Protein AF-A0A9P0AFM0-F1 (afdb_monomer_lite)

Structure (mmCIF, N/CA/C/O backbone):
data_AF-A0A9P0AFM0-F1
#
_entry.id   AF-A0A9P0AFM0-F1
#
loop_
_atom_site.group_PDB
_atom_site.id
_atom_site.type_symbol
_atom_site.label_atom_id
_atom_site.label_alt_id
_atom_site.label_comp_id
_atom_site.label_asym_id
_atom_site.label_entity_id
_atom_site.label_seq_id
_atom_site.pdbx_PDB_ins_code
_atom_site.Cartn_x
_atom_site.Cartn_y
_atom_site.Cartn_z
_atom_site.occupancy
_atom_site.B_iso_or_equiv
_atom_site.auth_seq_id
_atom_site.auth_comp_id
_atom_site.auth_asym_id
_atom_site.auth_atom_id
_atom_site.pdbx_PDB_model_num
ATOM 1 N N . MET A 1 1 ? -1.599 -34.939 26.546 1.00 32.00 1 MET A N 1
ATOM 2 C CA . MET A 1 1 ? -2.452 -34.461 25.438 1.00 32.00 1 MET A CA 1
ATOM 3 C C . MET A 1 1 ? -3.812 -34.096 26.009 1.00 32.00 1 MET A C 1
ATOM 5 O O . MET A 1 1 ? -4.619 -34.986 26.227 1.00 32.00 1 MET A O 1
ATOM 9 N N . HIS A 1 2 ? -4.048 -32.827 26.339 1.00 34.09 2 HIS A N 1
ATOM 10 C CA . HIS A 1 2 ? -5.410 -32.352 26.578 1.00 34.09 2 HIS A CA 1
ATOM 11 C C . HIS A 1 2 ? -5.941 -31.868 25.233 1.00 34.09 2 HIS A C 1
ATOM 13 O O . HIS A 1 2 ? -5.454 -30.866 24.720 1.00 34.09 2 HIS A O 1
ATOM 19 N N . GLU A 1 3 ? -6.888 -32.595 24.642 1.00 36.75 3 GLU A N 1
ATOM 20 C CA . GLU A 1 3 ? -7.729 -32.021 23.595 1.00 36.75 3 GLU A CA 1
ATOM 21 C C . GLU A 1 3 ? -8.417 -30.785 24.188 1.00 36.75 3 GLU A C 1
ATOM 23 O O . GLU A 1 3 ? -9.190 -30.889 25.146 1.00 36.75 3 GLU A O 1
ATOM 28 N N . GLU A 1 4 ? -8.100 -29.595 23.673 1.00 43.59 4 GLU A N 1
ATOM 29 C CA . GLU A 1 4 ? -8.866 -28.392 23.983 1.00 43.59 4 GLU A CA 1
ATOM 30 C C . GLU A 1 4 ? -10.305 -28.618 23.509 1.00 43.59 4 GLU A C 1
ATOM 32 O O . GLU A 1 4 ? -10.609 -28.569 22.317 1.00 43.59 4 GLU A O 1
ATOM 37 N N . LYS A 1 5 ? -11.210 -28.907 24.451 1.00 58.09 5 LYS A N 1
ATOM 38 C CA . LYS A 1 5 ? -12.637 -29.053 24.156 1.00 58.09 5 LYS A CA 1
ATOM 39 C C . LYS A 1 5 ? -13.146 -27.756 23.522 1.00 58.09 5 LYS A C 1
ATOM 41 O O . LYS A 1 5 ? -13.118 -26.700 24.157 1.00 58.09 5 LYS A O 1
ATOM 46 N N . LYS A 1 6 ? -13.626 -27.851 22.279 1.00 75.25 6 LYS A N 1
ATOM 47 C CA . LYS A 1 6 ? -14.195 -26.744 21.497 1.00 75.25 6 LYS A CA 1
ATOM 48 C C . LYS A 1 6 ? -15.271 -26.005 22.305 1.00 75.25 6 LYS A C 1
ATOM 50 O O . LYS A 1 6 ? -16.174 -26.636 22.858 1.00 75.25 6 LYS A O 1
ATOM 55 N N . ILE A 1 7 ? -15.178 -24.676 22.368 1.00 79.88 7 ILE A N 1
ATOM 56 C CA . ILE A 1 7 ? -16.241 -23.831 22.930 1.00 79.88 7 ILE A CA 1
ATOM 57 C C . ILE A 1 7 ? -17.401 -23.806 21.931 1.00 79.88 7 ILE A C 1
ATOM 59 O O . ILE A 1 7 ? -17.186 -23.565 20.743 1.00 79.88 7 ILE A O 1
ATOM 63 N N . ILE A 1 8 ? -18.610 -24.070 22.415 1.00 82.81 8 ILE A N 1
ATOM 64 C CA . ILE A 1 8 ? -19.849 -24.067 21.634 1.00 82.81 8 ILE A CA 1
ATOM 65 C C . ILE A 1 8 ? -20.714 -22.923 22.151 1.00 82.81 8 ILE A C 1
ATOM 67 O O . ILE A 1 8 ? -20.906 -22.812 23.361 1.00 82.81 8 ILE A O 1
ATOM 71 N N . LEU A 1 9 ? -21.199 -22.077 21.245 1.00 85.44 9 LEU A N 1
ATOM 72 C CA . LEU A 1 9 ? -22.225 -21.083 21.535 1.00 85.44 9 LEU A CA 1
ATOM 73 C C . LEU A 1 9 ? -23.597 -21.751 21.390 1.00 85.44 9 LEU A C 1
ATOM 75 O O . LEU A 1 9 ? -23.809 -22.531 20.465 1.00 85.44 9 LEU A O 1
ATOM 79 N N . HIS A 1 10 ? -24.504 -21.470 22.318 1.00 84.00 10 HIS A N 1
ATOM 80 C CA . HIS A 1 10 ? -25.881 -21.956 22.271 1.00 84.00 10 HIS A CA 1
ATOM 81 C C . HIS A 1 10 ? -26.832 -20.788 22.008 1.00 84.00 10 HIS A C 1
ATOM 83 O O . HIS A 1 10 ? -26.566 -19.675 22.478 1.00 84.00 10 HIS A O 1
ATOM 89 N N . PRO A 1 11 ? -27.957 -21.020 21.308 1.00 71.69 11 PRO A N 1
ATOM 90 C CA . PRO A 1 11 ? -29.038 -20.047 21.268 1.00 71.69 11 PRO A CA 1
ATOM 91 C C . PRO A 1 11 ? -29.494 -19.738 22.699 1.00 71.69 11 PRO A C 1
ATOM 93 O O . PRO A 1 11 ? -29.511 -20.617 23.564 1.00 71.69 11 PRO A O 1
ATOM 96 N N . ALA A 1 12 ? -29.823 -18.475 22.968 1.00 60.78 12 ALA A N 1
ATOM 97 C CA . ALA A 1 12 ? -30.303 -18.074 24.283 1.00 60.78 12 ALA A CA 1
ATOM 98 C C . ALA A 1 12 ? -31.610 -18.823 24.597 1.00 60.78 12 ALA A C 1
ATOM 100 O O . ALA A 1 12 ? -32.602 -18.671 23.890 1.00 60.78 12 ALA A O 1
ATOM 101 N N . ASN A 1 13 ? -31.599 -19.638 25.652 1.00 56.12 13 ASN A N 1
ATOM 102 C CA . ASN A 1 13 ? -32.762 -20.402 26.114 1.00 56.12 13 ASN A CA 1
ATOM 103 C C . ASN A 1 13 ? -33.793 -19.537 26.868 1.00 56.12 13 ASN A C 1
ATOM 105 O O . ASN A 1 13 ? -34.870 -20.022 27.207 1.00 56.12 13 ASN A O 1
ATOM 109 N N . THR A 1 14 ? -33.465 -18.280 27.177 1.00 58.56 14 THR A N 1
ATOM 110 C CA . THR A 1 14 ? -34.306 -17.366 27.956 1.00 58.56 14 THR A CA 1
ATOM 111 C C . THR A 1 14 ? -34.516 -16.059 27.201 1.00 58.56 14 THR A C 1
ATOM 113 O O . THR A 1 14 ? -33.578 -15.526 26.608 1.00 58.56 14 THR A O 1
ATOM 116 N N . GLU A 1 15 ? -35.735 -15.508 27.263 1.00 62.56 15 GLU A N 1
ATOM 117 C CA . GLU A 1 15 ? -36.064 -14.203 26.657 1.00 62.56 15 GLU A CA 1
ATOM 118 C C . GLU A 1 15 ? -35.168 -13.072 27.189 1.00 62.56 15 GLU A C 1
ATOM 120 O O . GLU A 1 15 ? -34.882 -12.122 26.469 1.00 62.56 15 GLU A O 1
ATOM 125 N N . ASN A 1 16 ? -34.668 -13.211 28.423 1.00 74.94 16 ASN A N 1
ATOM 126 C CA . ASN A 1 16 ? -33.759 -12.268 29.067 1.00 74.94 16 ASN A CA 1
ATOM 127 C C . ASN A 1 16 ? -32.564 -13.013 29.689 1.00 74.94 16 ASN A C 1
ATOM 129 O O . ASN A 1 16 ? -32.679 -13.534 30.806 1.00 74.94 16 ASN A O 1
ATOM 133 N N . PRO A 1 17 ? -31.418 -13.127 28.995 1.00 85.75 17 PRO A N 1
ATOM 134 C CA . PRO A 1 17 ? -30.207 -13.675 29.594 1.00 85.75 17 PRO A CA 1
ATOM 135 C C . PRO A 1 17 ? -29.660 -12.723 30.675 1.00 85.75 17 PRO A C 1
ATOM 137 O O . PRO A 1 17 ? -29.900 -11.514 30.623 1.00 85.75 17 PRO A O 1
ATOM 140 N N . PRO A 1 18 ? -28.886 -13.232 31.651 1.00 89.25 18 PRO A N 1
ATOM 141 C CA . PRO A 1 18 ? -28.214 -12.393 32.635 1.00 89.25 18 PRO A CA 1
ATOM 142 C C . PRO A 1 18 ? -27.350 -11.313 31.977 1.00 89.25 18 PRO A C 1
ATOM 144 O O . PRO A 1 18 ? -26.719 -11.546 30.942 1.00 89.25 18 PRO A O 1
ATOM 147 N N . GLU A 1 19 ? -27.265 -10.145 32.603 1.00 89.12 19 GLU A N 1
ATOM 148 C CA . GLU A 1 19 ? -26.468 -9.033 32.090 1.00 89.12 19 GLU A CA 1
ATOM 149 C C . GLU A 1 19 ? -25.134 -8.890 32.817 1.00 89.12 19 GLU A C 1
ATOM 151 O O . GLU A 1 19 ? -25.046 -9.002 34.042 1.00 89.12 19 GLU A O 1
ATOM 156 N N . CYS A 1 20 ? -24.105 -8.539 32.053 1.00 90.62 20 CYS A N 1
ATOM 157 C CA . CYS A 1 20 ? -22.854 -8.013 32.578 1.00 90.62 20 CYS A CA 1
ATOM 158 C C . CYS A 1 20 ? -22.753 -6.501 32.266 1.00 90.62 20 CYS A C 1
ATOM 160 O O . CYS A 1 20 ? -23.638 -5.937 31.618 1.00 90.62 20 CYS A O 1
ATOM 162 N N . PRO A 1 21 ? -21.667 -5.806 32.658 1.00 89.56 21 PRO A N 1
ATOM 163 C CA . PRO A 1 21 ? -21.466 -4.389 32.328 1.00 89.56 21 PRO A CA 1
ATOM 164 C C . PRO A 1 21 ? -21.502 -4.033 30.832 1.00 89.56 21 PRO A C 1
ATOM 166 O O . PRO A 1 21 ? -21.617 -2.861 30.490 1.00 89.56 21 PRO A O 1
ATOM 169 N N . HIS A 1 22 ? -21.419 -5.034 29.951 1.00 90.69 22 HIS A N 1
ATOM 170 C CA . HIS A 1 22 ? -21.374 -4.896 28.494 1.00 90.69 22 HIS A CA 1
ATOM 171 C C . HIS A 1 22 ? -22.681 -5.359 27.817 1.00 90.69 22 HIS A C 1
ATOM 173 O O . HIS A 1 22 ? -22.701 -5.610 26.610 1.00 90.69 22 HIS A O 1
ATOM 179 N N . GLY A 1 23 ? -23.763 -5.490 28.592 1.00 91.31 23 GLY A N 1
ATOM 180 C CA . GLY A 1 23 ? -25.086 -5.907 28.131 1.00 91.31 23 GLY A CA 1
ATOM 181 C C . GLY A 1 23 ? -25.376 -7.401 28.353 1.00 91.31 23 GLY A C 1
ATOM 182 O O . GLY A 1 23 ? -24.716 -8.047 29.177 1.00 91.31 23 GLY A O 1
ATOM 183 N N . PRO A 1 24 ? -26.359 -7.953 27.618 1.00 92.31 24 PRO A N 1
ATOM 184 C CA . PRO A 1 24 ? -26.730 -9.366 27.638 1.00 92.31 24 PRO A CA 1
ATOM 185 C C . PRO A 1 24 ? -25.534 -10.303 27.444 1.00 92.31 24 PRO A C 1
ATOM 187 O O . PRO A 1 24 ? -24.718 -10.113 26.535 1.00 92.31 24 PRO A O 1
ATOM 190 N N . THR A 1 25 ? -25.423 -11.320 28.294 1.00 92.62 25 THR A N 1
ATOM 191 C CA . THR A 1 25 ? -24.382 -12.351 28.173 1.00 92.62 25 THR A CA 1
ATOM 192 C C . THR A 1 25 ? -24.722 -13.402 27.121 1.00 92.62 25 THR A C 1
ATOM 194 O O . THR A 1 25 ? -25.866 -13.530 26.690 1.00 92.62 25 THR A O 1
ATOM 197 N N . LEU A 1 26 ? -23.706 -14.153 26.692 1.00 91.94 26 LEU A N 1
ATOM 198 C CA . LEU A 1 26 ? -23.847 -15.269 25.756 1.00 91.94 26 LEU A CA 1
ATOM 199 C C . LEU A 1 26 ? -23.736 -16.604 26.501 1.00 91.94 26 LEU A C 1
ATOM 201 O O . LEU A 1 26 ? -22.979 -16.711 27.469 1.00 91.94 26 LEU A O 1
ATOM 205 N N . LEU A 1 27 ? -24.480 -17.611 26.037 1.00 92.12 27 LEU A N 1
ATOM 206 C CA . LEU A 1 27 ? -24.528 -18.951 26.620 1.00 92.12 27 LEU A CA 1
ATOM 207 C C . LEU A 1 27 ? -23.547 -19.890 25.907 1.00 92.12 27 LEU A C 1
ATOM 209 O O . LEU A 1 27 ? -23.636 -20.102 24.702 1.00 92.12 27 LEU A O 1
ATOM 213 N N . PHE A 1 28 ? -22.632 -20.491 26.659 1.00 91.50 28 PHE A N 1
ATOM 214 C CA . PHE A 1 28 ? -21.554 -21.329 26.144 1.00 91.50 28 PHE A CA 1
ATOM 215 C C . PHE A 1 28 ? -21.538 -22.719 26.779 1.00 91.50 28 PHE A C 1
ATOM 217 O O . PHE A 1 28 ? -21.985 -22.897 27.906 1.00 91.50 28 PHE A O 1
ATOM 224 N N . SER A 1 29 ? -20.917 -23.693 26.115 1.00 90.62 29 SER A N 1
ATOM 225 C CA . SER A 1 29 ? -20.437 -24.937 26.734 1.00 90.62 29 SER A CA 1
ATOM 226 C C . SER A 1 29 ? -19.030 -25.293 26.244 1.00 90.62 29 SER A C 1
ATOM 228 O O . SER A 1 29 ? -18.569 -24.805 25.211 1.00 90.62 29 SER A O 1
ATOM 230 N N . ARG A 1 30 ? -18.312 -26.147 26.987 1.00 87.19 30 ARG A N 1
ATOM 231 C CA . ARG A 1 30 ? -17.000 -26.697 26.581 1.00 87.19 30 ARG A CA 1
ATOM 232 C C . ARG A 1 30 ? -17.150 -28.133 26.077 1.00 87.19 30 ARG A C 1
ATOM 234 O O . ARG A 1 30 ? -16.774 -29.077 26.771 1.00 87.19 30 ARG A O 1
ATOM 241 N N . GLY A 1 31 ? -17.716 -28.286 24.884 1.00 82.12 31 GLY A N 1
ATOM 242 C CA . GLY A 1 31 ? -18.123 -29.571 24.304 1.00 82.12 31 GLY A CA 1
ATOM 243 C C . GLY A 1 31 ? -19.642 -29.765 24.302 1.00 82.12 31 GLY A C 1
ATOM 244 O O . GLY A 1 31 ? -20.368 -29.044 24.987 1.00 82.12 31 GLY A O 1
ATOM 245 N N . VAL A 1 32 ? -20.118 -30.719 23.496 1.00 74.56 32 VAL A N 1
ATOM 246 C CA . VAL A 1 32 ? -21.552 -30.907 23.189 1.00 74.56 32 VAL A CA 1
ATOM 247 C C . VAL A 1 32 ? -22.357 -31.300 24.431 1.00 74.56 32 VAL A C 1
ATOM 249 O O . VAL A 1 32 ? -23.408 -30.724 24.684 1.00 74.56 32 VAL A O 1
ATOM 252 N N . GLU A 1 33 ? -21.818 -32.202 25.250 1.00 77.81 33 GLU A N 1
ATOM 253 C CA . GLU A 1 33 ? -22.457 -32.707 26.478 1.00 77.81 33 GLU A CA 1
ATOM 254 C C . GLU A 1 33 ? -21.999 -31.967 27.748 1.00 77.81 33 GLU A C 1
ATOM 256 O O . GLU A 1 33 ? -22.265 -32.391 28.871 1.00 77.81 33 GLU A O 1
ATOM 261 N N . ALA A 1 34 ? -21.252 -30.869 27.603 1.00 83.88 34 ALA A N 1
ATOM 262 C CA . ALA A 1 34 ? -20.722 -30.140 28.747 1.00 83.88 34 ALA A CA 1
ATOM 263 C C . ALA A 1 34 ? -21.758 -29.186 29.354 1.00 83.88 34 ALA A C 1
ATOM 265 O O . ALA A 1 34 ? -22.543 -28.561 28.639 1.00 83.88 34 ALA A O 1
ATOM 266 N N . ARG A 1 35 ? -21.682 -29.007 30.681 1.00 90.75 35 ARG A N 1
ATOM 267 C CA . ARG A 1 35 ? -22.481 -28.025 31.431 1.00 90.75 35 ARG A CA 1
ATOM 268 C C . ARG A 1 35 ? -22.359 -26.634 30.799 1.00 90.75 35 ARG A C 1
ATOM 270 O O . ARG A 1 35 ? -21.254 -26.194 30.457 1.00 90.75 35 ARG A O 1
ATOM 277 N N . ARG A 1 36 ? -23.498 -25.958 30.646 1.00 92.62 36 ARG A N 1
ATOM 278 C CA . ARG A 1 36 ? -23.600 -24.655 29.985 1.00 92.62 36 ARG A CA 1
ATOM 279 C C . ARG A 1 36 ? -23.412 -23.505 30.973 1.00 92.62 36 ARG A C 1
ATOM 281 O O . ARG A 1 36 ? -23.750 -23.624 32.149 1.00 92.62 36 ARG A O 1
ATOM 288 N N . PHE A 1 37 ? -22.864 -22.390 30.506 1.00 92.00 37 PHE A N 1
ATOM 289 C CA . PHE A 1 37 ? -22.590 -21.208 31.319 1.00 92.00 37 PHE A CA 1
ATOM 290 C C . PHE A 1 37 ? -22.728 -19.909 30.525 1.00 92.00 37 PHE A C 1
ATOM 292 O O . PHE A 1 37 ? -22.379 -19.842 29.351 1.00 92.00 37 PHE A O 1
ATOM 299 N N . TYR A 1 38 ? -23.174 -18.856 31.195 1.00 92.00 38 TYR A N 1
ATOM 300 C CA . TYR A 1 38 ? -23.195 -17.491 30.698 1.00 92.00 38 TYR A CA 1
ATOM 301 C C . TYR A 1 38 ? -21.850 -16.799 30.925 1.00 92.00 38 TYR A C 1
ATOM 303 O O . TYR A 1 38 ? -21.282 -16.855 32.022 1.00 92.00 38 TYR A O 1
ATOM 311 N N . ALA A 1 39 ? -21.364 -16.104 29.897 1.00 92.00 39 ALA A N 1
ATOM 312 C CA . ALA A 1 39 ? -20.167 -15.271 29.966 1.00 92.00 39 ALA A CA 1
ATOM 313 C C . ALA A 1 39 ? -20.312 -13.984 29.136 1.00 92.00 39 ALA A C 1
ATOM 315 O O . ALA A 1 39 ? -21.202 -13.849 28.294 1.00 92.00 39 ALA A O 1
ATOM 316 N N . CYS A 1 40 ? -19.421 -13.024 29.393 1.00 91.25 40 CYS A N 1
ATOM 317 C CA . CYS A 1 40 ? -19.389 -11.735 28.702 1.00 91.25 40 CYS A CA 1
ATOM 318 C C . CYS A 1 40 ? -19.312 -11.902 27.172 1.00 91.25 40 CYS A C 1
ATOM 320 O O . CYS A 1 40 ? -18.501 -12.675 26.663 1.00 91.25 40 CYS A O 1
ATOM 322 N N . SER A 1 41 ? -20.131 -11.138 26.444 1.00 90.06 41 SER A N 1
ATOM 323 C CA . SER A 1 41 ? -20.179 -11.131 24.975 1.00 90.06 41 SER A CA 1
ATOM 324 C C . SER A 1 41 ? -19.030 -10.341 24.333 1.00 90.06 41 SER A C 1
ATOM 326 O O . SER A 1 41 ? -18.601 -10.653 23.223 1.00 90.06 41 SER A O 1
ATOM 328 N N . ALA A 1 42 ? -18.522 -9.319 25.028 1.00 87.31 42 ALA A N 1
ATOM 329 C CA . ALA A 1 42 ? -17.502 -8.407 24.513 1.00 87.31 42 ALA A CA 1
ATOM 330 C C . ALA A 1 42 ? -16.073 -8.816 24.904 1.00 87.31 42 ALA A C 1
ATOM 332 O O . ALA A 1 42 ? -15.165 -8.782 24.075 1.00 87.31 42 ALA A O 1
ATOM 333 N N . TYR A 1 43 ? -15.855 -9.214 26.163 1.00 85.56 43 TYR A N 1
ATOM 334 C CA . TYR A 1 43 ? -14.518 -9.473 26.711 1.00 85.56 43 TYR A CA 1
ATOM 335 C C . TYR A 1 43 ? -14.314 -10.946 27.028 1.00 85.56 43 TYR A C 1
ATOM 337 O O . TYR A 1 43 ? -15.076 -11.552 27.776 1.00 85.56 43 TYR A O 1
ATOM 345 N N . ARG A 1 44 ? -13.233 -11.506 26.481 1.00 76.00 44 ARG A N 1
ATOM 346 C CA . ARG A 1 44 ? -12.942 -12.946 26.547 1.00 76.00 44 ARG A CA 1
ATOM 347 C C . ARG A 1 44 ? -12.169 -13.358 27.793 1.00 76.00 44 ARG A C 1
ATOM 349 O O . ARG A 1 44 ? -12.239 -14.510 28.209 1.00 76.00 44 ARG A O 1
ATOM 356 N N . ASP A 1 45 ? -11.402 -12.435 28.367 1.00 79.88 45 ASP A N 1
ATOM 357 C CA . ASP A 1 45 ? -10.618 -12.689 29.572 1.00 79.88 45 ASP A CA 1
ATOM 358 C C . ASP A 1 45 ? -11.383 -12.193 30.804 1.00 79.88 45 ASP A C 1
ATOM 360 O O . ASP A 1 45 ? -11.744 -11.015 30.899 1.00 79.88 45 ASP A O 1
ATOM 364 N N . ARG A 1 46 ? -11.592 -13.096 31.769 1.00 82.44 46 ARG A N 1
ATOM 365 C CA . ARG A 1 46 ? -12.322 -12.810 33.011 1.00 82.44 46 ARG A CA 1
ATOM 366 C C . ARG A 1 46 ? -11.661 -11.728 33.866 1.00 82.44 46 ARG A C 1
ATOM 368 O O . ARG A 1 46 ? -12.304 -11.177 34.746 1.00 82.44 46 ARG A O 1
ATOM 375 N N . LYS A 1 47 ? -10.400 -11.378 33.589 1.00 83.56 47 LYS A N 1
ATOM 376 C CA . LYS A 1 47 ? -9.726 -10.227 34.208 1.00 83.56 47 LYS A CA 1
ATOM 377 C C . LYS A 1 47 ? -10.363 -8.882 33.846 1.00 83.56 47 LYS A C 1
ATOM 379 O O . LYS A 1 47 ? -10.226 -7.938 34.615 1.00 83.56 47 LYS A O 1
ATOM 384 N N . TYR A 1 48 ? -11.013 -8.778 32.685 1.00 81.25 48 TYR A N 1
ATOM 385 C CA . TYR A 1 48 ? -11.637 -7.532 32.217 1.00 81.25 48 TYR A CA 1
ATOM 386 C C . TYR A 1 48 ? -13.151 -7.506 32.438 1.00 81.25 48 TYR A C 1
ATOM 388 O O . TYR A 1 48 ? -13.736 -6.435 32.568 1.00 81.25 48 TYR A O 1
ATOM 396 N N . CYS A 1 49 ? -13.786 -8.675 32.480 1.00 87.31 49 CYS A N 1
ATOM 397 C CA . CYS A 1 49 ? -15.160 -8.845 32.929 1.00 87.31 49 CYS A CA 1
ATOM 398 C C . CYS A 1 49 ? -15.270 -10.206 33.613 1.00 87.31 49 CYS A C 1
ATOM 400 O O . CYS A 1 49 ? -15.235 -11.241 32.953 1.00 87.31 49 CYS A O 1
ATOM 402 N N . ASP A 1 50 ? -15.377 -10.208 34.934 1.00 87.50 50 ASP A N 1
ATOM 403 C CA . ASP A 1 50 ? -15.345 -11.415 35.761 1.00 87.50 50 ASP A CA 1
ATOM 404 C C . ASP A 1 50 ? -16.667 -12.197 35.774 1.00 87.50 50 ASP A C 1
ATOM 406 O O . ASP A 1 50 ? -16.719 -13.300 36.338 1.00 87.50 50 ASP A O 1
ATOM 410 N N . PHE A 1 51 ? -17.694 -11.663 35.099 1.00 89.62 51 PHE A N 1
ATOM 411 C CA . PHE A 1 51 ? -19.027 -12.244 35.002 1.00 89.62 51 PHE A CA 1
ATOM 412 C C . PHE A 1 51 ? -18.980 -13.694 34.515 1.00 89.62 51 PHE A C 1
ATOM 414 O O . PHE A 1 51 ? -18.459 -14.004 33.439 1.00 89.62 51 PHE A O 1
ATOM 421 N N . PHE A 1 52 ? -19.575 -14.577 35.313 1.00 90.38 52 PHE A N 1
ATOM 422 C CA . PHE A 1 52 ? -19.725 -15.990 35.011 1.00 90.38 52 PHE A CA 1
ATOM 423 C C . PHE A 1 52 ? -20.911 -16.559 35.796 1.00 90.38 52 PHE A C 1
ATOM 425 O O . PHE A 1 52 ? -21.044 -16.307 36.999 1.00 90.38 52 PHE A O 1
ATOM 432 N N . LEU A 1 53 ? -21.753 -17.350 35.136 1.00 91.12 53 LEU A N 1
ATOM 433 C CA . LEU A 1 53 ? -22.893 -18.018 35.762 1.00 91.12 53 LEU A CA 1
ATOM 434 C C . LEU A 1 53 ? -23.144 -19.360 35.073 1.00 91.12 53 LEU A C 1
ATOM 436 O O . LEU A 1 53 ? -23.283 -19.380 33.858 1.00 91.12 53 LEU A O 1
ATOM 440 N N . TRP A 1 54 ? -23.239 -20.465 35.811 1.00 92.12 54 TRP A N 1
ATOM 441 C CA . TRP A 1 54 ? -23.734 -21.712 35.218 1.00 92.12 54 TRP A CA 1
ATOM 442 C C . TRP A 1 54 ? -25.236 -21.607 34.943 1.00 92.12 54 TRP A C 1
ATOM 444 O O . TRP A 1 54 ? -25.956 -21.011 35.737 1.00 92.12 54 TRP A O 1
ATOM 454 N N . GLU A 1 55 ? -25.709 -22.165 33.829 1.00 90.12 55 GLU A N 1
ATOM 455 C CA . GLU A 1 55 ? -27.108 -22.020 33.386 1.00 90.12 55 GLU A CA 1
ATOM 456 C C . GLU A 1 55 ? -28.128 -22.486 34.441 1.00 90.12 55 GLU A C 1
ATOM 458 O O . GLU A 1 55 ? -29.177 -21.872 34.606 1.00 90.12 55 GLU A O 1
ATOM 463 N N . ASP A 1 56 ? -27.790 -23.538 35.180 1.00 89.19 56 ASP A N 1
ATOM 464 C CA . ASP A 1 56 ? -28.604 -24.199 36.201 1.00 89.19 56 ASP A CA 1
ATOM 465 C C . ASP A 1 56 ? -28.377 -23.662 37.630 1.00 89.19 56 ASP A C 1
ATOM 467 O O . ASP A 1 56 ? -29.041 -24.098 38.574 1.00 89.19 56 ASP A O 1
ATOM 471 N N . ASP A 1 57 ? -27.463 -22.704 37.824 1.00 89.06 57 ASP A N 1
ATOM 472 C CA . ASP A 1 57 ? -27.251 -22.089 39.137 1.00 89.06 57 ASP A CA 1
ATOM 473 C C . ASP A 1 57 ? -28.448 -21.199 39.525 1.00 89.06 57 ASP A C 1
ATOM 475 O O . ASP A 1 57 ? -28.830 -20.272 38.805 1.00 89.06 57 ASP A O 1
ATOM 479 N N . LYS A 1 58 ? -28.981 -21.385 40.740 1.00 83.75 58 LYS A N 1
ATOM 480 C CA . LYS A 1 58 ? -29.994 -20.474 41.299 1.00 83.75 58 LYS A CA 1
ATOM 481 C C . LYS A 1 58 ? -29.417 -19.070 41.499 1.00 83.75 58 LYS A C 1
ATOM 483 O O . LYS A 1 58 ? -28.408 -18.880 42.184 1.00 83.75 58 LYS A O 1
ATOM 488 N N . ILE A 1 59 ? -30.102 -18.067 40.956 1.00 84.94 59 ILE A N 1
ATOM 489 C CA . ILE A 1 59 ? -29.730 -16.659 41.113 1.00 84.94 59 ILE A CA 1
ATOM 490 C C . ILE A 1 59 ? -30.396 -16.105 42.378 1.00 84.94 59 ILE A C 1
ATOM 492 O O . ILE A 1 59 ? -31.606 -15.895 42.408 1.00 84.94 59 ILE A O 1
ATOM 496 N N . THR A 1 60 ? -29.607 -15.846 43.421 1.00 87.31 60 THR A N 1
ATOM 497 C CA . THR A 1 60 ? -30.089 -15.180 44.642 1.00 87.31 60 THR A CA 1
ATOM 498 C C . THR A 1 60 ? -30.206 -13.667 44.438 1.00 87.31 60 THR A C 1
ATOM 500 O O . THR A 1 60 ? -29.453 -13.081 43.656 1.00 87.31 60 THR A O 1
ATOM 503 N N . GLU A 1 61 ? -31.095 -13.004 45.184 1.00 86.75 61 GLU A N 1
ATOM 504 C CA . GLU A 1 61 ? -31.237 -11.537 45.138 1.00 86.75 61 GLU A CA 1
ATOM 505 C C . GLU A 1 61 ? -29.932 -10.810 45.497 1.00 86.75 61 GLU A C 1
ATOM 507 O O . GLU A 1 61 ? -29.565 -9.832 44.850 1.00 86.75 61 GLU A O 1
ATOM 512 N N . GLY A 1 62 ? -29.149 -11.346 46.441 1.00 86.94 62 GLY A N 1
ATOM 513 C CA . GLY A 1 62 ? -27.822 -10.809 46.761 1.00 86.94 62 GLY A CA 1
ATOM 514 C C . GLY A 1 62 ? -26.846 -10.855 45.576 1.00 86.94 62 GLY A C 1
ATOM 515 O O . GLY A 1 62 ? -26.094 -9.906 45.362 1.00 86.94 62 GLY A O 1
ATOM 516 N N . LYS A 1 63 ? -26.887 -11.920 44.760 1.00 83.88 63 LYS A N 1
ATOM 517 C CA . LYS A 1 63 ? -26.055 -12.046 43.551 1.00 83.88 63 LYS A CA 1
ATOM 518 C C . LYS A 1 63 ? -26.499 -11.060 42.466 1.00 83.88 63 LYS A C 1
ATOM 520 O O . LYS A 1 63 ? -25.645 -10.411 41.866 1.00 83.88 63 LYS A O 1
ATOM 525 N N . LYS A 1 64 ? -27.815 -10.881 42.270 1.00 84.69 64 LYS A N 1
ATOM 526 C CA . LYS A 1 64 ? -28.366 -9.853 41.361 1.00 84.69 64 LYS A CA 1
ATOM 527 C C . LYS A 1 64 ? -27.940 -8.450 41.779 1.00 84.69 64 LYS A C 1
ATOM 529 O O . LYS A 1 64 ? -27.495 -7.674 40.936 1.00 84.69 64 LYS A O 1
ATOM 534 N N . LEU A 1 65 ? -28.027 -8.142 43.073 1.00 87.06 65 LEU A N 1
ATOM 535 C CA . LEU A 1 65 ? -27.622 -6.847 43.611 1.00 87.06 65 LEU A CA 1
ATOM 536 C C . LEU A 1 65 ? -26.121 -6.603 43.410 1.00 87.06 65 LEU A C 1
ATOM 538 O O . LEU A 1 65 ? -25.741 -5.546 42.913 1.00 87.06 65 LEU A O 1
ATOM 542 N N . ALA A 1 66 ? -25.272 -7.589 43.716 1.00 84.31 66 ALA A N 1
ATOM 543 C CA . ALA A 1 66 ? -23.827 -7.488 43.504 1.00 84.31 66 ALA A CA 1
ATOM 544 C C . ALA A 1 66 ? -23.472 -7.237 42.029 1.00 84.31 66 ALA A C 1
ATOM 546 O O . ALA A 1 66 ? -22.640 -6.379 41.730 1.00 84.31 66 ALA A O 1
ATOM 547 N N . TRP A 1 67 ? -24.135 -7.930 41.098 1.00 85.88 67 TRP A N 1
ATOM 548 C CA . TRP A 1 67 ? -23.965 -7.689 39.666 1.00 85.88 67 TRP A CA 1
ATOM 549 C C . TRP A 1 67 ? -24.461 -6.315 39.232 1.00 85.88 67 TRP A C 1
ATOM 551 O O . TRP A 1 67 ? -23.771 -5.658 38.456 1.00 85.88 67 TRP A O 1
ATOM 561 N N . SER A 1 68 ? -25.601 -5.849 39.752 1.00 86.00 68 SER A N 1
ATOM 562 C CA . SER A 1 68 ? -26.089 -4.497 39.467 1.00 86.00 68 SER A CA 1
ATOM 563 C C . SER A 1 68 ? -25.091 -3.443 39.938 1.00 86.00 68 SER A C 1
ATOM 565 O O . SER A 1 68 ? -24.759 -2.543 39.176 1.00 86.00 68 SER A O 1
ATOM 567 N N . ILE A 1 69 ? -24.540 -3.589 41.147 1.00 85.12 69 ILE A N 1
ATOM 568 C CA . ILE A 1 69 ? -23.524 -2.676 41.687 1.00 85.12 69 ILE A CA 1
ATOM 569 C C . ILE A 1 69 ? -22.252 -2.702 40.826 1.00 85.12 69 ILE A C 1
ATOM 571 O O . ILE A 1 69 ? -21.708 -1.649 40.491 1.00 85.12 69 ILE A O 1
ATOM 575 N N . ALA A 1 70 ? -21.774 -3.889 40.437 1.00 82.31 70 ALA A N 1
ATOM 576 C CA . ALA A 1 70 ? -20.600 -4.026 39.575 1.00 82.31 70 ALA A CA 1
ATOM 577 C C . ALA A 1 70 ? -20.827 -3.399 38.188 1.00 82.31 70 ALA A C 1
ATOM 579 O O . ALA A 1 70 ? -19.956 -2.692 37.677 1.00 82.31 70 ALA A O 1
ATOM 580 N N . ARG A 1 71 ?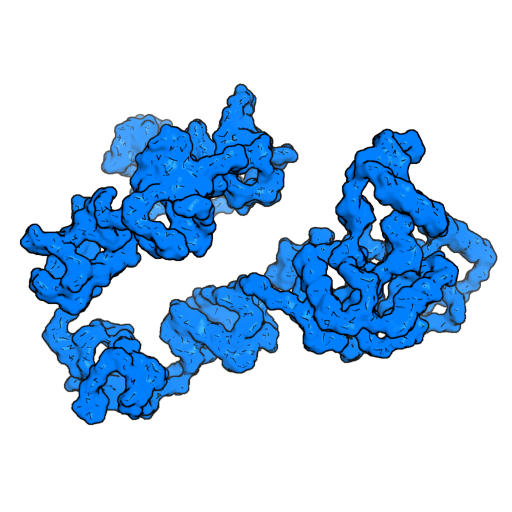 -22.014 -3.605 37.605 1.00 86.00 71 ARG A N 1
ATOM 581 C CA . ARG A 1 71 ? -22.451 -2.975 36.354 1.00 86.00 71 ARG A CA 1
ATOM 582 C C . ARG A 1 71 ? -22.484 -1.459 36.481 1.00 86.00 71 ARG A C 1
ATOM 584 O O . ARG A 1 71 ? -21.865 -0.792 35.661 1.00 86.00 71 ARG A O 1
ATOM 591 N N . ASP A 1 72 ? -23.123 -0.920 37.512 1.00 84.12 72 ASP A N 1
ATOM 592 C CA . ASP A 1 72 ? -23.266 0.528 37.704 1.00 84.12 72 ASP A CA 1
ATOM 593 C C . ASP A 1 72 ? -21.927 1.225 37.970 1.00 84.12 72 ASP A C 1
ATOM 595 O O . ASP A 1 72 ? -21.766 2.403 37.653 1.00 84.12 72 ASP A O 1
ATOM 599 N N . LYS A 1 73 ? -20.952 0.498 38.528 1.00 82.50 73 LYS A N 1
ATOM 600 C CA . LYS A 1 73 ? -19.582 0.982 38.731 1.00 82.50 73 LYS A CA 1
ATOM 601 C C . LYS A 1 73 ? -18.768 1.018 37.435 1.00 82.50 73 LYS A C 1
ATOM 603 O O . LYS A 1 73 ? -17.940 1.908 37.268 1.00 82.50 73 LYS A O 1
ATOM 608 N N . LEU A 1 74 ? -18.957 0.036 36.554 1.00 80.06 74 LEU A N 1
ATOM 609 C CA . LEU A 1 74 ? -18.167 -0.122 35.327 1.00 80.06 74 LEU A CA 1
ATOM 610 C C . LEU A 1 74 ? -18.799 0.545 34.101 1.00 80.06 74 LEU A C 1
ATOM 612 O O . LEU A 1 74 ? -18.081 0.820 33.144 1.00 80.06 74 LEU A O 1
ATOM 616 N N . ARG A 1 75 ? -20.113 0.801 34.113 1.00 83.81 75 ARG A N 1
ATOM 617 C CA . ARG A 1 75 ? -20.858 1.410 33.006 1.00 83.81 75 ARG A CA 1
ATOM 618 C C . ARG A 1 75 ? -20.886 2.940 33.152 1.00 83.81 75 ARG A C 1
ATOM 620 O O . ARG A 1 75 ? -21.516 3.450 34.080 1.00 83.81 75 ARG A O 1
ATOM 627 N N . PRO A 1 76 ? -20.260 3.696 32.234 1.00 83.06 76 PRO A N 1
ATOM 628 C CA . PRO A 1 76 ? -20.377 5.148 32.202 1.00 83.06 76 PRO A CA 1
ATOM 629 C C . PRO A 1 76 ? -21.838 5.610 32.142 1.00 83.06 76 PRO A C 1
ATOM 631 O O . PRO A 1 76 ? -22.620 5.146 31.312 1.00 83.06 76 PRO A O 1
ATOM 634 N N . LYS A 1 77 ? -22.202 6.580 32.988 1.00 82.06 77 LYS A N 1
ATOM 635 C CA . LYS A 1 77 ? -23.509 7.253 32.934 1.00 82.06 77 LYS A CA 1
ATOM 636 C C . LYS A 1 77 ? -23.446 8.420 31.951 1.00 82.06 77 LYS A C 1
ATOM 638 O O . LYS A 1 77 ? -23.269 9.571 32.354 1.00 82.06 77 LYS A O 1
ATOM 643 N N . LEU A 1 78 ? -23.554 8.115 30.659 1.00 83.94 78 LEU A N 1
ATOM 644 C CA . LEU A 1 78 ? -23.535 9.126 29.602 1.00 83.94 78 LEU A CA 1
ATOM 645 C C . LEU A 1 78 ? -24.792 9.998 29.671 1.00 83.94 78 LEU A C 1
ATOM 647 O O . LEU A 1 78 ? -25.916 9.514 29.562 1.00 83.94 78 LEU A O 1
ATOM 651 N N . LYS A 1 79 ? -24.601 11.309 29.829 1.00 87.06 79 LYS A N 1
ATOM 652 C CA . LYS A 1 79 ? -25.677 12.302 29.732 1.00 87.06 79 LYS A CA 1
ATOM 653 C C . LYS A 1 79 ? -25.562 13.011 28.387 1.00 87.06 79 LYS A C 1
ATOM 655 O O . LYS A 1 79 ? -24.937 14.066 28.319 1.00 87.06 79 LYS A O 1
ATOM 660 N N . TYR A 1 80 ? -26.157 12.440 27.339 1.00 85.94 80 TYR A N 1
ATOM 661 C CA . TYR A 1 80 ? -26.022 12.923 25.955 1.00 85.94 80 TYR A CA 1
ATOM 662 C C . TYR A 1 80 ? -26.326 14.417 25.790 1.00 85.94 80 TYR A C 1
ATOM 664 O O . TYR A 1 80 ? -25.540 15.120 25.171 1.00 85.94 80 TYR A O 1
ATOM 672 N N . ASN A 1 81 ? -27.371 14.946 26.438 1.00 87.44 81 ASN A N 1
ATOM 673 C CA . ASN A 1 81 ? -27.661 16.387 26.400 1.00 87.44 81 ASN A CA 1
ATOM 674 C C . ASN A 1 81 ? -26.486 17.231 26.915 1.00 87.44 81 ASN A C 1
ATOM 676 O O . ASN A 1 81 ? -26.121 18.221 26.293 1.00 87.44 81 ASN A O 1
ATOM 680 N N . LYS A 1 82 ? -25.851 16.809 28.017 1.00 89.88 82 LYS A N 1
ATOM 681 C CA . LYS A 1 82 ? -24.684 17.501 28.579 1.00 89.88 82 LYS A CA 1
ATOM 682 C C . LYS A 1 82 ? -23.466 17.372 27.663 1.00 89.88 82 LYS A C 1
ATOM 684 O O . LYS A 1 82 ? -22.757 18.354 27.480 1.00 89.88 82 LYS A O 1
ATOM 689 N N . LEU A 1 83 ? -23.228 16.186 27.099 1.00 90.94 83 LEU A N 1
ATOM 690 C CA . LEU A 1 83 ? -22.128 15.954 26.155 1.00 90.94 83 LEU A CA 1
ATOM 691 C C . LEU A 1 83 ? -22.281 16.832 24.907 1.00 90.94 83 LEU A C 1
ATOM 693 O O . LEU A 1 83 ? -21.334 17.514 24.533 1.00 90.94 83 LEU A O 1
ATOM 697 N N . ASN A 1 84 ? -23.489 16.914 24.345 1.00 90.50 84 ASN A N 1
ATOM 698 C CA . ASN A 1 84 ? -23.793 17.747 23.182 1.00 90.50 84 ASN A CA 1
ATOM 699 C C . ASN A 1 84 ? -23.622 19.244 23.478 1.00 90.50 84 ASN A C 1
ATOM 701 O O . ASN A 1 84 ? -23.060 19.967 22.656 1.00 90.50 84 ASN A O 1
ATOM 705 N N . THR A 1 85 ? -24.058 19.718 24.654 1.00 93.38 85 THR A N 1
ATOM 706 C CA . THR A 1 85 ? -23.812 21.105 25.085 1.00 93.38 85 THR A CA 1
ATOM 707 C C . THR A 1 85 ? -22.314 21.402 25.138 1.00 93.38 85 THR A C 1
ATOM 709 O O . THR A 1 85 ? -21.866 22.373 24.532 1.00 93.38 85 THR A O 1
ATOM 712 N N . VAL A 1 86 ? -21.533 20.534 25.787 1.00 93.06 86 VAL A N 1
ATOM 713 C CA . VAL A 1 86 ? -20.077 20.698 25.913 1.00 93.06 86 VAL A CA 1
ATOM 714 C C . VAL A 1 86 ? -19.388 20.647 24.548 1.00 93.06 86 VAL A C 1
ATOM 716 O O . VAL A 1 86 ? -18.545 21.492 24.261 1.00 93.06 86 VAL A O 1
ATOM 719 N N . LEU A 1 87 ? -19.761 19.712 23.673 1.00 94.31 87 LEU A N 1
ATOM 720 C CA . LEU A 1 87 ? -19.230 19.639 22.311 1.00 94.31 87 LEU A CA 1
ATOM 721 C C . LEU A 1 87 ? -19.515 20.932 21.530 1.00 94.31 87 LEU A C 1
ATOM 723 O O . LEU A 1 87 ? -18.635 21.443 20.838 1.00 94.31 87 LEU A O 1
ATOM 727 N N . GLY A 1 88 ? -20.719 21.493 21.672 1.00 94.19 88 GLY A N 1
ATOM 728 C CA . GLY A 1 88 ? -21.089 22.774 21.071 1.00 94.19 88 GLY A CA 1
ATOM 729 C C . GLY A 1 88 ? -20.261 23.953 21.596 1.00 94.19 88 GLY A C 1
ATOM 730 O O . GLY A 1 88 ? -19.853 24.810 20.812 1.00 94.19 88 GLY A O 1
ATOM 731 N N . GLU A 1 89 ? -19.975 23.994 22.898 1.00 94.94 89 GLU A N 1
ATOM 732 C CA . GLU A 1 89 ? -19.087 24.995 23.507 1.00 94.94 89 GLU A CA 1
ATOM 733 C C . GLU A 1 89 ? -17.644 24.857 23.001 1.00 94.94 89 GLU A C 1
ATOM 735 O O . GLU A 1 89 ? -17.017 25.849 22.630 1.00 94.94 89 GLU A O 1
ATOM 740 N N . VAL A 1 90 ? -17.136 23.627 22.915 1.00 94.69 90 VAL A N 1
ATOM 741 C CA . VAL A 1 90 ? -15.778 23.318 22.439 1.00 94.69 90 VAL A CA 1
ATOM 742 C C . VAL A 1 90 ? -15.603 23.697 20.972 1.00 94.69 90 VAL A C 1
ATOM 744 O O . VAL A 1 90 ? -14.608 24.336 20.634 1.00 94.69 90 VAL A O 1
ATOM 747 N N . LYS A 1 91 ? -16.583 23.381 20.112 1.00 94.38 91 LYS A N 1
ATOM 748 C CA . LYS A 1 91 ? -16.578 23.777 18.692 1.00 94.38 91 LYS A CA 1
ATOM 749 C C . LYS A 1 91 ? -16.531 25.303 18.517 1.00 94.38 91 LYS A C 1
ATOM 751 O O . LYS A 1 91 ? -15.899 25.782 17.582 1.00 94.38 91 LYS A O 1
ATOM 756 N N . LYS A 1 92 ? -17.154 26.072 19.422 1.00 95.75 92 LYS A N 1
ATOM 757 C CA . LYS A 1 92 ? -17.148 27.550 19.403 1.00 95.75 92 LYS A CA 1
ATOM 758 C C . LYS A 1 92 ? -15.881 28.172 20.000 1.00 95.75 92 LYS A C 1
ATOM 760 O O . LYS A 1 92 ? -15.555 29.310 19.674 1.00 95.75 92 LYS A O 1
ATOM 765 N N . ALA A 1 93 ? -15.189 27.472 20.895 1.00 94.75 93 ALA A N 1
ATOM 766 C CA . ALA A 1 93 ? -13.966 27.964 21.523 1.00 94.75 93 ALA A CA 1
ATOM 767 C C . ALA A 1 93 ? -12.780 27.974 20.541 1.00 94.75 93 ALA A C 1
ATOM 769 O O . ALA A 1 93 ? -12.732 27.177 19.602 1.00 94.75 93 ALA A O 1
ATOM 770 N N . SER A 1 94 ? -11.787 28.839 20.780 1.00 94.44 94 SER A N 1
ATOM 771 C CA . SER A 1 94 ? -10.519 28.821 20.038 1.00 94.44 94 SER A CA 1
ATOM 772 C C . SER A 1 94 ? -9.730 27.540 20.338 1.00 94.44 94 SER A C 1
ATOM 774 O O . SER A 1 94 ? -9.777 27.082 21.482 1.00 94.44 94 SER A O 1
ATOM 776 N N . PRO A 1 95 ? -8.946 26.990 19.386 1.00 94.56 95 PRO A N 1
ATOM 777 C CA . PRO A 1 95 ? -8.185 25.754 19.593 1.00 94.56 95 PRO A CA 1
ATOM 778 C C . PRO A 1 95 ? -7.366 25.728 20.890 1.00 94.56 95 PRO A C 1
ATOM 780 O O . PRO A 1 95 ? -7.428 24.752 21.629 1.00 94.56 95 PRO A O 1
ATOM 783 N N . SER A 1 96 ? -6.699 26.837 21.235 1.00 92.06 96 SER A N 1
ATOM 784 C CA . SER A 1 96 ? -5.912 27.008 22.471 1.00 92.06 96 SER A CA 1
ATOM 785 C C . SER A 1 96 ? -6.688 26.773 23.771 1.00 92.06 96 SER A C 1
ATOM 787 O O . SER A 1 96 ? -6.086 26.471 24.799 1.00 92.06 96 SER A O 1
ATOM 789 N N . ARG A 1 97 ? -8.016 26.917 23.737 1.00 93.06 97 ARG A N 1
ATOM 790 C CA . ARG A 1 97 ? -8.902 26.769 24.895 1.00 93.06 97 ARG A CA 1
ATOM 791 C C . ARG A 1 97 ? -9.610 25.420 24.942 1.00 93.06 97 ARG A C 1
ATOM 793 O O . ARG A 1 97 ? -10.385 25.174 25.861 1.00 93.06 97 ARG A O 1
ATOM 800 N N . ARG A 1 98 ? -9.408 24.559 23.946 1.00 94.44 98 ARG A N 1
ATOM 801 C CA . ARG A 1 98 ? -10.060 23.250 23.870 1.00 94.44 98 ARG A CA 1
ATOM 802 C C . ARG A 1 98 ? -9.196 22.204 24.553 1.00 94.44 98 ARG A C 1
ATOM 804 O O . ARG A 1 98 ? -7.980 22.174 24.349 1.00 94.44 98 ARG A O 1
ATOM 811 N N . GLY A 1 99 ? -9.826 21.316 25.310 1.00 93.25 99 GLY A N 1
ATOM 812 C CA . GLY A 1 99 ? -9.144 20.175 25.897 1.00 93.25 99 GLY A CA 1
ATOM 813 C C . GLY A 1 99 ? -10.009 18.925 25.979 1.00 93.25 99 GLY A C 1
ATOM 814 O O . GLY A 1 99 ? -11.236 18.981 25.904 1.00 93.25 99 GLY A O 1
ATOM 815 N N . TYR A 1 100 ? -9.342 17.785 26.118 1.00 94.69 100 TYR A N 1
ATOM 816 C CA . TYR A 1 100 ? -9.930 16.465 26.290 1.00 94.69 100 TYR A CA 1
ATOM 817 C C . TYR A 1 100 ? -9.211 15.756 27.428 1.00 94.69 100 TYR A C 1
ATOM 819 O O . TYR A 1 100 ? -7.983 15.713 27.471 1.00 94.69 100 TYR A O 1
ATOM 827 N N . CYS A 1 101 ? -9.966 15.199 28.365 1.00 91.75 101 CYS A N 1
ATOM 828 C CA . CYS A 1 101 ? -9.412 14.442 29.475 1.00 91.75 101 CYS A CA 1
ATOM 829 C C . CYS A 1 101 ? -9.586 12.943 29.212 1.00 91.75 101 CYS A C 1
ATOM 831 O O . CYS A 1 101 ? -10.708 12.442 29.256 1.00 91.75 101 CYS A O 1
ATOM 833 N N . ASN A 1 102 ? -8.488 12.211 29.008 1.00 89.94 102 ASN A N 1
ATOM 834 C CA . ASN A 1 102 ? -8.496 10.751 28.856 1.00 89.94 102 ASN A CA 1
ATOM 835 C C . ASN A 1 102 ? -8.978 10.045 30.133 1.00 89.94 102 ASN A C 1
ATOM 837 O O . ASN A 1 102 ? -9.600 8.989 30.056 1.00 89.94 102 ASN A O 1
ATOM 841 N N . THR A 1 103 ? -8.724 10.626 31.312 1.00 88.38 103 THR A N 1
ATOM 842 C CA . THR A 1 103 ? -9.175 10.066 32.597 1.00 88.38 103 THR A CA 1
ATOM 843 C C . THR A 1 103 ? -10.689 10.187 32.777 1.00 88.38 103 THR A C 1
ATOM 845 O O . THR A 1 103 ? -11.338 9.235 33.200 1.00 88.38 103 THR A O 1
ATOM 848 N N . CYS A 1 104 ? -11.264 11.345 32.444 1.00 87.94 104 CYS A N 1
ATOM 849 C CA . CYS A 1 104 ? -12.703 11.594 32.567 1.00 87.94 104 CYS A CA 1
ATOM 850 C C . CYS A 1 104 ? -13.501 11.206 31.316 1.00 87.94 104 CYS A C 1
ATOM 852 O O . CYS A 1 104 ? -14.727 11.184 31.374 1.00 87.94 104 CYS A O 1
ATOM 854 N N . CYS A 1 105 ? -12.818 10.920 30.204 1.00 89.44 105 CYS A N 1
ATOM 855 C CA . CYS A 1 105 ? -13.404 10.648 28.892 1.00 89.44 105 CYS A CA 1
ATOM 856 C C . CYS A 1 105 ? -14.314 11.780 28.378 1.00 89.44 105 CYS A C 1
ATOM 858 O O . CYS A 1 105 ? -15.340 11.518 27.751 1.00 89.44 105 CYS A O 1
ATOM 860 N N . CYS A 1 106 ? -13.965 13.041 28.657 1.00 90.56 106 CYS A N 1
ATOM 861 C CA . CYS A 1 106 ? -14.796 14.198 28.323 1.00 90.56 106 CYS A CA 1
ATOM 862 C C . CYS A 1 106 ? -13.995 15.370 27.749 1.00 90.56 106 CYS A C 1
ATOM 864 O O . CYS A 1 106 ? -12.849 15.615 28.140 1.00 90.56 106 CYS A O 1
ATOM 866 N N . LEU A 1 107 ? -14.636 16.121 26.854 1.00 93.56 107 LEU A N 1
ATOM 867 C CA . LEU A 1 107 ? -14.148 17.419 26.394 1.00 93.56 107 LEU A CA 1
ATOM 868 C C . LEU A 1 107 ? -14.389 18.511 27.446 1.00 93.56 107 LEU A C 1
ATOM 870 O O . LEU A 1 107 ? -15.267 18.383 28.300 1.00 93.56 107 LEU A O 1
ATOM 874 N N . PHE A 1 108 ? -13.621 19.595 27.369 1.00 92.50 108 PHE A N 1
ATOM 875 C CA . PHE A 1 108 ? -13.816 20.800 28.173 1.00 92.50 108 PHE A CA 1
ATOM 876 C C . PHE A 1 108 ? -13.254 22.046 27.470 1.00 92.50 108 PHE A C 1
ATOM 878 O O . PHE A 1 108 ? -12.424 21.951 26.562 1.00 92.50 108 PHE A O 1
ATOM 885 N N . VAL A 1 109 ? -13.689 23.226 27.926 1.00 91.38 109 VAL A N 1
ATOM 886 C CA . VAL A 1 109 ? -13.154 24.531 27.510 1.00 91.38 109 VAL A CA 1
ATOM 887 C C . VAL A 1 109 ? -12.446 25.185 28.696 1.00 91.38 109 VAL A C 1
ATOM 889 O O . VAL A 1 109 ? -13.057 25.385 29.743 1.00 91.38 109 VAL A O 1
ATOM 892 N N . SER A 1 110 ? -11.160 25.506 28.559 1.00 84.31 110 SER A N 1
ATOM 893 C CA . SER A 1 110 ? -10.346 26.142 29.604 1.00 84.31 110 SER A CA 1
ATOM 894 C C . SER A 1 110 ? -9.094 26.790 29.010 1.00 84.31 110 SER A C 1
ATOM 896 O O . SER A 1 110 ? -8.531 26.281 28.046 1.00 84.31 110 SER A O 1
ATOM 898 N N . GLU A 1 111 ? -8.622 27.888 29.600 1.00 67.56 111 GLU A N 1
ATOM 899 C CA . GLU A 1 111 ? -7.259 28.376 29.352 1.00 67.56 111 GLU A CA 1
ATOM 900 C C . GLU A 1 111 ? -6.279 27.490 30.133 1.00 67.56 111 GLU A C 1
ATOM 902 O O . GLU A 1 111 ? -6.125 27.617 31.345 1.00 67.56 111 GLU A O 1
ATOM 907 N N . GLY A 1 112 ? -5.675 26.512 29.453 1.00 61.19 112 GLY A N 1
ATOM 908 C CA . GLY A 1 112 ? -4.836 25.498 30.096 1.00 61.19 112 GLY A CA 1
ATOM 909 C C . GLY A 1 112 ? -5.631 24.453 30.892 1.00 61.19 112 GLY A C 1
ATOM 910 O O . GLY A 1 112 ? -6.843 24.294 30.727 1.00 61.19 112 GLY A O 1
ATOM 911 N N . VAL A 1 113 ? -4.944 23.692 31.748 1.00 66.00 113 VAL A N 1
ATOM 912 C CA . VAL A 1 113 ? -5.551 22.592 32.517 1.00 66.00 113 VAL A CA 1
ATOM 913 C C . VAL A 1 113 ? -6.324 23.148 33.719 1.00 66.00 113 VAL A C 1
ATOM 915 O O . VAL A 1 113 ? -5.734 23.714 34.638 1.00 66.00 113 VAL A O 1
ATOM 918 N N . ASN A 1 114 ? -7.647 22.956 33.730 1.00 73.06 114 ASN A N 1
ATOM 919 C CA . ASN A 1 114 ? -8.519 23.307 34.857 1.00 73.06 114 ASN A CA 1
ATOM 920 C C . ASN A 1 114 ? -8.052 22.599 36.152 1.00 73.06 114 ASN A C 1
ATOM 922 O O . ASN A 1 114 ? -7.583 21.461 36.104 1.00 73.06 114 ASN A O 1
ATOM 926 N N . SER A 1 115 ? -8.220 23.229 37.321 1.00 73.00 115 SER A N 1
ATOM 927 C CA . SER A 1 115 ? -7.904 22.641 38.633 1.00 73.00 115 SER A CA 1
ATOM 928 C C . SER A 1 115 ? -8.555 21.268 38.847 1.00 73.00 115 SER A C 1
ATOM 930 O O . SER A 1 115 ? -7.915 20.377 39.405 1.00 73.00 115 SER A O 1
ATOM 932 N N . ALA A 1 116 ? -9.765 21.057 38.315 1.00 80.12 116 ALA A N 1
ATOM 933 C CA . ALA A 1 116 ? -10.475 19.774 38.347 1.00 80.12 116 ALA A CA 1
ATOM 934 C C . ALA A 1 116 ? -9.794 18.645 37.541 1.00 80.12 116 ALA A C 1
ATOM 936 O O . ALA A 1 116 ? -10.144 17.477 37.696 1.00 80.12 116 ALA A O 1
ATOM 937 N N . HIS A 1 117 ? -8.833 18.978 36.676 1.00 85.25 117 HIS A N 1
ATOM 938 C CA . HIS A 1 117 ? -8.108 18.042 35.813 1.00 85.25 117 HIS A CA 1
ATOM 939 C C . HIS A 1 117 ? -6.591 18.077 36.031 1.00 85.25 117 HIS A C 1
ATOM 941 O O . HIS A 1 117 ? -5.844 17.472 35.267 1.00 85.25 117 HIS A O 1
ATOM 947 N N . LYS A 1 118 ? -6.118 18.758 37.081 1.00 83.06 118 LYS A N 1
ATOM 948 C CA . LYS A 1 118 ? -4.689 19.009 37.321 1.00 83.06 118 LYS A CA 1
ATOM 949 C C . LYS A 1 118 ? -3.846 17.733 37.457 1.00 83.06 118 LYS A C 1
ATOM 951 O O . LYS A 1 118 ? -2.663 17.753 37.140 1.00 83.06 118 LYS A O 1
ATOM 956 N N . SER A 1 119 ? -4.442 16.641 37.933 1.00 87.81 119 SER A N 1
ATOM 957 C CA . SER A 1 119 ? -3.802 15.327 38.100 1.00 87.81 119 SER A CA 1
ATOM 958 C C . SER A 1 119 ? -4.217 14.300 37.040 1.00 87.81 119 SER A C 1
ATOM 960 O O . SER A 1 119 ? -3.898 13.119 37.176 1.00 87.81 119 SER A O 1
ATOM 962 N N . HIS A 1 120 ? -4.971 14.711 36.019 1.00 91.56 120 HIS A N 1
ATOM 963 C CA . HIS A 1 120 ? -5.502 13.806 35.005 1.00 91.56 120 HIS A CA 1
ATOM 964 C C . HIS A 1 120 ? -4.620 13.764 33.754 1.00 91.56 120 HIS A C 1
ATOM 966 O O . HIS A 1 120 ? -3.830 14.667 33.491 1.00 91.56 120 HIS A O 1
ATOM 972 N N . ASP A 1 121 ? -4.808 12.717 32.951 1.00 89.25 121 ASP A N 1
ATOM 973 C CA . ASP A 1 121 ? -4.263 12.620 31.596 1.00 89.25 121 ASP A CA 1
ATOM 974 C C . ASP A 1 121 ? -5.117 13.497 30.669 1.00 89.25 121 ASP A C 1
ATOM 976 O O . ASP A 1 121 ? -6.302 13.216 30.445 1.00 89.25 121 ASP A O 1
ATOM 980 N N . VAL A 1 122 ? -4.547 14.613 30.215 1.00 91.25 122 VAL A N 1
ATOM 981 C CA . VAL A 1 122 ? -5.256 15.688 29.517 1.00 91.25 122 VAL A CA 1
ATOM 982 C C . VAL A 1 122 ? -4.491 16.104 28.271 1.00 91.25 122 VAL A C 1
ATOM 984 O O . VAL A 1 122 ? -3.284 16.324 28.308 1.00 91.25 122 VAL A O 1
ATOM 987 N N . ILE A 1 123 ? -5.235 16.294 27.187 1.00 90.56 123 ILE A N 1
ATOM 988 C CA . ILE A 1 123 ? -4.774 16.900 25.944 1.00 90.56 123 ILE A CA 1
ATOM 989 C C . ILE A 1 123 ? -5.389 18.295 25.866 1.00 90.56 123 ILE A C 1
ATOM 991 O O . ILE A 1 123 ? -6.599 18.445 26.018 1.00 90.56 123 ILE A O 1
ATOM 995 N N . THR A 1 124 ? -4.570 19.318 25.650 1.00 91.50 124 THR A N 1
ATOM 996 C CA . THR A 1 124 ? -5.004 20.713 25.467 1.00 91.50 124 THR A CA 1
ATOM 997 C C . THR A 1 124 ? -4.666 21.198 24.061 1.00 91.50 124 THR A C 1
ATOM 999 O O . THR A 1 124 ? -3.923 20.539 23.338 1.00 91.50 124 THR A O 1
ATOM 1002 N N . SER A 1 125 ? -5.157 22.379 23.687 1.00 90.50 125 SER A N 1
ATOM 1003 C CA . SER A 1 125 ? -4.875 23.004 22.388 1.00 90.50 125 SER A CA 1
ATOM 1004 C C . SER A 1 125 ? -5.377 22.179 21.194 1.00 90.50 125 SER A C 1
ATOM 1006 O O . SER A 1 125 ? -4.689 22.044 20.184 1.00 90.50 125 SER A O 1
ATOM 1008 N N . ILE A 1 126 ? -6.575 21.598 21.313 1.00 94.25 126 ILE A N 1
ATOM 1009 C CA . ILE A 1 126 ? -7.148 20.696 20.301 1.00 94.25 126 ILE A CA 1
ATOM 1010 C C . ILE A 1 126 ? -7.523 21.476 19.031 1.00 94.25 126 ILE A C 1
ATOM 1012 O O . ILE A 1 126 ? -8.362 22.379 19.059 1.00 94.25 126 ILE A O 1
ATOM 1016 N N . SER A 1 127 ? -6.927 21.098 17.900 1.00 93.38 127 SER A N 1
ATOM 1017 C CA . SER A 1 127 ? -7.232 21.664 16.578 1.00 93.38 127 SER A CA 1
ATOM 1018 C C . SER A 1 127 ? -8.598 21.207 16.041 1.00 93.38 127 SER A C 1
ATOM 1020 O O . SER A 1 127 ? -9.165 20.230 16.528 1.00 93.38 127 SER A O 1
ATOM 1022 N N . ASP A 1 128 ? -9.130 21.877 15.013 1.00 91.44 128 ASP A N 1
ATOM 1023 C CA . ASP A 1 128 ? -10.351 21.415 14.326 1.00 91.44 128 ASP A CA 1
ATOM 1024 C C . ASP A 1 128 ? -10.159 20.030 13.681 1.00 91.44 128 ASP A C 1
ATOM 1026 O O . ASP A 1 128 ? -11.065 19.196 13.714 1.00 91.44 128 ASP A O 1
ATOM 1030 N N . TYR A 1 129 ? -8.955 19.753 13.164 1.00 91.38 129 TYR A N 1
ATOM 1031 C CA . TYR A 1 129 ? -8.590 18.433 12.649 1.00 91.38 129 TYR A CA 1
ATOM 1032 C C . TYR A 1 129 ? -8.660 17.377 13.760 1.00 91.38 129 TYR A C 1
ATOM 1034 O O . TYR A 1 129 ? -9.419 16.423 13.660 1.00 91.38 129 TYR A O 1
ATOM 1042 N N . SER A 1 130 ? -7.969 17.590 14.881 1.00 90.12 130 SER A N 1
ATOM 1043 C CA . SER A 1 130 ? -7.960 16.634 15.999 1.00 90.12 130 SER A CA 1
ATOM 1044 C C . SER A 1 130 ? -9.345 16.433 16.627 1.00 90.12 130 SER A C 1
ATOM 1046 O O . SER A 1 130 ? -9.643 15.355 17.126 1.00 90.12 130 SER A O 1
ATOM 1048 N N . LEU A 1 131 ? -10.201 17.461 16.609 1.00 92.56 131 LEU A N 1
ATOM 1049 C CA . LEU A 1 131 ? -11.579 17.365 17.095 1.00 92.56 131 LEU A CA 1
ATOM 1050 C C . LEU A 1 131 ? -12.476 16.540 16.155 1.00 92.56 131 LEU A C 1
ATOM 1052 O O . LEU A 1 131 ? -13.406 15.893 16.628 1.00 92.56 131 LEU A O 1
ATOM 1056 N N . SER A 1 132 ? -12.204 16.570 14.847 1.00 91.06 132 SER A N 1
ATOM 1057 C CA . SER A 1 132 ? -12.902 15.763 13.833 1.00 91.06 132 SER A CA 1
ATOM 1058 C C . SER A 1 132 ? -12.314 14.360 13.649 1.00 91.06 132 SER A C 1
ATOM 1060 O O . SER A 1 132 ? -12.991 13.515 13.071 1.00 91.06 132 SER A O 1
ATOM 1062 N N . HIS A 1 133 ? -11.121 14.101 14.196 1.00 94.25 133 HIS A N 1
ATOM 1063 C CA . HIS A 1 133 ? -10.411 12.816 14.143 1.00 94.25 133 HIS A CA 1
ATOM 1064 C C . HIS A 1 133 ? -10.176 12.242 15.558 1.00 94.25 133 HIS A C 1
ATOM 1066 O O . HIS A 1 133 ? -9.028 12.095 15.997 1.00 94.25 133 HIS A O 1
ATOM 1072 N N . PRO A 1 134 ? -11.243 11.961 16.337 1.00 95.00 134 PRO A N 1
ATOM 1073 C CA . PRO A 1 134 ? -11.116 11.485 17.710 1.00 95.00 134 PRO A CA 1
ATOM 1074 C C . PRO A 1 134 ? -10.314 10.189 17.857 1.00 95.00 134 PRO A C 1
ATOM 1076 O O . PRO A 1 134 ? -9.711 9.994 18.912 1.00 95.00 134 PRO A O 1
ATOM 1079 N N . SER A 1 135 ? -10.250 9.326 16.841 1.00 92.19 135 SER A N 1
ATOM 1080 C CA . SER A 1 135 ? -9.445 8.102 16.882 1.00 92.19 135 SER A CA 1
ATOM 1081 C C . SER A 1 135 ? -7.942 8.368 17.014 1.00 92.19 135 SER A C 1
ATOM 1083 O O . SER A 1 135 ? -7.236 7.569 17.629 1.00 92.19 135 SER A O 1
ATOM 1085 N N . GLU A 1 136 ? -7.459 9.510 16.516 1.00 90.19 136 GLU A N 1
ATOM 1086 C CA . GLU A 1 136 ? -6.066 9.954 16.665 1.00 90.19 136 GLU A CA 1
ATOM 1087 C C . GLU A 1 136 ? -5.821 10.705 17.985 1.00 90.19 136 GLU A C 1
ATOM 1089 O O . GLU A 1 136 ? -4.689 10.786 18.466 1.00 90.19 136 GLU A O 1
ATOM 1094 N N . LEU A 1 137 ? -6.879 11.262 18.581 1.00 90.12 137 LEU A N 1
ATOM 1095 C CA . LEU A 1 137 ? -6.816 12.067 19.801 1.00 90.12 137 LEU A CA 1
ATOM 1096 C C . LEU A 1 137 ? -6.951 11.216 21.073 1.00 90.12 137 LEU A C 1
ATOM 1098 O O . LEU A 1 137 ? -6.237 11.425 22.055 1.00 90.12 137 LEU A O 1
ATOM 1102 N N . ILE A 1 138 ? -7.905 10.287 21.094 1.00 90.88 138 ILE A N 1
ATOM 1103 C CA . ILE A 1 138 ? -8.202 9.461 22.262 1.00 90.88 138 ILE A CA 1
ATOM 1104 C C . ILE A 1 138 ? -7.136 8.369 22.381 1.00 90.88 138 ILE A C 1
ATOM 1106 O O . ILE A 1 138 ? -6.768 7.712 21.412 1.00 90.88 138 ILE A O 1
ATOM 1110 N N . ARG A 1 139 ? -6.666 8.102 23.603 1.00 85.75 139 ARG A N 1
ATOM 1111 C CA . ARG A 1 139 ? -5.679 7.040 23.834 1.00 85.75 139 ARG A CA 1
ATOM 1112 C C . ARG A 1 139 ? -6.191 5.663 23.381 1.00 85.75 139 ARG A C 1
ATOM 1114 O O . ARG A 1 139 ? -7.160 5.149 23.946 1.00 85.75 139 ARG A O 1
ATOM 1121 N N . LEU A 1 140 ? -5.487 5.027 22.446 1.00 83.44 140 LEU A N 1
ATOM 1122 C CA . LEU A 1 140 ? -5.859 3.717 21.901 1.00 83.44 140 LEU A CA 1
ATOM 1123 C C . LEU A 1 140 ? -5.778 2.589 22.939 1.00 83.44 140 LEU A C 1
ATOM 1125 O O . LEU A 1 140 ? -4.840 2.501 23.737 1.00 83.44 140 LEU A O 1
ATOM 1129 N N . GLN A 1 141 ? -6.775 1.702 22.906 1.00 80.50 141 GLN A N 1
ATOM 1130 C CA . GLN A 1 141 ? -6.873 0.517 23.760 1.00 80.50 141 GLN A CA 1
ATOM 1131 C C . GLN A 1 141 ? -6.586 -0.761 22.949 1.00 80.50 141 GLN A C 1
ATOM 1133 O O . GLN A 1 141 ? -7.479 -1.476 22.502 1.00 80.50 141 GLN A O 1
ATOM 1138 N N . GLU A 1 142 ? -5.299 -1.069 22.770 1.00 72.50 142 GLU A N 1
ATOM 1139 C CA . GLU A 1 142 ? -4.805 -2.109 21.841 1.00 72.50 142 GLU A CA 1
ATOM 1140 C C . GLU A 1 142 ? -4.879 -3.552 22.378 1.00 72.50 142 GLU A C 1
ATOM 1142 O O . GLU A 1 142 ? -4.384 -4.496 21.755 1.00 72.50 142 GLU A O 1
ATOM 1147 N N . SER A 1 143 ? -5.449 -3.764 23.568 1.00 75.12 143 SER A N 1
ATOM 1148 C CA . SER A 1 143 ? -5.505 -5.103 24.159 1.00 75.12 143 SER A CA 1
ATOM 1149 C C . SER A 1 143 ? -6.410 -6.017 23.331 1.00 75.12 143 SER A C 1
ATOM 1151 O O . SER A 1 143 ? -7.632 -5.883 23.365 1.00 75.12 143 SER A O 1
ATOM 1153 N N . ALA A 1 144 ? -5.814 -7.021 22.676 1.00 64.69 144 ALA A N 1
ATOM 1154 C CA . ALA A 1 144 ? -6.507 -8.028 21.856 1.00 64.69 144 ALA A CA 1
ATOM 1155 C C . ALA A 1 144 ? -7.591 -8.840 22.607 1.00 64.69 144 ALA A C 1
ATOM 1157 O O . ALA A 1 144 ? -8.359 -9.594 22.009 1.00 64.69 144 ALA A O 1
ATOM 1158 N N . LYS A 1 145 ? -7.606 -8.753 23.943 1.00 69.62 145 LYS A N 1
ATOM 1159 C CA . LYS A 1 145 ? -8.541 -9.448 24.839 1.00 69.62 145 LYS A CA 1
ATOM 1160 C C . LYS A 1 145 ? -9.696 -8.560 25.324 1.00 69.62 145 LYS A C 1
ATOM 1162 O O . LYS A 1 145 ? -10.572 -9.070 26.028 1.00 69.62 145 LYS A O 1
ATOM 1167 N N . LYS A 1 146 ? -9.656 -7.266 24.994 1.00 73.12 146 LYS A N 1
ATOM 1168 C CA . LYS A 1 146 ? -10.596 -6.235 25.439 1.00 73.12 146 LYS A CA 1
ATOM 1169 C C . LYS A 1 146 ? -11.139 -5.481 24.215 1.00 73.12 146 LYS A C 1
ATOM 1171 O O . LYS A 1 146 ? -11.860 -6.101 23.442 1.00 73.12 146 LYS A O 1
ATOM 1176 N N . GLU A 1 147 ? -10.774 -4.221 23.989 1.00 71.88 147 GLU A N 1
ATOM 1177 C CA . GLU A 1 147 ? -11.313 -3.399 22.894 1.00 71.88 147 GLU A CA 1
ATOM 1178 C C . GLU A 1 147 ? -10.641 -3.655 21.542 1.00 71.88 147 GLU A C 1
ATOM 1180 O O . GLU A 1 147 ? -11.296 -3.534 20.517 1.00 71.88 147 GLU A O 1
ATOM 1185 N N . SER A 1 148 ? -9.371 -4.082 21.525 1.00 77.31 148 SER A N 1
ATOM 1186 C CA . SER A 1 148 ? -8.629 -4.392 20.288 1.00 77.31 148 SER A CA 1
ATOM 1187 C C . SER A 1 148 ? -8.689 -3.265 19.245 1.00 77.31 148 SER A C 1
ATOM 1189 O O . SER A 1 148 ? -8.902 -3.533 18.067 1.00 77.31 148 SER A O 1
ATOM 1191 N N . GLN A 1 149 ? -8.535 -2.009 19.678 1.00 81.62 149 GLN A N 1
ATOM 1192 C CA . GLN A 1 149 ? -8.668 -0.855 18.788 1.00 81.62 149 GLN A CA 1
ATOM 1193 C C . GLN A 1 149 ? -7.479 -0.759 17.838 1.00 81.62 149 GLN A C 1
ATOM 1195 O O . GLN A 1 149 ? -6.396 -0.301 18.216 1.00 81.62 149 GLN A O 1
ATOM 1200 N N . PHE A 1 150 ? -7.697 -1.186 16.601 1.00 85.69 150 PHE A N 1
ATOM 1201 C CA . PHE A 1 150 ? -6.728 -1.069 15.528 1.00 85.69 150 PHE A CA 1
ATOM 1202 C C . PHE A 1 150 ? -7.268 -0.114 14.474 1.00 85.69 150 PHE A C 1
ATOM 1204 O O . PHE A 1 150 ? -8.383 -0.275 13.996 1.00 85.69 150 PHE A O 1
ATOM 1211 N N . LEU A 1 151 ? -6.483 0.905 14.133 1.00 87.56 151 LEU A N 1
ATOM 1212 C CA . LEU A 1 151 ? -6.883 1.910 13.152 1.00 87.56 151 LEU A CA 1
ATOM 1213 C C . LEU A 1 151 ? -6.347 1.540 11.779 1.00 87.56 151 LEU A C 1
ATOM 1215 O O . LEU A 1 151 ? -5.180 1.163 11.660 1.00 87.56 151 LEU A O 1
ATOM 1219 N N . PHE A 1 152 ? -7.178 1.666 10.748 1.00 91.38 152 PHE A N 1
ATOM 1220 C CA . PHE A 1 152 ? -6.760 1.457 9.368 1.00 91.38 152 PHE A CA 1
ATOM 1221 C C . PHE A 1 152 ? -5.650 2.425 8.959 1.00 91.38 152 PHE A C 1
ATOM 1223 O O . PHE A 1 152 ? -5.619 3.578 9.382 1.00 91.38 152 PHE A O 1
ATOM 1230 N N . SER A 1 153 ? -4.737 1.959 8.105 1.00 88.25 153 SER A N 1
ATOM 1231 C CA . SER A 1 153 ? -3.751 2.827 7.464 1.00 88.25 153 SER A CA 1
ATOM 1232 C C . SER A 1 153 ? -4.439 3.850 6.551 1.00 88.25 153 SER A C 1
ATOM 1234 O O . SER A 1 153 ? -5.489 3.535 5.984 1.00 88.25 153 SER A O 1
ATOM 1236 N N . PRO A 1 154 ? -3.829 5.022 6.296 1.00 84.62 154 PRO A N 1
ATOM 1237 C CA . PRO A 1 154 ? -4.388 6.008 5.366 1.00 84.62 154 PRO A CA 1
ATOM 1238 C C . PRO A 1 154 ? -4.703 5.433 3.975 1.00 84.62 154 PRO A C 1
ATOM 1240 O O . PRO A 1 154 ? -5.735 5.744 3.391 1.00 84.62 154 PRO A O 1
ATOM 1243 N N . SER A 1 155 ? -3.865 4.520 3.470 1.00 82.31 155 SER A N 1
ATOM 1244 C CA . SER A 1 155 ? -4.105 3.810 2.203 1.00 82.31 155 SER A CA 1
ATOM 1245 C C . SER A 1 155 ? -5.350 2.915 2.237 1.00 82.31 155 SER A C 1
ATOM 1247 O O . SER A 1 155 ? -6.124 2.887 1.281 1.00 82.31 155 SER A O 1
ATOM 1249 N N . THR A 1 156 ? -5.568 2.217 3.353 1.00 90.19 156 THR A N 1
ATOM 1250 C CA . THR A 1 156 ? -6.750 1.379 3.581 1.00 90.19 156 THR A CA 1
ATOM 1251 C C . THR A 1 156 ? -8.001 2.245 3.678 1.00 90.19 156 THR A C 1
ATOM 1253 O O . THR A 1 156 ? -8.991 1.959 3.010 1.00 90.19 156 THR A O 1
ATOM 1256 N N . VAL A 1 157 ? -7.944 3.341 4.442 1.00 90.62 157 VAL A N 1
ATOM 1257 C CA . VAL A 1 157 ? -9.036 4.323 4.529 1.00 90.62 157 VAL A CA 1
ATOM 1258 C C . VAL A 1 157 ? -9.382 4.863 3.139 1.00 90.62 157 VAL A C 1
ATOM 1260 O O . VAL A 1 157 ? -10.550 4.844 2.759 1.00 90.62 157 VAL A O 1
ATOM 1263 N N . GLY A 1 158 ? -8.382 5.251 2.342 1.00 86.69 158 GLY A N 1
ATOM 1264 C CA . GLY A 1 158 ? -8.581 5.722 0.968 1.00 86.69 158 GLY A CA 1
ATOM 1265 C C . GLY A 1 158 ? -9.268 4.694 0.060 1.00 86.69 158 GLY A C 1
ATOM 1266 O O . GLY A 1 158 ? -10.179 5.052 -0.687 1.00 86.69 158 GLY A O 1
ATOM 1267 N N . CYS A 1 159 ? -8.896 3.412 0.168 1.00 88.25 159 CYS A N 1
ATOM 1268 C CA . CYS A 1 159 ? -9.552 2.309 -0.544 1.00 88.25 159 CYS A CA 1
ATOM 1269 C C . CYS A 1 159 ? -11.041 2.200 -0.182 1.00 88.25 159 CYS A C 1
ATOM 1271 O O . CYS A 1 159 ? -11.893 2.206 -1.072 1.00 88.25 159 CYS A O 1
ATOM 1273 N N . PHE A 1 160 ? -11.369 2.170 1.115 1.00 93.38 160 PHE A N 1
ATOM 1274 C CA . PHE A 1 160 ? -12.760 2.118 1.568 1.00 93.38 160 PHE A CA 1
ATOM 1275 C C . PHE A 1 160 ? -13.552 3.347 1.128 1.00 93.38 160 PHE A C 1
ATOM 1277 O O . PHE A 1 160 ? -14.643 3.190 0.594 1.00 93.38 160 PHE A O 1
ATOM 1284 N N . VAL A 1 161 ? -13.026 4.559 1.318 1.00 89.25 161 VAL A N 1
ATOM 1285 C CA . VAL A 1 161 ? -13.739 5.798 0.970 1.00 89.25 161 VAL A CA 1
ATOM 1286 C C . VAL A 1 161 ? -14.015 5.866 -0.533 1.00 89.25 161 VAL A C 1
ATOM 1288 O O . VAL A 1 161 ? -15.156 6.111 -0.925 1.00 89.25 161 VAL A O 1
ATOM 1291 N N . SER A 1 162 ? -13.018 5.585 -1.377 1.00 85.56 162 SER A N 1
ATOM 1292 C CA . SER A 1 162 ? -13.186 5.543 -2.837 1.00 85.56 162 SER A CA 1
ATOM 1293 C C . SER A 1 162 ? -14.204 4.477 -3.254 1.00 85.56 162 SER A C 1
ATOM 1295 O O . SER A 1 162 ? -15.160 4.754 -3.983 1.00 85.56 162 SER A O 1
ATOM 1297 N N . GLY A 1 163 ? -14.054 3.267 -2.711 1.00 89.38 163 GLY A N 1
ATOM 1298 C CA . GLY A 1 163 ? -14.927 2.148 -3.017 1.00 89.38 163 GLY A CA 1
ATOM 1299 C C . GLY A 1 163 ? -16.373 2.384 -2.589 1.00 89.38 163 GLY A C 1
ATOM 1300 O O . GLY A 1 163 ? -17.280 2.192 -3.390 1.00 89.38 163 GLY A O 1
ATOM 1301 N N . LEU A 1 164 ? -16.605 2.883 -1.374 1.00 91.38 164 LEU A N 1
ATOM 1302 C CA . LEU A 1 164 ? -17.940 3.207 -0.864 1.00 91.38 164 LEU A CA 1
ATOM 1303 C C . LEU A 1 164 ? -18.593 4.362 -1.630 1.00 91.38 164 LEU A C 1
ATOM 1305 O O . LEU A 1 164 ? -19.788 4.295 -1.888 1.00 91.38 164 LEU A O 1
ATOM 1309 N N . THR A 1 165 ? -17.823 5.375 -2.042 1.00 87.69 165 THR A N 1
ATOM 1310 C CA . THR A 1 165 ? -18.331 6.503 -2.851 1.00 87.69 165 THR A CA 1
ATOM 1311 C C . THR A 1 165 ? -18.801 6.045 -4.234 1.00 87.69 165 THR A C 1
ATOM 1313 O O . THR A 1 165 ? -19.718 6.626 -4.808 1.00 87.69 165 THR A O 1
ATOM 1316 N N . SER A 1 166 ? -18.205 4.978 -4.771 1.00 87.88 166 SER A N 1
ATOM 1317 C CA . SER A 1 166 ? -18.651 4.370 -6.030 1.00 87.88 166 SER A CA 1
ATOM 1318 C C . SER A 1 166 ? -19.930 3.535 -5.890 1.00 87.88 166 SER A C 1
ATOM 1320 O O . SER A 1 166 ? -20.587 3.227 -6.888 1.00 87.88 166 SER A O 1
ATOM 1322 N N . LEU A 1 167 ? -20.288 3.141 -4.661 1.00 87.69 167 LEU A N 1
ATOM 1323 C CA . LEU A 1 167 ? -21.549 2.465 -4.404 1.00 87.69 167 LEU A CA 1
ATOM 1324 C C . LEU A 1 167 ? -22.648 3.525 -4.437 1.00 87.69 167 LEU A C 1
ATOM 1326 O O . LEU A 1 167 ? -22.537 4.563 -3.797 1.00 87.69 167 LEU A O 1
ATOM 1330 N N . ASN A 1 168 ? -23.730 3.261 -5.165 1.00 87.50 168 ASN A N 1
ATOM 1331 C CA . ASN A 1 168 ? -24.902 4.139 -5.232 1.00 87.50 168 ASN A CA 1
ATOM 1332 C C . ASN A 1 168 ? -25.712 4.094 -3.914 1.00 87.50 168 ASN A C 1
ATOM 1334 O O . ASN A 1 168 ? -26.860 3.638 -3.889 1.00 87.50 168 ASN A O 1
ATOM 1338 N N . VAL A 1 169 ? -25.069 4.477 -2.810 1.00 93.00 169 VAL A N 1
ATOM 1339 C CA . VAL A 1 169 ? -25.595 4.514 -1.444 1.00 93.00 169 VAL A CA 1
ATOM 1340 C C . VAL A 1 169 ? -25.634 5.953 -0.945 1.00 93.00 169 VAL A C 1
ATOM 1342 O O . VAL A 1 169 ? -24.826 6.790 -1.329 1.00 93.00 169 VAL A O 1
ATOM 1345 N N . GLU A 1 170 ? -26.594 6.239 -0.077 1.00 95.19 170 GLU A N 1
ATOM 1346 C CA . GLU A 1 170 ? -26.840 7.577 0.467 1.00 95.19 170 GLU A CA 1
ATOM 1347 C C . GLU A 1 170 ? -26.247 7.744 1.866 1.00 95.19 170 GLU A C 1
ATOM 1349 O O . GLU A 1 170 ? -25.926 8.857 2.277 1.00 95.19 170 GLU A O 1
ATOM 1354 N N . LYS A 1 171 ? -26.147 6.643 2.620 1.00 96.50 171 LYS A N 1
ATOM 1355 C CA . LYS A 1 171 ? -25.704 6.648 4.016 1.00 96.50 171 LYS A CA 1
ATOM 1356 C C . LYS A 1 171 ? -24.822 5.450 4.332 1.00 96.50 171 LYS A C 1
ATOM 1358 O O . LYS A 1 171 ? -24.932 4.398 3.702 1.00 96.50 171 LYS A O 1
ATOM 1363 N N . LEU A 1 172 ? -23.983 5.591 5.350 1.00 97.56 172 LEU A N 1
ATOM 1364 C CA . LEU A 1 172 ? -23.056 4.544 5.777 1.00 97.56 172 LEU A CA 1
ATOM 1365 C C . LEU A 1 172 ? -23.249 4.191 7.249 1.00 97.56 172 LEU A C 1
ATOM 1367 O O . LEU A 1 172 ? -23.404 5.069 8.096 1.00 97.56 172 LEU A O 1
ATOM 1371 N N . ILE A 1 173 ? -23.211 2.898 7.550 1.00 98.19 173 ILE A N 1
ATOM 1372 C CA . ILE A 1 173 ? -23.210 2.380 8.918 1.00 98.19 173 ILE A CA 1
ATOM 1373 C C . ILE A 1 173 ? -21.831 1.778 9.174 1.00 98.19 173 ILE A C 1
ATOM 1375 O O . ILE A 1 173 ? -21.447 0.788 8.554 1.00 98.19 173 ILE A O 1
ATOM 1379 N N . PHE A 1 174 ? -21.092 2.385 10.091 1.00 98.44 174 PHE A N 1
ATOM 1380 C CA . PHE A 1 174 ? -19.758 1.967 10.497 1.00 98.44 174 PHE A CA 1
ATOM 1381 C C . PHE A 1 174 ? -19.847 1.237 11.831 1.00 98.44 174 PHE A C 1
ATOM 1383 O O . PHE A 1 174 ? -20.337 1.805 12.800 1.00 98.44 174 PHE A O 1
ATOM 1390 N N . ILE A 1 175 ? -19.389 -0.012 11.901 1.00 98.00 175 ILE A N 1
ATOM 1391 C CA . ILE A 1 175 ? -19.424 -0.826 13.120 1.00 98.00 175 ILE A CA 1
ATOM 1392 C C . ILE A 1 175 ? -17.990 -1.152 13.532 1.00 98.00 175 ILE A C 1
ATOM 1394 O O . ILE A 1 175 ? -17.323 -1.955 12.880 1.00 98.00 175 ILE A O 1
ATOM 1398 N N . GLY A 1 176 ? -17.512 -0.529 14.611 1.00 95.50 176 GLY A N 1
ATOM 1399 C CA . GLY A 1 176 ? -16.129 -0.695 15.072 1.00 95.50 176 GLY A CA 1
ATOM 1400 C C . GLY A 1 176 ? -15.071 -0.020 14.189 1.00 95.50 176 GLY A C 1
ATOM 1401 O O . GLY A 1 176 ? -13.896 -0.346 14.297 1.00 95.50 176 GLY A O 1
ATOM 1402 N N . THR A 1 177 ? -15.459 0.899 13.294 1.00 95.75 177 THR A N 1
ATOM 1403 C CA . THR A 1 177 ? -14.546 1.546 12.328 1.00 95.75 177 THR A CA 1
ATOM 1404 C C . THR A 1 177 ? -14.529 3.075 12.467 1.00 95.75 177 THR A C 1
ATOM 1406 O O . THR A 1 177 ? -14.972 3.777 11.550 1.00 95.75 177 THR A O 1
ATOM 1409 N N . PRO A 1 178 ? -14.024 3.629 13.586 1.00 95.06 178 PRO A N 1
ATOM 1410 C CA . PRO A 1 178 ? -14.018 5.075 13.820 1.00 95.06 178 PRO A CA 1
ATOM 1411 C C . PRO A 1 178 ? -13.196 5.843 12.774 1.00 95.06 178 PRO A C 1
ATOM 1413 O O . PRO A 1 178 ? -13.660 6.848 12.249 1.00 95.06 178 PRO A O 1
ATOM 1416 N N . SER A 1 179 ? -12.046 5.308 12.349 1.00 93.44 179 SER A N 1
ATOM 1417 C CA . SER A 1 179 ? -11.214 5.928 11.301 1.00 93.44 179 SER A CA 1
ATOM 1418 C C . SER A 1 179 ? -11.951 6.140 9.967 1.00 93.44 179 SER A C 1
ATOM 1420 O O . SER A 1 179 ? -11.718 7.140 9.290 1.00 93.44 179 SER A O 1
ATOM 1422 N N . LEU A 1 180 ? -12.882 5.252 9.592 1.00 95.38 180 LEU A N 1
ATOM 1423 C CA . LEU A 1 180 ? -13.713 5.442 8.395 1.00 95.38 180 LEU A CA 1
ATOM 1424 C C . LEU A 1 180 ? -14.805 6.492 8.609 1.00 95.38 180 LEU A C 1
ATOM 1426 O O . LEU A 1 180 ? -15.073 7.269 7.696 1.00 95.38 180 LEU A O 1
ATOM 1430 N N . LYS A 1 181 ? -15.407 6.544 9.806 1.00 95.44 181 LYS A N 1
ATOM 1431 C CA . LYS A 1 181 ? -16.378 7.587 10.180 1.00 95.44 181 LYS A CA 1
ATOM 1432 C C . LYS A 1 181 ? -15.760 8.982 10.063 1.00 95.44 181 LYS A C 1
ATOM 1434 O O . LYS A 1 181 ? -16.416 9.895 9.577 1.00 95.44 181 LYS A O 1
ATOM 1439 N N . GLU A 1 182 ? -14.506 9.124 10.469 1.00 94.81 182 GLU A N 1
ATOM 1440 C CA . GLU A 1 182 ? -13.771 10.395 10.481 1.00 94.81 182 GLU A CA 1
ATOM 1441 C C . GLU A 1 182 ? -13.403 10.893 9.079 1.00 94.81 182 GLU A C 1
ATOM 1443 O O . GLU A 1 182 ? -13.374 12.094 8.832 1.00 94.81 182 GLU A O 1
ATOM 1448 N N . ASN A 1 183 ? -13.178 9.971 8.140 1.00 91.69 183 ASN A N 1
ATOM 1449 C CA . ASN A 1 183 ? -12.667 10.278 6.802 1.00 91.69 183 ASN A CA 1
ATOM 1450 C C . ASN A 1 183 ? -13.730 10.197 5.693 1.00 91.69 183 ASN A C 1
ATOM 1452 O O . ASN A 1 183 ? -13.405 10.321 4.510 1.00 91.69 183 ASN A O 1
ATOM 1456 N N . CYS A 1 184 ? -14.999 9.964 6.037 1.00 88.31 184 CYS A N 1
ATOM 1457 C CA . CYS A 1 184 ? -16.064 9.833 5.051 1.00 88.31 184 CYS A CA 1
ATOM 1458 C C . CYS A 1 184 ? -16.866 11.126 4.860 1.00 88.31 184 CYS A C 1
ATOM 1460 O O . CYS A 1 184 ? -17.214 11.811 5.816 1.00 88.31 184 CYS A O 1
ATOM 1462 N N . GLN A 1 185 ? -17.217 11.417 3.606 1.00 86.62 185 GLN A N 1
ATOM 1463 C CA . GLN A 1 185 ? -18.022 12.582 3.229 1.00 86.62 185 GLN A CA 1
ATOM 1464 C C . GLN A 1 185 ? -19.534 12.303 3.223 1.00 86.62 185 GLN A C 1
ATOM 1466 O O . GLN A 1 185 ? -20.328 13.236 3.326 1.00 86.62 185 GLN A O 1
ATOM 1471 N N . LEU A 1 186 ? -19.949 11.036 3.094 1.00 92.06 186 LEU A N 1
ATOM 1472 C CA . LEU A 1 186 ? -21.364 10.664 3.137 1.00 92.06 186 LEU A CA 1
ATOM 1473 C C . LEU A 1 186 ? -21.892 10.690 4.581 1.00 92.06 186 LEU A C 1
ATOM 1475 O O . LEU A 1 186 ? -21.146 10.359 5.513 1.00 92.06 186 LEU A O 1
ATOM 1479 N N . PRO A 1 187 ? -23.188 11.007 4.786 1.00 95.56 187 PRO A N 1
ATOM 1480 C CA . PRO A 1 187 ? -23.818 10.884 6.093 1.00 95.56 187 PRO A CA 1
ATOM 1481 C C . PRO A 1 187 ? -23.598 9.481 6.660 1.00 95.56 187 PRO A C 1
ATOM 1483 O O . PRO A 1 187 ? -23.933 8.469 6.040 1.00 95.56 187 PRO A O 1
ATOM 1486 N N . SER A 1 188 ? -23.000 9.421 7.841 1.00 96.69 188 SER A N 1
ATOM 1487 C CA . SER A 1 188 ? -22.494 8.177 8.411 1.00 96.69 188 SER A CA 1
ATOM 1488 C C . SER A 1 188 ? -22.786 8.084 9.901 1.00 96.69 188 SER A C 1
ATOM 1490 O O . SER A 1 188 ? -22.722 9.085 10.617 1.00 96.69 188 SER A O 1
ATOM 1492 N N . LEU A 1 189 ? -23.083 6.872 10.363 1.00 97.81 189 LEU A N 1
ATOM 1493 C CA . LEU A 1 189 ? -23.367 6.561 11.760 1.00 97.81 189 LEU A CA 1
ATOM 1494 C C . LEU A 1 189 ? -22.347 5.550 12.279 1.00 97.81 189 LEU A C 1
ATOM 1496 O O . LEU A 1 189 ? -22.185 4.483 11.686 1.00 97.81 189 LEU A O 1
ATOM 1500 N N . LEU A 1 190 ? -21.684 5.874 13.387 1.00 98.25 190 LEU A N 1
ATOM 1501 C CA . LEU A 1 190 ? -20.745 4.984 14.064 1.00 98.25 190 LEU A CA 1
ATOM 1502 C C . LEU A 1 190 ? -21.446 4.209 15.188 1.00 98.25 190 LEU A C 1
ATOM 1504 O O . LEU A 1 190 ? -21.965 4.794 16.135 1.00 98.25 190 LEU A O 1
ATOM 1508 N N . LEU A 1 191 ? -21.420 2.883 15.095 1.00 98.12 191 LEU A N 1
ATOM 1509 C CA . LEU A 1 191 ? -21.780 1.948 16.152 1.00 98.12 191 LEU A CA 1
ATOM 1510 C C . LEU A 1 191 ? -20.488 1.393 16.759 1.00 98.12 191 LEU A C 1
ATOM 1512 O O . LEU A 1 191 ? -19.776 0.626 16.110 1.00 98.12 191 LEU A O 1
ATOM 1516 N N . ASP A 1 192 ? -20.176 1.758 17.998 1.00 95.94 192 ASP A N 1
ATOM 1517 C CA . ASP A 1 192 ? -18.958 1.283 18.665 1.00 95.94 192 ASP A CA 1
ATOM 1518 C C . ASP A 1 192 ? -19.218 0.968 20.139 1.00 95.94 192 ASP A C 1
ATOM 1520 O O . ASP A 1 192 ? -20.079 1.575 20.783 1.00 95.94 192 ASP A O 1
ATOM 1524 N N . ILE A 1 193 ? -18.454 0.020 20.682 1.00 93.19 193 ILE A N 1
ATOM 1525 C CA . ILE A 1 193 ? -18.485 -0.319 22.106 1.00 93.19 193 ILE A CA 1
ATOM 1526 C C . ILE A 1 193 ? -17.713 0.712 22.938 1.00 93.19 193 ILE A C 1
ATOM 1528 O O . ILE A 1 193 ? -17.949 0.845 24.143 1.00 93.19 193 ILE A O 1
ATOM 1532 N N . ASP A 1 194 ? -16.809 1.461 22.305 1.00 92.62 194 ASP A N 1
ATOM 1533 C CA . ASP A 1 194 ? -16.062 2.531 22.940 1.00 92.62 194 ASP A CA 1
ATOM 1534 C C . ASP A 1 194 ? -16.909 3.801 23.091 1.00 92.62 194 ASP A C 1
ATOM 1536 O O . ASP A 1 194 ? -16.985 4.671 22.225 1.00 92.62 194 ASP A O 1
ATOM 1540 N N . HIS A 1 195 ? -17.521 3.930 24.264 1.00 92.31 195 HIS A N 1
ATOM 1541 C CA . HIS A 1 195 ? -18.326 5.083 24.653 1.00 92.31 195 HIS A CA 1
ATOM 1542 C C . HIS A 1 195 ? -17.603 6.439 24.586 1.00 92.31 195 HIS A C 1
ATOM 1544 O O . HIS A 1 195 ? -18.273 7.469 24.632 1.00 92.31 195 HIS A O 1
ATOM 1550 N N . ARG A 1 196 ? -16.264 6.481 24.514 1.00 93.25 196 ARG A N 1
ATOM 1551 C CA . ARG A 1 196 ? -15.497 7.740 24.507 1.00 93.25 196 ARG A CA 1
ATOM 1552 C C . ARG A 1 196 ? -15.810 8.605 23.284 1.00 93.25 196 ARG A C 1
ATOM 1554 O O . ARG A 1 196 ? -15.791 9.830 23.390 1.00 93.25 196 ARG A O 1
ATOM 1561 N N . TYR A 1 197 ? -16.198 7.987 22.167 1.00 95.06 197 TYR A N 1
ATOM 1562 C CA . TYR A 1 197 ? -16.658 8.690 20.966 1.00 95.06 197 TYR A CA 1
ATOM 1563 C C . TYR A 1 197 ? -17.952 9.497 21.186 1.00 95.06 197 TYR A C 1
ATOM 1565 O O . TYR A 1 197 ? -18.179 10.474 20.476 1.00 95.06 197 TYR A O 1
ATOM 1573 N N . ALA A 1 198 ? -18.745 9.197 22.225 1.00 93.94 198 ALA A N 1
ATOM 1574 C CA . ALA A 1 198 ? -19.929 9.988 22.592 1.00 93.94 198 ALA A CA 1
ATOM 1575 C C . ALA A 1 198 ? -19.605 11.432 23.013 1.00 93.94 198 ALA A C 1
ATOM 1577 O O . ALA A 1 198 ? -20.502 12.266 23.088 1.00 93.94 198 ALA A O 1
ATOM 1578 N N . SER A 1 199 ? -18.341 11.736 23.328 1.00 94.19 199 SER A N 1
ATOM 1579 C CA . SER A 1 199 ? -17.901 13.110 23.592 1.00 94.19 199 SER A CA 1
ATOM 1580 C C . SER A 1 199 ? -17.704 13.927 22.310 1.00 94.19 199 SER A C 1
ATOM 1582 O O . SER A 1 199 ? -17.678 15.150 22.386 1.00 94.19 199 SER A O 1
ATOM 1584 N N . PHE A 1 200 ? -17.565 13.278 21.150 1.00 96.06 200 PHE A N 1
ATOM 1585 C CA . PHE A 1 200 ? -17.201 13.910 19.873 1.00 96.06 200 PHE A CA 1
ATOM 1586 C C . PHE A 1 200 ? -18.341 13.929 18.857 1.00 96.06 200 PHE A C 1
ATOM 1588 O O . PHE A 1 200 ? -18.341 14.756 17.946 1.00 96.06 200 PHE A O 1
ATOM 1595 N N . TYR A 1 201 ? -19.323 13.055 19.050 1.00 94.38 201 TYR A N 1
ATOM 1596 C CA . TYR A 1 201 ? -20.457 12.865 18.162 1.00 94.38 201 TYR A CA 1
ATOM 1597 C C . TYR A 1 201 ? -21.760 12.929 18.950 1.00 94.38 201 TYR A C 1
ATOM 1599 O O . TYR A 1 201 ? -21.844 12.420 20.070 1.00 94.38 201 TYR A O 1
ATOM 1607 N N . ASP A 1 202 ? -22.785 13.526 18.347 1.00 89.56 202 ASP A N 1
ATOM 1608 C CA . ASP A 1 202 ? -24.133 13.463 18.899 1.00 89.56 202 ASP A CA 1
ATOM 1609 C C . ASP A 1 202 ? -24.823 12.129 18.549 1.00 89.56 202 ASP A C 1
ATOM 1611 O O . ASP A 1 202 ? -24.278 11.265 17.857 1.00 89.56 202 ASP A O 1
ATOM 1615 N N . SER A 1 203 ? -26.056 11.950 19.028 1.00 82.94 203 SER A N 1
ATOM 1616 C CA . SER A 1 203 ? -26.838 10.723 18.832 1.00 82.94 203 SER A CA 1
ATOM 1617 C C . SER A 1 203 ? -27.256 10.451 17.379 1.00 82.94 203 SER A C 1
ATOM 1619 O O . SER A 1 203 ? -27.861 9.416 17.113 1.00 82.94 203 SER A O 1
ATOM 1621 N N . THR A 1 204 ? -27.000 11.376 16.450 1.00 89.31 204 THR A N 1
ATOM 1622 C CA . THR A 1 204 ? -27.222 11.184 15.008 1.00 89.31 204 THR A CA 1
ATOM 1623 C C . THR A 1 204 ? -25.981 10.663 14.287 1.00 89.31 204 THR A C 1
ATOM 1625 O O . THR A 1 204 ? -26.101 10.136 13.184 1.00 89.31 204 THR A O 1
ATOM 1628 N N . GLU A 1 205 ? -24.809 10.761 14.920 1.00 94.25 205 GLU A N 1
ATOM 1629 C CA . GLU A 1 205 ? -23.519 10.363 14.354 1.00 94.25 205 GLU A CA 1
ATOM 1630 C C . GLU A 1 205 ? -22.855 9.200 15.105 1.00 94.25 205 GLU A C 1
ATOM 1632 O O . GLU A 1 205 ? -22.021 8.502 14.524 1.00 94.25 205 GLU A O 1
ATOM 1637 N N . PHE A 1 206 ? -23.250 8.946 16.357 1.00 96.56 206 PHE A N 1
ATOM 1638 C CA . PHE A 1 206 ? -22.727 7.857 17.179 1.00 96.56 206 PHE A CA 1
ATOM 1639 C C . PHE A 1 206 ? -23.802 7.186 18.039 1.00 96.56 206 PHE A C 1
ATOM 1641 O O . PHE A 1 206 ? -24.584 7.855 18.717 1.00 96.56 206 PHE A O 1
ATOM 1648 N N . LEU A 1 207 ? -23.772 5.852 18.100 1.00 96.56 207 LEU A N 1
ATOM 1649 C CA . LEU A 1 207 ? -24.522 5.059 19.074 1.00 96.56 207 LEU A CA 1
ATOM 1650 C C . LEU A 1 207 ? -23.585 4.102 19.810 1.00 96.56 207 LEU A C 1
ATOM 1652 O O . LEU A 1 207 ? -22.834 3.337 19.204 1.00 96.56 207 LEU A O 1
ATOM 1656 N N . TRP A 1 208 ? -23.688 4.102 21.140 1.00 95.50 208 TRP A N 1
ATOM 1657 C CA . TRP A 1 208 ? -22.954 3.160 21.976 1.00 95.50 208 TRP A CA 1
ATOM 1658 C C . TRP A 1 208 ? -23.586 1.770 21.848 1.00 95.50 208 TRP A C 1
ATOM 1660 O O . TRP A 1 208 ? -24.726 1.556 22.278 1.00 95.50 208 TRP A O 1
ATOM 1670 N N . PHE A 1 209 ? -22.856 0.843 21.228 1.00 96.12 209 PHE A N 1
ATOM 1671 C CA . PHE A 1 209 ? -23.388 -0.422 20.728 1.00 96.12 209 PHE A CA 1
ATOM 1672 C C . PHE A 1 209 ? -22.409 -1.582 20.930 1.00 96.12 209 PHE A C 1
ATOM 1674 O O . PHE A 1 209 ? -21.208 -1.451 20.711 1.00 96.12 209 PHE A O 1
ATOM 1681 N N . ASN A 1 210 ? -22.923 -2.753 21.306 1.00 94.88 210 ASN A N 1
ATOM 1682 C CA . ASN A 1 210 ? -22.150 -3.990 21.370 1.00 94.88 210 ASN A CA 1
ATOM 1683 C C . ASN A 1 210 ? -22.538 -4.931 20.216 1.00 94.88 210 ASN A C 1
ATOM 1685 O O . ASN A 1 210 ? -23.613 -5.535 20.200 1.00 94.88 210 ASN A O 1
ATOM 1689 N N . MET A 1 211 ? -21.613 -5.090 19.265 1.00 95.06 211 MET A N 1
ATOM 1690 C CA . MET A 1 211 ? -21.803 -5.917 18.069 1.00 95.06 211 MET A CA 1
ATOM 1691 C C . MET A 1 211 ? -21.900 -7.423 18.346 1.00 95.06 211 MET A C 1
ATOM 1693 O O . MET A 1 211 ? -22.403 -8.160 17.502 1.00 95.06 211 MET A O 1
ATOM 1697 N N . SER A 1 212 ? -21.453 -7.899 19.510 1.00 93.12 212 SER A N 1
ATOM 1698 C CA . SER A 1 212 ? -21.473 -9.326 19.858 1.00 93.12 212 SER A CA 1
ATOM 1699 C C . SER A 1 212 ? -22.804 -9.793 20.449 1.00 93.12 212 SER A C 1
ATOM 1701 O O . SER A 1 212 ? -22.963 -10.980 20.706 1.00 93.12 212 SER A O 1
ATOM 1703 N N . ASN A 1 213 ? -23.743 -8.897 20.747 1.00 92.81 213 ASN A N 1
ATOM 1704 C CA . ASN A 1 213 ? -25.038 -9.268 21.332 1.00 92.81 213 ASN A CA 1
ATOM 1705 C C . ASN A 1 213 ? -26.202 -8.369 20.886 1.00 92.81 213 ASN A C 1
ATOM 1707 O O . ASN A 1 213 ? -27.294 -8.493 21.437 1.00 92.81 213 ASN A O 1
ATOM 1711 N N . PHE A 1 214 ? -25.987 -7.489 19.902 1.00 94.88 214 PHE A N 1
ATOM 1712 C CA . PHE A 1 214 ? -26.980 -6.530 19.412 1.00 94.88 214 PHE A CA 1
ATOM 1713 C C . PHE A 1 214 ? -27.559 -5.644 20.535 1.00 94.88 214 PHE A C 1
ATOM 1715 O O . PHE A 1 214 ? -28.761 -5.404 20.607 1.00 94.88 214 PHE A O 1
ATOM 1722 N N . HIS A 1 215 ? -26.708 -5.174 21.450 1.00 94.88 215 HIS A N 1
ATOM 1723 C CA . HIS A 1 215 ? -27.146 -4.338 22.569 1.00 94.88 215 HIS A CA 1
ATOM 1724 C C . HIS A 1 215 ? -26.817 -2.865 22.340 1.00 94.88 215 HIS A C 1
ATOM 1726 O O . HIS A 1 215 ? -25.652 -2.504 22.158 1.00 94.88 215 HIS A O 1
ATOM 1732 N N . PHE A 1 216 ? -27.839 -2.014 22.416 1.00 94.56 216 PHE A N 1
ATOM 1733 C CA . PHE A 1 216 ? -27.683 -0.567 22.517 1.00 94.56 216 P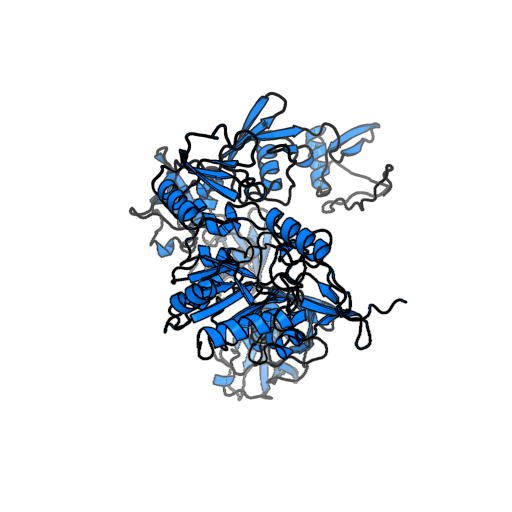HE A CA 1
ATOM 1734 C C . PHE A 1 216 ? -27.670 -0.163 23.984 1.00 94.56 216 PHE A C 1
ATOM 1736 O O . PHE A 1 216 ? -28.534 -0.569 24.758 1.00 94.56 216 PHE A O 1
ATOM 1743 N N . PHE A 1 217 ? -26.692 0.652 24.370 1.00 92.25 217 PHE A N 1
ATOM 1744 C CA . PHE A 1 217 ? -26.570 1.086 25.759 1.00 92.25 217 PHE A CA 1
ATOM 1745 C C . PHE A 1 217 ? -27.460 2.288 26.099 1.00 92.25 217 PHE A C 1
ATOM 1747 O O . PHE A 1 217 ? -27.562 2.637 27.278 1.00 92.25 217 PHE A O 1
ATOM 1754 N N . SER A 1 218 ? -28.069 2.914 25.091 1.00 87.88 218 SER A N 1
ATOM 1755 C CA . SER A 1 218 ? -29.093 3.945 25.226 1.00 87.88 218 SER A CA 1
ATOM 1756 C C . SER A 1 218 ? -30.474 3.370 24.911 1.00 87.88 218 SER A C 1
ATOM 1758 O O . SER A 1 218 ? -30.621 2.586 23.973 1.00 87.88 218 SER A O 1
ATOM 1760 N N . ASP A 1 219 ? -31.488 3.809 25.659 1.00 84.69 219 ASP A N 1
ATOM 1761 C CA . ASP A 1 219 ? -32.857 3.283 25.540 1.00 84.69 219 ASP A CA 1
ATOM 1762 C C . ASP A 1 219 ? -33.445 3.486 24.128 1.00 84.69 219 ASP A C 1
ATOM 1764 O O . ASP A 1 219 ? -34.129 2.613 23.607 1.00 84.69 219 ASP A O 1
ATOM 1768 N N . ASN A 1 220 ? -33.085 4.587 23.457 1.00 89.12 220 ASN A N 1
ATOM 1769 C CA . ASN A 1 220 ? -33.554 4.933 22.107 1.00 89.12 220 ASN A CA 1
ATOM 1770 C C . ASN A 1 220 ? -32.535 4.594 21.002 1.00 89.12 220 ASN A C 1
ATOM 1772 O O . ASN A 1 220 ? -32.573 5.185 19.917 1.00 89.12 220 ASN A O 1
ATOM 1776 N N . GLY A 1 221 ? -31.560 3.719 21.273 1.00 92.31 221 GLY A N 1
ATOM 1777 C CA . GLY A 1 221 ? -30.480 3.425 20.327 1.00 92.31 221 GLY A CA 1
ATOM 1778 C C . GLY A 1 221 ? -30.985 2.793 19.029 1.00 92.31 221 GLY A C 1
ATOM 1779 O O . GLY A 1 221 ? -30.664 3.274 17.943 1.00 92.31 221 GLY A O 1
ATOM 1780 N N . LEU A 1 222 ? -31.843 1.773 19.132 1.00 94.81 222 LEU A N 1
ATOM 1781 C CA . LEU A 1 222 ? -32.425 1.110 17.962 1.00 94.81 222 LEU A CA 1
ATOM 1782 C C . LEU A 1 222 ? -33.304 2.066 17.142 1.00 94.81 222 LEU A C 1
ATOM 1784 O O . LEU A 1 222 ? -33.198 2.097 15.918 1.00 94.81 222 LEU A O 1
ATOM 1788 N N . ASP A 1 223 ? -34.119 2.887 17.802 1.00 95.25 223 ASP A N 1
ATOM 1789 C CA . ASP A 1 223 ? -34.966 3.872 17.121 1.00 95.25 223 ASP A CA 1
ATOM 1790 C C . ASP A 1 223 ? -34.134 4.950 16.421 1.00 95.25 223 ASP A C 1
ATOM 1792 O O . ASP A 1 223 ? -34.450 5.353 15.302 1.00 95.25 223 ASP A O 1
ATOM 1796 N N . SER A 1 224 ? -33.026 5.379 17.033 1.00 95.06 224 SER A N 1
ATOM 1797 C CA . SER A 1 224 ? -32.067 6.298 16.409 1.00 95.06 224 SER A CA 1
ATOM 1798 C C . SER A 1 224 ? -31.423 5.687 15.163 1.00 95.06 224 SER A C 1
ATOM 1800 O O . SER A 1 224 ? -31.326 6.365 14.141 1.00 95.06 224 SER A O 1
ATOM 1802 N N . LEU A 1 225 ? -31.052 4.402 15.208 1.00 96.44 225 LEU A N 1
ATOM 1803 C CA . LEU A 1 225 ? -30.538 3.679 14.042 1.00 96.44 225 LEU A CA 1
ATOM 1804 C C . LEU A 1 225 ? -31.598 3.589 12.933 1.00 96.44 225 LEU A C 1
ATOM 1806 O O . LEU A 1 225 ? -31.315 3.946 11.790 1.00 96.44 225 LEU A O 1
ATOM 1810 N N . LYS A 1 226 ? -32.831 3.185 13.269 1.00 96.25 226 LYS A N 1
ATOM 1811 C CA . LYS A 1 226 ? -33.957 3.122 12.320 1.00 96.25 226 LYS A CA 1
ATOM 1812 C C . LYS A 1 226 ? -34.235 4.486 11.691 1.00 96.25 226 LYS A C 1
ATOM 1814 O O . LYS A 1 226 ? -34.449 4.572 10.487 1.00 96.25 226 LYS A O 1
ATOM 1819 N N . LYS A 1 227 ? -34.180 5.563 12.480 1.00 95.31 227 LYS A N 1
ATOM 1820 C CA . LYS A 1 227 ? -34.353 6.943 12.007 1.00 95.31 227 LYS A CA 1
ATOM 1821 C C . LYS A 1 227 ? -33.205 7.402 11.107 1.00 95.31 227 LYS A C 1
ATOM 1823 O O . LYS A 1 227 ? -33.455 8.098 10.126 1.00 95.31 227 LYS A O 1
ATOM 1828 N N . PHE A 1 228 ? -31.966 7.028 11.425 1.00 95.44 228 PHE A N 1
ATOM 1829 C CA . PHE A 1 228 ? -30.808 7.323 10.584 1.00 95.44 228 PHE A CA 1
ATOM 1830 C C . PHE A 1 228 ? -30.931 6.629 9.226 1.00 95.44 228 PHE A C 1
ATOM 1832 O O . PHE A 1 228 ? -30.785 7.288 8.198 1.00 95.44 228 PHE A O 1
ATOM 1839 N N . VAL A 1 229 ? -31.257 5.333 9.210 1.00 94.88 229 VAL A N 1
ATOM 1840 C CA . VAL A 1 229 ? -31.467 4.569 7.972 1.00 94.88 229 VAL A CA 1
ATOM 1841 C C . VAL A 1 229 ? -32.663 5.117 7.190 1.00 94.88 229 VAL A C 1
ATOM 1843 O O . VAL A 1 229 ? -32.518 5.487 6.026 1.00 94.88 229 VAL A O 1
ATOM 1846 N N . ALA A 1 230 ? -33.820 5.253 7.841 1.00 88.94 230 ALA A N 1
ATOM 1847 C CA . ALA A 1 230 ? -35.087 5.638 7.225 1.00 88.94 230 ALA A CA 1
ATOM 1848 C C . ALA A 1 230 ? -35.366 4.817 5.947 1.00 88.94 230 ALA A C 1
ATOM 1850 O O . ALA A 1 230 ? -35.412 3.593 6.004 1.00 88.94 230 ALA A O 1
ATOM 1851 N N . THR A 1 231 ? -35.542 5.474 4.797 1.00 84.25 231 THR A N 1
ATOM 1852 C CA . THR A 1 231 ? -35.724 4.837 3.480 1.00 84.25 231 THR A CA 1
ATOM 1853 C C . THR A 1 231 ? -34.464 4.892 2.608 1.00 84.25 231 THR A C 1
ATOM 1855 O O . THR A 1 231 ? -34.539 4.633 1.408 1.00 84.25 231 THR A O 1
ATOM 1858 N N . SER A 1 232 ? -33.319 5.282 3.173 1.00 90.00 232 SER A N 1
ATOM 1859 C CA . SER A 1 232 ? -32.082 5.491 2.419 1.00 90.00 232 SER A CA 1
ATOM 1860 C C . SER A 1 232 ? -31.401 4.179 2.044 1.00 90.00 232 SER A C 1
ATOM 1862 O O . SER A 1 232 ? -31.427 3.197 2.786 1.00 90.00 232 SER A O 1
ATOM 1864 N N . LYS A 1 233 ? -30.701 4.179 0.906 1.00 93.75 233 LYS A N 1
ATOM 1865 C CA . LYS A 1 233 ? -29.785 3.089 0.545 1.00 93.75 233 LYS A CA 1
ATOM 1866 C C . LYS A 1 233 ? -28.533 3.165 1.414 1.00 93.75 233 LYS A C 1
ATOM 1868 O O . LYS A 1 233 ? -27.822 4.168 1.370 1.00 93.75 233 LYS A O 1
ATOM 1873 N N . CYS A 1 234 ? -28.244 2.107 2.166 1.00 95.94 234 CYS A N 1
ATOM 1874 C CA . CYS A 1 234 ? -27.103 2.067 3.078 1.00 95.94 234 CYS A CA 1
ATOM 1875 C C . CYS A 1 234 ? -26.077 1.003 2.691 1.00 95.94 234 CYS A C 1
ATOM 1877 O O . CYS A 1 234 ? -26.459 -0.085 2.262 1.00 95.94 234 CYS A O 1
ATOM 1879 N N . ALA A 1 235 ? -24.796 1.290 2.928 1.00 97.25 235 ALA A N 1
ATOM 1880 C CA . ALA A 1 235 ? -23.756 0.268 3.049 1.00 97.25 235 ALA A CA 1
ATOM 1881 C C . ALA A 1 235 ? -23.320 0.118 4.513 1.00 97.25 235 ALA A C 1
ATOM 1883 O O . ALA A 1 235 ? -23.376 1.076 5.289 1.00 97.25 235 ALA A O 1
ATOM 1884 N N . ILE A 1 236 ? -22.884 -1.085 4.880 1.00 98.12 236 ILE A N 1
ATOM 1885 C CA . ILE A 1 236 ? -22.429 -1.428 6.228 1.00 98.12 236 ILE A CA 1
ATOM 1886 C C . ILE A 1 236 ? -20.966 -1.856 6.155 1.00 98.12 236 ILE A C 1
ATOM 1888 O O . ILE A 1 236 ? -20.627 -2.750 5.381 1.00 98.12 236 ILE A O 1
ATOM 1892 N N . VAL A 1 237 ? -20.107 -1.256 6.976 1.00 98.31 237 VAL A N 1
ATOM 1893 C CA . VAL A 1 237 ? -18.710 -1.682 7.130 1.00 98.31 237 VAL A CA 1
ATOM 1894 C C . VAL A 1 237 ? -18.470 -2.112 8.567 1.00 98.31 237 VAL A C 1
ATOM 1896 O O . VAL A 1 237 ? -18.901 -1.434 9.499 1.00 98.31 237 VAL A O 1
ATOM 1899 N N . VAL A 1 238 ? -17.803 -3.249 8.743 1.00 97.75 238 VAL A N 1
ATOM 1900 C CA . VAL A 1 238 ? -17.600 -3.886 10.044 1.00 97.75 238 VAL A CA 1
ATOM 1901 C C . VAL A 1 238 ? -16.142 -4.286 10.192 1.00 97.75 238 VAL A C 1
ATOM 1903 O O . VAL A 1 238 ? -15.632 -5.055 9.377 1.00 97.75 238 VAL A O 1
ATOM 1906 N N . ASP A 1 239 ? -15.507 -3.823 11.264 1.00 95.38 239 ASP A N 1
ATOM 1907 C CA . ASP A 1 239 ? -14.174 -4.265 11.686 1.00 95.38 239 ASP A CA 1
ATOM 1908 C C . ASP A 1 239 ? -14.255 -4.799 13.121 1.00 95.38 239 ASP A C 1
ATOM 1910 O O . ASP A 1 239 ? -14.124 -4.053 14.095 1.00 95.38 239 ASP A O 1
ATOM 1914 N N . PRO A 1 240 ? -14.595 -6.087 13.286 1.00 92.25 240 PRO A N 1
ATOM 1915 C CA . PRO A 1 240 ? -14.711 -6.680 14.602 1.00 92.25 240 PRO A CA 1
ATOM 1916 C C . PRO A 1 240 ? -13.326 -6.997 15.193 1.00 92.25 240 PRO A C 1
ATOM 1918 O O . PRO A 1 240 ? -12.379 -7.300 14.465 1.00 92.25 240 PRO A O 1
ATOM 1921 N N . PRO A 1 241 ? -13.197 -7.082 16.529 1.00 86.25 241 PRO A N 1
ATOM 1922 C CA . PRO A 1 241 ? -11.982 -7.594 17.157 1.00 86.25 241 PRO A CA 1
ATOM 1923 C C . PRO A 1 241 ? -11.591 -8.978 16.606 1.00 86.25 241 PRO A C 1
ATOM 1925 O O . PRO A 1 241 ? -12.421 -9.882 16.583 1.00 86.25 241 PRO A O 1
ATOM 1928 N N . PHE A 1 242 ? -10.315 -9.207 16.267 1.00 78.38 242 PHE A N 1
ATOM 1929 C CA . PHE A 1 242 ? -9.819 -10.392 15.525 1.00 78.38 242 PHE A CA 1
ATOM 1930 C C . PHE A 1 242 ? -10.140 -11.798 16.060 1.00 78.38 242 PHE A C 1
ATOM 1932 O O . PHE A 1 242 ? -9.828 -12.791 15.409 1.00 78.38 242 PHE A O 1
ATOM 1939 N N . GLY A 1 243 ? -10.708 -11.939 17.251 1.00 74.12 243 GLY A N 1
ATOM 1940 C CA . GLY A 1 243 ? -11.255 -13.241 17.649 1.00 74.12 243 GLY A CA 1
ATOM 1941 C C . GLY A 1 243 ? -12.611 -13.143 18.326 1.00 74.12 243 GLY A C 1
ATOM 1942 O O . GLY A 1 243 ? -12.953 -13.993 19.148 1.00 74.12 243 GLY A O 1
ATOM 1943 N N . ALA A 1 244 ? -13.344 -12.069 18.044 1.00 80.38 244 ALA A N 1
ATOM 1944 C CA . ALA A 1 244 ? -14.770 -12.061 18.260 1.00 80.38 244 ALA A CA 1
ATOM 1945 C C . ALA A 1 244 ? -15.377 -13.258 17.514 1.00 80.38 244 ALA A C 1
ATOM 1947 O O . ALA A 1 244 ? -14.877 -13.696 16.475 1.00 80.38 244 ALA A O 1
ATOM 1948 N N . LEU A 1 245 ? -16.422 -13.835 18.095 1.00 87.56 245 LEU A N 1
ATOM 1949 C CA . LEU A 1 245 ? -17.100 -14.971 17.491 1.00 87.56 245 LEU A CA 1
ATOM 1950 C C . LEU A 1 245 ? -17.945 -14.467 16.317 1.00 87.56 245 LEU A C 1
ATOM 1952 O O . LEU A 1 245 ? -18.701 -13.508 16.468 1.00 87.56 245 LEU A O 1
ATOM 1956 N N . LEU A 1 246 ? -17.824 -15.117 15.158 1.00 90.06 246 LEU A N 1
ATOM 1957 C CA . LEU A 1 246 ? -18.532 -14.690 13.947 1.00 90.06 246 LEU A CA 1
ATOM 1958 C C . LEU A 1 246 ? -20.039 -14.918 14.014 1.00 90.06 246 LEU A C 1
ATOM 1960 O O . LEU A 1 246 ? -20.790 -14.138 13.442 1.00 90.06 246 LEU A O 1
ATOM 1964 N N . GLU A 1 247 ? -20.485 -15.949 14.725 1.00 91.06 247 GLU A N 1
ATOM 1965 C CA . GLU A 1 247 ? -21.906 -16.275 14.855 1.00 91.06 247 GLU A CA 1
ATOM 1966 C C . GLU A 1 247 ? -22.717 -15.142 15.528 1.00 91.06 247 GLU A C 1
ATOM 1968 O O . GLU A 1 247 ? -23.698 -14.684 14.931 1.00 91.06 247 GLU A O 1
ATOM 1973 N N . PRO A 1 248 ? -22.301 -14.579 16.685 1.00 92.06 248 PRO A N 1
ATOM 1974 C CA . PRO A 1 248 ? -22.965 -13.402 17.239 1.00 92.06 248 PRO A CA 1
ATOM 1975 C C . PRO A 1 248 ? -22.897 -12.159 16.346 1.00 92.06 248 PRO A C 1
ATOM 1977 O O . PRO A 1 248 ? -23.878 -11.426 16.261 1.00 92.06 248 PRO A O 1
ATOM 1980 N N . ILE A 1 249 ? -21.777 -11.926 15.650 1.00 93.75 249 ILE A N 1
ATOM 1981 C CA . ILE A 1 249 ? -21.647 -10.790 14.719 1.00 93.75 249 ILE A CA 1
ATOM 1982 C C . ILE A 1 249 ? -22.629 -10.943 13.551 1.00 93.75 249 ILE A C 1
ATOM 1984 O O . ILE A 1 249 ? -23.317 -9.986 13.201 1.00 93.75 249 ILE A O 1
ATOM 1988 N N . SER A 1 250 ? -22.739 -12.147 12.982 1.00 94.44 250 SER A N 1
ATOM 1989 C CA . SER A 1 250 ? -23.704 -12.466 11.923 1.00 94.44 250 SER A CA 1
ATOM 1990 C C . SER A 1 250 ? -25.143 -12.264 12.394 1.00 94.44 250 SER A C 1
ATOM 1992 O O . SER A 1 250 ? -25.950 -11.651 11.691 1.00 94.44 250 SER A O 1
ATOM 1994 N N . THR A 1 251 ? -25.445 -12.668 13.630 1.00 93.50 251 THR A N 1
ATOM 1995 C CA . THR A 1 251 ? -26.757 -12.441 14.251 1.00 93.50 251 THR A CA 1
ATOM 1996 C C . THR A 1 251 ? -27.059 -10.948 14.398 1.00 93.50 251 THR A C 1
ATOM 1998 O O . THR A 1 251 ? -28.135 -10.500 14.006 1.00 93.50 251 THR A O 1
ATOM 2001 N N . SER A 1 252 ? -26.117 -10.156 14.919 1.00 95.50 252 SER A N 1
ATOM 2002 C CA . SER A 1 252 ? -26.282 -8.704 15.059 1.00 95.50 252 SER A CA 1
ATOM 2003 C C . SER A 1 252 ? -26.463 -8.012 13.711 1.00 95.50 252 SER A C 1
ATOM 2005 O O . SER A 1 252 ? -27.340 -7.163 13.584 1.00 95.50 252 SER A O 1
ATOM 2007 N N . LEU A 1 253 ? -25.684 -8.387 12.693 1.00 96.50 253 LEU A N 1
ATOM 2008 C CA . LEU A 1 253 ? -25.828 -7.840 11.343 1.00 96.50 253 LEU A CA 1
ATOM 2009 C C . LEU A 1 253 ? -27.181 -8.188 10.726 1.00 96.50 253 LEU A C 1
ATOM 2011 O O . LEU A 1 253 ? -27.843 -7.308 10.181 1.00 96.50 253 LEU A O 1
ATOM 2015 N N . SER A 1 254 ? -27.624 -9.436 10.874 1.00 95.38 254 SER A N 1
ATOM 2016 C CA . SER A 1 254 ? -28.942 -9.872 10.408 1.00 95.38 254 SER A CA 1
ATOM 2017 C C . SER A 1 254 ? -30.061 -9.070 11.076 1.00 95.38 254 SER A C 1
ATOM 2019 O O . SER A 1 254 ? -30.970 -8.616 10.387 1.00 95.38 254 SER A O 1
ATOM 2021 N N . LYS A 1 255 ? -29.949 -8.811 12.388 1.00 95.94 255 LYS A N 1
ATOM 2022 C CA . LYS A 1 255 ? -30.891 -7.958 13.128 1.00 95.94 255 LYS A CA 1
ATOM 2023 C C . LYS A 1 255 ? -30.860 -6.503 12.668 1.00 95.94 255 LYS A C 1
ATOM 2025 O O . LYS A 1 255 ? -31.920 -5.918 12.499 1.00 95.94 255 LYS A O 1
ATOM 2030 N N . ILE A 1 256 ? -29.685 -5.912 12.424 1.00 96.62 256 ILE A N 1
ATOM 2031 C CA . ILE A 1 256 ? -29.589 -4.552 11.858 1.00 96.62 256 ILE A CA 1
ATOM 2032 C C . ILE A 1 256 ? -30.333 -4.491 10.520 1.00 96.62 256 ILE A C 1
ATOM 2034 O O . ILE A 1 256 ? -31.143 -3.591 10.309 1.00 96.62 256 ILE A O 1
ATOM 2038 N N . ILE A 1 257 ? -30.086 -5.462 9.637 1.00 96.00 257 ILE A N 1
ATOM 2039 C CA . ILE A 1 257 ? -30.700 -5.532 8.309 1.00 96.00 257 ILE A CA 1
ATOM 2040 C C . ILE A 1 257 ? -32.222 -5.688 8.414 1.00 96.00 257 ILE A C 1
ATOM 2042 O O . ILE A 1 257 ? -32.944 -4.956 7.738 1.00 96.00 257 ILE A O 1
ATOM 2046 N N . SER A 1 258 ? -32.714 -6.591 9.269 1.00 95.81 258 SER A N 1
ATOM 2047 C CA . SER A 1 258 ? -34.150 -6.846 9.420 1.00 95.81 258 SER A CA 1
ATOM 2048 C C . SER A 1 258 ? -34.882 -5.701 10.120 1.00 95.81 258 SER A C 1
ATOM 2050 O O . SER A 1 258 ? -35.895 -5.231 9.619 1.00 95.81 258 SER A O 1
ATOM 2052 N N . GLU A 1 259 ? -34.361 -5.205 11.245 1.00 95.31 259 GLU A N 1
ATOM 2053 C CA . GLU A 1 259 ? -34.993 -4.133 12.025 1.00 95.31 259 GLU A CA 1
ATOM 2054 C C . GLU A 1 259 ? -35.029 -2.805 11.261 1.00 95.31 259 GLU A C 1
ATOM 2056 O O . GLU A 1 259 ? -35.958 -2.016 11.432 1.00 95.31 259 GLU A O 1
ATOM 2061 N N . CYS A 1 260 ? -34.034 -2.553 10.406 1.00 95.38 260 CYS A N 1
ATOM 2062 C CA . CYS A 1 260 ? -33.978 -1.350 9.576 1.00 95.38 260 CYS A CA 1
ATOM 2063 C C . CYS A 1 260 ? -34.590 -1.544 8.180 1.00 95.38 260 CYS A C 1
ATOM 2065 O O . CYS A 1 260 ? -34.510 -0.627 7.367 1.00 95.38 260 CYS A O 1
ATOM 2067 N N . ASN A 1 261 ? -35.182 -2.708 7.882 1.00 94.50 261 ASN A N 1
ATOM 2068 C CA . ASN A 1 261 ? -35.766 -3.042 6.576 1.00 94.50 261 ASN A CA 1
ATOM 2069 C C . ASN A 1 261 ? -34.811 -2.812 5.382 1.00 94.50 261 ASN A C 1
ATOM 2071 O O . ASN A 1 261 ? -35.218 -2.352 4.313 1.00 94.50 261 ASN A O 1
ATOM 2075 N N . LEU A 1 262 ? -33.524 -3.130 5.546 1.00 93.31 262 LEU A N 1
ATOM 2076 C CA . LEU A 1 262 ? -32.521 -2.948 4.498 1.00 93.31 262 LEU A CA 1
ATOM 2077 C C . LEU A 1 262 ? -32.618 -4.065 3.448 1.00 93.31 262 LEU A C 1
ATOM 2079 O O . LEU A 1 262 ? -32.373 -5.238 3.727 1.00 93.31 262 LEU A O 1
ATOM 2083 N N . SER A 1 263 ? -32.911 -3.704 2.199 1.00 88.00 263 SER A N 1
ATOM 2084 C CA . SER A 1 263 ? -32.983 -4.664 1.090 1.00 88.00 263 SER A CA 1
ATOM 2085 C C . SER A 1 263 ? -31.589 -5.029 0.561 1.00 88.00 263 SER A C 1
ATOM 2087 O O . SER A 1 263 ? -31.093 -4.381 -0.360 1.00 88.00 263 SER A O 1
ATOM 2089 N N . LYS A 1 264 ? -30.981 -6.092 1.109 1.00 89.88 264 LYS A N 1
ATOM 2090 C CA . LYS A 1 264 ? -29.657 -6.626 0.707 1.00 89.88 264 LYS A CA 1
ATOM 2091 C C . LYS A 1 264 ? -28.582 -5.527 0.584 1.00 89.88 264 LYS A C 1
ATOM 2093 O O . LYS A 1 264 ? -28.047 -5.312 -0.507 1.00 89.88 264 LYS A O 1
ATOM 2098 N N . PRO A 1 265 ? -28.270 -4.811 1.679 1.00 95.62 265 PRO A N 1
ATOM 2099 C CA . PRO A 1 265 ? -27.296 -3.728 1.629 1.00 95.62 265 PRO A CA 1
ATOM 2100 C C . PRO A 1 265 ? -25.900 -4.258 1.258 1.00 95.62 265 PRO A C 1
ATOM 2102 O O . PRO A 1 265 ? -25.574 -5.403 1.596 1.00 95.62 265 PRO A O 1
ATOM 2105 N N . PRO A 1 266 ? -25.046 -3.448 0.607 1.00 97.12 266 PRO A N 1
ATOM 2106 C CA . PRO A 1 266 ? -23.618 -3.720 0.544 1.00 97.12 266 PRO A CA 1
ATOM 2107 C C . PRO A 1 266 ? -23.037 -3.888 1.951 1.00 97.12 266 PRO A C 1
ATOM 2109 O O . PRO A 1 266 ? -23.197 -3.011 2.800 1.00 97.12 266 PRO A O 1
ATOM 2112 N N . VAL A 1 267 ? -22.361 -5.006 2.196 1.00 97.62 267 VAL A N 1
ATOM 2113 C CA . VAL A 1 267 ? -21.678 -5.302 3.461 1.00 97.62 267 VAL A CA 1
ATOM 2114 C C . VAL A 1 267 ? -20.198 -5.489 3.179 1.00 97.62 267 VAL A C 1
ATOM 2116 O O . VAL A 1 267 ? -19.840 -6.204 2.247 1.00 97.62 267 VAL A O 1
ATOM 2119 N N . LEU A 1 268 ? -19.343 -4.846 3.968 1.00 97.88 268 LEU A N 1
ATOM 2120 C CA . LEU A 1 268 ? -17.897 -5.021 3.949 1.00 97.88 268 LEU A CA 1
ATOM 2121 C C . LEU A 1 268 ? -17.442 -5.444 5.345 1.00 97.88 268 LEU A C 1
ATOM 2123 O O . LEU A 1 268 ? -17.498 -4.663 6.290 1.00 97.88 268 LEU A O 1
ATOM 2127 N N . LEU A 1 269 ? -17.002 -6.688 5.473 1.00 97.44 269 LEU A N 1
ATOM 2128 C CA . LEU A 1 269 ? -16.558 -7.297 6.718 1.00 97.44 269 LEU A CA 1
ATOM 2129 C C . LEU A 1 269 ? -15.043 -7.501 6.676 1.00 97.44 269 LEU A C 1
ATOM 2131 O O . LEU A 1 269 ? -14.529 -8.179 5.789 1.00 97.44 269 LEU A O 1
ATOM 2135 N N . VAL A 1 270 ? -14.327 -6.924 7.633 1.00 96.12 270 VAL A N 1
ATOM 2136 C CA . VAL A 1 270 ? -12.864 -6.947 7.675 1.00 96.12 270 VAL A CA 1
ATOM 2137 C C . VAL A 1 270 ? -12.379 -8.056 8.595 1.00 96.12 270 VAL A C 1
ATOM 2139 O O . VAL A 1 270 ? -12.604 -8.021 9.800 1.00 96.12 270 VAL A O 1
ATOM 2142 N N . LEU A 1 271 ? -11.729 -9.073 8.029 1.00 93.75 271 LEU A N 1
ATOM 2143 C CA . LEU A 1 271 ? -11.278 -10.247 8.778 1.00 93.75 271 LEU A CA 1
ATOM 2144 C C . LEU A 1 271 ? -10.008 -10.859 8.172 1.00 93.75 271 LEU A C 1
ATOM 2146 O O . LEU A 1 271 ? -9.708 -10.657 6.995 1.00 93.75 271 LEU A O 1
ATOM 2150 N N . PRO A 1 272 ? -9.244 -11.648 8.945 1.00 91.50 272 PRO A N 1
ATOM 2151 C CA . PRO A 1 272 ? -8.131 -12.418 8.408 1.00 91.50 272 PRO A CA 1
ATOM 2152 C C . PRO A 1 272 ? -8.571 -13.456 7.361 1.00 91.50 272 PRO A C 1
ATOM 2154 O O . PRO A 1 272 ? -9.538 -14.183 7.588 1.00 91.50 272 PRO A O 1
ATOM 2157 N N . TYR A 1 273 ? -7.817 -13.605 6.265 1.00 90.81 273 TYR A N 1
ATOM 2158 C CA . TYR A 1 273 ? -8.157 -14.515 5.156 1.00 90.81 273 TYR A CA 1
ATOM 2159 C C . TYR A 1 273 ? -8.335 -15.971 5.606 1.00 90.81 273 TYR A C 1
ATOM 2161 O O . TYR A 1 273 ? -9.179 -16.694 5.093 1.00 90.81 273 TYR A O 1
ATOM 2169 N N . PHE A 1 274 ? -7.592 -16.420 6.623 1.00 89.62 274 PHE A N 1
ATOM 2170 C CA . PHE A 1 274 ? -7.687 -17.795 7.125 1.00 89.62 274 PHE A CA 1
ATOM 2171 C C . PHE A 1 274 ? -9.027 -18.097 7.824 1.00 89.62 274 PHE A C 1
ATOM 2173 O O . PHE A 1 274 ? -9.288 -19.245 8.183 1.00 89.62 274 PHE A O 1
ATOM 2180 N N . MET A 1 275 ? -9.880 -17.087 8.028 1.00 90.12 275 MET A N 1
ATOM 2181 C CA . MET A 1 275 ? -11.248 -17.244 8.526 1.00 90.12 275 MET A CA 1
ATOM 2182 C C . MET A 1 275 ? -12.281 -17.429 7.404 1.00 90.12 275 MET A C 1
ATOM 2184 O O . MET A 1 275 ? -13.448 -17.645 7.717 1.00 90.12 275 MET A O 1
ATOM 2188 N N . GLU A 1 276 ? -11.886 -17.414 6.126 1.00 92.25 276 GLU A N 1
ATOM 2189 C CA . GLU A 1 276 ? -12.779 -17.505 4.957 1.00 92.25 276 GLU A CA 1
ATOM 2190 C C . GLU A 1 276 ? -13.795 -18.652 5.048 1.00 92.25 276 GLU A C 1
ATOM 2192 O O . GLU A 1 276 ? -14.986 -18.451 4.809 1.00 92.25 276 GLU A O 1
ATOM 2197 N N . LYS A 1 277 ? -13.371 -19.843 5.492 1.00 91.38 277 LYS A N 1
ATOM 2198 C CA . LYS A 1 277 ? -14.284 -20.984 5.680 1.00 91.38 277 LYS A CA 1
ATOM 2199 C C . LYS A 1 277 ? -15.363 -20.708 6.731 1.00 91.38 277 LYS A C 1
ATOM 2201 O O . LYS A 1 277 ? -16.500 -21.134 6.575 1.00 91.38 277 LYS A O 1
ATOM 2206 N N . GLN A 1 278 ? -15.011 -20.024 7.820 1.00 90.19 278 GLN A N 1
ATOM 2207 C CA . GLN A 1 278 ? -15.981 -19.658 8.854 1.00 90.19 278 GLN A CA 1
ATOM 2208 C C . GLN A 1 278 ? -16.899 -18.537 8.364 1.00 90.19 278 GLN A C 1
ATOM 2210 O O . GLN A 1 278 ? -18.099 -18.602 8.610 1.00 90.19 278 GLN A O 1
ATOM 2215 N N . VAL A 1 279 ? -16.357 -17.550 7.642 1.00 93.62 279 VAL A N 1
ATOM 2216 C CA . VAL A 1 279 ? -17.145 -16.472 7.028 1.00 93.62 279 VAL A CA 1
ATOM 2217 C C . VAL A 1 279 ? -18.173 -17.054 6.064 1.00 93.62 279 VAL A C 1
ATOM 2219 O O . VAL A 1 279 ? -19.347 -16.751 6.208 1.00 93.62 279 VAL A O 1
ATOM 2222 N N . SER A 1 280 ? -17.773 -17.974 5.185 1.00 92.50 280 SER A N 1
ATOM 2223 C CA . SER A 1 280 ? -18.669 -18.624 4.215 1.00 92.50 280 SER A CA 1
ATOM 2224 C C . SER A 1 280 ? -19.834 -19.377 4.876 1.00 92.50 280 SER A C 1
ATOM 2226 O O . SER A 1 280 ? -20.919 -19.451 4.309 1.00 92.50 280 SER A O 1
ATOM 2228 N N . ASN A 1 281 ? -19.638 -19.911 6.089 1.00 92.69 281 ASN A N 1
ATOM 2229 C CA . ASN A 1 281 ? -20.699 -20.603 6.828 1.00 92.69 281 ASN A CA 1
ATOM 2230 C C . ASN A 1 281 ? -21.754 -19.642 7.398 1.00 92.69 281 ASN A C 1
ATOM 2232 O O . ASN A 1 281 ? -22.925 -20.003 7.469 1.00 92.69 281 ASN A O 1
ATOM 2236 N N . TYR A 1 282 ? -21.345 -18.449 7.842 1.00 93.31 282 TYR A N 1
ATOM 2237 C CA . TYR A 1 282 ? -22.236 -17.473 8.490 1.00 93.31 282 TYR A CA 1
ATOM 2238 C C . TYR A 1 282 ? -22.696 -16.345 7.561 1.00 93.31 282 TYR A C 1
ATOM 2240 O O . TYR A 1 282 ? -23.646 -15.635 7.885 1.00 93.31 282 TYR A O 1
ATOM 2248 N N . PHE A 1 283 ? -22.010 -16.166 6.436 1.00 94.50 283 PHE A N 1
ATOM 2249 C CA . PHE A 1 283 ? -22.219 -15.118 5.449 1.00 94.50 283 PHE A CA 1
ATOM 2250 C C . PHE A 1 283 ? -21.992 -15.684 4.032 1.00 94.50 283 PHE A C 1
ATOM 2252 O O . PHE A 1 283 ? -20.996 -15.355 3.385 1.00 94.50 283 PHE A O 1
ATOM 2259 N N . PRO A 1 284 ? -22.894 -16.548 3.537 1.00 92.94 284 PRO A N 1
ATOM 2260 C CA . PRO A 1 284 ? -22.686 -17.289 2.288 1.00 92.94 284 PRO A CA 1
ATOM 2261 C C . PRO A 1 284 ? -22.600 -16.397 1.039 1.00 92.94 284 PRO A C 1
ATOM 2263 O O . PRO A 1 284 ? -22.027 -16.803 0.033 1.00 92.94 284 PRO A O 1
ATOM 2266 N N . ASP A 1 285 ? -23.138 -15.176 1.108 1.00 93.38 285 ASP A N 1
ATOM 2267 C CA . ASP A 1 285 ? -23.145 -14.219 -0.003 1.00 93.38 285 ASP A CA 1
ATOM 2268 C C . ASP A 1 285 ? -21.879 -13.340 -0.071 1.00 93.38 285 ASP A C 1
ATOM 2270 O O . ASP A 1 285 ? -21.743 -12.544 -1.004 1.00 93.38 285 ASP A O 1
ATOM 2274 N N . LEU A 1 286 ? -20.968 -13.430 0.909 1.00 96.12 286 LEU A N 1
ATOM 2275 C CA . LEU A 1 286 ? -19.738 -12.634 0.913 1.00 96.12 286 LEU A CA 1
ATOM 2276 C C . LEU A 1 286 ? -18.612 -13.355 0.170 1.00 96.12 286 LEU A C 1
ATOM 2278 O O . LEU A 1 286 ? -18.273 -14.495 0.475 1.00 96.12 286 LEU A O 1
ATOM 2282 N N . ILE A 1 287 ? -17.975 -12.643 -0.754 1.00 94.31 287 ILE A N 1
ATOM 2283 C CA . ILE A 1 287 ? -16.728 -13.036 -1.407 1.00 94.31 287 ILE A CA 1
ATOM 2284 C C . ILE A 1 287 ? -15.546 -12.317 -0.756 1.00 94.31 287 ILE A C 1
ATOM 2286 O O . ILE A 1 287 ? -15.677 -11.182 -0.296 1.00 94.31 287 ILE A O 1
ATOM 2290 N N . MET A 1 288 ? -14.379 -12.955 -0.729 1.00 94.38 288 MET A N 1
ATOM 2291 C CA . MET A 1 288 ? -13.145 -12.323 -0.268 1.00 94.38 288 MET A CA 1
ATOM 2292 C C . MET A 1 288 ? -12.511 -11.514 -1.407 1.00 94.38 288 MET A C 1
ATOM 2294 O O . MET A 1 288 ? -12.267 -12.047 -2.487 1.00 94.38 288 MET A O 1
ATOM 2298 N N . LEU A 1 289 ? -12.232 -10.233 -1.171 1.00 90.31 289 LEU A N 1
ATOM 2299 C CA . LEU A 1 289 ? -11.464 -9.392 -2.088 1.00 90.31 289 LEU A CA 1
ATOM 2300 C C . LEU A 1 289 ? -9.968 -9.587 -1.857 1.00 90.31 289 LEU A C 1
ATOM 2302 O O . LEU A 1 289 ? -9.522 -9.700 -0.712 1.00 90.31 289 LEU A O 1
ATOM 2306 N N . ASP A 1 290 ? -9.183 -9.512 -2.929 1.00 85.44 290 ASP A N 1
ATOM 2307 C CA . ASP A 1 290 ? -7.721 -9.552 -2.858 1.00 85.44 290 ASP A CA 1
ATOM 2308 C C . ASP A 1 290 ? -7.124 -8.163 -2.566 1.00 85.44 290 ASP A C 1
ATOM 2310 O O . ASP A 1 290 ? -6.360 -7.594 -3.340 1.00 85.44 290 ASP A O 1
ATOM 2314 N N . TYR A 1 291 ? -7.542 -7.574 -1.443 1.00 86.31 291 TYR A N 1
ATOM 2315 C CA . TYR A 1 291 ? -7.008 -6.310 -0.939 1.00 86.31 291 TYR A CA 1
ATOM 2316 C C . TYR A 1 291 ? -6.446 -6.483 0.466 1.00 86.31 291 TYR A C 1
ATOM 2318 O O . TYR A 1 291 ? -7.162 -6.876 1.390 1.00 86.31 291 TYR A O 1
ATOM 2326 N N . GLU A 1 292 ? -5.163 -6.163 0.639 1.00 88.06 292 GLU A N 1
ATOM 2327 C CA . GLU A 1 292 ? -4.497 -6.212 1.938 1.00 88.06 292 GLU A CA 1
ATOM 2328 C C . GLU A 1 292 ? -4.890 -5.023 2.817 1.00 88.06 292 GLU A C 1
ATOM 2330 O O . GLU A 1 292 ? -4.382 -3.909 2.667 1.00 88.06 292 GLU A O 1
ATOM 2335 N N . VAL A 1 293 ? -5.750 -5.283 3.798 1.00 89.44 293 VAL A N 1
ATOM 2336 C CA . VAL A 1 293 ? -6.120 -4.299 4.818 1.00 89.44 293 VAL A CA 1
ATOM 2337 C C . VAL A 1 293 ? -4.953 -4.120 5.785 1.00 89.44 293 VAL A C 1
ATOM 2339 O O . VAL A 1 293 ? -4.524 -5.075 6.432 1.00 89.44 293 VAL A O 1
ATOM 2342 N N . ASN A 1 294 ? -4.431 -2.901 5.899 1.00 86.81 294 ASN A N 1
ATOM 2343 C CA . ASN A 1 294 ? -3.316 -2.574 6.786 1.00 86.81 294 ASN A CA 1
ATOM 2344 C C . ASN A 1 294 ? -3.783 -1.680 7.937 1.00 86.81 294 ASN A C 1
ATOM 2346 O O . ASN A 1 294 ? -4.667 -0.843 7.762 1.00 86.81 294 ASN A O 1
ATOM 2350 N N . TYR A 1 295 ? -3.144 -1.821 9.098 1.00 85.94 295 TYR A N 1
ATOM 2351 C CA . TYR A 1 295 ? -3.431 -1.018 10.285 1.00 85.94 295 TYR A CA 1
ATOM 2352 C C . TYR A 1 295 ? -2.221 -0.156 10.661 1.00 85.94 295 TYR A C 1
ATOM 2354 O O . TYR A 1 295 ? -1.082 -0.497 10.360 1.00 85.94 295 TYR A O 1
ATOM 2362 N N . ILE A 1 296 ? -2.420 0.965 11.348 1.00 82.00 296 ILE A N 1
ATOM 2363 C CA . ILE A 1 296 ? -1.316 1.828 11.805 1.00 82.00 296 ILE A CA 1
ATOM 2364 C C . ILE A 1 296 ? -0.612 1.187 13.008 1.00 82.00 296 ILE A C 1
ATOM 2366 O O . ILE A 1 296 ? 0.613 1.206 13.115 1.00 82.00 296 ILE A O 1
ATOM 2370 N N . ASN A 1 297 ? -1.377 0.546 13.891 1.00 76.75 297 ASN A N 1
ATOM 2371 C CA . ASN A 1 297 ? -0.928 0.140 15.221 1.00 76.75 297 ASN A CA 1
ATOM 2372 C C . ASN A 1 297 ? -0.968 -1.383 15.480 1.00 76.75 297 ASN A C 1
ATOM 2374 O O . ASN A 1 297 ? -0.882 -1.820 16.627 1.00 76.75 297 ASN A O 1
ATOM 2378 N N . HIS A 1 298 ? -1.036 -2.229 14.439 1.00 70.56 298 HIS A N 1
ATOM 2379 C CA . HIS A 1 298 ? -1.089 -3.689 14.610 1.00 70.56 298 HIS A CA 1
ATOM 2380 C C . HIS A 1 298 ? 0.220 -4.431 14.263 1.00 70.56 298 HIS A C 1
ATOM 2382 O O . HIS A 1 298 ? 0.460 -4.865 13.137 1.00 70.56 298 HIS A O 1
ATOM 2388 N N . LYS A 1 299 ? 1.039 -4.748 15.277 1.00 61.00 299 LYS A N 1
ATOM 2389 C CA . LYS A 1 299 ? 2.357 -5.406 15.097 1.00 61.00 299 LYS A CA 1
ATOM 2390 C C . LYS A 1 299 ? 2.342 -6.754 14.352 1.00 61.00 299 LYS A C 1
ATOM 2392 O O . LYS A 1 299 ? 3.325 -7.087 13.700 1.00 61.00 299 LYS A O 1
ATOM 2397 N N . LYS A 1 300 ? 1.270 -7.557 14.451 1.00 59.53 300 LYS A N 1
ATOM 2398 C CA . LYS A 1 300 ? 1.201 -8.903 13.823 1.00 59.53 300 LYS A CA 1
ATOM 2399 C C . LYS A 1 300 ? 0.476 -8.951 12.470 1.00 59.53 300 LYS A C 1
ATOM 2401 O O . LYS A 1 300 ? 0.478 -10.019 11.856 1.00 59.53 300 LYS A O 1
ATOM 2406 N N . PHE A 1 301 ? -0.158 -7.855 12.046 1.00 61.47 301 PHE A N 1
ATOM 2407 C CA . PHE A 1 301 ? -1.056 -7.774 10.876 1.00 61.47 301 PHE A CA 1
ATOM 2408 C C . PHE A 1 301 ? -0.765 -6.516 10.040 1.00 61.47 301 PHE A C 1
ATOM 2410 O O . PHE A 1 301 ? -1.652 -5.953 9.416 1.00 61.47 301 PHE A O 1
ATOM 2417 N N . ASN A 1 302 ? 0.504 -6.104 10.035 1.00 55.44 302 ASN A N 1
ATOM 2418 C CA . ASN A 1 302 ? 1.033 -5.032 9.201 1.00 55.44 302 ASN A CA 1
ATOM 2419 C C . ASN A 1 302 ? 2.140 -5.598 8.304 1.00 55.44 302 ASN A C 1
ATOM 2421 O O . ASN A 1 302 ? 2.861 -6.513 8.718 1.00 55.44 302 ASN A O 1
ATOM 2425 N N . ALA A 1 303 ? 2.322 -5.010 7.117 1.00 48.75 303 ALA A N 1
ATOM 2426 C CA . ALA A 1 303 ? 3.334 -5.421 6.139 1.00 48.75 303 ALA A CA 1
ATOM 2427 C C . ALA A 1 303 ? 4.776 -5.472 6.696 1.00 48.75 303 ALA A C 1
ATOM 2429 O O . ALA A 1 303 ? 5.574 -6.291 6.256 1.00 48.75 303 ALA A O 1
ATOM 2430 N N . GLY A 1 304 ? 5.106 -4.660 7.708 1.00 43.22 304 GLY A N 1
ATOM 2431 C CA . GLY A 1 304 ? 6.435 -4.650 8.340 1.00 43.22 304 GLY A CA 1
ATOM 2432 C C . GLY A 1 304 ? 6.735 -5.836 9.271 1.00 43.22 304 GLY A C 1
ATOM 2433 O O . GLY A 1 304 ? 7.867 -5.979 9.720 1.00 43.22 304 GLY A O 1
ATOM 2434 N N . GLY A 1 305 ? 5.742 -6.678 9.589 1.00 40.62 305 GLY A N 1
ATOM 2435 C CA . GLY A 1 305 ? 5.887 -7.798 10.531 1.00 40.62 305 GLY A CA 1
ATOM 2436 C C . GLY A 1 305 ? 5.886 -9.193 9.898 1.00 40.62 305 GLY A C 1
ATOM 2437 O O . GLY A 1 305 ? 6.116 -10.176 10.605 1.00 40.62 305 GLY A O 1
ATOM 2438 N N . ARG A 1 306 ? 5.597 -9.317 8.594 1.00 47.66 306 ARG A N 1
ATOM 2439 C CA . ARG A 1 306 ? 5.497 -10.606 7.885 1.00 47.66 306 ARG A CA 1
ATOM 2440 C C . ARG A 1 306 ? 6.043 -10.499 6.464 1.00 47.66 306 ARG A C 1
ATOM 2442 O O . ARG A 1 306 ? 5.767 -9.531 5.771 1.00 47.66 306 ARG A O 1
ATOM 2449 N N . LYS A 1 307 ? 6.713 -11.559 5.994 1.00 45.31 307 LYS A N 1
ATOM 2450 C CA . LYS A 1 307 ? 7.184 -11.681 4.599 1.00 45.31 307 LYS A CA 1
ATOM 2451 C C . LYS A 1 307 ? 6.052 -11.633 3.553 1.00 45.31 307 LYS A C 1
ATOM 2453 O O . LYS A 1 307 ? 6.310 -11.285 2.412 1.00 45.31 307 LYS A O 1
ATOM 2458 N N . GLN A 1 308 ? 4.816 -11.959 3.949 1.00 50.19 308 GLN A N 1
ATOM 2459 C CA . GLN A 1 308 ? 3.639 -12.123 3.075 1.00 50.19 308 GLN A CA 1
ATOM 2460 C C . GLN A 1 308 ? 2.574 -11.018 3.252 1.00 50.19 308 GLN A C 1
ATOM 2462 O O . GLN A 1 308 ? 1.395 -11.268 3.029 1.00 50.19 308 GLN A O 1
ATOM 2467 N N . GLY A 1 309 ? 2.954 -9.825 3.723 1.00 68.88 309 GLY A N 1
ATOM 2468 C CA . GLY A 1 309 ? 2.003 -8.714 3.867 1.00 68.88 309 GLY A CA 1
ATOM 2469 C C . GLY A 1 309 ? 1.002 -8.878 5.020 1.00 68.88 309 GLY A C 1
ATOM 2470 O O . GLY A 1 309 ? 1.194 -9.685 5.942 1.00 68.88 309 GLY A O 1
ATOM 2471 N N . SER A 1 310 ? -0.058 -8.064 5.011 1.00 82.75 310 SER A N 1
ATOM 2472 C CA . SER A 1 310 ? -1.140 -8.185 6.000 1.00 82.75 310 SER A CA 1
ATOM 2473 C C . SER A 1 310 ? -2.007 -9.402 5.672 1.00 82.75 310 SER A C 1
ATOM 2475 O O . SER A 1 310 ? -2.369 -9.573 4.513 1.00 82.75 310 SER A O 1
ATOM 2477 N N . PRO A 1 311 ? -2.411 -10.247 6.639 1.00 86.69 311 PRO A N 1
ATOM 2478 C CA . PRO A 1 311 ? -3.343 -11.341 6.378 1.00 86.69 311 PRO A CA 1
ATOM 2479 C C . PRO A 1 311 ? -4.812 -10.904 6.430 1.00 86.69 311 PRO A C 1
ATOM 2481 O O . PRO A 1 311 ? -5.688 -11.757 6.343 1.00 86.69 311 PRO A O 1
ATOM 2484 N N . VAL A 1 312 ? -5.102 -9.620 6.635 1.00 91.25 312 VAL A N 1
ATOM 2485 C CA . VAL A 1 312 ? -6.473 -9.111 6.744 1.00 91.25 312 VAL A CA 1
ATOM 2486 C C . VAL A 1 312 ? -6.997 -8.755 5.352 1.00 91.25 312 VAL A C 1
ATOM 2488 O O . VAL A 1 312 ? -6.262 -8.209 4.525 1.00 91.25 312 VAL A O 1
ATOM 2491 N N . ARG A 1 313 ? -8.242 -9.141 5.072 1.00 92.75 313 ARG A N 1
ATOM 2492 C CA . ARG A 1 313 ? -8.942 -8.965 3.794 1.00 92.75 313 ARG A CA 1
ATOM 2493 C C . ARG A 1 313 ? -10.327 -8.368 4.028 1.00 92.75 313 ARG A C 1
ATOM 2495 O O . ARG A 1 313 ? -10.821 -8.325 5.155 1.00 92.75 313 ARG A O 1
ATOM 2502 N N . ILE A 1 314 ? -10.944 -7.926 2.937 1.00 95.50 314 ILE A N 1
ATOM 2503 C CA . ILE A 1 314 ? -12.328 -7.450 2.907 1.00 95.50 314 ILE A CA 1
ATOM 2504 C C . ILE A 1 314 ? -13.207 -8.586 2.381 1.00 95.50 314 ILE A C 1
ATOM 2506 O O . ILE A 1 314 ? -12.972 -9.085 1.285 1.00 95.50 314 ILE A O 1
ATOM 2510 N N . PHE A 1 315 ? -14.232 -8.968 3.134 1.00 96.69 315 PHE A N 1
ATOM 2511 C CA . PHE A 1 315 ? -15.290 -9.877 2.702 1.00 96.69 315 PHE A CA 1
ATOM 2512 C C . PHE A 1 315 ? -16.531 -9.059 2.351 1.00 96.69 315 PHE A C 1
ATOM 2514 O O . PHE A 1 315 ? -17.001 -8.275 3.174 1.00 96.69 315 PHE A O 1
ATOM 2521 N N . THR A 1 316 ? -17.069 -9.202 1.142 1.00 97.31 316 THR A N 1
ATOM 2522 C CA . THR A 1 316 ? -18.189 -8.374 0.683 1.00 97.31 316 THR A CA 1
ATOM 2523 C C . THR A 1 316 ? -19.152 -9.102 -0.243 1.00 97.31 316 THR A C 1
ATOM 2525 O O . THR A 1 316 ? -18.751 -9.979 -0.993 1.00 97.31 316 THR A O 1
ATOM 2528 N N . ASN A 1 317 ? -20.426 -8.710 -0.243 1.00 95.94 317 ASN A N 1
ATOM 2529 C CA . ASN A 1 317 ? -21.409 -9.134 -1.249 1.00 95.94 317 ASN A CA 1
ATOM 2530 C C . ASN A 1 317 ? -21.353 -8.269 -2.527 1.00 95.94 317 ASN A C 1
ATOM 2532 O O . ASN A 1 317 ? -22.113 -8.494 -3.473 1.00 95.94 317 ASN A O 1
ATOM 2536 N N . VAL A 1 318 ? -20.448 -7.286 -2.592 1.00 94.12 318 VAL A N 1
ATOM 2537 C CA . VAL A 1 318 ? -20.233 -6.440 -3.769 1.00 94.12 318 VAL A CA 1
ATOM 2538 C C . VAL A 1 318 ? -19.231 -7.100 -4.718 1.00 94.12 318 VAL A C 1
ATOM 2540 O O . VAL A 1 318 ? -18.020 -6.961 -4.571 1.00 94.12 318 VAL A O 1
ATOM 2543 N N . LYS A 1 319 ? -19.737 -7.780 -5.753 1.00 82.69 319 LYS A N 1
ATOM 2544 C CA . LYS A 1 319 ? -18.905 -8.530 -6.719 1.00 82.69 319 LYS A CA 1
ATOM 2545 C C . LYS A 1 319 ? -17.845 -7.694 -7.448 1.00 82.69 319 LYS A C 1
ATOM 2547 O O . LYS A 1 319 ? -16.811 -8.226 -7.826 1.00 82.69 319 LYS A O 1
ATOM 2552 N N . LYS A 1 320 ? -18.127 -6.413 -7.697 1.00 82.50 320 LYS A N 1
ATOM 2553 C CA . LYS A 1 320 ? -17.238 -5.474 -8.401 1.00 82.50 320 LYS A CA 1
ATOM 2554 C C . LYS A 1 320 ? -16.925 -4.270 -7.518 1.00 82.50 320 LYS A C 1
ATOM 2556 O O . LYS A 1 320 ? -17.161 -3.134 -7.918 1.00 82.50 320 LYS A O 1
ATOM 2561 N N . PHE A 1 321 ? -16.474 -4.519 -6.292 1.00 84.19 321 PHE A N 1
ATOM 2562 C CA . PHE A 1 321 ? -15.994 -3.434 -5.445 1.00 84.19 321 PHE A CA 1
ATOM 2563 C C . PHE A 1 321 ? -14.733 -2.840 -6.094 1.00 84.19 321 PHE A C 1
ATOM 2565 O O . PHE A 1 321 ? -13.809 -3.607 -6.385 1.00 84.19 321 PHE A O 1
ATOM 2572 N N . PRO A 1 322 ? -14.683 -1.529 -6.389 1.00 77.94 322 PRO A N 1
ATOM 2573 C CA . PRO A 1 322 ? -13.518 -0.955 -7.030 1.00 77.94 322 PRO A CA 1
ATOM 2574 C C . PRO A 1 322 ? -12.401 -0.908 -6.007 1.00 77.94 322 PRO A C 1
ATOM 2576 O O . PRO A 1 322 ? -12.387 -0.095 -5.085 1.00 77.94 322 PRO A O 1
ATOM 2579 N N . LEU A 1 323 ? -11.465 -1.825 -6.180 1.00 75.25 323 LEU A N 1
ATOM 2580 C CA . LEU A 1 323 ? -10.181 -1.727 -5.531 1.00 75.25 323 LEU A CA 1
ATOM 2581 C C . LEU A 1 323 ? -9.417 -0.588 -6.211 1.00 75.25 323 LEU A C 1
ATOM 2583 O O . LEU A 1 323 ? -9.563 -0.408 -7.429 1.00 75.25 323 LEU A O 1
ATOM 2587 N N . PRO A 1 324 ? -8.614 0.192 -5.466 1.00 63.75 324 PRO A N 1
ATOM 2588 C CA . PRO A 1 324 ? -7.631 1.040 -6.109 1.00 63.75 324 PRO A CA 1
ATOM 2589 C C . PRO A 1 324 ? -6.893 0.159 -7.112 1.00 63.75 324 PRO A C 1
ATOM 2591 O O . PRO A 1 324 ? -6.538 -0.980 -6.781 1.00 63.75 324 PRO A O 1
ATOM 2594 N N . LYS A 1 325 ? -6.715 0.658 -8.348 1.00 51.25 325 LYS A N 1
ATOM 2595 C CA . LYS A 1 325 ? -5.720 0.066 -9.249 1.00 51.25 325 LYS A CA 1
ATOM 2596 C C . LYS A 1 325 ? -4.509 -0.155 -8.364 1.00 51.25 325 LYS A C 1
ATOM 2598 O O . LYS A 1 325 ? -4.153 0.782 -7.644 1.00 51.25 325 LYS A O 1
ATOM 2603 N N . SER A 1 326 ? -4.006 -1.393 -8.306 1.00 44.84 326 SER A N 1
ATOM 2604 C CA . SER A 1 326 ? -2.845 -1.695 -7.470 1.00 44.84 326 SER A CA 1
ATOM 2605 C C . SER A 1 326 ? -1.850 -0.552 -7.669 1.00 44.84 326 SER A C 1
ATOM 2607 O O . SER A 1 326 ? -1.774 -0.037 -8.788 1.00 44.84 326 SER A O 1
ATOM 2609 N N . ASP A 1 327 ? -1.162 -0.102 -6.623 1.00 40.69 327 ASP A N 1
ATOM 2610 C CA . ASP A 1 327 ? -0.184 0.997 -6.706 1.00 40.69 327 ASP A CA 1
ATOM 2611 C C . ASP A 1 327 ? 1.002 0.671 -7.649 1.00 40.69 327 ASP A C 1
ATOM 2613 O O . ASP A 1 327 ? 2.127 1.093 -7.404 1.00 40.69 327 ASP A O 1
ATOM 2617 N N . GLY A 1 328 ? 0.819 -0.167 -8.678 1.00 45.19 328 GLY A N 1
ATOM 2618 C CA . GLY A 1 328 ? 1.872 -0.811 -9.425 1.00 45.19 328 GLY A CA 1
ATOM 2619 C C . GLY A 1 328 ? 2.853 -1.390 -8.431 1.00 45.19 328 GLY A C 1
ATOM 2620 O O . GLY A 1 328 ? 4.051 -1.146 -8.559 1.00 45.19 328 GLY A O 1
ATOM 2621 N N . LYS A 1 329 ? 2.360 -2.035 -7.354 1.00 46.16 329 LYS A N 1
ATOM 2622 C CA . LYS A 1 329 ? 3.238 -2.555 -6.308 1.00 46.16 329 LYS A CA 1
ATOM 2623 C C . LYS A 1 329 ? 3.899 -3.793 -6.881 1.00 46.16 329 LYS A C 1
ATOM 2625 O O . LYS A 1 329 ? 3.493 -4.921 -6.612 1.00 46.16 329 LYS A O 1
ATOM 2630 N N . LYS A 1 330 ? 4.894 -3.525 -7.724 1.00 56.03 330 LYS A N 1
ATOM 2631 C CA . LYS A 1 330 ? 5.735 -4.485 -8.402 1.00 56.03 330 LYS A CA 1
ATOM 2632 C C . LYS A 1 330 ? 6.253 -5.419 -7.329 1.00 56.03 330 LYS A C 1
ATOM 2634 O O . LYS A 1 330 ? 6.986 -5.027 -6.418 1.00 56.03 330 LYS A O 1
ATOM 2639 N N . MET A 1 331 ? 5.782 -6.650 -7.382 1.00 77.75 331 MET A N 1
ATOM 2640 C CA . MET A 1 331 ? 6.334 -7.716 -6.583 1.00 77.75 331 MET A CA 1
ATOM 2641 C C . MET A 1 331 ? 7.464 -8.346 -7.378 1.00 77.75 331 MET A C 1
ATOM 2643 O O . MET A 1 331 ? 7.403 -8.479 -8.599 1.00 77.75 331 MET A O 1
ATOM 2647 N N . GLN A 1 332 ? 8.521 -8.726 -6.673 1.00 83.62 332 GLN A N 1
ATOM 2648 C CA . GLN A 1 332 ? 9.577 -9.512 -7.283 1.00 83.62 332 GLN A CA 1
ATOM 2649 C C . GLN A 1 332 ? 9.174 -10.976 -7.237 1.00 83.62 332 GLN A C 1
ATOM 2651 O O . GLN A 1 332 ? 8.819 -11.476 -6.171 1.00 83.62 332 GLN A O 1
ATOM 2656 N N . ILE A 1 333 ? 9.241 -11.654 -8.373 1.00 94.25 333 ILE A N 1
ATOM 2657 C CA . ILE A 1 333 ? 9.171 -13.112 -8.452 1.00 94.25 333 ILE A CA 1
ATOM 2658 C C . ILE A 1 333 ? 10.484 -13.643 -9.016 1.00 94.25 333 ILE A C 1
ATOM 2660 O O . ILE A 1 333 ? 11.222 -12.938 -9.710 1.00 94.25 333 ILE A O 1
ATOM 2664 N N . PHE A 1 334 ? 10.769 -14.904 -8.722 1.00 94.81 334 PHE A N 1
ATOM 2665 C CA . PHE A 1 334 ? 11.946 -15.598 -9.217 1.00 94.81 334 PHE A CA 1
ATOM 2666 C C . PHE A 1 334 ? 11.530 -16.633 -10.252 1.00 94.81 334 PHE A C 1
ATOM 2668 O O . PHE A 1 334 ? 10.594 -17.398 -10.038 1.00 94.81 334 PHE A O 1
ATOM 2675 N N . VAL A 1 335 ? 12.249 -16.697 -11.364 1.00 95.56 335 VAL A N 1
ATOM 2676 C CA . VAL A 1 335 ? 12.080 -17.722 -12.391 1.00 95.56 335 VAL A CA 1
ATOM 2677 C C . VAL A 1 335 ? 13.362 -18.538 -12.438 1.00 95.56 335 VAL A C 1
ATOM 2679 O O . VAL A 1 335 ? 14.411 -18.052 -12.854 1.00 95.56 335 VAL A O 1
ATOM 2682 N N . LYS A 1 336 ? 13.296 -19.778 -11.957 1.00 94.38 336 LYS A N 1
ATOM 2683 C CA . LYS A 1 336 ? 14.429 -20.696 -11.919 1.00 94.38 336 LYS A CA 1
ATOM 2684 C C . LYS A 1 336 ? 14.391 -21.624 -13.125 1.00 94.38 336 LYS A C 1
ATOM 2686 O O . LYS A 1 336 ? 13.410 -22.324 -13.363 1.00 94.38 336 LYS A O 1
ATOM 2691 N N . THR A 1 337 ? 15.474 -21.641 -13.881 1.00 87.62 337 THR A N 1
ATOM 2692 C CA . THR A 1 337 ? 15.669 -22.570 -15.000 1.00 87.62 337 THR A CA 1
ATOM 2693 C C . THR A 1 337 ? 16.087 -23.955 -14.494 1.00 87.62 337 THR A C 1
ATOM 2695 O O . THR A 1 337 ? 16.598 -24.098 -13.380 1.00 87.62 337 THR A O 1
ATOM 2698 N N . LEU A 1 338 ? 15.927 -24.989 -15.326 1.00 78.69 338 LEU A N 1
ATOM 2699 C CA . LEU A 1 338 ? 16.376 -26.354 -15.006 1.00 78.69 338 LEU A CA 1
ATOM 2700 C C . LEU A 1 338 ? 17.897 -26.473 -14.784 1.00 78.69 338 LEU A C 1
ATOM 2702 O O . LEU A 1 338 ? 18.340 -27.408 -14.126 1.00 78.69 338 LEU A O 1
ATOM 2706 N N . THR A 1 339 ? 18.692 -25.523 -15.284 1.00 79.56 339 THR A N 1
ATOM 2707 C CA . THR A 1 339 ? 20.150 -25.463 -15.072 1.00 79.56 339 THR A CA 1
ATOM 2708 C C . THR A 1 339 ? 20.536 -24.812 -13.741 1.00 79.56 339 THR A C 1
ATOM 2710 O O . THR A 1 339 ? 21.708 -24.800 -13.378 1.00 79.56 339 THR A O 1
ATOM 2713 N N . GLY A 1 340 ? 19.564 -24.276 -12.994 1.00 77.56 340 GLY A N 1
ATOM 2714 C CA . GLY A 1 340 ? 19.771 -23.655 -11.687 1.00 77.56 340 GLY A CA 1
ATOM 2715 C C . GLY A 1 340 ? 19.926 -22.132 -11.704 1.00 77.56 340 GLY A C 1
ATOM 2716 O O . GLY A 1 340 ? 19.923 -21.544 -10.623 1.00 77.56 340 GLY A O 1
ATOM 2717 N N . LYS A 1 341 ? 19.993 -21.486 -12.881 1.00 87.94 341 LYS A N 1
ATOM 2718 C CA . LYS A 1 341 ? 19.994 -20.014 -13.011 1.00 87.94 341 LYS A CA 1
ATOM 2719 C C . LYS A 1 341 ? 18.652 -19.439 -12.545 1.00 87.94 341 LYS A C 1
ATOM 2721 O O . LYS A 1 341 ? 17.605 -19.940 -12.964 1.00 87.94 341 LYS A O 1
ATOM 2726 N N . THR A 1 342 ? 18.698 -18.381 -11.733 1.00 89.50 342 THR A N 1
ATOM 2727 C CA . THR A 1 342 ? 17.525 -17.647 -11.232 1.00 89.50 342 THR A CA 1
ATOM 2728 C C . THR A 1 342 ? 17.433 -16.276 -11.897 1.00 89.50 342 THR A C 1
ATOM 2730 O O . THR A 1 342 ? 18.382 -15.498 -11.841 1.00 89.50 342 THR A O 1
ATOM 2733 N N . ILE A 1 343 ? 16.282 -15.975 -12.492 1.00 91.19 343 ILE A N 1
ATOM 2734 C CA . ILE A 1 343 ? 15.952 -14.695 -13.122 1.00 91.19 343 ILE A CA 1
ATOM 2735 C C . ILE A 1 343 ? 14.978 -13.961 -12.200 1.00 91.19 343 ILE A C 1
ATOM 2737 O O . ILE A 1 343 ? 13.947 -14.518 -11.825 1.00 91.19 343 ILE A O 1
ATOM 2741 N N . THR A 1 344 ? 15.285 -12.720 -11.831 1.00 92.56 344 THR A N 1
ATOM 2742 C CA . THR A 1 344 ? 14.379 -11.886 -11.025 1.00 92.56 344 THR A CA 1
ATOM 2743 C C . THR A 1 344 ? 13.520 -11.031 -11.943 1.00 92.56 344 THR A C 1
ATOM 2745 O O . THR A 1 344 ? 14.060 -10.307 -12.784 1.00 92.56 344 THR A O 1
ATOM 2748 N N . LEU A 1 345 ? 12.201 -11.078 -11.778 1.00 90.50 345 LEU A N 1
ATOM 2749 C CA . LEU A 1 345 ? 11.257 -10.253 -12.532 1.00 90.50 345 LEU A CA 1
ATOM 2750 C C . LEU A 1 345 ? 10.459 -9.362 -11.592 1.00 90.50 345 LEU A C 1
ATOM 2752 O O . LEU A 1 345 ? 9.998 -9.819 -10.549 1.00 90.50 345 LEU A O 1
ATOM 2756 N N . GLU A 1 346 ? 10.265 -8.112 -12.001 1.00 85.31 346 GLU A N 1
ATOM 2757 C CA . GLU A 1 346 ? 9.273 -7.222 -11.408 1.00 85.31 346 GLU A CA 1
ATOM 2758 C C . GLU A 1 346 ? 7.952 -7.354 -12.165 1.00 85.31 346 GLU A C 1
ATOM 2760 O O . GLU A 1 346 ? 7.859 -7.059 -13.365 1.00 85.31 346 GLU A O 1
ATOM 2765 N N . VAL A 1 347 ? 6.941 -7.825 -11.445 1.00 86.81 347 VAL A N 1
ATOM 2766 C CA . VAL A 1 347 ? 5.620 -8.159 -11.979 1.00 86.81 347 VAL A CA 1
ATOM 2767 C C . VAL A 1 347 ? 4.532 -7.633 -11.059 1.00 86.81 347 VAL A C 1
ATOM 2769 O O . VAL A 1 347 ? 4.760 -7.390 -9.874 1.00 86.81 347 VAL A O 1
ATOM 2772 N N . GLU A 1 348 ? 3.329 -7.493 -11.586 1.00 81.19 348 GLU A N 1
ATOM 2773 C CA . GLU A 1 348 ? 2.130 -7.224 -10.798 1.00 81.19 348 GLU A CA 1
ATOM 2774 C C . GLU A 1 348 ? 1.317 -8.508 -10.633 1.00 81.19 348 GLU A C 1
ATOM 2776 O O . GLU A 1 348 ? 1.325 -9.370 -11.504 1.00 81.19 348 GLU A O 1
ATOM 2781 N N . ALA A 1 349 ? 0.576 -8.659 -9.532 1.00 79.38 349 ALA A N 1
ATOM 2782 C CA . ALA A 1 349 ? -0.283 -9.836 -9.345 1.00 79.38 349 ALA A CA 1
ATOM 2783 C C . ALA A 1 349 ? -1.350 -9.972 -10.455 1.00 79.38 349 ALA A C 1
ATOM 2785 O O . ALA A 1 349 ? -1.807 -11.074 -10.751 1.00 79.38 349 ALA A O 1
ATOM 2786 N N . SER A 1 350 ? -1.707 -8.856 -11.097 1.00 79.12 350 SER A N 1
ATOM 2787 C CA . SER A 1 350 ? -2.597 -8.785 -12.256 1.00 79.12 350 SER A CA 1
ATOM 2788 C C . SER A 1 350 ? -1.937 -9.118 -13.597 1.00 79.12 350 SER A C 1
ATOM 2790 O O . SER A 1 350 ? -2.664 -9.241 -14.580 1.00 79.12 350 SER A O 1
ATOM 2792 N N . ASP A 1 351 ? -0.607 -9.256 -13.673 1.00 82.44 351 ASP A N 1
ATOM 2793 C CA . ASP A 1 351 ? 0.057 -9.641 -14.922 1.00 82.44 351 ASP A CA 1
ATOM 2794 C C . ASP A 1 351 ? -0.432 -11.026 -15.362 1.00 82.44 351 ASP A C 1
ATOM 2796 O O . ASP A 1 351 ? -0.484 -11.969 -14.563 1.00 82.44 351 ASP A O 1
ATOM 2800 N N . THR A 1 352 ? -0.784 -11.154 -16.643 1.00 90.94 352 THR A N 1
ATOM 2801 C CA . THR A 1 352 ? -1.083 -12.450 -17.257 1.00 90.94 352 THR A CA 1
ATOM 2802 C C . THR A 1 352 ? 0.187 -13.276 -17.400 1.00 90.94 352 THR A C 1
ATOM 2804 O O . THR A 1 352 ? 1.298 -12.746 -17.481 1.00 90.94 352 THR A O 1
ATOM 2807 N N . ILE A 1 353 ? 0.040 -14.596 -17.467 1.00 94.00 353 ILE A N 1
ATOM 2808 C CA . ILE A 1 353 ? 1.172 -15.491 -17.716 1.00 94.00 353 ILE A CA 1
ATOM 2809 C C . ILE A 1 353 ? 1.828 -15.184 -19.070 1.00 94.00 353 ILE A C 1
ATOM 2811 O O . ILE A 1 353 ? 3.052 -15.248 -19.170 1.00 94.00 353 ILE A O 1
ATOM 2815 N N . GLU A 1 354 ? 1.053 -14.774 -20.076 1.00 88.56 354 GLU A N 1
ATOM 2816 C CA . GLU A 1 354 ? 1.574 -14.280 -21.356 1.00 88.56 354 GLU A CA 1
ATOM 2817 C C . GLU A 1 354 ? 2.499 -13.063 -21.184 1.00 88.56 354 GLU A C 1
ATOM 2819 O O . GLU A 1 354 ? 3.634 -13.076 -21.663 1.00 88.56 354 GLU A O 1
ATOM 2824 N N . ASN A 1 355 ? 2.083 -12.058 -20.408 1.00 86.81 355 ASN A N 1
ATOM 2825 C CA . ASN A 1 355 ? 2.906 -10.876 -20.130 1.00 86.81 355 ASN A CA 1
ATOM 2826 C C . ASN A 1 355 ? 4.179 -11.234 -19.353 1.00 86.81 355 ASN A C 1
ATOM 2828 O O . ASN A 1 355 ? 5.246 -10.667 -19.589 1.00 86.81 355 ASN A O 1
ATOM 2832 N N . VAL A 1 356 ? 4.092 -12.192 -18.426 1.00 92.81 356 VAL A N 1
ATOM 2833 C CA . VAL A 1 356 ? 5.263 -12.694 -17.693 1.00 92.81 356 VAL A CA 1
ATOM 2834 C C . VAL A 1 356 ? 6.244 -13.377 -18.644 1.00 92.81 356 VAL A C 1
ATOM 2836 O O . VAL A 1 356 ? 7.452 -13.191 -18.501 1.00 92.81 356 VAL A O 1
ATOM 2839 N N . LYS A 1 357 ? 5.752 -14.120 -19.641 1.00 92.62 357 LYS A N 1
ATOM 2840 C CA . LYS A 1 357 ? 6.605 -14.726 -20.666 1.00 92.62 357 LYS A CA 1
ATOM 2841 C C . LYS A 1 357 ? 7.266 -13.689 -21.569 1.00 92.62 357 LYS A C 1
ATOM 2843 O O . LYS A 1 357 ? 8.458 -13.814 -21.838 1.00 92.62 357 LYS A O 1
ATOM 2848 N N . ALA A 1 358 ? 6.544 -12.647 -21.974 1.00 81.69 358 ALA A N 1
ATOM 2849 C CA . ALA A 1 358 ? 7.128 -11.528 -22.713 1.00 81.69 358 ALA A CA 1
ATOM 2850 C C . ALA A 1 358 ? 8.261 -10.861 -21.908 1.00 81.69 358 ALA A C 1
ATOM 2852 O O . ALA A 1 358 ? 9.375 -10.728 -22.397 1.00 81.69 358 ALA A O 1
ATOM 2853 N N . LYS A 1 359 ? 8.057 -10.605 -20.607 1.00 88.69 359 LYS A N 1
ATOM 2854 C CA . LYS A 1 359 ? 9.116 -10.070 -19.724 1.00 88.69 359 LYS A CA 1
ATOM 2855 C C . LYS A 1 359 ? 10.343 -10.988 -19.612 1.00 88.69 359 LYS A C 1
ATOM 2857 O O . LYS A 1 359 ? 11.453 -10.506 -19.392 1.00 88.69 359 LYS A O 1
ATOM 2862 N N . ILE A 1 360 ? 10.167 -12.308 -19.715 1.00 89.19 360 ILE A N 1
ATOM 2863 C CA . ILE A 1 360 ? 11.287 -13.263 -19.773 1.00 89.19 360 ILE A CA 1
ATOM 2864 C C . ILE A 1 360 ? 11.984 -13.186 -21.132 1.00 89.19 360 ILE A C 1
ATOM 2866 O O . ILE A 1 360 ? 13.208 -13.242 -21.169 1.00 89.19 360 ILE A O 1
ATOM 2870 N N . GLN A 1 361 ? 11.240 -13.033 -22.229 1.00 83.38 361 GLN A N 1
ATOM 2871 C CA . GLN A 1 361 ? 11.806 -12.842 -23.565 1.00 83.38 361 GLN A CA 1
ATOM 2872 C C . GLN A 1 361 ? 12.654 -11.572 -23.623 1.00 83.38 361 GLN A C 1
ATOM 2874 O O . GLN A 1 361 ? 13.806 -11.645 -24.033 1.00 83.38 361 GLN A O 1
ATOM 2879 N N . ASP A 1 362 ? 12.141 -10.448 -23.127 1.00 74.44 362 ASP A N 1
ATOM 2880 C CA . ASP A 1 362 ? 12.869 -9.175 -23.106 1.00 74.44 362 ASP A CA 1
ATOM 2881 C C . ASP A 1 362 ? 14.178 -9.271 -22.309 1.00 74.44 362 ASP A C 1
ATOM 2883 O O . ASP A 1 362 ? 15.167 -8.612 -22.620 1.00 74.44 362 ASP A O 1
ATOM 2887 N N . LYS A 1 363 ? 14.192 -10.103 -21.260 1.00 80.94 363 LYS A N 1
ATOM 2888 C CA . LYS A 1 363 ? 15.323 -10.208 -20.332 1.00 80.94 363 LYS A CA 1
ATOM 2889 C C . LYS A 1 363 ? 16.333 -11.295 -20.695 1.00 80.94 363 LYS A C 1
ATOM 2891 O O . LYS A 1 363 ? 17.509 -11.165 -20.374 1.00 80.94 363 LYS A O 1
ATOM 2896 N N . GLU A 1 364 ? 15.877 -12.384 -21.304 1.00 83.81 364 GLU A N 1
ATOM 2897 C CA . GLU A 1 364 ? 16.673 -13.597 -21.535 1.00 83.81 364 GLU A CA 1
ATOM 2898 C C . GLU A 1 364 ? 16.676 -14.051 -23.002 1.00 83.81 364 GLU A C 1
ATOM 2900 O O . GLU A 1 364 ? 17.350 -15.023 -23.335 1.00 83.81 364 GLU A O 1
ATOM 2905 N N . GLY A 1 365 ? 15.927 -13.384 -23.883 1.00 75.50 365 GLY A N 1
ATOM 2906 C CA . GLY A 1 365 ? 15.845 -13.690 -25.315 1.00 75.50 365 GLY A CA 1
ATOM 2907 C C . GLY A 1 365 ? 15.073 -14.968 -25.658 1.00 75.50 365 GLY A C 1
ATOM 2908 O O . GLY A 1 365 ? 15.135 -15.438 -26.791 1.00 75.50 365 GLY A O 1
ATOM 2909 N N . ILE A 1 366 ? 14.365 -15.569 -24.696 1.00 83.12 366 ILE A N 1
ATOM 2910 C CA . ILE A 1 366 ? 13.656 -16.845 -24.875 1.00 83.12 366 ILE A CA 1
ATOM 2911 C C . ILE A 1 366 ? 12.237 -16.561 -25.391 1.00 83.12 366 ILE A C 1
ATOM 2913 O O . ILE A 1 366 ? 11.474 -15.936 -24.662 1.00 83.12 366 ILE A O 1
ATOM 2917 N N . PRO A 1 367 ? 11.821 -17.037 -26.575 1.00 79.31 367 PRO A N 1
ATOM 2918 C CA . PRO A 1 367 ? 10.475 -16.783 -27.100 1.00 79.31 367 PRO A CA 1
ATOM 2919 C C . PRO A 1 367 ? 9.334 -17.353 -26.220 1.00 79.31 367 PRO A C 1
ATOM 2921 O O . PRO A 1 367 ? 9.496 -18.445 -25.660 1.00 79.31 367 PRO A O 1
ATOM 2924 N N . PRO A 1 368 ? 8.176 -16.671 -26.072 1.00 84.44 368 PRO A N 1
ATOM 2925 C CA . PRO A 1 368 ? 7.080 -17.073 -25.177 1.00 84.44 368 PRO A CA 1
ATOM 2926 C C . PRO A 1 368 ? 6.497 -18.471 -25.435 1.00 84.44 368 PRO A C 1
ATOM 2928 O O . PRO A 1 368 ? 6.038 -19.147 -24.507 1.00 84.44 368 PRO A O 1
ATOM 2931 N N . ASP A 1 369 ? 6.532 -18.937 -26.681 1.00 79.06 369 ASP A N 1
ATOM 2932 C CA . ASP A 1 369 ? 6.057 -20.257 -27.114 1.00 79.06 369 ASP A CA 1
ATOM 2933 C C . ASP A 1 369 ? 6.967 -21.412 -26.641 1.00 79.06 369 ASP A C 1
ATOM 2935 O O . ASP A 1 369 ? 6.499 -22.525 -26.351 1.00 79.06 369 ASP A O 1
ATOM 2939 N N . GLN A 1 370 ? 8.259 -21.128 -26.468 1.00 81.62 370 GLN A N 1
ATOM 2940 C CA . GLN A 1 370 ? 9.255 -22.025 -25.884 1.00 81.62 370 GLN A CA 1
ATOM 2941 C C . GLN A 1 370 ? 9.226 -22.018 -24.360 1.00 81.62 370 GLN A C 1
ATOM 2943 O O . GLN A 1 370 ? 9.741 -22.940 -23.722 1.00 81.62 370 GLN A O 1
ATOM 2948 N N . GLN A 1 371 ? 8.602 -21.016 -23.753 1.00 89.44 371 GLN A N 1
ATOM 2949 C CA . GLN A 1 371 ? 8.506 -20.922 -22.311 1.00 89.44 371 GLN A CA 1
ATOM 2950 C C . GLN A 1 371 ? 7.339 -21.758 -21.783 1.00 89.44 371 GLN A C 1
ATOM 2952 O O . GLN A 1 371 ? 6.163 -21.527 -22.078 1.00 89.44 371 GLN A O 1
ATOM 2957 N N . ARG A 1 372 ? 7.649 -22.726 -20.920 1.00 92.19 372 ARG A N 1
ATOM 2958 C CA . ARG A 1 372 ? 6.665 -23.378 -20.055 1.00 92.19 372 ARG A CA 1
ATOM 2959 C C . ARG A 1 372 ? 6.965 -23.009 -18.610 1.00 92.19 372 ARG A C 1
ATOM 2961 O O . ARG A 1 372 ? 7.918 -23.513 -18.021 1.00 92.19 372 ARG A O 1
ATOM 2968 N N . LEU A 1 373 ? 6.117 -22.163 -18.037 1.00 95.50 373 LEU A N 1
ATOM 2969 C CA . LEU A 1 373 ? 6.187 -21.802 -16.626 1.00 95.50 373 LEU A CA 1
ATOM 2970 C C . LEU A 1 373 ? 5.404 -22.810 -15.780 1.00 95.50 373 LEU A C 1
ATOM 2972 O O . LEU A 1 373 ? 4.285 -23.199 -16.122 1.00 95.50 373 LEU A O 1
ATOM 2976 N N . ILE A 1 374 ? 6.021 -23.253 -14.685 1.00 94.31 374 ILE A N 1
ATOM 2977 C CA . ILE A 1 374 ? 5.454 -24.204 -13.729 1.00 94.31 374 ILE A CA 1
ATOM 2978 C C . ILE A 1 374 ? 5.556 -23.612 -12.325 1.00 94.31 374 ILE A C 1
ATOM 2980 O O . ILE A 1 374 ? 6.625 -23.178 -11.897 1.00 94.31 374 ILE A O 1
ATOM 2984 N N . PHE A 1 375 ? 4.462 -23.650 -11.573 1.00 95.69 375 PHE A N 1
ATOM 2985 C CA . PHE A 1 375 ? 4.428 -23.248 -10.170 1.00 95.69 375 PHE A CA 1
ATOM 2986 C C . PHE A 1 375 ? 3.641 -24.271 -9.353 1.00 95.69 375 PHE A C 1
ATOM 2988 O O . PHE A 1 375 ? 2.586 -24.730 -9.783 1.00 95.69 375 PHE A O 1
ATOM 2995 N N . ALA A 1 376 ? 4.172 -24.668 -8.192 1.00 89.19 376 ALA A N 1
ATOM 2996 C CA . ALA A 1 376 ? 3.555 -25.665 -7.308 1.00 89.19 376 ALA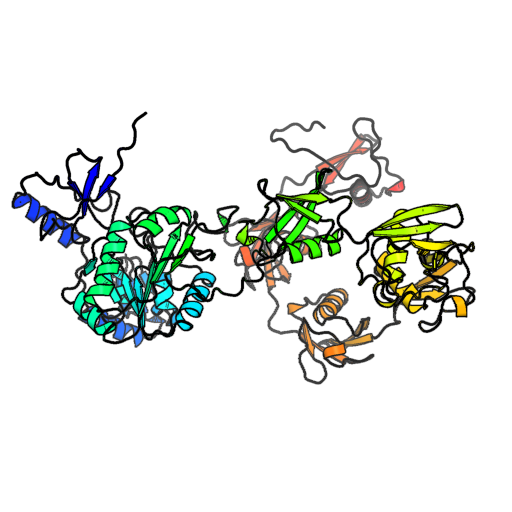 A CA 1
ATOM 2997 C C . ALA A 1 376 ? 3.106 -26.961 -8.031 1.00 89.19 376 ALA A C 1
ATOM 2999 O O . ALA A 1 376 ? 2.043 -27.512 -7.754 1.00 89.19 376 ALA A O 1
ATOM 3000 N N . GLY A 1 377 ? 3.904 -27.429 -9.000 1.00 86.75 377 GLY A N 1
ATOM 3001 C CA . GLY A 1 377 ? 3.605 -28.625 -9.799 1.00 86.75 377 GLY A CA 1
ATOM 3002 C C . GLY A 1 377 ? 2.530 -28.440 -10.879 1.00 86.75 377 GLY A C 1
ATOM 3003 O O . GLY A 1 377 ? 2.212 -29.400 -11.576 1.00 86.75 377 GLY A O 1
ATOM 3004 N N . LYS A 1 378 ? 1.985 -27.231 -11.055 1.00 88.56 378 LYS A N 1
ATOM 3005 C CA . LYS A 1 378 ? 0.993 -26.902 -12.086 1.00 88.56 378 LYS A CA 1
ATOM 3006 C C . LYS A 1 378 ? 1.622 -26.095 -13.214 1.00 88.56 378 LYS A C 1
ATOM 3008 O O . LYS A 1 378 ? 2.394 -25.170 -12.966 1.00 88.56 378 LYS A O 1
ATOM 3013 N N . GLN A 1 379 ? 1.269 -26.432 -14.453 1.00 92.75 379 GLN A N 1
ATOM 3014 C CA . GLN A 1 379 ? 1.602 -25.607 -15.611 1.00 92.75 379 GLN A CA 1
ATOM 3015 C C . GLN A 1 379 ? 0.733 -24.344 -15.604 1.00 92.75 379 GLN A C 1
ATOM 3017 O O . GLN A 1 379 ? -0.473 -24.425 -15.372 1.00 92.75 379 GLN A O 1
ATOM 3022 N N . LEU A 1 380 ? 1.358 -23.200 -15.870 1.00 94.69 380 LEU A N 1
ATOM 3023 C CA . LEU A 1 380 ? 0.681 -21.912 -15.964 1.00 94.69 380 LEU A CA 1
ATOM 3024 C C . LEU A 1 380 ? 0.128 -21.696 -17.385 1.00 94.69 380 LEU A C 1
ATOM 3026 O O . LEU A 1 380 ? 0.802 -22.017 -18.368 1.00 94.69 380 LEU A O 1
ATOM 3030 N N . GLU A 1 381 ? -1.105 -21.200 -17.483 1.00 91.69 381 GLU A N 1
ATOM 3031 C CA . GLU A 1 381 ? -1.847 -20.950 -18.727 1.00 91.69 381 GLU A CA 1
ATOM 3032 C C . GLU A 1 381 ? -1.799 -19.462 -19.095 1.00 91.69 381 GLU A C 1
ATOM 3034 O O . GLU A 1 381 ? -2.054 -18.616 -18.242 1.00 91.69 381 GLU A O 1
ATOM 3039 N N . ASP A 1 382 ? -1.531 -19.155 -20.368 1.00 84.38 382 ASP A N 1
ATOM 3040 C CA . ASP A 1 382 ? -1.215 -17.802 -20.862 1.00 84.38 382 ASP A CA 1
ATOM 3041 C C . ASP A 1 382 ? -2.309 -16.756 -20.576 1.00 84.38 382 ASP A C 1
ATOM 3043 O O . ASP A 1 382 ? -1.993 -15.626 -20.210 1.00 84.38 382 ASP A O 1
ATOM 3047 N N . GLY A 1 383 ? -3.585 -17.153 -20.640 1.00 79.25 383 GLY A N 1
ATOM 3048 C CA . GLY A 1 383 ? -4.737 -16.269 -20.419 1.00 79.25 383 GLY A CA 1
ATOM 3049 C C . GLY A 1 383 ? -5.138 -16.030 -18.956 1.00 79.25 383 GLY A C 1
ATOM 3050 O O . GLY A 1 383 ? -6.131 -15.346 -18.719 1.00 79.25 383 GLY A O 1
ATOM 3051 N N . ARG A 1 384 ? -4.425 -16.604 -17.979 1.00 82.81 384 ARG A N 1
ATOM 3052 C CA . ARG A 1 384 ? -4.677 -16.392 -16.539 1.00 82.81 384 ARG A CA 1
ATOM 3053 C C . ARG A 1 384 ? -3.668 -15.424 -15.936 1.00 82.81 384 ARG A C 1
ATOM 3055 O O . ARG A 1 384 ? -2.593 -15.229 -16.498 1.00 82.81 384 ARG A O 1
ATOM 3062 N N . THR A 1 385 ? -3.988 -14.834 -14.790 1.00 86.38 385 THR A N 1
ATOM 3063 C CA . THR A 1 385 ? -3.077 -13.930 -14.070 1.00 86.38 385 THR A CA 1
ATOM 3064 C C . THR A 1 385 ? -2.177 -14.667 -13.078 1.00 86.38 385 THR A C 1
ATOM 3066 O O . THR A 1 385 ? -2.413 -15.822 -12.717 1.00 86.38 385 THR A O 1
ATOM 3069 N N . LEU A 1 386 ? -1.138 -13.989 -12.583 1.00 85.44 386 LEU A N 1
ATOM 3070 C CA . LEU A 1 386 ? -0.339 -14.478 -11.456 1.00 85.44 386 LEU A CA 1
ATOM 3071 C C . LEU A 1 386 ? -1.193 -14.689 -10.190 1.00 85.44 386 LEU A C 1
ATOM 3073 O O . LEU A 1 386 ? -0.988 -15.673 -9.470 1.00 85.44 386 LEU A O 1
ATOM 3077 N N . SER A 1 387 ? -2.176 -13.816 -9.939 1.00 83.19 387 SER A N 1
ATOM 3078 C CA . SER A 1 387 ? -3.107 -13.933 -8.810 1.00 83.19 387 SER A CA 1
ATOM 3079 C C . SER A 1 387 ? -4.025 -15.154 -8.911 1.00 83.19 387 SER A C 1
ATOM 3081 O O . SER A 1 387 ? -4.252 -15.808 -7.894 1.00 83.19 387 SER A O 1
ATOM 3083 N N . ASP A 1 388 ? -4.463 -15.549 -10.113 1.00 81.69 388 ASP A N 1
ATOM 3084 C CA . ASP A 1 388 ? -5.278 -16.760 -10.323 1.00 81.69 388 ASP A CA 1
ATOM 3085 C C . ASP A 1 388 ? -4.563 -18.038 -9.853 1.00 81.69 388 ASP A C 1
ATOM 3087 O O . ASP A 1 388 ? -5.194 -19.018 -9.445 1.00 81.69 388 ASP A O 1
ATOM 3091 N N . TYR A 1 389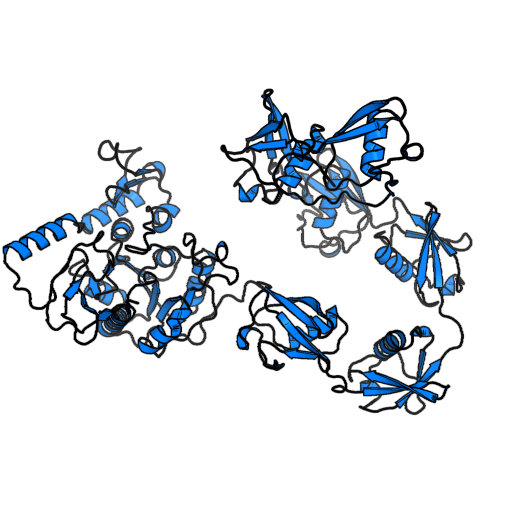 ? -3.228 -18.032 -9.893 1.00 82.00 389 TYR A N 1
ATOM 3092 C CA . TYR A 1 389 ? -2.377 -19.119 -9.408 1.00 82.00 389 TYR A CA 1
ATOM 3093 C C . TYR A 1 389 ? -1.884 -18.925 -7.971 1.00 82.00 389 TYR A C 1
ATOM 3095 O O . TYR A 1 389 ? -1.117 -19.757 -7.476 1.00 82.00 389 TYR A O 1
ATOM 3103 N N . ASN A 1 390 ? -2.330 -17.862 -7.294 1.00 84.69 390 ASN A N 1
ATOM 3104 C CA . ASN A 1 390 ? -1.875 -17.458 -5.966 1.00 84.69 390 ASN A CA 1
ATOM 3105 C C . ASN A 1 390 ? -0.339 -17.329 -5.895 1.00 84.69 390 ASN A C 1
ATOM 3107 O O . ASN A 1 390 ? 0.302 -17.765 -4.935 1.00 84.69 390 ASN A O 1
ATOM 3111 N N . ILE A 1 391 ? 0.265 -16.776 -6.952 1.00 84.69 391 ILE A N 1
ATOM 3112 C CA . ILE A 1 391 ? 1.699 -16.491 -7.005 1.00 84.69 391 ILE A CA 1
ATOM 3113 C C . ILE A 1 391 ? 1.945 -15.180 -6.259 1.00 84.69 391 ILE A C 1
ATOM 3115 O O . ILE A 1 391 ? 1.423 -14.133 -6.627 1.00 84.69 391 ILE A O 1
ATOM 3119 N N . GLN A 1 392 ? 2.750 -15.249 -5.201 1.00 82.19 392 GLN A N 1
ATOM 3120 C CA . GLN A 1 392 ? 3.036 -14.125 -4.304 1.00 82.19 392 GLN A CA 1
ATOM 3121 C C . GLN A 1 392 ? 4.449 -13.571 -4.514 1.00 82.19 392 GLN A C 1
ATOM 3123 O O . GLN A 1 392 ? 5.286 -14.196 -5.171 1.00 82.19 392 GLN A O 1
ATOM 3128 N N . LYS A 1 393 ? 4.754 -12.436 -3.877 1.00 83.88 393 LYS A N 1
ATOM 3129 C CA . LYS A 1 393 ? 6.118 -11.900 -3.789 1.00 83.88 393 LYS A CA 1
ATOM 3130 C C . LYS A 1 393 ? 7.109 -12.983 -3.336 1.00 83.88 393 LYS A C 1
ATOM 3132 O O . LYS A 1 393 ? 6.812 -13.774 -2.445 1.00 83.88 393 LYS A O 1
ATOM 3137 N N . GLU A 1 394 ? 8.282 -12.993 -3.959 1.00 85.50 394 GLU A N 1
ATOM 3138 C CA . GLU A 1 394 ? 9.383 -13.944 -3.762 1.00 85.50 394 GLU A CA 1
ATOM 3139 C C . GLU A 1 394 ? 9.047 -15.401 -4.133 1.00 85.50 394 GLU A C 1
ATOM 3141 O O . GLU A 1 394 ? 9.842 -16.311 -3.886 1.00 85.50 394 GLU A O 1
ATOM 3146 N N . SER A 1 395 ? 7.904 -15.652 -4.778 1.00 89.38 395 SER A N 1
ATOM 3147 C CA . SER A 1 395 ? 7.590 -16.978 -5.314 1.00 89.38 395 SER A CA 1
ATOM 3148 C C . SER A 1 395 ? 8.591 -17.381 -6.389 1.00 89.38 395 SER A C 1
ATOM 3150 O O . SER A 1 395 ? 9.012 -16.562 -7.204 1.00 89.38 395 SER A O 1
ATOM 3152 N N . THR A 1 396 ? 8.948 -18.667 -6.405 1.00 93.38 396 THR A N 1
ATOM 3153 C CA . THR A 1 396 ? 9.839 -19.237 -7.420 1.00 93.38 396 THR A CA 1
ATOM 3154 C C . THR A 1 396 ? 9.049 -20.082 -8.414 1.00 93.38 396 THR A C 1
ATOM 3156 O O . THR A 1 396 ? 8.554 -21.161 -8.081 1.00 93.38 396 THR A O 1
ATOM 3159 N N . LEU A 1 397 ? 8.949 -19.595 -9.644 1.00 96.12 397 LEU A N 1
ATOM 3160 C CA . LEU A 1 397 ? 8.451 -20.331 -10.797 1.00 96.12 397 LEU A CA 1
ATOM 3161 C C . LEU A 1 397 ? 9.599 -21.146 -11.391 1.00 96.12 397 LEU A C 1
ATOM 3163 O O . LEU A 1 397 ? 10.757 -20.737 -11.347 1.00 96.12 397 LEU A O 1
ATOM 3167 N N . HIS A 1 398 ? 9.276 -22.290 -11.978 1.00 95.31 398 HIS A N 1
ATOM 3168 C CA . HIS A 1 398 ? 10.225 -23.099 -12.726 1.00 95.31 398 HIS A CA 1
ATOM 3169 C C . HIS A 1 398 ? 9.985 -22.890 -14.218 1.00 95.31 398 HIS A C 1
ATOM 3171 O O . HIS A 1 398 ? 8.883 -23.138 -14.711 1.00 95.31 398 HIS A O 1
ATOM 3177 N N . LEU A 1 399 ? 11.015 -22.436 -14.928 1.00 94.00 399 LEU A N 1
ATOM 3178 C CA . LEU A 1 399 ? 11.004 -22.325 -16.380 1.00 94.00 399 LEU A CA 1
ATOM 3179 C C . LEU A 1 399 ? 11.528 -23.623 -16.987 1.00 94.00 399 LEU A C 1
ATOM 3181 O O . LEU A 1 399 ? 12.700 -23.979 -16.838 1.00 94.00 399 LEU A O 1
ATOM 3185 N N . VAL A 1 400 ? 10.639 -24.313 -17.693 1.00 89.50 400 VAL A N 1
ATOM 3186 C CA . VAL A 1 400 ? 10.966 -25.448 -18.550 1.00 89.50 400 VAL A CA 1
ATOM 3187 C C . VAL A 1 400 ? 10.929 -24.966 -19.990 1.00 89.50 400 VAL A C 1
ATOM 3189 O O . VAL A 1 400 ? 9.925 -24.426 -20.448 1.00 89.50 400 VAL A O 1
ATOM 3192 N N . LEU A 1 401 ? 12.020 -25.181 -20.714 1.00 85.00 401 LEU A N 1
ATOM 3193 C CA . LEU A 1 401 ? 12.077 -24.862 -22.133 1.00 85.00 401 LEU A CA 1
ATOM 3194 C C . LEU A 1 401 ? 11.445 -25.999 -22.932 1.00 85.00 401 LEU A C 1
ATOM 3196 O O . LEU A 1 401 ? 11.837 -27.163 -22.810 1.00 85.00 401 LEU A O 1
ATOM 3200 N N . ARG A 1 402 ? 10.443 -25.674 -23.746 1.00 76.25 402 ARG A N 1
ATOM 3201 C CA . ARG A 1 402 ? 9.921 -26.587 -24.760 1.00 76.25 402 ARG A CA 1
ATOM 3202 C C . ARG A 1 402 ? 10.908 -26.591 -25.915 1.00 76.25 402 ARG A C 1
ATOM 3204 O O . ARG A 1 402 ? 11.060 -25.595 -26.603 1.00 76.25 402 ARG A O 1
ATOM 3211 N N . LEU A 1 403 ? 11.545 -27.732 -26.147 1.00 59.75 403 LEU A N 1
ATOM 3212 C CA . LEU A 1 403 ? 12.586 -27.849 -27.170 1.00 59.75 403 LEU A CA 1
ATOM 3213 C C . LEU A 1 403 ? 12.056 -27.795 -28.618 1.00 59.75 403 LEU A C 1
ATOM 3215 O O . LEU A 1 403 ? 12.880 -27.790 -29.524 1.00 59.75 403 LEU A O 1
ATOM 3219 N N . ARG A 1 404 ? 10.729 -27.845 -28.854 1.00 58.91 404 ARG A N 1
ATOM 3220 C CA . ARG A 1 404 ? 10.119 -28.017 -30.198 1.00 58.91 404 ARG A CA 1
ATOM 3221 C C . ARG A 1 404 ? 8.675 -27.489 -30.316 1.00 58.91 404 ARG A C 1
ATOM 3223 O O . ARG A 1 404 ? 7.801 -28.196 -30.812 1.00 58.91 404 ARG A O 1
ATOM 3230 N N . GLY A 1 405 ? 8.386 -26.316 -29.751 1.00 56.59 405 GLY A N 1
ATOM 3231 C CA . GLY A 1 405 ? 7.015 -25.782 -29.687 1.00 56.59 405 GLY A CA 1
ATOM 3232 C C . GLY A 1 405 ? 6.629 -24.784 -30.783 1.00 56.59 405 GLY A C 1
ATOM 3233 O O . GLY A 1 405 ? 5.437 -24.641 -31.047 1.00 56.59 405 GLY A O 1
ATOM 3234 N N . GLY A 1 406 ? 7.610 -24.119 -31.396 1.00 68.62 406 GLY A N 1
ATOM 3235 C CA . GLY A 1 406 ? 7.399 -22.920 -32.202 1.00 68.62 406 GLY A CA 1
ATOM 3236 C C . GLY A 1 406 ? 7.367 -23.124 -33.709 1.00 68.62 406 GLY A C 1
ATOM 3237 O O . GLY A 1 406 ? 7.467 -24.240 -34.238 1.00 68.62 406 GLY A O 1
ATOM 3238 N N . MET A 1 407 ? 7.206 -22.010 -34.423 1.00 84.75 407 MET A N 1
ATOM 3239 C CA . MET A 1 407 ? 7.440 -21.952 -35.860 1.00 84.75 407 MET A CA 1
ATOM 3240 C C . MET A 1 407 ? 8.948 -22.076 -36.100 1.00 84.75 407 MET A C 1
ATOM 3242 O O . MET A 1 407 ? 9.726 -21.155 -35.879 1.00 84.75 407 MET A O 1
ATOM 3246 N N . GLN A 1 408 ? 9.369 -23.257 -36.545 1.00 86.94 408 GLN A N 1
ATOM 3247 C CA . GLN A 1 408 ? 10.751 -23.502 -36.940 1.00 86.94 408 GLN A CA 1
ATOM 3248 C C . GLN A 1 408 ? 10.937 -23.189 -38.415 1.00 86.94 408 GLN A C 1
ATOM 3250 O O . GLN A 1 408 ? 10.076 -23.516 -39.228 1.00 86.94 408 GLN A O 1
ATOM 3255 N N . ILE A 1 409 ? 12.085 -22.627 -38.770 1.00 93.31 409 ILE A N 1
ATOM 3256 C CA . ILE A 1 409 ? 12.553 -22.552 -40.153 1.00 93.31 409 ILE A CA 1
ATOM 3257 C C . ILE A 1 409 ? 13.950 -23.160 -40.247 1.00 93.31 409 ILE A C 1
ATOM 3259 O O . ILE A 1 409 ? 14.711 -23.201 -39.275 1.00 93.31 409 ILE A O 1
ATOM 3263 N N . PHE A 1 410 ? 14.299 -23.638 -41.433 1.00 94.56 410 PHE A N 1
ATOM 3264 C CA . PHE A 1 410 ? 15.599 -24.227 -41.711 1.00 94.56 410 PHE A CA 1
ATOM 3265 C C . PHE A 1 410 ? 16.444 -23.255 -42.520 1.00 94.56 410 PHE A C 1
ATOM 3267 O O . PHE A 1 410 ? 15.974 -22.673 -43.489 1.00 94.56 410 PHE A O 1
ATOM 3274 N N . VAL A 1 411 ? 17.707 -23.095 -42.148 1.00 95.31 411 VAL A N 1
ATOM 3275 C CA . VAL A 1 411 ? 18.676 -22.285 -42.880 1.00 95.31 411 VAL A CA 1
ATOM 3276 C C . VAL A 1 411 ? 19.788 -23.198 -43.367 1.00 95.31 411 VAL A C 1
ATOM 3278 O O . VAL A 1 411 ? 20.593 -23.699 -42.585 1.00 95.31 411 VAL A O 1
ATOM 3281 N N . LYS A 1 412 ? 19.816 -23.455 -44.672 1.00 93.38 412 LYS A N 1
ATOM 3282 C CA . LYS A 1 412 ? 20.799 -24.327 -45.310 1.00 93.38 412 LYS A CA 1
ATOM 3283 C C . LYS A 1 412 ? 21.996 -23.512 -45.781 1.00 93.38 412 LYS A C 1
ATOM 3285 O O . LYS A 1 412 ? 21.847 -22.589 -46.579 1.00 93.38 412 LYS A O 1
ATOM 3290 N N . THR A 1 413 ? 23.185 -23.844 -45.296 1.00 87.62 413 THR A N 1
ATOM 3291 C CA . THR A 1 413 ? 24.438 -23.225 -45.734 1.00 87.62 413 THR A CA 1
ATOM 3292 C C . THR A 1 413 ? 24.892 -23.804 -47.077 1.00 87.62 413 THR A C 1
ATOM 3294 O O . THR A 1 413 ? 24.499 -24.905 -47.475 1.00 87.62 413 THR A O 1
ATOM 3297 N N . LEU A 1 414 ? 25.806 -23.104 -47.753 1.00 81.00 414 LEU A N 1
ATOM 3298 C CA . LEU A 1 414 ? 26.465 -23.597 -48.971 1.00 81.00 414 LEU A CA 1
ATOM 3299 C C . LEU A 1 414 ? 27.291 -24.879 -48.765 1.00 81.00 414 LEU A C 1
ATOM 3301 O O . LEU A 1 414 ? 27.530 -25.609 -49.720 1.00 81.00 414 LEU A O 1
ATOM 3305 N N . THR A 1 415 ? 27.701 -25.179 -47.530 1.00 81.06 415 THR A N 1
ATOM 3306 C CA . THR A 1 415 ? 28.411 -26.422 -47.183 1.00 81.06 415 THR A CA 1
ATOM 3307 C C . THR A 1 415 ? 27.467 -27.615 -47.000 1.00 81.06 415 THR A C 1
ATOM 3309 O O . THR A 1 415 ? 27.919 -28.717 -46.702 1.00 81.06 415 THR A O 1
ATOM 3312 N N . GLY A 1 416 ? 26.153 -27.410 -47.154 1.00 81.31 416 GLY A N 1
ATOM 3313 C CA . GLY A 1 416 ? 25.122 -28.429 -46.961 1.00 81.31 416 GLY A CA 1
ATOM 3314 C C . GLY A 1 416 ? 24.658 -28.593 -45.510 1.00 81.31 416 GLY A C 1
ATOM 3315 O O . GLY A 1 416 ? 23.718 -29.351 -45.264 1.00 81.31 416 GLY A O 1
ATOM 3316 N N . LYS A 1 417 ? 25.253 -27.862 -44.555 1.00 89.88 417 LYS A N 1
ATOM 3317 C CA . LYS A 1 417 ? 24.814 -27.842 -43.152 1.00 89.88 417 LYS A CA 1
ATOM 3318 C C . LYS A 1 417 ? 23.443 -27.170 -43.059 1.00 89.88 417 LYS A C 1
ATOM 3320 O O . LYS A 1 417 ? 23.218 -26.123 -43.656 1.00 89.88 417 LYS A O 1
ATOM 3325 N N . THR A 1 418 ? 22.527 -27.763 -42.299 1.00 90.19 418 THR A N 1
ATOM 3326 C CA . THR A 1 418 ? 21.203 -27.181 -42.040 1.00 90.19 418 THR A CA 1
ATOM 3327 C C . THR A 1 418 ? 21.131 -26.718 -40.591 1.00 90.19 418 THR A C 1
ATOM 3329 O O . THR A 1 418 ? 21.335 -27.510 -39.675 1.00 90.19 418 THR A O 1
ATOM 3332 N N . ILE A 1 419 ? 20.857 -25.432 -40.393 1.00 90.44 419 ILE A N 1
ATOM 3333 C CA . ILE A 1 419 ? 20.674 -24.786 -39.094 1.00 90.44 419 ILE A CA 1
ATOM 3334 C C . ILE A 1 419 ? 19.171 -24.682 -38.851 1.00 90.44 419 ILE A C 1
ATOM 3336 O O . ILE A 1 419 ? 18.433 -24.223 -39.716 1.00 90.44 419 ILE A O 1
ATOM 3340 N N . THR A 1 420 ? 18.693 -25.115 -37.689 1.00 90.19 420 THR A N 1
ATOM 3341 C CA . THR A 1 420 ? 17.284 -24.932 -37.308 1.00 90.19 420 THR A CA 1
ATOM 3342 C C . THR A 1 420 ? 17.155 -23.652 -36.494 1.00 90.19 420 THR A C 1
ATOM 3344 O O . THR A 1 420 ? 17.850 -23.505 -35.484 1.00 90.19 420 THR A O 1
ATOM 3347 N N . LEU A 1 421 ? 16.285 -22.737 -36.912 1.00 88.12 421 LEU A N 1
ATOM 3348 C CA . LEU A 1 421 ? 15.958 -21.515 -36.179 1.00 88.12 421 LEU A CA 1
ATOM 3349 C C . LEU A 1 421 ? 14.524 -21.579 -35.679 1.00 88.12 421 LEU A C 1
ATOM 3351 O O . LEU A 1 421 ? 13.642 -22.078 -36.370 1.00 88.12 421 LEU A O 1
ATOM 3355 N N . GLU A 1 422 ? 14.314 -21.036 -34.490 1.00 84.06 422 GLU A N 1
ATOM 3356 C CA . GLU A 1 422 ? 12.988 -20.816 -33.926 1.00 84.06 422 GLU A CA 1
ATOM 3357 C C . GLU A 1 422 ? 12.637 -19.341 -34.115 1.00 84.06 422 GLU A C 1
ATOM 3359 O O . GLU A 1 422 ? 13.404 -18.453 -33.712 1.00 84.06 422 GLU A O 1
ATOM 3364 N N . VAL A 1 423 ? 11.511 -19.090 -34.767 1.00 86.06 423 VAL A N 1
ATOM 3365 C CA . VAL A 1 423 ? 11.115 -17.766 -35.244 1.00 86.06 423 VAL A CA 1
ATOM 3366 C C . VAL A 1 423 ? 9.628 -17.532 -35.019 1.00 86.06 423 VAL A C 1
ATOM 3368 O O . VAL A 1 423 ? 8.859 -18.473 -34.833 1.00 86.06 423 VAL A O 1
ATOM 3371 N N . GLU A 1 424 ? 9.220 -16.274 -35.082 1.00 85.62 424 GLU A N 1
ATOM 3372 C CA . GLU A 1 424 ? 7.817 -15.869 -35.157 1.00 85.62 424 GLU A CA 1
ATOM 3373 C C . GLU A 1 424 ? 7.507 -15.339 -36.562 1.00 85.62 424 GLU A C 1
ATOM 3375 O O . GLU A 1 424 ? 8.385 -14.818 -37.244 1.00 85.62 424 GLU A O 1
ATOM 3380 N N . ALA A 1 425 ? 6.257 -15.431 -37.025 1.00 85.69 425 ALA A N 1
ATOM 3381 C CA . ALA A 1 425 ? 5.890 -14.914 -38.351 1.00 85.69 425 ALA A CA 1
ATOM 3382 C C . ALA A 1 425 ? 6.152 -13.395 -38.493 1.00 85.69 425 ALA A C 1
ATOM 3384 O O . ALA A 1 425 ? 6.394 -12.901 -39.594 1.00 85.69 425 ALA A O 1
ATOM 3385 N N . SER A 1 426 ? 6.134 -12.676 -37.371 1.00 85.31 426 SER A N 1
ATOM 3386 C CA . SER A 1 426 ? 6.446 -11.253 -37.226 1.00 85.31 426 SER A CA 1
ATOM 3387 C C . SER A 1 426 ? 7.943 -10.930 -37.203 1.00 85.31 426 SER A C 1
ATOM 3389 O O . SER A 1 426 ? 8.283 -9.753 -37.293 1.00 85.31 426 SER A O 1
ATOM 3391 N N . ASP A 1 427 ? 8.841 -11.918 -37.090 1.00 87.94 427 ASP A N 1
ATOM 3392 C CA . ASP A 1 427 ? 10.282 -11.651 -37.059 1.00 87.94 427 ASP A CA 1
ATOM 3393 C C . ASP A 1 427 ? 10.734 -10.981 -38.359 1.00 87.94 427 ASP A C 1
ATOM 3395 O O . ASP A 1 427 ? 10.426 -11.457 -39.457 1.00 87.94 427 ASP A O 1
ATOM 3399 N N . THR A 1 428 ? 11.502 -9.896 -38.235 1.00 90.44 428 THR A N 1
ATOM 3400 C CA . THR A 1 428 ? 12.174 -9.255 -39.369 1.00 90.44 428 THR A CA 1
ATOM 3401 C C . THR A 1 428 ? 13.326 -10.120 -39.872 1.00 90.44 428 THR A C 1
ATOM 3403 O O . THR A 1 428 ? 13.883 -10.947 -39.147 1.00 90.44 428 THR A O 1
ATOM 3406 N N . ILE A 1 429 ? 13.733 -9.931 -41.124 1.00 91.38 429 ILE A N 1
ATOM 3407 C CA . ILE A 1 429 ? 14.908 -10.618 -41.671 1.00 91.38 429 ILE A CA 1
ATOM 3408 C C . ILE A 1 429 ? 16.178 -10.228 -40.906 1.00 91.38 429 ILE A C 1
ATOM 3410 O O . ILE A 1 429 ? 17.054 -11.071 -40.723 1.00 91.38 429 ILE A O 1
ATOM 3414 N N . GLU A 1 430 ? 16.251 -9.003 -40.389 1.00 85.88 430 GLU A N 1
ATOM 3415 C CA . GLU A 1 430 ? 17.296 -8.581 -39.456 1.00 85.88 430 GLU A CA 1
ATOM 3416 C C . GLU A 1 430 ? 17.296 -9.408 -38.156 1.00 85.88 430 GLU A C 1
ATOM 3418 O O . GLU A 1 430 ? 18.338 -9.954 -37.788 1.00 85.88 430 GLU A O 1
ATOM 3423 N N . ASN A 1 431 ? 16.133 -9.627 -37.524 1.00 85.81 431 ASN A N 1
ATOM 3424 C CA . ASN A 1 431 ? 16.015 -10.501 -36.347 1.00 85.81 431 ASN A CA 1
ATOM 3425 C C . ASN A 1 431 ? 16.454 -11.936 -36.664 1.00 85.81 431 ASN A C 1
ATOM 3427 O O . ASN A 1 431 ? 17.133 -12.588 -35.869 1.00 85.81 431 ASN A O 1
ATOM 3431 N N . VAL A 1 432 ? 16.087 -12.447 -37.843 1.00 91.25 432 VAL A N 1
ATOM 3432 C CA . VAL A 1 432 ? 16.496 -13.784 -38.296 1.00 91.25 432 VAL A CA 1
ATOM 3433 C C . VAL A 1 432 ? 18.013 -13.851 -38.477 1.00 91.25 432 VAL A C 1
ATOM 3435 O O . VAL A 1 432 ? 18.626 -14.846 -38.084 1.00 91.25 432 VAL A O 1
ATOM 3438 N N . LYS A 1 433 ? 18.639 -12.796 -39.012 1.00 90.81 433 LYS A N 1
ATOM 3439 C CA . LYS A 1 433 ? 20.097 -12.715 -39.122 1.00 90.81 433 LYS A CA 1
ATOM 3440 C C . LYS A 1 433 ? 20.780 -12.654 -37.758 1.00 90.81 433 LYS A C 1
ATOM 3442 O O . LYS A 1 433 ? 21.763 -13.363 -37.549 1.00 90.81 433 LYS A O 1
ATOM 3447 N N . ALA A 1 434 ? 20.248 -11.889 -36.809 1.00 81.50 434 ALA A N 1
ATOM 3448 C CA . ALA A 1 434 ? 20.748 -11.879 -35.435 1.00 81.50 434 ALA A CA 1
ATOM 3449 C C . ALA A 1 434 ? 20.692 -13.289 -34.810 1.00 81.50 434 ALA A C 1
ATOM 3451 O O . ALA A 1 434 ? 21.699 -13.790 -34.320 1.00 81.50 434 ALA A O 1
ATOM 3452 N N . LYS A 1 435 ? 19.580 -14.022 -34.974 1.00 88.00 435 LYS A N 1
ATOM 3453 C CA . LYS A 1 435 ? 19.456 -15.416 -34.491 1.00 88.00 435 LYS A CA 1
ATOM 3454 C C . LYS A 1 435 ? 20.471 -16.377 -35.131 1.00 88.00 435 LYS A C 1
ATOM 3456 O O . LYS A 1 435 ? 20.879 -17.359 -34.507 1.00 88.00 435 LYS A O 1
ATOM 3461 N N . ILE A 1 436 ? 20.877 -16.138 -36.379 1.00 88.38 436 ILE A N 1
ATOM 3462 C CA . ILE A 1 436 ? 21.950 -16.904 -37.040 1.00 88.38 436 ILE A CA 1
ATOM 3463 C C . ILE A 1 436 ? 23.317 -16.516 -36.477 1.00 88.38 436 ILE A C 1
ATOM 3465 O O . ILE A 1 436 ? 24.150 -17.402 -36.277 1.00 88.38 436 ILE A O 1
ATOM 3469 N N . GLN A 1 437 ? 23.545 -15.231 -36.194 1.00 84.75 437 GLN A N 1
ATOM 3470 C CA . GLN A 1 437 ? 24.761 -14.763 -35.532 1.00 84.75 437 GLN A CA 1
ATOM 3471 C C . GLN A 1 437 ? 24.910 -15.419 -34.160 1.00 84.75 437 GLN A C 1
ATOM 3473 O O . GLN A 1 437 ? 25.976 -15.946 -33.861 1.00 84.75 437 GLN A O 1
ATOM 3478 N N . ASP A 1 438 ? 23.839 -15.482 -33.375 1.00 78.06 438 ASP A N 1
ATOM 3479 C CA . ASP A 1 438 ? 23.862 -16.105 -32.052 1.00 78.06 438 ASP A CA 1
ATOM 3480 C C . ASP A 1 438 ? 24.196 -17.603 -32.115 1.00 78.06 438 ASP A C 1
ATOM 3482 O O . ASP A 1 438 ? 24.912 -18.123 -31.258 1.00 78.06 438 ASP A O 1
ATOM 3486 N N . LYS A 1 439 ? 23.696 -18.321 -33.133 1.00 82.75 439 LYS A N 1
ATOM 3487 C CA . LYS A 1 439 ? 23.916 -19.774 -33.260 1.00 82.75 439 LYS A CA 1
ATOM 3488 C C . LYS A 1 439 ? 25.232 -20.163 -33.917 1.00 82.75 439 LYS A C 1
ATOM 3490 O O . LYS A 1 439 ? 25.800 -21.194 -33.567 1.00 82.75 439 LYS A O 1
ATOM 3495 N N . GLU A 1 440 ? 25.679 -19.403 -34.907 1.00 84.25 440 GLU A N 1
ATOM 3496 C CA . GLU A 1 440 ? 26.799 -19.787 -35.772 1.00 84.25 440 GLU A CA 1
ATOM 3497 C C . GLU A 1 440 ? 27.952 -18.775 -35.740 1.00 84.25 440 GLU A C 1
ATOM 3499 O O . GLU A 1 440 ? 28.973 -18.994 -36.388 1.00 84.25 440 GLU A O 1
ATOM 3504 N N . GLY A 1 441 ? 27.814 -17.675 -34.994 1.00 76.69 441 GLY A N 1
ATOM 3505 C CA . GLY A 1 441 ? 28.832 -16.631 -34.858 1.00 76.69 441 GLY A CA 1
ATOM 3506 C C . GLY A 1 441 ? 29.039 -15.791 -36.118 1.00 76.69 441 GLY A C 1
ATOM 3507 O O . GLY A 1 441 ? 30.034 -15.079 -36.207 1.00 76.69 441 GLY A O 1
ATOM 3508 N N . ILE A 1 442 ? 28.146 -15.888 -37.107 1.00 81.38 442 ILE A N 1
ATOM 3509 C CA . ILE A 1 442 ? 28.267 -15.193 -38.393 1.00 81.38 442 ILE A CA 1
ATOM 3510 C C . ILE A 1 442 ? 27.612 -13.811 -38.264 1.00 81.38 442 ILE A C 1
ATOM 3512 O O . ILE A 1 442 ? 26.403 -13.760 -38.075 1.00 81.38 442 ILE A O 1
ATOM 3516 N N . PRO A 1 443 ? 28.337 -12.693 -38.398 1.00 75.38 443 PRO A N 1
ATOM 3517 C CA . PRO A 1 443 ? 27.751 -11.351 -38.329 1.00 75.38 443 PRO A CA 1
ATOM 3518 C C . PRO A 1 443 ? 26.641 -11.100 -39.382 1.00 75.38 443 PRO A C 1
ATOM 3520 O O . PRO A 1 443 ? 26.765 -11.602 -40.502 1.00 75.38 443 PRO A O 1
ATOM 3523 N N . PRO A 1 444 ? 25.557 -10.354 -39.070 1.00 80.94 444 PRO A N 1
ATOM 3524 C CA . PRO A 1 444 ? 24.407 -10.135 -39.961 1.00 80.94 444 PRO A CA 1
ATOM 3525 C C . PRO A 1 444 ? 24.751 -9.562 -41.344 1.00 80.94 444 PRO A C 1
ATOM 3527 O O . PRO A 1 444 ? 24.117 -9.920 -42.342 1.00 80.94 444 PRO A O 1
ATOM 3530 N N . ASP A 1 445 ? 25.787 -8.728 -41.431 1.00 70.25 445 ASP A N 1
ATOM 3531 C CA . ASP A 1 445 ? 26.309 -8.129 -42.666 1.00 70.25 445 ASP A CA 1
ATOM 3532 C C . ASP A 1 445 ? 26.923 -9.172 -43.623 1.00 70.25 445 ASP A C 1
ATOM 3534 O O . ASP A 1 445 ? 26.836 -9.049 -44.856 1.00 70.25 445 ASP A O 1
ATOM 3538 N N . GLN A 1 446 ? 27.478 -10.250 -43.061 1.00 78.94 446 GLN A N 1
ATOM 3539 C CA . GLN A 1 446 ? 28.029 -11.400 -43.781 1.00 78.94 446 GLN A CA 1
ATOM 3540 C C . GLN A 1 446 ? 26.955 -12.401 -44.211 1.00 78.94 446 GLN A C 1
ATOM 3542 O O . GLN A 1 446 ? 27.232 -13.304 -45.009 1.00 78.94 446 GLN A O 1
ATOM 3547 N N . GLN A 1 447 ? 25.725 -12.244 -43.726 1.00 85.81 447 GLN A N 1
ATOM 3548 C CA . GLN A 1 447 ? 24.631 -13.151 -44.019 1.00 85.81 447 GLN A CA 1
ATOM 3549 C C . GLN A 1 447 ? 23.796 -12.663 -45.199 1.00 85.81 447 GLN A C 1
ATOM 3551 O O . GLN A 1 447 ? 23.203 -11.583 -45.191 1.00 85.81 447 GLN A O 1
ATOM 3556 N N . ARG A 1 448 ? 23.676 -13.509 -46.223 1.00 89.12 448 ARG A N 1
ATOM 3557 C CA . ARG A 1 448 ? 22.684 -13.340 -47.285 1.00 89.12 448 ARG A CA 1
ATOM 3558 C C . ARG A 1 448 ? 21.668 -14.469 -47.206 1.00 89.12 448 ARG A C 1
ATOM 3560 O O . ARG A 1 448 ? 22.007 -15.619 -47.483 1.00 89.12 448 ARG A O 1
ATOM 3567 N N . LEU A 1 449 ? 20.430 -14.119 -46.866 1.00 93.81 449 LEU A N 1
ATOM 3568 C CA . LEU A 1 449 ? 19.311 -15.053 -46.807 1.00 93.81 449 LEU A CA 1
ATOM 3569 C C . LEU A 1 449 ? 18.512 -15.032 -48.109 1.00 93.81 449 LEU A C 1
ATOM 3571 O O . LEU A 1 449 ? 18.187 -13.970 -48.645 1.00 93.81 449 LEU A O 1
ATOM 3575 N N . ILE A 1 450 ? 18.226 -16.223 -48.629 1.00 92.50 450 ILE A N 1
ATOM 3576 C CA . ILE A 1 450 ? 17.494 -16.436 -49.878 1.00 92.50 450 ILE A CA 1
ATOM 3577 C C . ILE A 1 450 ? 16.350 -17.416 -49.613 1.00 92.50 450 ILE A C 1
ATOM 3579 O O . ILE A 1 450 ? 16.576 -18.502 -49.082 1.00 92.50 450 ILE A O 1
ATOM 3583 N N . PHE A 1 451 ? 15.137 -17.073 -50.034 1.00 95.81 451 PHE A N 1
ATOM 3584 C CA . PHE A 1 451 ? 13.968 -17.949 -49.980 1.00 95.81 451 PHE A CA 1
ATOM 3585 C C . PHE A 1 451 ? 13.272 -17.969 -51.339 1.00 95.81 451 PHE A C 1
ATOM 3587 O O . PHE A 1 451 ? 13.109 -16.922 -51.961 1.00 95.81 451 PHE A O 1
ATOM 3594 N N . ALA A 1 452 ? 12.900 -19.157 -51.828 1.00 90.19 452 ALA A N 1
ATOM 3595 C CA . ALA A 1 452 ? 12.257 -19.338 -53.137 1.00 90.19 452 ALA A CA 1
ATOM 3596 C C . ALA A 1 452 ? 12.972 -18.605 -54.302 1.00 90.19 452 ALA A C 1
ATOM 3598 O O . ALA A 1 452 ? 12.340 -18.036 -55.186 1.00 90.19 452 ALA A O 1
ATOM 3599 N N . GLY A 1 453 ? 14.311 -18.575 -54.284 1.00 84.00 453 GLY A N 1
ATOM 3600 C CA . GLY A 1 453 ? 15.128 -17.887 -55.294 1.00 84.00 453 GLY A CA 1
ATOM 3601 C C . GLY A 1 453 ? 15.201 -16.361 -55.149 1.00 84.00 453 GLY A C 1
ATOM 3602 O O . GLY A 1 453 ? 15.956 -15.722 -55.880 1.00 84.00 453 GLY A O 1
ATOM 3603 N N . LYS A 1 454 ? 14.486 -15.767 -54.188 1.00 87.62 454 LYS A N 1
ATOM 3604 C CA . LYS A 1 454 ? 14.505 -14.331 -53.902 1.00 87.62 454 LYS A CA 1
ATOM 3605 C C . LYS A 1 454 ? 15.383 -14.031 -52.689 1.00 87.62 454 LYS A C 1
ATOM 3607 O O . LYS A 1 454 ? 15.290 -14.696 -51.659 1.00 87.62 454 LYS A O 1
ATOM 3612 N N . GLN A 1 455 ? 16.235 -13.016 -52.805 1.00 89.62 455 GLN A N 1
ATOM 3613 C CA . GLN A 1 455 ? 16.964 -12.488 -51.655 1.00 89.62 455 GLN A CA 1
ATOM 3614 C C . GLN A 1 455 ? 16.005 -11.742 -50.726 1.00 89.62 455 GLN A C 1
ATOM 3616 O O . GLN A 1 455 ? 15.179 -10.956 -51.185 1.00 89.62 455 GLN A O 1
ATOM 3621 N N . LEU A 1 456 ? 16.152 -11.990 -49.430 1.00 91.75 456 LEU A N 1
ATOM 3622 C CA . LEU A 1 456 ? 15.351 -11.367 -48.390 1.00 91.75 456 LEU A CA 1
ATOM 3623 C C . LEU A 1 456 ? 15.956 -10.016 -47.970 1.00 91.75 456 LEU A C 1
ATOM 3625 O O . LEU A 1 456 ? 17.179 -9.861 -47.935 1.00 91.75 456 LEU A O 1
ATOM 3629 N N . GLU A 1 457 ? 15.087 -9.047 -47.692 1.00 86.88 457 GLU A N 1
ATOM 3630 C CA . GLU A 1 457 ? 15.418 -7.671 -47.281 1.00 86.88 457 GLU A CA 1
ATOM 3631 C C . GLU A 1 457 ? 15.237 -7.507 -45.767 1.00 86.88 457 GLU A C 1
ATOM 3633 O O . GLU A 1 457 ? 14.202 -7.915 -45.244 1.00 86.88 457 GLU A O 1
ATOM 3638 N N . ASP A 1 458 ? 16.204 -6.867 -45.101 1.00 75.56 458 ASP A N 1
ATOM 3639 C CA . ASP A 1 458 ? 16.332 -6.812 -43.632 1.00 75.56 458 ASP A CA 1
ATOM 3640 C C . ASP A 1 458 ? 15.100 -6.231 -42.920 1.00 75.56 458 ASP A C 1
ATOM 3642 O O . ASP A 1 458 ? 14.643 -6.798 -41.930 1.00 75.56 458 ASP A O 1
ATOM 3646 N N . GLY A 1 459 ? 14.498 -5.178 -43.482 1.00 76.62 459 GLY A N 1
ATOM 3647 C CA . GLY A 1 459 ? 13.343 -4.486 -42.897 1.00 76.62 459 GLY A CA 1
ATOM 3648 C C . GLY A 1 459 ? 11.974 -5.144 -43.118 1.00 76.62 459 GLY A C 1
ATOM 3649 O O . GLY A 1 459 ? 10.965 -4.556 -42.742 1.00 76.62 459 GLY A O 1
ATOM 3650 N N . ARG A 1 460 ? 11.900 -6.321 -43.753 1.00 85.81 460 ARG A N 1
ATOM 3651 C CA . ARG A 1 460 ? 10.637 -7.064 -43.938 1.00 85.81 460 ARG A CA 1
ATOM 3652 C C . ARG A 1 460 ? 10.543 -8.243 -42.981 1.00 85.81 460 ARG A C 1
ATOM 3654 O O . ARG A 1 460 ? 11.562 -8.740 -42.515 1.00 85.81 460 ARG A O 1
ATOM 3661 N N . THR A 1 461 ? 9.332 -8.715 -42.719 1.00 92.12 461 THR A N 1
ATOM 3662 C CA . THR A 1 461 ? 9.063 -9.861 -41.842 1.00 92.12 461 THR A CA 1
ATOM 3663 C C . THR A 1 461 ? 9.051 -11.194 -42.589 1.00 92.12 461 THR A C 1
ATOM 3665 O O . THR A 1 461 ? 8.948 -11.246 -43.818 1.00 92.12 461 THR A O 1
ATOM 3668 N N . LEU A 1 462 ? 9.113 -12.305 -41.853 1.00 92.44 462 LEU A N 1
ATOM 3669 C CA . LEU A 1 462 ? 8.895 -13.642 -42.410 1.00 92.44 462 LEU A CA 1
ATOM 3670 C C . LEU A 1 462 ? 7.508 -13.774 -43.057 1.00 92.44 462 LEU A C 1
ATOM 3672 O O . LEU A 1 462 ? 7.388 -14.362 -44.137 1.00 92.44 462 LEU A O 1
ATOM 3676 N N . SER A 1 463 ? 6.479 -13.180 -42.445 1.00 91.38 463 SER A N 1
ATOM 3677 C CA . SER A 1 463 ? 5.115 -13.171 -42.978 1.00 91.38 463 SER A CA 1
ATOM 3678 C C . SER A 1 463 ? 4.994 -12.410 -44.304 1.00 91.38 463 SER A C 1
ATOM 3680 O O . SER A 1 463 ? 4.301 -12.888 -45.203 1.00 91.38 463 SER A O 1
ATOM 3682 N N . ASP A 1 464 ? 5.747 -11.318 -44.493 1.00 91.69 464 ASP A N 1
ATOM 3683 C CA . ASP A 1 464 ? 5.756 -10.540 -45.746 1.00 91.69 464 ASP A CA 1
ATOM 3684 C C . ASP A 1 464 ? 6.264 -11.354 -46.943 1.00 91.69 464 ASP A C 1
ATOM 3686 O O . ASP A 1 464 ? 5.870 -11.122 -48.088 1.00 91.69 464 ASP A O 1
ATOM 3690 N N . TYR A 1 465 ? 7.149 -12.319 -46.687 1.00 93.06 465 TYR A N 1
ATOM 3691 C CA . TYR A 1 465 ? 7.654 -13.258 -47.690 1.00 93.06 465 TYR A CA 1
ATOM 3692 C C . TYR A 1 465 ? 6.865 -14.567 -47.745 1.00 93.06 465 TYR A C 1
ATOM 3694 O O . TYR A 1 465 ? 7.240 -15.470 -48.497 1.00 93.06 465 TYR A O 1
ATOM 3702 N N . ASN A 1 466 ? 5.783 -14.673 -46.968 1.00 93.06 466 ASN A N 1
ATOM 3703 C CA . ASN A 1 466 ? 4.990 -15.885 -46.802 1.00 93.06 466 ASN A CA 1
ATOM 3704 C C . ASN A 1 466 ? 5.854 -17.103 -46.419 1.00 93.06 466 ASN A C 1
ATOM 3706 O O . ASN A 1 466 ? 5.636 -18.222 -46.888 1.00 93.06 466 ASN A O 1
ATOM 3710 N N . ILE A 1 467 ? 6.878 -16.872 -45.594 1.00 92.50 467 ILE A N 1
ATOM 3711 C CA . ILE A 1 467 ? 7.726 -17.929 -45.051 1.00 92.50 467 ILE A CA 1
ATOM 3712 C C . ILE A 1 467 ? 6.932 -18.597 -43.934 1.00 92.50 467 ILE A C 1
ATOM 3714 O O . ILE A 1 467 ? 6.594 -17.968 -42.938 1.00 92.50 467 ILE A O 1
ATOM 3718 N N . GLN A 1 468 ? 6.618 -19.874 -44.122 1.00 91.62 468 GLN A N 1
ATOM 3719 C CA . GLN A 1 468 ? 5.806 -20.669 -43.203 1.00 91.62 468 GLN A CA 1
ATOM 3720 C C . GLN A 1 468 ? 6.678 -21.575 -42.331 1.00 91.62 468 GLN A C 1
ATOM 3722 O O . GLN A 1 468 ? 7.875 -21.747 -42.586 1.00 91.62 468 GLN A O 1
ATOM 3727 N N . LYS A 1 469 ? 6.067 -22.199 -41.322 1.00 89.81 469 LYS A N 1
ATOM 3728 C CA . LYS A 1 469 ? 6.708 -23.258 -40.536 1.00 89.81 469 LYS A CA 1
ATOM 3729 C C . LYS A 1 469 ? 7.335 -24.313 -41.461 1.00 89.81 469 LYS A C 1
ATOM 3731 O O . LYS A 1 469 ? 6.748 -24.685 -42.471 1.00 89.81 469 LYS A O 1
ATOM 3736 N N . GLU A 1 470 ? 8.536 -24.756 -41.105 1.00 90.62 470 GLU A N 1
ATOM 3737 C CA . GLU A 1 470 ? 9.383 -25.724 -41.818 1.00 90.62 470 GLU A CA 1
ATOM 3738 C C . GLU A 1 470 ? 9.917 -25.256 -43.185 1.00 90.62 470 GLU A C 1
ATOM 3740 O O . GLU A 1 470 ? 10.548 -26.023 -43.914 1.00 90.62 470 GLU A O 1
ATOM 3745 N N . SER A 1 471 ? 9.761 -23.974 -43.523 1.00 94.25 471 SER A N 1
ATOM 3746 C CA . SER A 1 471 ? 10.381 -23.395 -44.718 1.00 94.25 471 SER A CA 1
ATOM 3747 C C . SER A 1 471 ? 11.908 -23.456 -44.658 1.00 94.25 471 SER A C 1
ATOM 3749 O O . SER A 1 471 ? 12.507 -23.271 -43.599 1.00 94.25 471 SER A O 1
ATOM 3751 N N . THR A 1 472 ? 12.552 -23.667 -45.812 1.00 94.56 472 THR A N 1
ATOM 3752 C CA . THR A 1 472 ? 14.019 -23.677 -45.927 1.00 94.56 472 THR A CA 1
ATOM 3753 C C . THR A 1 472 ? 14.537 -22.426 -46.636 1.00 94.56 472 THR A C 1
ATOM 3755 O O . THR A 1 472 ? 14.317 -22.232 -47.832 1.00 94.56 472 THR A O 1
ATOM 3758 N N . LEU A 1 473 ? 15.271 -21.599 -45.902 1.00 96.19 473 LEU A N 1
ATOM 3759 C CA . LEU A 1 473 ? 16.071 -20.491 -46.405 1.00 96.19 473 LEU A CA 1
ATOM 3760 C C . LEU A 1 473 ? 17.475 -20.998 -46.748 1.00 96.19 473 LEU A C 1
ATOM 3762 O O . LEU A 1 473 ? 17.991 -21.926 -46.129 1.00 96.19 473 LEU A O 1
ATOM 3766 N N . HIS A 1 474 ? 18.122 -20.369 -47.719 1.00 94.12 474 HIS A N 1
ATOM 3767 C CA . HIS A 1 474 ? 19.521 -20.615 -48.047 1.00 94.12 474 HIS A CA 1
ATOM 3768 C C . HIS A 1 474 ? 20.376 -19.467 -47.513 1.00 94.12 474 HIS A C 1
ATOM 3770 O O . HIS A 1 474 ? 20.120 -18.304 -47.832 1.00 94.12 474 HIS A O 1
ATOM 3776 N N . LEU A 1 475 ? 21.390 -19.806 -46.716 1.00 91.75 475 LEU A N 1
ATOM 3777 C CA . LEU A 1 475 ? 22.405 -18.880 -46.229 1.00 91.75 475 LEU A CA 1
ATOM 3778 C C . LEU A 1 475 ? 23.629 -18.935 -47.135 1.00 91.75 475 LEU A C 1
ATOM 3780 O O . LEU A 1 475 ? 24.360 -19.928 -47.192 1.00 91.75 475 LEU A O 1
ATOM 3784 N N . VAL A 1 476 ? 23.863 -17.819 -47.809 1.00 88.12 476 VAL A N 1
ATOM 3785 C CA . VAL A 1 476 ? 25.069 -17.566 -48.586 1.00 88.12 476 VAL A CA 1
ATOM 3786 C C . VAL A 1 476 ? 25.961 -16.642 -47.765 1.00 88.12 476 VAL A C 1
ATOM 3788 O O . VAL A 1 476 ? 25.599 -15.494 -47.510 1.00 88.12 476 VAL A O 1
ATOM 3791 N N . LEU A 1 477 ? 27.122 -17.148 -47.342 1.00 79.81 477 LEU A N 1
ATOM 3792 C CA . LEU A 1 477 ? 28.114 -16.340 -46.637 1.00 79.81 477 LEU A CA 1
ATOM 3793 C C . LEU A 1 477 ? 28.807 -15.410 -47.622 1.00 79.81 477 LEU A C 1
ATOM 3795 O O . LEU A 1 477 ? 29.331 -15.844 -48.652 1.00 79.81 477 LEU A O 1
ATOM 3799 N N . ARG A 1 478 ? 28.845 -14.126 -47.290 1.00 70.56 478 ARG A N 1
ATOM 3800 C CA . ARG A 1 478 ? 29.719 -13.178 -47.974 1.00 70.56 478 ARG A CA 1
ATOM 3801 C C . ARG A 1 478 ? 31.131 -13.373 -47.410 1.00 70.56 478 ARG A C 1
ATOM 3803 O O . ARG A 1 478 ? 31.378 -13.089 -46.249 1.00 70.56 478 ARG A O 1
ATOM 3810 N N . LEU A 1 479 ? 32.065 -13.869 -48.225 1.00 49.66 479 LEU A N 1
ATOM 3811 C CA . LEU A 1 479 ? 33.452 -14.193 -47.827 1.00 49.66 479 LEU A CA 1
ATOM 3812 C C . LEU A 1 479 ? 34.362 -12.965 -47.591 1.00 49.66 479 LEU A C 1
ATOM 3814 O O . LEU A 1 479 ? 35.574 -13.047 -47.775 1.00 49.66 479 LEU A O 1
ATOM 3818 N N . ARG A 1 480 ? 33.821 -11.806 -47.210 1.00 50.19 480 ARG A N 1
ATOM 3819 C CA . ARG A 1 480 ? 34.635 -10.628 -46.874 1.00 50.19 480 ARG A CA 1
ATOM 3820 C C . ARG A 1 480 ? 34.324 -10.229 -45.440 1.00 50.19 480 ARG A C 1
ATOM 3822 O O . ARG A 1 480 ? 33.173 -9.972 -45.118 1.00 50.19 480 ARG A O 1
ATOM 3829 N N . GLY A 1 481 ? 35.357 -10.290 -44.597 1.00 53.75 481 GLY A N 1
ATOM 3830 C CA . GLY A 1 481 ? 35.249 -10.160 -43.149 1.00 53.75 481 GLY A CA 1
ATOM 3831 C C . GLY A 1 481 ? 34.603 -8.849 -42.716 1.00 53.75 481 GLY A C 1
ATOM 3832 O O . GLY A 1 481 ? 34.922 -7.796 -43.265 1.00 53.75 481 GLY A O 1
ATOM 3833 N N . GLY A 1 482 ? 33.737 -8.963 -41.712 1.00 63.41 482 GLY A N 1
ATOM 3834 C CA . GLY A 1 482 ? 33.058 -7.851 -41.056 1.00 63.41 482 GLY A CA 1
ATOM 3835 C C . GLY A 1 482 ? 34.050 -6.790 -40.603 1.00 63.41 482 GLY A C 1
ATOM 3836 O O . GLY A 1 482 ? 35.212 -7.076 -40.280 1.00 63.41 482 GLY A O 1
ATOM 3837 N N . MET A 1 483 ? 33.606 -5.548 -40.680 1.00 76.81 483 MET A N 1
ATOM 3838 C CA . MET A 1 483 ? 34.451 -4.386 -40.508 1.00 76.81 483 MET A CA 1
ATOM 3839 C C . MET A 1 483 ? 34.611 -4.075 -39.015 1.00 76.81 483 MET A C 1
ATOM 3841 O O . MET A 1 483 ? 33.751 -3.485 -38.381 1.00 76.81 483 MET A O 1
ATOM 3845 N N . GLN A 1 484 ? 35.744 -4.467 -38.439 1.00 79.12 484 GLN A N 1
ATOM 3846 C CA . GLN A 1 484 ? 36.155 -4.019 -37.106 1.00 79.12 484 GLN A CA 1
ATOM 3847 C C . GLN A 1 484 ? 36.939 -2.721 -37.211 1.00 79.12 484 GLN A C 1
ATOM 3849 O O . GLN A 1 484 ? 37.703 -2.553 -38.156 1.00 79.12 484 GLN A O 1
ATOM 3854 N N . ILE A 1 485 ? 36.813 -1.830 -36.237 1.00 89.75 485 ILE A N 1
ATOM 3855 C CA . ILE A 1 485 ? 37.676 -0.653 -36.103 1.00 89.75 485 ILE A CA 1
ATOM 3856 C C . ILE A 1 485 ? 38.135 -0.499 -34.650 1.00 89.75 485 ILE A C 1
ATOM 3858 O O . ILE A 1 485 ? 37.493 -0.977 -33.713 1.00 89.75 485 ILE A O 1
ATOM 3862 N N . PHE A 1 486 ? 39.253 0.189 -34.452 1.00 89.25 486 PHE A N 1
ATOM 3863 C CA . PHE A 1 486 ? 39.808 0.487 -33.135 1.00 89.25 486 PHE A CA 1
ATOM 3864 C C . PHE A 1 486 ? 39.666 1.973 -32.831 1.00 89.25 486 PHE A C 1
ATOM 3866 O O . PHE A 1 486 ? 39.881 2.807 -33.704 1.00 89.25 486 PHE A O 1
ATOM 3873 N N . VAL A 1 487 ? 39.349 2.323 -31.589 1.00 94.38 487 VAL A N 1
ATOM 3874 C CA . VAL A 1 487 ? 39.268 3.706 -31.112 1.00 94.38 487 VAL A CA 1
ATOM 3875 C C . VAL A 1 487 ? 40.272 3.889 -29.987 1.00 94.38 487 VAL A C 1
ATOM 3877 O O . VAL A 1 487 ? 40.142 3.295 -28.917 1.00 94.38 487 VAL A O 1
ATOM 3880 N N . LYS A 1 488 ? 41.296 4.704 -30.227 1.00 91.12 488 LYS A N 1
ATOM 3881 C CA . LYS A 1 488 ? 42.355 4.972 -29.255 1.00 91.12 488 LYS A CA 1
ATOM 3882 C C . LYS A 1 488 ? 42.125 6.309 -28.561 1.00 91.12 488 LYS A C 1
ATOM 3884 O O . LYS A 1 488 ? 41.981 7.334 -29.227 1.00 91.12 488 LYS A O 1
ATOM 3889 N N . THR A 1 489 ? 42.100 6.309 -27.232 1.00 86.69 489 THR A N 1
ATOM 3890 C CA . THR A 1 489 ? 41.990 7.529 -26.422 1.00 86.69 489 THR A CA 1
ATOM 3891 C C . THR A 1 489 ? 43.355 8.205 -26.259 1.00 86.69 489 THR A C 1
ATOM 3893 O O . THR A 1 489 ? 44.407 7.576 -26.402 1.00 86.69 489 THR A O 1
ATOM 3896 N N . LEU A 1 490 ? 43.356 9.487 -25.877 1.00 75.69 490 LEU A N 1
ATOM 3897 C CA . LEU A 1 490 ? 44.583 10.226 -25.537 1.00 75.69 490 LEU A CA 1
ATOM 3898 C C . LEU A 1 490 ? 45.325 9.665 -24.309 1.00 75.69 490 LEU A C 1
ATOM 3900 O O . LEU A 1 490 ? 46.516 9.910 -24.157 1.00 75.69 490 LEU A O 1
ATOM 3904 N N . THR A 1 491 ? 44.647 8.886 -23.460 1.00 76.81 491 THR A N 1
ATOM 3905 C CA . THR A 1 491 ? 45.244 8.194 -22.303 1.00 76.81 491 THR A CA 1
ATOM 3906 C C . THR A 1 491 ? 45.919 6.869 -22.678 1.00 76.81 491 THR A C 1
ATOM 3908 O O . THR A 1 491 ? 46.492 6.209 -21.819 1.00 76.81 491 THR A O 1
ATOM 3911 N N . GLY A 1 492 ? 45.862 6.469 -23.955 1.00 76.25 492 GLY A N 1
ATOM 3912 C CA . GLY A 1 492 ? 46.482 5.246 -24.472 1.00 76.25 492 GLY A CA 1
ATOM 3913 C C . GLY A 1 492 ? 45.581 4.007 -24.460 1.00 76.25 492 GLY A C 1
ATOM 3914 O O . GLY A 1 492 ? 45.982 2.972 -24.995 1.00 76.25 492 GLY A O 1
ATOM 3915 N N . LYS A 1 493 ? 44.355 4.103 -23.924 1.00 86.19 493 LYS A N 1
ATOM 3916 C CA . LYS A 1 493 ? 43.361 3.018 -23.946 1.00 86.19 493 LYS A CA 1
ATOM 3917 C C . LYS A 1 493 ? 42.882 2.773 -25.382 1.00 86.19 493 LYS A C 1
ATOM 3919 O O . LYS A 1 493 ? 42.608 3.722 -26.113 1.00 86.19 493 LYS A O 1
ATOM 3924 N N . THR A 1 494 ? 42.780 1.505 -25.786 1.00 83.88 494 THR A N 1
ATOM 3925 C CA . THR A 1 494 ? 42.256 1.100 -27.104 1.00 83.88 494 THR A CA 1
ATOM 3926 C C . THR A 1 494 ? 40.938 0.357 -26.921 1.00 83.88 494 THR A C 1
ATOM 3928 O O . THR A 1 494 ? 40.873 -0.609 -26.165 1.00 83.88 494 THR A O 1
ATOM 3931 N N . ILE A 1 495 ? 39.897 0.822 -27.602 1.00 84.88 495 ILE A N 1
ATOM 3932 C CA . ILE A 1 495 ? 38.537 0.283 -27.570 1.00 84.88 495 ILE A CA 1
ATOM 3933 C C . ILE A 1 495 ? 38.265 -0.370 -28.926 1.00 84.88 495 ILE A C 1
ATOM 3935 O O . ILE A 1 495 ? 38.468 0.261 -29.960 1.00 84.88 495 ILE A O 1
ATOM 3939 N N . THR A 1 496 ? 37.795 -1.613 -28.944 1.00 83.69 496 THR A N 1
ATOM 3940 C CA . THR A 1 496 ? 37.420 -2.305 -30.190 1.00 83.69 496 THR A CA 1
ATOM 3941 C C . THR A 1 496 ? 35.928 -2.134 -30.462 1.00 83.69 496 THR A C 1
ATOM 3943 O O . THR A 1 496 ? 35.108 -2.361 -29.562 1.00 83.69 496 THR A O 1
ATOM 3946 N N . LEU A 1 497 ? 35.573 -1.757 -31.693 1.00 82.12 497 LEU A N 1
ATOM 3947 C CA . LEU A 1 497 ? 34.194 -1.604 -32.157 1.00 82.12 497 LEU A CA 1
ATOM 3948 C C . LEU A 1 497 ? 33.937 -2.461 -33.401 1.00 82.12 497 LEU A C 1
ATOM 3950 O O . LEU A 1 497 ? 34.721 -2.450 -34.348 1.00 82.12 497 LEU A O 1
ATOM 3954 N N . GLU A 1 498 ? 32.809 -3.166 -33.389 1.00 78.00 498 GLU A N 1
ATOM 3955 C CA . GLU A 1 498 ? 32.226 -3.826 -34.561 1.00 78.00 498 GLU A CA 1
ATOM 3956 C C . GLU A 1 498 ? 31.302 -2.825 -35.258 1.00 78.00 498 GLU A C 1
ATOM 3958 O O . GLU A 1 498 ? 30.413 -2.254 -34.611 1.00 78.00 498 GLU A O 1
ATOM 3963 N N . VAL A 1 499 ? 31.532 -2.587 -36.546 1.00 82.69 499 VAL A N 1
ATOM 3964 C CA . VAL A 1 499 ? 30.843 -1.543 -37.313 1.00 82.69 499 VAL A CA 1
ATOM 3965 C C . VAL A 1 499 ? 30.505 -2.022 -38.720 1.00 82.69 499 VAL A C 1
ATOM 3967 O O . VAL A 1 499 ? 31.084 -2.978 -39.234 1.00 82.69 499 VAL A O 1
ATOM 3970 N N . GLU A 1 500 ? 29.593 -1.318 -39.373 1.00 80.44 500 GLU A N 1
ATOM 3971 C CA . GLU A 1 500 ? 29.342 -1.469 -40.805 1.00 80.44 500 GLU A CA 1
ATOM 3972 C C . GLU A 1 500 ? 29.936 -0.293 -41.583 1.00 80.44 500 GLU A C 1
ATOM 3974 O O . GLU A 1 500 ? 30.005 0.825 -41.084 1.00 80.44 500 GLU A O 1
ATOM 3979 N N . ALA A 1 501 ? 30.320 -0.490 -42.847 1.00 78.50 501 ALA A N 1
ATOM 3980 C CA . ALA A 1 501 ? 30.803 0.619 -43.681 1.00 78.50 501 ALA A CA 1
ATOM 3981 C C . ALA A 1 501 ? 29.743 1.734 -43.850 1.00 78.50 501 ALA A C 1
ATOM 3983 O O . ALA A 1 501 ? 30.090 2.895 -44.072 1.00 78.50 501 ALA A O 1
ATOM 3984 N N . SER A 1 502 ? 28.464 1.371 -43.726 1.00 80.19 502 SER A N 1
ATOM 3985 C CA . SER A 1 502 ? 27.293 2.250 -43.725 1.00 80.19 502 SER A CA 1
ATOM 3986 C C . SER A 1 502 ? 27.036 2.963 -42.400 1.00 80.19 502 SER A C 1
ATOM 3988 O O . SER A 1 502 ? 26.237 3.898 -42.399 1.00 80.19 502 SER A O 1
ATOM 3990 N N . ASP A 1 503 ? 27.675 2.569 -41.293 1.00 85.00 503 ASP A N 1
ATOM 3991 C CA . ASP A 1 503 ? 27.480 3.256 -40.017 1.00 85.00 503 ASP A CA 1
ATOM 3992 C C . ASP A 1 503 ? 27.890 4.720 -40.153 1.00 85.00 503 ASP A C 1
ATOM 3994 O O . ASP A 1 503 ? 28.989 5.039 -40.623 1.00 85.00 503 ASP A O 1
ATOM 3998 N N . THR A 1 504 ? 27.002 5.614 -39.724 1.00 92.00 504 THR A N 1
ATOM 3999 C CA . THR A 1 504 ? 27.314 7.034 -39.605 1.00 92.00 504 THR A CA 1
ATOM 4000 C C . THR A 1 504 ? 28.306 7.257 -38.472 1.00 92.00 504 THR A C 1
ATOM 4002 O O . THR A 1 504 ? 28.402 6.478 -37.520 1.00 92.00 504 THR A O 1
ATOM 4005 N N . ILE A 1 505 ? 29.051 8.353 -38.539 1.00 93.88 505 ILE A N 1
ATOM 4006 C CA . ILE A 1 505 ? 29.947 8.744 -37.449 1.00 93.88 505 ILE A CA 1
ATOM 4007 C C . ILE A 1 505 ? 29.159 8.990 -36.155 1.00 93.88 505 ILE A C 1
ATOM 4009 O O . ILE A 1 505 ? 29.670 8.694 -35.077 1.00 93.88 505 ILE A O 1
ATOM 4013 N N . GLU A 1 506 ? 27.909 9.447 -36.247 1.00 88.38 506 GLU A N 1
ATOM 4014 C CA . GLU A 1 506 ? 26.988 9.532 -35.109 1.00 88.38 506 GLU A CA 1
ATOM 4015 C C . GLU A 1 506 ? 26.716 8.160 -34.463 1.00 88.38 506 GLU A C 1
ATOM 4017 O O . GLU A 1 506 ? 26.889 8.014 -33.252 1.00 88.38 506 GLU A O 1
ATOM 4022 N N . ASN A 1 507 ? 26.415 7.123 -35.255 1.00 83.69 507 ASN A N 1
ATOM 4023 C CA . ASN A 1 507 ? 26.221 5.757 -34.749 1.00 83.69 507 ASN A CA 1
ATOM 4024 C C . ASN A 1 507 ? 27.486 5.216 -34.071 1.00 83.69 507 ASN A C 1
ATOM 4026 O O . ASN A 1 507 ? 27.424 4.566 -33.026 1.00 83.69 507 ASN A O 1
ATOM 4030 N N . VAL A 1 508 ? 28.657 5.498 -34.646 1.00 90.62 508 VAL A N 1
ATOM 4031 C CA . VAL A 1 508 ? 29.945 5.094 -34.065 1.00 90.62 508 VAL A CA 1
ATOM 4032 C C . VAL A 1 508 ? 30.180 5.792 -32.725 1.00 90.62 508 VAL A C 1
ATOM 4034 O O . VAL A 1 508 ? 30.670 5.161 -31.789 1.00 90.62 508 VAL A O 1
ATOM 4037 N N . LYS A 1 509 ? 29.794 7.065 -32.595 1.00 91.81 509 LYS A N 1
ATOM 4038 C CA . LYS A 1 509 ? 29.875 7.797 -31.327 1.00 91.81 509 LYS A CA 1
ATOM 4039 C C . LYS A 1 509 ? 28.907 7.267 -30.270 1.00 91.81 509 LYS A C 1
ATOM 4041 O O . LYS A 1 509 ? 29.299 7.140 -29.111 1.00 91.81 509 LYS A O 1
ATOM 4046 N N . ALA A 1 510 ? 27.686 6.898 -30.652 1.00 80.81 510 ALA A N 1
ATOM 4047 C CA . ALA A 1 510 ? 26.745 6.237 -29.746 1.00 80.81 510 ALA A CA 1
ATOM 4048 C C . ALA A 1 510 ? 27.325 4.911 -29.212 1.00 80.81 510 ALA A C 1
ATOM 4050 O O . ALA A 1 510 ? 27.395 4.706 -28.004 1.00 80.81 510 ALA A O 1
ATOM 4051 N N . LYS A 1 511 ? 27.913 4.077 -30.085 1.00 84.50 511 LYS A N 1
ATOM 4052 C CA . LYS A 1 511 ? 28.598 2.830 -29.676 1.00 84.50 511 LYS A CA 1
ATOM 4053 C C . LYS A 1 511 ? 29.773 3.068 -28.708 1.00 84.50 511 LYS A C 1
ATOM 4055 O O . LYS A 1 511 ? 30.114 2.183 -27.923 1.00 84.50 511 LYS A O 1
ATOM 4060 N N . ILE A 1 512 ? 30.419 4.237 -28.758 1.00 88.06 512 ILE A N 1
ATOM 4061 C CA . ILE A 1 512 ? 31.453 4.643 -27.788 1.00 88.06 512 ILE A CA 1
ATOM 4062 C C . ILE A 1 512 ? 30.820 5.094 -26.469 1.00 88.06 512 ILE A C 1
ATOM 4064 O O . ILE A 1 512 ? 31.338 4.741 -25.411 1.00 88.06 512 ILE A O 1
ATOM 4068 N N . GLN A 1 513 ? 29.711 5.837 -26.510 1.00 83.38 513 GLN A N 1
ATOM 4069 C CA . GLN A 1 513 ? 28.960 6.239 -25.317 1.00 83.38 513 GLN A CA 1
ATOM 4070 C C . GLN A 1 513 ? 28.482 5.014 -24.535 1.00 83.38 513 GLN A C 1
ATOM 4072 O O . GLN A 1 513 ? 28.706 4.947 -23.331 1.00 83.38 513 GLN A O 1
ATOM 4077 N N . ASP A 1 514 ? 27.929 4.012 -25.217 1.00 69.75 514 ASP A N 1
ATOM 4078 C CA . ASP A 1 514 ? 27.459 2.773 -24.586 1.00 69.75 514 ASP A CA 1
ATOM 4079 C C . ASP A 1 514 ? 28.585 2.019 -23.863 1.00 69.75 514 ASP A C 1
ATOM 4081 O O . ASP A 1 514 ? 28.362 1.384 -22.833 1.00 69.75 514 ASP A O 1
ATOM 4085 N N . LYS A 1 515 ? 29.814 2.088 -24.392 1.00 75.25 515 LYS A N 1
ATOM 4086 C CA . LYS A 1 515 ? 30.978 1.410 -23.805 1.00 75.25 515 LYS A CA 1
ATOM 4087 C C . LYS A 1 515 ? 31.701 2.221 -22.731 1.00 75.25 515 LYS A C 1
ATOM 4089 O O . LYS A 1 515 ? 32.293 1.624 -21.838 1.00 75.25 515 LYS A O 1
ATOM 4094 N N . GLU A 1 516 ? 31.714 3.547 -22.833 1.00 82.25 516 GLU A N 1
ATOM 4095 C CA . GLU A 1 516 ? 32.617 4.404 -22.048 1.00 82.25 516 GLU A CA 1
ATOM 4096 C C . GLU A 1 516 ? 31.917 5.562 -21.316 1.00 82.25 516 GLU A C 1
ATOM 4098 O O . GLU A 1 516 ? 32.568 6.290 -20.573 1.00 82.25 516 GLU A O 1
ATOM 4103 N N . GLY A 1 517 ? 30.611 5.759 -21.513 1.00 74.38 517 GLY A N 1
ATOM 4104 C CA . GLY A 1 517 ? 29.818 6.809 -20.862 1.00 74.38 517 GLY A CA 1
ATOM 4105 C C . GLY A 1 517 ? 30.093 8.236 -21.354 1.00 74.38 517 GLY A C 1
ATOM 4106 O O . GLY A 1 517 ? 29.682 9.194 -20.706 1.00 74.38 517 GLY A O 1
ATOM 4107 N N . ILE A 1 518 ? 30.799 8.405 -22.477 1.00 82.50 518 ILE A N 1
ATOM 4108 C CA . ILE A 1 518 ? 31.185 9.716 -23.023 1.00 82.50 518 ILE A CA 1
ATOM 4109 C C . ILE A 1 518 ? 30.095 10.207 -23.994 1.00 82.50 518 ILE A C 1
ATOM 4111 O O . ILE A 1 518 ? 29.871 9.529 -24.994 1.00 82.50 518 ILE A O 1
ATOM 4115 N N . PRO A 1 519 ? 29.459 11.375 -23.785 1.00 80.44 519 PRO A N 1
ATOM 4116 C CA . PRO A 1 519 ? 28.428 11.898 -24.690 1.00 80.44 519 PRO A CA 1
ATOM 4117 C C . PRO A 1 519 ? 28.914 12.124 -26.142 1.00 80.44 519 PRO A C 1
ATOM 4119 O O . PRO A 1 519 ? 30.044 12.592 -26.325 1.00 80.44 519 PRO A O 1
ATOM 4122 N N . PRO A 1 520 ? 28.115 11.822 -27.190 1.00 83.62 520 PRO A N 1
ATOM 4123 C CA . PRO A 1 520 ? 28.527 11.888 -28.604 1.00 83.62 520 PRO A CA 1
ATOM 4124 C C . PRO A 1 520 ? 29.036 13.255 -29.089 1.00 83.62 520 PRO A C 1
ATOM 4126 O O . PRO A 1 520 ? 29.884 13.340 -29.985 1.00 83.62 520 PRO A O 1
ATOM 4129 N N . ASP A 1 521 ? 28.557 14.341 -28.495 1.00 76.50 521 ASP A N 1
ATOM 4130 C CA . ASP A 1 521 ? 28.957 15.719 -28.796 1.00 76.50 521 ASP A CA 1
ATOM 4131 C C . ASP A 1 521 ? 30.343 16.088 -28.225 1.00 76.50 521 ASP A C 1
ATOM 4133 O O . ASP A 1 521 ? 31.098 16.879 -28.810 1.00 76.50 521 ASP A O 1
ATOM 4137 N N . GLN A 1 522 ? 30.732 15.440 -27.127 1.00 81.62 522 GLN A N 1
ATOM 4138 C CA . GLN A 1 522 ? 32.065 15.508 -26.532 1.00 81.62 522 GLN A CA 1
ATOM 4139 C C . GLN A 1 522 ? 33.069 14.629 -27.273 1.00 81.62 522 GLN A C 1
ATOM 4141 O O . GLN A 1 522 ? 34.282 14.795 -27.119 1.00 81.62 522 GLN A O 1
ATOM 4146 N N . GLN A 1 523 ? 32.599 13.727 -28.128 1.00 88.25 523 GLN A N 1
ATOM 4147 C CA . GLN A 1 523 ? 33.464 12.875 -28.921 1.00 88.25 523 GLN A CA 1
ATOM 4148 C C . GLN A 1 523 ? 33.904 13.581 -30.210 1.00 88.25 523 GLN A C 1
ATOM 4150 O O . GLN A 1 523 ? 33.106 13.996 -31.057 1.00 88.25 523 GLN A O 1
ATOM 4155 N N . ARG A 1 524 ? 35.221 13.690 -30.407 1.00 90.75 524 ARG A N 1
ATOM 4156 C CA . ARG A 1 524 ? 35.823 14.017 -31.703 1.00 90.75 524 ARG A CA 1
ATOM 4157 C C . ARG A 1 524 ? 36.606 12.819 -32.199 1.00 90.75 524 ARG A C 1
ATOM 4159 O O . ARG A 1 524 ? 37.675 12.516 -31.676 1.00 90.75 524 ARG A O 1
ATOM 4166 N N . LEU A 1 525 ? 36.085 12.186 -33.242 1.00 94.56 525 LEU A N 1
ATOM 4167 C CA . LEU A 1 525 ? 36.779 11.113 -33.935 1.00 94.56 525 LEU A CA 1
ATOM 4168 C C . LEU A 1 525 ? 37.664 11.685 -35.043 1.00 94.56 525 LEU A C 1
ATOM 4170 O O . LEU A 1 525 ? 37.253 12.568 -35.803 1.00 94.56 525 LEU A O 1
ATOM 4174 N N . ILE A 1 526 ? 38.902 11.199 -35.095 1.00 94.06 526 ILE A N 1
ATOM 4175 C CA . ILE A 1 526 ? 39.911 11.578 -36.082 1.00 94.06 526 ILE A CA 1
ATOM 4176 C C . ILE A 1 526 ? 40.422 10.312 -36.763 1.00 94.06 526 ILE A C 1
ATOM 4178 O O . ILE A 1 526 ? 40.833 9.363 -36.095 1.00 94.06 526 ILE A O 1
ATOM 4182 N N . PHE A 1 527 ? 40.456 10.322 -38.090 1.00 95.25 527 PHE A N 1
ATOM 4183 C CA . PHE A 1 527 ? 41.055 9.266 -38.898 1.00 95.25 527 PHE A CA 1
ATOM 4184 C C . PHE A 1 527 ? 41.904 9.880 -40.013 1.00 95.25 527 PHE A C 1
ATOM 4186 O O . PHE A 1 527 ? 41.484 10.839 -40.656 1.00 95.25 527 PHE A O 1
ATOM 4193 N N . ALA A 1 528 ? 43.120 9.362 -40.217 1.00 89.19 528 ALA A N 1
ATOM 4194 C CA . ALA A 1 528 ? 44.072 9.853 -41.225 1.00 89.19 528 ALA A CA 1
ATOM 4195 C C . ALA A 1 528 ? 44.284 11.389 -41.208 1.00 89.19 528 ALA A C 1
ATOM 4197 O O . ALA A 1 528 ? 44.355 12.038 -42.250 1.00 89.19 528 ALA A O 1
ATOM 4198 N N . GLY A 1 529 ? 44.332 11.990 -40.013 1.00 84.44 529 GLY A N 1
ATOM 4199 C CA . GLY A 1 529 ? 44.486 13.441 -39.834 1.00 84.44 529 GLY A CA 1
ATOM 4200 C C . GLY A 1 529 ? 43.235 14.272 -40.149 1.00 84.44 529 GLY A C 1
ATOM 4201 O O . GLY A 1 529 ? 43.261 15.490 -39.987 1.00 84.44 529 GLY A O 1
ATOM 4202 N N . LYS A 1 530 ? 42.128 13.640 -40.555 1.00 86.81 530 LYS A N 1
ATOM 4203 C CA . LYS A 1 530 ? 40.840 14.291 -40.810 1.00 86.81 530 LYS A CA 1
ATOM 4204 C C . LYS A 1 530 ? 39.889 14.076 -39.642 1.00 86.81 530 LYS A C 1
ATOM 4206 O O . LYS A 1 530 ? 39.792 12.982 -39.090 1.00 86.81 530 LYS A O 1
ATOM 4211 N N . GLN A 1 531 ? 39.167 15.130 -39.280 1.00 92.31 531 GLN A N 1
ATOM 4212 C CA . GLN A 1 531 ? 38.045 15.019 -38.359 1.00 92.31 531 GLN A CA 1
ATOM 4213 C C . GLN A 1 531 ? 36.844 14.407 -39.085 1.00 92.31 531 GLN A C 1
ATOM 4215 O O . GLN A 1 531 ? 36.532 14.817 -40.202 1.00 92.31 531 GLN A O 1
ATOM 4220 N N . LEU A 1 532 ? 36.163 13.478 -38.420 1.00 94.50 532 LEU A N 1
ATOM 4221 C CA . LEU A 1 532 ? 34.969 12.827 -38.946 1.00 94.50 532 LEU A CA 1
ATOM 4222 C C . LEU A 1 532 ? 33.701 13.636 -38.613 1.00 94.50 532 LEU A C 1
ATOM 4224 O O . LEU A 1 532 ? 33.598 14.211 -37.525 1.00 94.50 532 LEU A O 1
ATOM 4228 N N . GLU A 1 533 ? 32.782 13.729 -39.574 1.00 90.62 533 GLU A N 1
ATOM 4229 C CA . GLU A 1 533 ? 31.515 14.473 -39.523 1.00 90.62 533 GLU A CA 1
ATOM 4230 C C . GLU A 1 533 ? 30.343 13.511 -39.297 1.00 90.62 533 GLU A C 1
ATOM 4232 O O . GLU A 1 533 ? 30.255 12.489 -39.971 1.00 90.62 533 GLU A O 1
ATOM 4237 N N . ASP A 1 534 ? 29.430 13.873 -38.392 1.00 84.25 534 ASP A N 1
ATOM 4238 C CA . ASP A 1 534 ? 28.390 12.989 -37.836 1.00 84.25 534 ASP A CA 1
ATOM 4239 C C . ASP A 1 534 ? 27.443 12.393 -38.889 1.00 84.25 534 ASP A C 1
ATOM 4241 O O . ASP A 1 534 ? 27.135 11.206 -38.827 1.00 84.25 534 ASP A O 1
ATOM 4245 N N . GLY A 1 535 ? 27.065 13.177 -39.904 1.00 81.06 535 GLY A N 1
ATOM 4246 C CA . GLY A 1 535 ? 26.168 12.742 -40.982 1.00 81.06 535 GLY A CA 1
ATOM 4247 C C . GLY A 1 535 ? 26.832 11.941 -42.106 1.00 81.06 535 GLY A C 1
ATOM 4248 O O . GLY A 1 535 ? 26.150 11.555 -43.052 1.00 81.06 535 GLY A O 1
ATOM 4249 N N . ARG A 1 536 ? 28.149 11.718 -42.045 1.00 86.62 536 ARG A N 1
ATOM 4250 C CA . ARG A 1 536 ? 28.864 10.871 -43.007 1.00 86.62 536 ARG A CA 1
ATOM 4251 C C . ARG A 1 536 ? 29.046 9.473 -42.447 1.00 86.62 536 ARG A C 1
ATOM 4253 O O . ARG A 1 536 ? 29.054 9.270 -41.238 1.00 86.62 536 ARG A O 1
ATOM 4260 N N . THR A 1 537 ? 29.211 8.512 -43.333 1.00 90.00 537 THR A N 1
ATOM 4261 C CA . THR A 1 537 ? 29.448 7.110 -43.003 1.00 90.00 537 THR A CA 1
ATOM 4262 C C . THR A 1 537 ? 30.935 6.802 -42.868 1.00 90.00 537 THR A C 1
ATOM 4264 O O . THR A 1 537 ? 31.799 7.565 -43.312 1.00 90.00 537 THR A O 1
ATOM 4267 N N . LEU A 1 538 ? 31.264 5.647 -42.293 1.00 89.69 538 LEU A N 1
ATOM 4268 C CA . LEU A 1 538 ? 32.632 5.129 -42.305 1.00 89.69 538 LEU A CA 1
ATOM 4269 C C . LEU A 1 538 ? 33.175 4.971 -43.737 1.00 89.69 538 LEU A C 1
ATOM 4271 O O . LEU A 1 538 ? 34.348 5.269 -43.990 1.00 89.69 538 LEU A O 1
ATOM 4275 N N . SER A 1 539 ? 32.318 4.585 -44.688 1.00 86.62 539 SER A N 1
ATOM 4276 C CA . SER A 1 539 ? 32.673 4.458 -46.104 1.00 86.62 539 SER A CA 1
ATOM 4277 C C . SER A 1 539 ? 33.036 5.793 -46.763 1.00 86.62 539 SER A C 1
ATOM 4279 O O . SER A 1 539 ? 33.995 5.840 -47.536 1.00 86.62 539 SER A O 1
ATOM 4281 N N . ASP A 1 540 ? 32.376 6.895 -46.390 1.00 88.12 540 ASP A N 1
ATOM 4282 C CA . ASP A 1 540 ? 32.665 8.238 -46.922 1.00 88.12 540 ASP A CA 1
ATOM 4283 C C . ASP A 1 540 ? 34.078 8.718 -46.569 1.00 88.12 540 ASP A C 1
ATOM 4285 O O . ASP A 1 540 ? 34.700 9.485 -47.308 1.00 88.12 540 ASP A O 1
ATOM 4289 N N . TYR A 1 541 ? 34.607 8.251 -45.436 1.00 90.50 541 TYR A N 1
ATOM 4290 C CA . TYR A 1 541 ? 35.976 8.519 -45.000 1.00 90.50 541 TYR A CA 1
ATOM 4291 C C . TYR A 1 541 ? 36.982 7.464 -45.452 1.00 90.50 541 TYR A C 1
ATOM 4293 O O . TYR A 1 541 ? 38.162 7.562 -45.105 1.00 90.50 541 TYR A O 1
ATOM 4301 N N . ASN A 1 542 ? 36.535 6.479 -46.234 1.00 89.50 542 ASN A N 1
ATOM 4302 C CA . ASN A 1 542 ? 37.320 5.318 -46.627 1.00 89.50 542 ASN A CA 1
ATOM 4303 C C . ASN A 1 542 ? 37.959 4.621 -45.411 1.00 89.50 542 ASN A C 1
ATOM 4305 O O . ASN A 1 542 ? 39.098 4.153 -45.470 1.00 89.50 542 ASN A O 1
ATOM 4309 N N . ILE A 1 543 ? 37.240 4.603 -44.287 1.00 90.75 543 ILE A N 1
ATOM 4310 C CA . ILE A 1 543 ? 37.634 3.840 -43.110 1.00 90.75 543 ILE A CA 1
ATOM 4311 C C . ILE A 1 543 ? 37.399 2.383 -43.474 1.00 90.75 543 ILE A C 1
ATOM 4313 O O . ILE A 1 543 ? 36.317 2.007 -43.913 1.00 90.75 543 ILE A O 1
ATOM 4317 N N . GLN A 1 544 ? 38.446 1.580 -43.356 1.00 86.75 544 GLN A N 1
ATOM 4318 C CA . GLN A 1 544 ? 38.427 0.168 -43.715 1.00 86.75 544 GLN A CA 1
ATOM 4319 C C . GLN A 1 544 ? 38.457 -0.691 -42.458 1.00 86.75 544 GLN A C 1
ATOM 4321 O O . GLN A 1 544 ? 38.708 -0.205 -41.351 1.00 86.75 544 GLN A O 1
ATOM 4326 N N . LYS A 1 545 ? 38.249 -1.990 -42.635 1.00 81.62 545 LYS A N 1
ATOM 4327 C CA . LYS A 1 545 ? 38.474 -2.970 -41.577 1.00 81.62 545 LYS A CA 1
ATOM 4328 C C . LYS A 1 545 ? 39.858 -2.777 -40.929 1.00 81.62 545 LYS A C 1
ATOM 4330 O O . LYS A 1 545 ? 40.834 -2.480 -41.610 1.00 81.62 545 LYS A O 1
ATOM 4335 N N . GLU A 1 546 ? 39.901 -2.931 -39.610 1.00 83.38 546 GLU A N 1
ATOM 4336 C CA . GLU A 1 546 ? 41.043 -2.763 -38.702 1.00 83.38 546 GLU A CA 1
ATOM 4337 C C . GLU A 1 546 ? 41.626 -1.340 -38.642 1.00 83.38 546 GLU A C 1
ATOM 4339 O O . GLU A 1 546 ? 42.695 -1.105 -38.075 1.00 83.38 546 GLU A O 1
ATOM 4344 N N . SER A 1 547 ? 40.901 -0.349 -39.162 1.00 90.06 547 SER A N 1
ATOM 4345 C CA . SER A 1 547 ? 41.302 1.052 -39.053 1.00 90.06 547 SER A CA 1
ATOM 4346 C C . SER A 1 547 ? 41.312 1.527 -37.601 1.00 90.06 547 SER A C 1
ATOM 4348 O O . SER A 1 547 ? 40.397 1.237 -36.835 1.00 90.06 547 SER A O 1
ATOM 4350 N N . THR A 1 548 ? 42.326 2.316 -37.233 1.00 92.25 548 THR A N 1
ATOM 4351 C CA . THR A 1 548 ? 42.399 2.964 -35.915 1.00 92.25 548 THR A CA 1
ATOM 4352 C C . THR A 1 548 ? 41.973 4.426 -35.999 1.00 92.25 548 THR A C 1
ATOM 4354 O O . THR A 1 548 ? 42.655 5.259 -36.599 1.00 92.25 548 THR A O 1
ATOM 4357 N N . LEU A 1 549 ? 40.864 4.748 -35.350 1.00 95.94 549 LEU A N 1
ATOM 4358 C CA . LEU A 1 549 ? 40.393 6.099 -35.096 1.00 95.94 549 LEU A CA 1
ATOM 4359 C C . LEU A 1 549 ? 40.985 6.599 -33.776 1.00 95.94 549 LEU A C 1
ATOM 4361 O O . LEU A 1 549 ? 41.219 5.836 -32.839 1.00 95.94 549 LEU A O 1
ATOM 4365 N N . HIS A 1 550 ? 41.210 7.903 -33.687 1.00 94.62 550 HIS A N 1
ATOM 4366 C CA . HIS A 1 550 ? 41.639 8.555 -32.455 1.00 94.62 550 HIS A CA 1
ATOM 4367 C C . HIS A 1 550 ? 40.465 9.326 -31.865 1.00 94.62 550 HIS A C 1
ATOM 4369 O O . HIS A 1 550 ? 39.861 10.156 -32.550 1.00 94.62 550 HIS A O 1
ATOM 4375 N N . LEU A 1 551 ? 40.154 9.051 -30.599 1.00 93.00 551 LEU A N 1
ATOM 4376 C CA . LEU A 1 551 ? 39.148 9.772 -29.834 1.00 93.00 551 LEU A CA 1
ATOM 4377 C C . LEU A 1 551 ? 39.815 10.905 -29.061 1.00 93.00 551 LEU A C 1
ATOM 4379 O O . LEU A 1 551 ? 40.604 10.685 -28.139 1.00 93.00 551 LEU A O 1
ATOM 4383 N N . VAL A 1 552 ? 39.452 12.127 -29.433 1.00 88.00 552 VAL A N 1
ATOM 4384 C CA . VAL A 1 552 ? 39.789 13.342 -28.699 1.00 88.00 552 VAL A CA 1
ATOM 4385 C C . VAL A 1 552 ? 38.526 13.835 -28.010 1.00 88.00 552 VAL A C 1
ATOM 4387 O O . VAL A 1 552 ? 37.506 14.058 -28.660 1.00 88.00 552 VAL A O 1
ATOM 4390 N N . LEU A 1 553 ? 38.598 14.027 -26.697 1.00 82.75 553 LEU A N 1
ATOM 4391 C CA . LEU A 1 553 ? 37.500 14.623 -25.947 1.00 82.75 553 LEU A CA 1
ATOM 4392 C C . LEU A 1 553 ? 37.483 16.128 -26.198 1.00 82.75 553 LEU A C 1
ATOM 4394 O O . LEU A 1 553 ? 38.476 16.827 -25.977 1.00 82.75 553 LEU A O 1
ATOM 4398 N N . ARG A 1 554 ? 36.359 16.638 -26.692 1.00 70.81 554 ARG A N 1
ATOM 4399 C CA . ARG A 1 554 ? 36.116 18.075 -26.756 1.00 70.81 554 ARG A CA 1
ATOM 4400 C C . ARG A 1 554 ? 35.696 18.547 -25.384 1.00 70.81 554 ARG A C 1
ATOM 4402 O O . ARG A 1 554 ? 34.738 18.050 -24.815 1.00 70.81 554 ARG A O 1
ATOM 4409 N N . LEU A 1 555 ? 36.366 19.588 -24.910 1.00 58.12 555 LEU A N 1
ATOM 4410 C CA . LEU A 1 555 ? 36.011 20.216 -23.645 1.00 58.12 555 LEU A CA 1
ATOM 4411 C C . LEU A 1 555 ? 34.719 21.053 -23.737 1.00 58.12 555 LEU A C 1
ATOM 4413 O O . LEU A 1 555 ? 34.227 21.449 -22.687 1.00 58.12 555 LEU A O 1
ATOM 4417 N N . ARG A 1 556 ? 34.228 21.386 -24.952 1.00 58.97 556 ARG A N 1
ATOM 4418 C CA . ARG A 1 556 ? 33.154 22.381 -25.201 1.00 58.97 556 ARG A CA 1
ATOM 4419 C C . ARG A 1 556 ? 32.430 22.217 -26.557 1.00 58.97 556 ARG A C 1
ATOM 4421 O O . ARG A 1 556 ? 32.430 23.150 -27.359 1.00 58.97 556 ARG A O 1
ATOM 4428 N N . GLY A 1 557 ? 31.958 21.015 -26.893 1.00 53.53 557 GLY A N 1
ATOM 4429 C CA . GLY A 1 557 ? 31.440 20.690 -28.237 1.00 53.53 557 GLY A CA 1
ATOM 4430 C C . GLY A 1 557 ? 29.915 20.673 -28.394 1.00 53.53 557 GLY A C 1
ATOM 4431 O O . GLY A 1 557 ? 29.442 20.700 -29.531 1.00 53.53 557 GLY A O 1
ATOM 4432 N N . GLY A 1 558 ? 29.174 20.626 -27.288 1.00 68.44 558 GLY A N 1
ATOM 4433 C CA . GLY A 1 558 ? 27.754 20.304 -27.255 1.00 68.44 558 GLY A CA 1
ATOM 4434 C C . GLY A 1 558 ? 26.798 21.477 -27.338 1.00 68.44 558 GLY A C 1
ATOM 4435 O O . GLY A 1 558 ? 27.184 22.647 -27.457 1.00 68.44 558 GLY A O 1
ATOM 4436 N N . MET A 1 559 ? 25.506 21.156 -27.252 1.00 83.06 559 MET A N 1
ATOM 4437 C CA . MET A 1 559 ? 24.497 22.144 -26.899 1.00 83.06 559 MET A CA 1
ATOM 4438 C C . MET A 1 559 ? 24.851 22.659 -25.503 1.00 83.06 559 MET A C 1
ATOM 4440 O O . MET A 1 559 ? 24.746 21.968 -24.498 1.00 83.06 559 MET A O 1
ATOM 4444 N N . GLN A 1 560 ? 25.335 23.893 -25.454 1.00 85.19 560 GLN A N 1
ATOM 4445 C CA . GLN A 1 560 ? 25.628 24.561 -24.201 1.00 85.19 560 GLN A CA 1
ATOM 4446 C C . GLN A 1 560 ? 24.439 25.399 -23.800 1.00 85.19 560 GLN A C 1
ATOM 4448 O O . GLN A 1 560 ? 23.876 26.114 -24.627 1.00 85.19 560 GLN A O 1
ATOM 4453 N N . ILE A 1 561 ? 24.099 25.359 -22.524 1.00 92.62 561 ILE A N 1
ATOM 4454 C CA . ILE A 1 561 ? 23.184 26.325 -21.932 1.00 92.62 561 ILE A CA 1
ATOM 4455 C C . ILE A 1 561 ? 23.931 27.132 -20.881 1.00 92.62 561 ILE A C 1
ATOM 4457 O O . ILE A 1 561 ? 24.873 26.658 -20.236 1.00 92.62 561 ILE A O 1
ATOM 4461 N N . PHE A 1 562 ? 23.510 28.377 -20.721 1.00 93.69 562 PHE A N 1
ATOM 4462 C CA . PHE A 1 562 ? 24.035 29.262 -19.701 1.00 93.69 562 PHE A CA 1
ATOM 4463 C C . PHE A 1 562 ? 23.104 29.251 -18.505 1.00 93.69 562 PHE A C 1
ATOM 4465 O O . PHE A 1 562 ? 21.892 29.364 -18.651 1.00 93.69 562 PHE A O 1
ATOM 4472 N N . VAL A 1 563 ? 23.667 29.166 -17.309 1.00 94.31 563 VAL A N 1
ATOM 4473 C CA . VAL A 1 563 ? 22.911 29.317 -16.072 1.00 94.31 563 VAL A CA 1
ATOM 4474 C C . VAL A 1 563 ? 23.433 30.552 -15.354 1.00 94.31 563 VAL A C 1
ATOM 4476 O O . VAL A 1 563 ? 24.591 30.609 -14.942 1.00 94.31 563 VAL A O 1
ATOM 4479 N N . LYS A 1 564 ? 22.590 31.579 -15.237 1.00 90.38 564 LYS A N 1
ATOM 4480 C CA . LYS A 1 564 ? 22.894 32.781 -14.453 1.00 90.38 564 LYS A CA 1
ATOM 4481 C C . LYS A 1 564 ? 22.544 32.534 -12.997 1.00 90.38 564 LYS A C 1
ATOM 4483 O O . LYS A 1 564 ? 21.375 32.327 -12.677 1.00 90.38 564 LYS A O 1
ATOM 4488 N N . THR A 1 565 ? 23.546 32.573 -12.129 1.00 83.00 565 THR A N 1
ATOM 4489 C CA . THR A 1 565 ? 23.363 32.483 -10.681 1.00 83.00 565 THR A CA 1
ATOM 4490 C C . THR A 1 565 ? 22.895 33.825 -10.107 1.00 83.00 565 THR A C 1
ATOM 4492 O O . THR A 1 565 ? 22.979 34.874 -10.753 1.00 83.00 565 THR A O 1
ATOM 4495 N N . LEU A 1 566 ? 22.442 33.812 -8.850 1.00 71.12 566 LEU A N 1
ATOM 4496 C CA . LEU A 1 566 ? 22.026 35.019 -8.125 1.00 71.12 566 LEU A CA 1
ATOM 4497 C C . LEU A 1 566 ? 23.148 36.052 -7.926 1.00 71.12 566 LEU A C 1
ATOM 4499 O O . LEU A 1 566 ? 22.855 37.226 -7.725 1.00 71.12 566 LEU A O 1
ATOM 4503 N N . THR A 1 567 ? 24.420 35.647 -8.002 1.00 71.94 567 THR A N 1
ATOM 4504 C CA . THR A 1 567 ? 25.569 36.566 -7.902 1.00 71.94 567 THR A CA 1
ATOM 4505 C C . THR A 1 567 ? 25.860 37.291 -9.219 1.00 71.94 567 THR A C 1
ATOM 4507 O O . THR A 1 567 ? 26.795 38.084 -9.292 1.00 71.94 567 THR A O 1
ATOM 4510 N N . GLY A 1 568 ? 25.089 37.008 -10.276 1.00 74.06 568 GLY A N 1
ATOM 4511 C CA . GLY A 1 568 ? 25.335 37.498 -11.632 1.00 74.06 568 GLY A CA 1
ATOM 4512 C C . GLY A 1 568 ? 26.396 36.692 -12.390 1.00 74.06 568 GLY A C 1
ATOM 4513 O O . GLY A 1 568 ? 26.623 36.947 -13.574 1.00 74.06 568 GLY A O 1
ATOM 4514 N N . LYS A 1 569 ? 27.016 35.690 -11.748 1.00 86.31 569 LYS A N 1
ATOM 4515 C CA . LYS A 1 569 ? 27.948 34.761 -12.395 1.00 86.31 569 LYS A CA 1
ATOM 4516 C C . LYS A 1 569 ? 27.178 33.891 -13.389 1.00 86.31 569 LYS A C 1
ATOM 4518 O O . LYS A 1 569 ? 26.128 33.339 -13.073 1.00 86.31 569 LYS A O 1
ATOM 4523 N N . THR A 1 570 ? 27.710 33.764 -14.599 1.00 87.69 570 THR A N 1
ATOM 4524 C CA . THR A 1 570 ? 27.168 32.857 -15.617 1.00 87.69 570 THR A CA 1
ATOM 4525 C C . THR A 1 570 ? 28.035 31.608 -15.668 1.00 87.69 570 THR A C 1
ATOM 4527 O O . THR A 1 570 ? 29.249 31.719 -15.837 1.00 87.69 570 THR A O 1
ATOM 4530 N N . ILE A 1 571 ? 27.425 30.435 -15.511 1.00 89.06 571 ILE A N 1
ATOM 4531 C CA . ILE A 1 571 ? 28.086 29.138 -15.686 1.00 89.06 571 ILE A CA 1
ATOM 4532 C C . ILE A 1 571 ? 27.611 28.494 -16.983 1.00 89.06 571 ILE A C 1
ATOM 4534 O O . ILE A 1 571 ? 26.463 28.666 -17.387 1.00 89.06 571 ILE A O 1
ATOM 4538 N N . THR A 1 572 ? 28.493 27.742 -17.629 1.00 87.56 572 THR A N 1
ATOM 4539 C CA . THR A 1 572 ? 28.177 27.007 -18.857 1.00 87.56 572 THR A CA 1
ATOM 4540 C C . THR A 1 572 ? 27.989 25.536 -18.524 1.00 87.56 572 THR A C 1
ATOM 4542 O O . THR A 1 572 ? 28.864 24.944 -17.885 1.00 87.56 572 THR A O 1
ATOM 4545 N N . LEU A 1 573 ? 26.885 24.937 -18.963 1.00 87.19 573 LEU A N 1
ATOM 4546 C CA . LEU A 1 573 ? 26.639 23.497 -18.869 1.00 87.19 573 LEU A CA 1
ATOM 4547 C C . LEU A 1 573 ? 26.625 22.884 -20.263 1.00 87.19 573 LEU A C 1
ATOM 4549 O O . LEU A 1 573 ? 25.995 23.438 -21.159 1.00 87.19 573 LEU A O 1
ATOM 4553 N N . GLU A 1 574 ? 27.289 21.740 -20.414 1.00 83.00 574 GLU A N 1
ATOM 4554 C CA . GLU A 1 574 ? 27.146 20.881 -21.593 1.00 83.00 574 GLU A CA 1
ATOM 4555 C C . GLU A 1 574 ? 25.927 19.978 -21.374 1.00 83.00 574 GLU A C 1
ATOM 4557 O O . GLU A 1 574 ? 25.846 19.264 -20.362 1.00 83.00 574 GLU A O 1
ATOM 4562 N N . VAL A 1 575 ? 24.965 20.039 -22.288 1.00 85.38 575 VAL A N 1
ATOM 4563 C CA . VAL A 1 575 ? 23.681 19.343 -22.182 1.00 85.38 575 VAL A CA 1
ATOM 4564 C C . VAL A 1 575 ? 23.250 18.768 -23.526 1.00 85.38 575 VAL A C 1
ATOM 4566 O O . VAL A 1 575 ? 23.697 19.218 -24.576 1.00 85.38 575 VAL A O 1
ATOM 4569 N N . GLU A 1 576 ? 22.341 17.804 -23.485 1.00 83.44 576 GLU A N 1
ATOM 4570 C CA . GLU A 1 576 ? 21.620 17.303 -24.656 1.00 83.44 5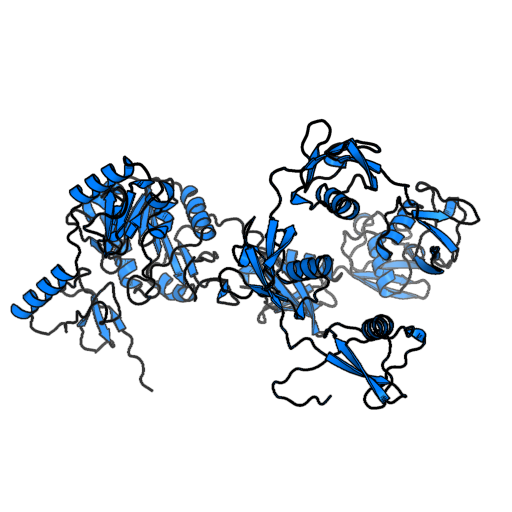76 GLU A CA 1
ATOM 4571 C C . GLU A 1 576 ? 20.164 17.786 -24.615 1.00 83.44 576 GLU A C 1
ATOM 4573 O O . GLU A 1 576 ? 19.608 18.007 -23.542 1.00 83.44 576 GLU A O 1
ATOM 4578 N N . ALA A 1 577 ? 19.496 17.937 -25.763 1.00 82.44 577 ALA A N 1
ATOM 4579 C CA . ALA A 1 577 ? 18.088 18.364 -25.788 1.00 82.44 577 ALA A CA 1
ATOM 4580 C C . ALA A 1 577 ? 17.149 17.383 -25.043 1.00 82.44 577 ALA A C 1
ATOM 4582 O O . ALA A 1 577 ? 16.096 17.782 -24.542 1.00 82.44 577 ALA A O 1
ATOM 4583 N N . SER A 1 578 ? 17.554 16.116 -24.949 1.00 82.44 578 SER A N 1
ATOM 4584 C CA . SER A 1 578 ? 16.917 15.025 -24.205 1.00 82.44 578 SER A CA 1
ATOM 4585 C C . SER A 1 578 ? 17.183 15.055 -22.695 1.00 82.44 578 SER A C 1
ATOM 4587 O O . SER A 1 578 ? 16.497 14.339 -21.966 1.00 82.44 578 SER A O 1
ATOM 4589 N N . ASP A 1 579 ? 18.136 15.858 -22.203 1.00 86.19 579 ASP A N 1
ATOM 4590 C CA . ASP A 1 579 ? 18.441 15.924 -20.771 1.00 86.19 579 ASP A CA 1
ATOM 4591 C C . ASP A 1 579 ? 17.208 16.358 -19.978 1.00 86.19 579 ASP A C 1
ATOM 4593 O O . ASP A 1 579 ? 16.559 17.357 -20.307 1.00 86.19 579 ASP A O 1
ATOM 4597 N N . THR A 1 580 ? 16.912 15.638 -18.894 1.00 90.00 580 THR A N 1
ATOM 4598 C CA . THR A 1 580 ? 15.878 16.037 -17.937 1.00 90.00 580 THR A CA 1
ATOM 4599 C C . THR A 1 580 ? 16.334 17.232 -17.103 1.00 90.00 580 THR A C 1
ATOM 4601 O O . THR A 1 580 ? 17.528 17.460 -16.893 1.00 90.00 580 THR A O 1
ATOM 4604 N N . ILE A 1 581 ? 15.387 18.004 -16.572 1.00 91.00 581 ILE A N 1
ATOM 4605 C CA . ILE A 1 581 ? 15.694 19.122 -15.671 1.00 91.00 581 ILE A CA 1
ATOM 4606 C C . ILE A 1 581 ? 16.391 18.633 -14.394 1.00 91.00 581 ILE A C 1
ATOM 4608 O O . ILE A 1 581 ? 17.259 19.333 -13.874 1.00 91.00 581 ILE A O 1
ATOM 4612 N N . GLU A 1 582 ? 16.086 17.423 -13.928 1.00 85.38 582 GLU A N 1
ATOM 4613 C CA . GLU A 1 582 ? 16.821 16.762 -12.846 1.00 85.38 582 GLU A CA 1
ATOM 4614 C C . GLU A 1 582 ? 18.305 16.542 -13.194 1.00 85.38 582 GLU A C 1
ATOM 4616 O O . GLU A 1 582 ? 19.179 16.963 -12.432 1.00 85.38 582 GLU A O 1
ATOM 4621 N N . ASN A 1 583 ? 18.610 16.007 -14.384 1.00 82.81 583 ASN A N 1
ATOM 4622 C CA . ASN A 1 583 ? 19.991 15.842 -14.860 1.00 82.81 583 ASN A CA 1
ATOM 4623 C C . ASN A 1 583 ? 20.718 17.192 -14.955 1.00 82.81 583 ASN A C 1
ATOM 4625 O O . ASN A 1 583 ? 21.885 17.315 -14.582 1.00 82.81 583 ASN A O 1
ATOM 4629 N N . VAL A 1 584 ? 20.024 18.234 -15.424 1.00 89.88 584 VAL A N 1
ATOM 4630 C CA . VAL A 1 584 ? 20.576 19.595 -15.507 1.00 89.88 584 VAL A CA 1
ATOM 4631 C C . VAL A 1 584 ? 20.891 20.146 -14.114 1.00 89.88 584 VAL A C 1
ATOM 4633 O O . VAL A 1 584 ? 21.938 20.768 -13.931 1.00 89.88 584 VAL A O 1
ATOM 4636 N N . LYS A 1 585 ? 20.040 19.892 -13.113 1.00 89.44 585 LYS A N 1
ATOM 4637 C CA . LYS A 1 585 ? 20.295 20.297 -11.725 1.00 89.44 585 LYS A CA 1
ATOM 4638 C C . LYS A 1 585 ? 21.469 19.553 -11.092 1.00 89.44 585 LYS A C 1
ATOM 4640 O O . LYS A 1 585 ? 22.264 20.182 -10.392 1.00 89.44 585 LYS A O 1
ATOM 4645 N N . ALA A 1 586 ? 21.626 18.260 -11.369 1.00 78.88 586 ALA A N 1
ATOM 4646 C CA . ALA A 1 586 ? 22.800 17.498 -10.943 1.00 78.88 586 ALA A CA 1
ATOM 4647 C C . ALA A 1 586 ? 24.092 18.092 -11.540 1.00 78.88 586 ALA A C 1
ATOM 4649 O O . ALA A 1 586 ? 25.027 18.411 -10.811 1.00 78.88 586 ALA A O 1
ATOM 4650 N N . LYS A 1 587 ? 24.094 18.419 -12.841 1.00 85.81 587 LYS A N 1
ATOM 4651 C CA . LYS A 1 587 ? 25.233 19.092 -13.499 1.00 85.81 587 LYS A CA 1
ATOM 4652 C C . LYS A 1 587 ? 25.571 20.464 -12.883 1.00 85.81 587 LYS A C 1
ATOM 4654 O O . LYS A 1 587 ? 26.727 20.888 -12.908 1.00 85.81 587 LYS A O 1
ATOM 4659 N N . ILE A 1 588 ? 24.586 21.183 -12.334 1.00 86.12 588 ILE A N 1
ATOM 4660 C CA . ILE A 1 588 ? 24.806 22.438 -11.588 1.00 86.12 588 ILE A CA 1
ATOM 4661 C C . ILE A 1 588 ? 25.390 22.160 -10.202 1.00 86.12 588 ILE A C 1
ATOM 4663 O O . ILE A 1 588 ? 26.263 22.908 -9.759 1.00 86.12 588 ILE A O 1
ATOM 4667 N N . GLN A 1 589 ? 24.936 21.102 -9.528 1.00 82.88 589 GLN A N 1
ATOM 4668 C CA . GLN A 1 589 ? 25.486 20.673 -8.244 1.00 82.88 589 GLN A CA 1
ATOM 4669 C C . GLN A 1 589 ? 26.968 20.318 -8.383 1.00 82.88 589 GLN A C 1
ATOM 4671 O O . GLN A 1 589 ? 27.773 20.810 -7.597 1.00 82.88 589 GLN A O 1
ATOM 4676 N N . ASP A 1 590 ? 27.341 19.568 -9.417 1.00 74.56 590 ASP A N 1
ATOM 4677 C CA . ASP A 1 590 ? 28.735 19.185 -9.663 1.00 74.56 590 ASP A CA 1
ATOM 4678 C C . ASP A 1 590 ? 29.652 20.398 -9.884 1.00 74.56 590 ASP A C 1
ATOM 4680 O O . ASP A 1 590 ? 30.822 20.381 -9.504 1.00 74.56 590 ASP A O 1
ATOM 4684 N N . LYS A 1 591 ? 29.134 21.478 -10.492 1.00 80.94 591 LYS A N 1
ATOM 4685 C CA . LYS A 1 591 ? 29.927 22.683 -10.794 1.00 80.94 591 LYS A CA 1
ATOM 4686 C C . LYS A 1 591 ? 29.938 23.734 -9.693 1.00 80.94 591 LYS A C 1
ATOM 4688 O O . LYS A 1 591 ? 30.974 24.352 -9.462 1.00 80.94 591 LYS A O 1
ATOM 4693 N N . GLU A 1 592 ? 28.797 23.996 -9.067 1.00 81.50 592 GLU A N 1
ATOM 4694 C CA . GLU A 1 592 ? 28.642 25.097 -8.107 1.00 81.50 592 GLU A CA 1
ATOM 4695 C C . GLU A 1 592 ? 28.382 24.614 -6.673 1.00 81.50 592 GLU A C 1
ATOM 4697 O O . GLU A 1 592 ? 28.280 25.441 -5.769 1.00 81.50 592 GLU A O 1
ATOM 4702 N N . GLY A 1 593 ? 28.271 23.303 -6.438 1.00 71.69 593 GLY A N 1
ATOM 4703 C CA . GLY A 1 593 ? 28.028 22.727 -5.112 1.00 71.69 593 GLY A CA 1
ATOM 4704 C C . GLY A 1 593 ? 26.636 23.021 -4.546 1.00 71.69 593 GLY A C 1
ATOM 4705 O O . GLY A 1 593 ? 26.423 22.874 -3.345 1.00 71.69 593 GLY A O 1
ATOM 4706 N N . ILE A 1 594 ? 25.694 23.472 -5.382 1.00 76.50 594 ILE A N 1
ATOM 4707 C CA . ILE A 1 594 ? 24.333 23.843 -4.972 1.00 76.50 594 ILE A CA 1
ATOM 4708 C C . ILE A 1 594 ? 23.440 22.598 -5.066 1.00 76.50 594 ILE A C 1
ATOM 4710 O O . ILE A 1 594 ? 23.285 22.078 -6.169 1.00 76.50 594 ILE A O 1
ATOM 4714 N N . PRO A 1 595 ? 22.815 22.122 -3.977 1.00 72.00 595 PRO A N 1
ATOM 4715 C CA . PRO A 1 595 ? 21.936 20.952 -4.020 1.00 72.00 595 PRO A CA 1
ATOM 4716 C C . PRO A 1 595 ? 20.721 21.122 -4.964 1.00 72.00 595 PRO A C 1
ATOM 4718 O O . PRO A 1 595 ? 20.144 22.215 -5.000 1.00 72.00 595 PRO A O 1
ATOM 4721 N N . PRO A 1 596 ? 20.303 20.086 -5.722 1.00 78.62 596 PRO A N 1
ATOM 4722 C CA . PRO A 1 596 ? 19.215 20.157 -6.709 1.00 78.62 596 PRO A CA 1
ATOM 4723 C C . PRO A 1 596 ? 17.866 20.672 -6.175 1.00 78.62 596 PRO A C 1
ATOM 4725 O O . PRO A 1 596 ? 17.122 21.339 -6.904 1.00 78.62 596 PRO A O 1
ATOM 4728 N N . ASP A 1 597 ? 17.547 20.423 -4.903 1.00 68.94 597 ASP A N 1
ATOM 4729 C CA . ASP A 1 597 ? 16.319 20.871 -4.229 1.00 68.94 597 ASP A CA 1
ATOM 4730 C C . ASP A 1 597 ? 16.287 22.394 -3.980 1.00 68.94 597 ASP A C 1
ATOM 4732 O O . ASP A 1 597 ? 15.218 23.025 -3.989 1.00 68.94 597 ASP A O 1
ATOM 4736 N N . GLN A 1 598 ? 17.465 23.006 -3.832 1.00 72.94 598 GLN A N 1
ATOM 4737 C CA . GLN A 1 598 ? 17.650 24.453 -3.680 1.00 72.94 598 GLN A CA 1
ATOM 4738 C C . GLN A 1 598 ? 17.642 25.190 -5.020 1.00 72.94 598 GLN A C 1
ATOM 4740 O O . GLN A 1 598 ? 17.456 26.413 -5.067 1.00 72.94 598 GLN A O 1
ATOM 4745 N N . GLN A 1 599 ? 17.802 24.457 -6.119 1.00 84.12 599 GLN A N 1
ATOM 4746 C CA . GLN A 1 599 ? 17.831 25.021 -7.455 1.00 84.12 599 GLN A CA 1
ATOM 4747 C C . GLN A 1 599 ? 16.412 25.212 -7.999 1.00 84.12 599 GLN A C 1
ATOM 4749 O O . GLN A 1 599 ? 15.670 24.261 -8.256 1.00 84.12 599 GLN A O 1
ATOM 4754 N N . ARG A 1 600 ? 16.022 26.468 -8.241 1.00 87.69 600 ARG A N 1
ATOM 4755 C CA . ARG A 1 600 ? 14.888 26.791 -9.113 1.00 87.69 600 ARG A CA 1
ATOM 4756 C C . ARG A 1 600 ? 15.428 27.320 -10.432 1.00 87.69 600 ARG A C 1
ATOM 4758 O O . ARG A 1 600 ? 15.938 28.435 -10.491 1.00 87.69 600 ARG A O 1
ATOM 4765 N N . LEU A 1 601 ? 15.256 26.529 -11.484 1.00 92.94 601 LEU A N 1
ATOM 4766 C CA . LEU A 1 601 ? 15.587 26.933 -12.842 1.00 92.94 601 LEU A CA 1
ATOM 4767 C C . LEU A 1 601 ? 14.379 27.600 -13.496 1.00 92.94 601 LEU A C 1
ATOM 4769 O O . LEU A 1 601 ? 13.254 27.098 -13.423 1.00 92.94 601 LEU A O 1
ATOM 4773 N N . ILE A 1 602 ? 14.621 28.761 -14.096 1.00 91.50 602 ILE A N 1
ATOM 4774 C CA . ILE A 1 602 ? 13.621 29.563 -14.797 1.00 91.50 602 ILE A CA 1
ATOM 4775 C C . ILE A 1 602 ? 14.112 29.812 -16.218 1.00 91.50 602 ILE A C 1
ATOM 4777 O O . ILE A 1 602 ? 15.241 30.259 -16.416 1.00 91.50 602 ILE A O 1
ATOM 4781 N N . PHE A 1 603 ? 13.248 29.588 -17.200 1.00 95.19 603 PHE A N 1
ATOM 4782 C CA . PHE A 1 603 ? 13.502 29.907 -18.601 1.00 95.19 603 PHE A CA 1
ATOM 4783 C C . PHE A 1 603 ? 12.269 30.581 -19.203 1.00 95.19 603 PHE A C 1
ATOM 4785 O O . PHE A 1 603 ? 11.146 30.136 -18.974 1.00 95.19 603 PHE A O 1
ATOM 4792 N N . ALA A 1 604 ? 12.463 31.689 -19.927 1.00 87.69 604 ALA A N 1
ATOM 4793 C CA . ALA A 1 604 ? 11.381 32.468 -20.548 1.00 87.69 604 ALA A CA 1
ATOM 4794 C C . ALA A 1 604 ? 10.200 32.791 -19.597 1.00 87.69 604 ALA A C 1
ATOM 4796 O O . ALA A 1 604 ? 9.032 32.728 -19.976 1.00 87.69 604 ALA A O 1
ATOM 4797 N N . GLY A 1 605 ? 10.500 33.094 -18.328 1.00 82.00 605 GLY A N 1
ATOM 4798 C CA . GLY A 1 605 ? 9.498 33.395 -17.297 1.00 82.00 605 GLY A CA 1
ATOM 4799 C C . GLY A 1 605 ? 8.761 32.179 -16.719 1.00 82.00 605 GLY A C 1
ATOM 4800 O O . GLY A 1 605 ? 7.961 32.344 -15.800 1.00 82.00 605 GLY A O 1
ATOM 4801 N N . LYS A 1 606 ? 9.041 30.961 -17.197 1.00 86.56 606 LYS A N 1
ATOM 4802 C CA . LYS A 1 606 ? 8.462 29.709 -16.690 1.00 86.56 606 LYS A CA 1
ATOM 4803 C C . LYS A 1 606 ? 9.445 28.974 -15.786 1.00 86.56 606 LYS A C 1
ATOM 4805 O O . LYS A 1 606 ? 10.641 28.924 -16.066 1.00 86.56 606 LYS A O 1
ATOM 4810 N N . GLN A 1 607 ? 8.933 28.389 -14.705 1.00 91.00 607 GLN A N 1
ATOM 4811 C CA . GLN A 1 607 ? 9.706 27.471 -13.870 1.00 91.00 607 GLN A CA 1
ATOM 4812 C C . GLN A 1 607 ? 9.800 26.107 -14.563 1.00 91.00 607 GLN A C 1
ATOM 4814 O O . GLN A 1 607 ? 8.798 25.605 -15.068 1.00 91.00 607 GLN A O 1
ATOM 4819 N N . LEU A 1 608 ? 10.995 25.522 -14.555 1.00 92.75 608 LEU A N 1
ATOM 4820 C CA . LEU A 1 608 ? 11.258 24.201 -15.120 1.00 92.75 608 LEU A CA 1
ATOM 4821 C C . LEU A 1 608 ? 10.941 23.091 -14.097 1.00 92.75 608 LEU A C 1
ATOM 4823 O O . LEU A 1 608 ? 11.225 23.251 -12.905 1.00 92.75 608 LEU A O 1
ATOM 4827 N N . GLU A 1 609 ? 10.332 21.997 -14.557 1.00 88.19 609 GLU A N 1
ATOM 4828 C CA . GLU A 1 609 ? 9.913 20.831 -13.760 1.00 88.19 609 GLU A CA 1
ATOM 4829 C C . GLU A 1 609 ? 10.864 19.642 -13.955 1.00 88.19 609 GLU A C 1
ATOM 4831 O O . GLU A 1 609 ? 11.247 19.349 -15.083 1.00 88.19 609 GLU A O 1
ATOM 4836 N N . ASP A 1 610 ? 11.195 18.928 -12.873 1.00 79.88 610 ASP A N 1
ATOM 4837 C CA . ASP A 1 610 ? 12.290 17.939 -12.829 1.00 79.88 610 ASP A CA 1
ATOM 4838 C C . ASP A 1 610 ? 12.143 16.777 -13.829 1.00 79.88 610 ASP A C 1
ATOM 4840 O O . ASP A 1 610 ? 13.123 16.385 -14.459 1.00 79.88 610 ASP A O 1
ATOM 4844 N N . GLY A 1 611 ? 10.918 16.287 -14.049 1.00 77.12 611 GLY A N 1
ATOM 4845 C CA . GLY A 1 611 ? 10.630 15.166 -14.957 1.00 77.12 611 GLY A CA 1
ATOM 4846 C C . GLY A 1 611 ? 10.479 15.529 -16.441 1.00 77.12 611 GLY A C 1
ATOM 4847 O O . GLY A 1 611 ? 10.067 14.681 -17.229 1.00 77.12 611 GLY A O 1
ATOM 4848 N N . ARG A 1 612 ? 10.740 16.782 -16.828 1.00 86.44 612 ARG A N 1
ATOM 4849 C CA . ARG A 1 612 ? 10.669 17.264 -18.220 1.00 86.44 612 ARG A CA 1
ATOM 4850 C C . ARG A 1 612 ? 12.060 17.380 -18.822 1.00 86.44 612 ARG A C 1
ATOM 4852 O O . ARG A 1 612 ? 13.032 17.526 -18.088 1.00 86.44 612 ARG A O 1
ATOM 4859 N N . THR A 1 613 ? 12.156 17.352 -20.146 1.00 91.12 613 THR A N 1
ATOM 4860 C CA . THR A 1 613 ? 13.425 17.536 -20.867 1.00 91.12 613 THR A CA 1
ATOM 4861 C C . THR A 1 613 ? 13.680 18.998 -21.242 1.00 91.12 613 THR A C 1
ATOM 4863 O O . THR A 1 613 ? 12.771 19.832 -21.214 1.00 91.12 613 THR A O 1
ATOM 4866 N N . LEU A 1 614 ? 14.911 19.333 -21.635 1.00 90.19 614 LEU A N 1
ATOM 4867 C CA . LEU A 1 614 ? 15.224 20.642 -22.219 1.00 90.19 614 LEU A CA 1
ATOM 4868 C C . LEU A 1 614 ? 14.403 20.916 -23.493 1.00 90.19 614 LEU A C 1
ATOM 4870 O O . LEU A 1 614 ? 13.933 22.041 -23.694 1.00 90.19 614 LEU A O 1
ATOM 4874 N N . SER A 1 615 ? 14.171 19.884 -24.311 1.00 88.50 615 SER A N 1
ATOM 4875 C CA . SER A 1 615 ? 13.352 19.972 -25.523 1.00 88.50 615 SER A CA 1
ATOM 4876 C C . SER A 1 615 ? 11.877 20.274 -25.234 1.00 88.50 615 SER A C 1
ATOM 4878 O O . SER A 1 615 ? 11.289 21.097 -25.938 1.00 88.50 615 SER A O 1
ATOM 4880 N N . ASP A 1 616 ? 11.306 19.733 -24.148 1.00 89.06 616 ASP A N 1
ATOM 4881 C CA . ASP A 1 616 ? 9.913 19.997 -23.736 1.00 89.0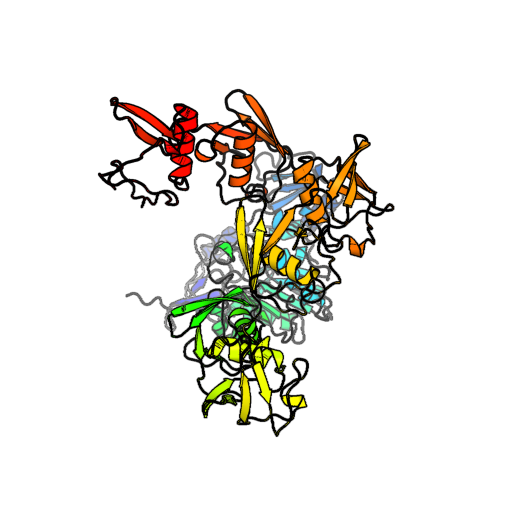6 616 ASP A CA 1
ATOM 4882 C C . ASP A 1 616 ? 9.656 21.490 -23.470 1.00 89.06 616 ASP A C 1
ATOM 4884 O O . ASP A 1 616 ? 8.549 21.995 -23.668 1.00 89.06 616 ASP A O 1
ATOM 4888 N N . TYR A 1 617 ? 10.689 22.212 -23.025 1.00 90.56 617 TYR A N 1
ATOM 4889 C CA . TYR A 1 617 ? 10.643 23.653 -22.772 1.00 90.56 617 TYR A CA 1
ATOM 4890 C C . TYR A 1 617 ? 11.148 24.502 -23.938 1.00 90.56 617 TYR A C 1
ATOM 4892 O O . TYR A 1 617 ? 11.226 25.727 -23.808 1.00 90.56 617 TYR A O 1
ATOM 4900 N N . ASN A 1 618 ? 11.468 23.872 -25.071 1.00 90.88 618 ASN A N 1
ATOM 4901 C CA . ASN A 1 618 ? 12.060 24.517 -26.235 1.00 90.88 618 ASN A CA 1
ATOM 4902 C C . ASN A 1 618 ? 13.333 25.310 -25.876 1.00 90.88 618 ASN A C 1
ATOM 4904 O O . ASN A 1 618 ? 13.567 26.410 -26.382 1.00 90.88 618 ASN A O 1
ATOM 4908 N N . ILE A 1 619 ? 14.132 24.772 -24.951 1.00 91.12 619 ILE A N 1
ATOM 4909 C CA . ILE A 1 619 ? 15.426 25.340 -24.580 1.00 91.12 619 ILE A CA 1
ATOM 4910 C C . ILE A 1 619 ? 16.407 24.980 -25.690 1.00 91.12 619 ILE A C 1
ATOM 4912 O O . ILE A 1 619 ? 16.585 23.814 -26.023 1.00 91.12 619 ILE A O 1
ATOM 4916 N N . GLN A 1 620 ? 17.024 26.001 -26.274 1.00 89.31 620 GLN A N 1
ATOM 4917 C CA . GLN A 1 620 ? 17.933 25.886 -27.412 1.00 89.31 620 GLN A CA 1
ATOM 4918 C C . GLN A 1 620 ? 19.387 26.091 -26.983 1.00 89.31 620 GLN A C 1
ATOM 4920 O O . GLN A 1 620 ? 19.664 26.551 -25.871 1.00 89.31 620 GLN A O 1
ATOM 4925 N N . LYS A 1 621 ? 20.327 25.794 -27.880 1.00 88.12 621 LYS A N 1
ATOM 4926 C CA . LYS A 1 621 ? 21.740 26.140 -27.689 1.00 88.12 621 LYS A CA 1
ATOM 4927 C C . LYS A 1 621 ? 21.888 27.624 -27.323 1.00 88.12 621 LYS A C 1
ATOM 4929 O O . LYS A 1 621 ? 21.184 28.470 -27.862 1.00 88.12 621 LYS A O 1
ATOM 4934 N N . GLU A 1 622 ? 22.777 27.910 -26.376 1.00 89.12 622 GLU A N 1
ATOM 4935 C CA . GLU A 1 622 ? 23.056 29.235 -25.799 1.00 89.12 622 GLU A CA 1
ATOM 4936 C C . GLU A 1 622 ? 21.884 29.877 -25.036 1.00 89.12 622 GLU A C 1
ATOM 4938 O O . GLU A 1 622 ? 21.962 31.029 -24.601 1.00 89.12 622 GLU A O 1
ATOM 4943 N N . SER A 1 623 ? 20.810 29.125 -24.786 1.00 93.38 623 SER A N 1
ATOM 4944 C CA . SER A 1 623 ? 19.731 29.585 -23.917 1.00 93.38 623 SER A CA 1
ATOM 4945 C C . SER A 1 623 ? 20.252 29.894 -22.522 1.00 93.38 623 SER A C 1
ATOM 4947 O O . SER A 1 623 ? 21.049 29.149 -21.953 1.00 93.38 623 SER A O 1
ATOM 4949 N N . THR A 1 624 ? 19.763 30.995 -21.954 1.00 92.94 624 THR A N 1
ATOM 4950 C CA . THR A 1 624 ? 20.089 31.385 -20.583 1.00 92.94 624 THR A CA 1
ATOM 4951 C C . THR A 1 624 ? 18.952 31.010 -19.646 1.00 92.94 624 THR A C 1
ATOM 4953 O O . THR A 1 624 ? 17.862 31.579 -19.705 1.00 92.94 624 THR A O 1
ATOM 4956 N N . LEU A 1 625 ? 19.226 30.067 -18.756 1.00 94.94 625 LEU A N 1
ATOM 4957 C CA . LEU A 1 625 ? 18.394 29.748 -17.613 1.00 94.94 625 LEU A CA 1
ATOM 4958 C C . LEU A 1 625 ? 18.801 30.661 -16.456 1.00 94.94 625 LEU A C 1
ATOM 4960 O O . LEU A 1 625 ? 19.978 30.950 -16.231 1.00 94.94 625 LEU A O 1
ATOM 4964 N N . HIS A 1 626 ? 17.820 31.104 -15.687 1.00 91.94 626 HIS A N 1
ATOM 4965 C CA . HIS A 1 626 ? 18.048 31.820 -14.444 1.00 91.94 626 HIS A CA 1
ATOM 4966 C C . HIS A 1 626 ? 17.947 30.838 -13.285 1.00 91.94 626 HIS A C 1
ATOM 4968 O O . HIS A 1 626 ? 16.886 30.261 -13.042 1.00 91.94 626 HIS A O 1
ATOM 4974 N N . LEU A 1 627 ? 19.058 30.662 -12.572 1.00 88.56 627 LEU A N 1
ATOM 4975 C CA . LEU A 1 627 ? 19.091 29.933 -11.318 1.00 88.56 627 LEU A CA 1
ATOM 4976 C C . LEU A 1 627 ? 18.709 30.890 -10.196 1.00 88.56 627 LEU A C 1
ATOM 4978 O O . LEU A 1 627 ? 19.493 31.733 -9.757 1.00 88.56 627 LEU A O 1
ATOM 4982 N N . VAL A 1 628 ? 17.483 30.727 -9.720 1.00 84.12 628 VAL A N 1
ATOM 4983 C CA . VAL A 1 628 ? 17.026 31.343 -8.485 1.00 84.12 628 VAL A CA 1
ATOM 4984 C C . VAL A 1 628 ? 17.231 30.324 -7.381 1.00 84.12 628 VAL A C 1
ATOM 4986 O O . VAL A 1 628 ? 16.644 29.243 -7.406 1.00 84.12 628 VAL A O 1
ATOM 4989 N N . LEU A 1 629 ? 18.052 30.660 -6.390 1.00 74.88 629 LEU A N 1
ATOM 4990 C CA . LEU A 1 629 ? 18.085 29.858 -5.176 1.00 74.88 629 LEU A CA 1
ATOM 4991 C C . LEU A 1 629 ? 16.736 30.007 -4.491 1.00 74.88 629 LEU A C 1
ATOM 4993 O O . LEU A 1 629 ? 16.266 31.120 -4.225 1.00 74.88 629 LEU A O 1
ATOM 4997 N N . ARG A 1 630 ? 16.086 28.882 -4.206 1.00 66.75 630 ARG A N 1
ATOM 4998 C CA . ARG A 1 630 ? 14.961 28.905 -3.283 1.00 66.75 630 ARG A CA 1
ATOM 4999 C C . ARG A 1 630 ? 15.530 29.353 -1.934 1.00 66.75 630 ARG A C 1
ATOM 5001 O O . ARG A 1 630 ? 16.192 28.589 -1.254 1.00 66.75 630 ARG A O 1
ATOM 5008 N N . LEU A 1 631 ? 15.231 30.590 -1.519 1.00 47.44 631 LEU A N 1
ATOM 5009 C CA . LEU A 1 631 ? 15.525 31.092 -0.161 1.00 47.44 631 LEU A CA 1
ATOM 5010 C C . LEU A 1 631 ? 14.770 30.321 0.931 1.00 47.44 631 LEU A C 1
ATOM 5012 O O . LEU A 1 631 ? 14.978 30.538 2.123 1.00 47.44 631 LEU A O 1
ATOM 5016 N N . ARG A 1 632 ? 13.907 29.377 0.542 1.00 49.34 632 ARG A N 1
ATOM 5017 C CA . ARG A 1 632 ? 13.584 28.263 1.419 1.00 49.34 632 ARG A CA 1
ATOM 5018 C C . ARG A 1 632 ? 14.833 27.404 1.482 1.00 49.34 632 ARG A C 1
ATOM 5020 O O . ARG A 1 632 ? 14.973 26.499 0.671 1.00 49.34 632 ARG A O 1
ATOM 5027 N N . GLY A 1 633 ? 15.717 27.760 2.420 1.00 51.34 633 GLY A N 1
ATOM 5028 C CA . GLY A 1 633 ? 16.923 26.998 2.708 1.00 51.34 633 GLY A CA 1
ATOM 5029 C C . GLY A 1 633 ? 16.571 25.523 2.678 1.00 51.34 633 GLY A C 1
ATOM 5030 O O . GLY A 1 633 ? 15.545 25.145 3.269 1.00 51.34 633 GLY A O 1
ATOM 5031 N N . GLY A 1 634 ? 17.363 24.753 1.934 1.00 61.22 634 GLY A N 1
ATOM 5032 C CA . GLY A 1 634 ? 17.232 23.308 1.914 1.00 61.22 634 GLY A CA 1
ATOM 5033 C C . GLY A 1 634 ? 17.280 22.768 3.335 1.00 61.22 634 GLY A C 1
ATOM 5034 O O . GLY A 1 634 ? 17.456 23.503 4.320 1.00 61.22 634 GLY A O 1
ATOM 5035 N N . MET A 1 635 ? 17.025 21.480 3.472 1.00 78.62 635 MET A N 1
ATOM 5036 C CA . MET A 1 635 ? 17.054 20.864 4.783 1.00 78.62 635 MET A CA 1
ATOM 5037 C C . MET A 1 635 ? 18.491 20.922 5.326 1.00 78.62 635 MET A C 1
ATOM 5039 O O . MET A 1 635 ? 19.342 20.100 5.023 1.00 78.62 635 MET A O 1
ATOM 5043 N N . GLN A 1 636 ? 18.764 21.948 6.126 1.00 80.50 636 GLN A N 1
ATOM 5044 C CA . GLN A 1 636 ? 20.008 22.098 6.859 1.00 80.50 636 GLN A CA 1
ATOM 5045 C C . GLN A 1 636 ? 19.881 21.355 8.169 1.00 80.50 636 GLN A C 1
ATOM 5047 O O . GLN A 1 636 ? 18.868 21.481 8.849 1.00 80.50 636 GLN A O 1
ATOM 5052 N N . ILE A 1 637 ? 20.910 20.626 8.560 1.00 90.50 637 ILE A N 1
ATOM 5053 C CA . ILE A 1 637 ? 21.025 20.082 9.909 1.00 90.50 637 ILE A CA 1
ATOM 5054 C C . ILE A 1 637 ? 22.334 20.560 10.528 1.00 90.50 637 ILE A C 1
ATOM 5056 O O . ILE A 1 637 ? 23.313 20.850 9.838 1.00 90.50 637 ILE A O 1
ATOM 5060 N N . PHE A 1 638 ? 22.357 20.643 11.849 1.00 90.62 638 PHE A N 1
ATOM 5061 C CA . PHE A 1 638 ? 23.534 21.020 12.614 1.00 90.62 638 PHE A CA 1
ATOM 5062 C C . PHE A 1 638 ? 24.128 19.783 13.268 1.00 90.62 638 PHE A C 1
ATOM 5064 O O . PHE A 1 638 ? 23.413 18.991 13.868 1.00 90.62 638 PHE A O 1
ATOM 5071 N N . VAL A 1 639 ? 25.441 19.623 13.206 1.00 92.69 639 VAL A N 1
ATOM 5072 C CA . VAL A 1 639 ? 26.164 18.555 13.892 1.00 92.69 639 VAL A CA 1
ATOM 5073 C C . VAL A 1 639 ? 27.071 19.194 14.934 1.00 92.69 639 VAL A C 1
ATOM 5075 O O . VAL A 1 639 ? 28.058 19.847 14.603 1.00 92.69 639 VAL A O 1
ATOM 5078 N N . LYS A 1 640 ? 26.722 19.041 16.213 1.00 90.31 640 LYS A N 1
ATOM 5079 C CA . LYS A 1 640 ? 27.524 19.533 17.337 1.00 90.31 640 LYS A CA 1
ATOM 5080 C C . LYS A 1 640 ? 28.546 18.492 17.762 1.00 90.31 640 LYS A C 1
ATOM 5082 O O . LYS A 1 640 ? 28.179 17.380 18.143 1.00 90.31 640 LYS A O 1
ATOM 5087 N N . THR A 1 641 ? 29.817 18.871 17.752 1.00 84.00 641 THR A N 1
ATOM 5088 C CA . THR A 1 641 ? 30.895 18.078 18.344 1.00 84.00 641 THR A CA 1
ATOM 5089 C C . THR A 1 641 ? 30.868 18.192 19.871 1.00 84.00 641 THR A C 1
ATOM 5091 O O . THR A 1 641 ? 30.299 19.127 20.443 1.00 84.00 641 THR A O 1
ATOM 5094 N N . LEU A 1 642 ? 31.553 17.272 20.554 1.00 75.31 642 LEU A N 1
ATOM 5095 C CA . LEU A 1 642 ? 31.767 17.343 22.007 1.00 75.31 642 LEU A CA 1
ATOM 5096 C C . LEU A 1 642 ? 32.578 18.573 22.453 1.00 75.31 642 LEU A C 1
ATOM 5098 O O . LEU A 1 642 ? 32.488 18.972 23.609 1.00 75.31 642 LEU A O 1
ATOM 5102 N N . THR A 1 643 ? 33.343 19.192 21.548 1.00 75.56 643 THR A N 1
ATOM 5103 C CA . THR A 1 643 ? 34.107 20.424 21.813 1.00 75.56 643 THR A CA 1
ATOM 5104 C C . THR A 1 643 ? 33.259 21.693 21.682 1.00 75.56 643 THR A C 1
ATOM 5106 O O . THR A 1 643 ? 33.769 22.791 21.882 1.00 75.56 643 THR A O 1
ATOM 5109 N N . GLY A 1 644 ? 31.971 21.563 21.340 1.00 72.44 644 GLY A N 1
ATOM 5110 C CA . GLY A 1 644 ? 31.050 22.686 21.148 1.00 72.44 644 GLY A CA 1
ATOM 5111 C C . GLY A 1 644 ? 31.088 23.305 19.747 1.00 72.44 644 GLY A C 1
ATOM 5112 O O . GLY A 1 644 ? 30.290 24.198 19.461 1.00 72.44 644 GLY A O 1
ATOM 5113 N N . LYS A 1 645 ? 31.954 22.814 18.847 1.00 85.12 645 LYS A N 1
ATOM 5114 C CA . LYS A 1 645 ? 31.959 23.216 17.434 1.00 85.12 645 LYS A CA 1
ATOM 5115 C C . LYS A 1 645 ? 30.667 22.731 16.774 1.00 85.12 645 LYS A C 1
ATOM 5117 O O . LYS A 1 645 ? 30.267 21.582 16.947 1.00 85.12 645 LYS A O 1
ATOM 5122 N N . THR A 1 646 ? 30.012 23.608 16.020 1.00 84.00 646 THR A N 1
ATOM 5123 C CA . THR A 1 646 ? 28.815 23.267 15.241 1.00 84.00 646 THR A CA 1
ATOM 5124 C C . THR A 1 646 ? 29.180 23.224 13.764 1.00 84.00 646 THR A C 1
ATOM 5126 O O . THR A 1 646 ? 29.706 24.198 13.233 1.00 84.00 646 THR A O 1
ATOM 5129 N N . ILE A 1 647 ? 28.912 22.093 13.119 1.00 85.31 647 ILE A N 1
ATOM 5130 C CA . ILE A 1 647 ? 29.107 21.866 11.687 1.00 85.31 647 ILE A CA 1
ATOM 5131 C C . ILE A 1 647 ? 27.734 21.946 11.027 1.00 85.31 647 ILE A C 1
ATOM 5133 O O . ILE A 1 647 ? 26.818 21.232 11.427 1.00 85.31 647 ILE A O 1
ATOM 5137 N N . THR A 1 648 ? 27.573 22.793 10.019 1.00 83.81 648 THR A N 1
ATOM 5138 C CA . THR A 1 648 ? 26.317 22.876 9.260 1.00 83.81 648 THR A CA 1
ATOM 5139 C C . THR A 1 648 ? 26.391 21.945 8.056 1.00 83.81 648 THR A C 1
ATOM 5141 O O . THR A 1 648 ? 27.341 22.035 7.272 1.00 83.81 648 THR A O 1
ATOM 5144 N N . LEU A 1 649 ? 25.405 21.064 7.890 1.00 81.81 649 LEU A N 1
ATOM 5145 C CA . LEU A 1 649 ? 25.287 20.160 6.746 1.00 81.81 649 LEU A CA 1
ATOM 5146 C C . LEU A 1 649 ? 24.018 20.461 5.958 1.00 81.81 649 LEU A C 1
ATOM 5148 O O . LEU A 1 649 ? 22.948 20.611 6.538 1.00 81.81 649 LEU A O 1
ATOM 5152 N N . GLU A 1 650 ? 24.159 20.500 4.638 1.00 75.81 650 GLU A N 1
ATOM 5153 C CA . GLU A 1 650 ? 23.045 20.527 3.690 1.00 75.81 650 GLU A CA 1
ATOM 5154 C C . GLU A 1 650 ? 22.726 19.082 3.300 1.00 75.81 650 GLU A C 1
ATOM 5156 O O . GLU A 1 650 ? 23.606 18.346 2.825 1.00 75.81 650 GLU A O 1
ATOM 5161 N N . VAL A 1 651 ? 21.493 18.660 3.552 1.00 81.81 651 VAL A N 1
ATOM 5162 C CA . VAL A 1 651 ? 21.059 17.267 3.423 1.00 81.81 651 VAL A CA 1
ATOM 5163 C C . VAL A 1 651 ? 19.668 17.187 2.807 1.00 81.81 651 VAL A C 1
ATOM 5165 O O . VAL A 1 651 ? 18.915 18.158 2.814 1.00 81.81 651 VAL A O 1
ATOM 5168 N N . GLU A 1 652 ? 19.312 16.012 2.310 1.00 77.12 652 GLU A N 1
ATOM 5169 C CA . GLU A 1 652 ? 17.947 15.681 1.908 1.00 77.12 652 GLU A CA 1
ATOM 5170 C C . GLU A 1 652 ? 17.283 14.781 2.955 1.00 77.12 652 GLU A C 1
ATOM 5172 O O . GLU A 1 652 ? 17.943 14.019 3.655 1.00 77.12 652 GLU A O 1
ATOM 5177 N N . ALA A 1 653 ? 15.954 14.806 3.059 1.00 75.31 653 ALA A N 1
ATOM 5178 C CA . ALA A 1 653 ? 15.238 13.916 3.980 1.00 75.31 653 ALA A CA 1
ATOM 5179 C C . ALA A 1 653 ? 15.451 12.418 3.641 1.00 75.31 653 ALA A C 1
ATOM 5181 O O . ALA A 1 653 ? 15.351 11.554 4.516 1.00 75.31 653 ALA A O 1
ATOM 5182 N N . SER A 1 654 ? 15.765 12.131 2.376 1.00 76.25 654 SER A N 1
ATOM 5183 C CA . SER A 1 654 ? 16.156 10.836 1.810 1.00 76.25 654 SER A CA 1
ATOM 5184 C C . SER A 1 654 ? 17.606 10.438 2.098 1.00 76.25 654 SER A C 1
ATOM 5186 O O . SER A 1 654 ? 17.921 9.260 1.936 1.00 76.25 654 SER A O 1
ATOM 5188 N N . ASP A 1 655 ? 18.482 11.357 2.524 1.00 82.38 655 ASP A N 1
ATOM 5189 C CA . ASP A 1 655 ? 19.883 11.022 2.794 1.00 82.38 655 ASP A CA 1
ATOM 5190 C C . ASP A 1 655 ? 19.966 9.948 3.878 1.00 82.38 655 ASP A C 1
ATOM 5192 O O . ASP A 1 655 ? 19.386 10.086 4.962 1.00 82.38 655 ASP A O 1
ATOM 5196 N N . THR A 1 656 ? 20.714 8.881 3.595 1.00 86.75 656 THR A N 1
ATOM 5197 C CA . THR A 1 656 ? 21.040 7.857 4.587 1.00 86.75 656 THR A CA 1
ATOM 5198 C C . THR A 1 656 ? 21.993 8.417 5.638 1.00 86.75 656 THR A C 1
ATOM 5200 O O . THR A 1 656 ? 22.743 9.365 5.398 1.00 86.75 656 THR A O 1
ATOM 5203 N N . ILE A 1 657 ? 22.007 7.821 6.828 1.00 90.69 657 ILE A N 1
ATOM 5204 C CA . ILE A 1 657 ? 22.974 8.193 7.866 1.00 90.69 657 ILE A CA 1
ATOM 5205 C C . ILE A 1 657 ? 24.412 7.929 7.397 1.00 90.69 657 ILE A C 1
ATOM 5207 O O . ILE A 1 657 ? 25.312 8.678 7.771 1.00 90.69 657 ILE A O 1
ATOM 5211 N N . GLU A 1 658 ? 24.623 6.939 6.529 1.00 84.88 658 GLU A N 1
ATOM 5212 C CA . GLU A 1 658 ? 25.892 6.725 5.826 1.00 84.88 658 GLU A CA 1
ATOM 5213 C C . GLU A 1 658 ? 26.293 7.934 4.960 1.00 84.88 658 GLU A C 1
ATOM 5215 O O . GLU A 1 658 ? 27.394 8.461 5.128 1.00 84.88 658 GLU A O 1
ATOM 5220 N N . ASN A 1 659 ? 25.380 8.464 4.134 1.00 81.75 659 ASN A N 1
ATOM 5221 C CA . ASN A 1 659 ? 25.622 9.675 3.337 1.00 81.75 659 ASN A CA 1
ATOM 5222 C C . ASN A 1 659 ? 25.934 10.886 4.227 1.00 81.75 659 ASN A C 1
ATOM 5224 O O . ASN A 1 659 ? 26.822 11.684 3.931 1.00 81.75 659 ASN A O 1
ATOM 5228 N N . VAL A 1 660 ? 25.218 11.028 5.347 1.00 87.88 660 VAL A N 1
ATOM 5229 C CA . VAL A 1 660 ? 25.452 12.113 6.312 1.00 87.88 660 VAL A CA 1
ATOM 5230 C C . VAL A 1 660 ? 26.842 11.997 6.936 1.00 87.88 660 VAL A C 1
ATOM 5232 O O . VAL A 1 660 ? 27.513 13.014 7.112 1.00 87.88 660 VAL A O 1
ATOM 5235 N N . LYS A 1 661 ? 27.309 10.780 7.232 1.00 88.88 661 LYS A N 1
ATOM 5236 C CA . LYS A 1 661 ? 28.668 10.556 7.734 1.00 88.88 661 LYS A CA 1
ATOM 5237 C C . LYS A 1 661 ? 29.739 10.856 6.689 1.00 88.88 661 LYS A C 1
ATOM 5239 O O . LYS A 1 661 ? 30.740 11.482 7.032 1.00 88.88 661 LYS A O 1
ATOM 5244 N N . ALA A 1 662 ? 29.518 10.484 5.430 1.00 78.06 662 ALA A N 1
ATOM 5245 C CA . ALA A 1 662 ? 30.406 10.859 4.330 1.00 78.06 662 ALA A CA 1
ATOM 5246 C C . ALA A 1 662 ? 30.516 12.392 4.208 1.00 78.06 662 ALA A C 1
ATOM 5248 O O . ALA A 1 662 ? 31.612 12.939 4.234 1.00 78.06 662 ALA A O 1
ATOM 5249 N N . LYS A 1 663 ? 29.390 13.120 4.266 1.00 83.38 663 LYS A N 1
ATOM 5250 C CA . LYS A 1 663 ? 29.386 14.598 4.261 1.00 83.38 663 LYS A CA 1
ATOM 5251 C C . LYS A 1 663 ? 30.163 15.215 5.436 1.00 83.38 663 LYS A C 1
ATOM 5253 O O . LYS A 1 663 ? 30.725 16.302 5.306 1.00 83.38 663 LYS A O 1
ATOM 5258 N N . ILE A 1 664 ? 30.188 14.562 6.601 1.00 83.94 664 ILE A N 1
ATOM 5259 C CA . ILE A 1 664 ? 31.006 14.991 7.751 1.00 83.94 664 ILE A CA 1
ATOM 5260 C C . ILE A 1 664 ? 32.485 14.691 7.507 1.00 83.94 664 ILE A C 1
ATOM 5262 O O . ILE A 1 664 ? 33.324 15.520 7.853 1.00 83.94 664 ILE A O 1
ATOM 5266 N N . GLN A 1 665 ? 32.810 13.543 6.910 1.00 81.94 665 GLN A N 1
ATOM 5267 C CA . GLN A 1 665 ? 34.178 13.200 6.525 1.00 81.94 665 GLN A CA 1
ATOM 5268 C C . GLN A 1 665 ? 34.733 14.224 5.536 1.00 81.94 665 GLN A C 1
ATOM 5270 O O . GLN A 1 665 ? 35.821 14.744 5.763 1.00 81.94 665 GLN A O 1
ATOM 5275 N N . ASP A 1 666 ? 33.964 14.589 4.514 1.00 72.56 666 ASP A N 1
ATOM 5276 C CA . ASP A 1 666 ? 34.383 15.570 3.511 1.00 72.56 666 ASP A CA 1
ATOM 5277 C C . ASP A 1 666 ? 34.656 16.949 4.127 1.00 72.56 666 ASP A C 1
ATOM 5279 O O . ASP A 1 666 ? 35.579 17.652 3.718 1.00 72.56 666 ASP A O 1
ATOM 5283 N N . LYS A 1 667 ? 33.868 17.352 5.136 1.00 77.56 667 LYS A N 1
ATOM 5284 C CA . LYS A 1 667 ? 34.022 18.662 5.791 1.00 77.56 667 LYS A CA 1
ATOM 5285 C C . LYS A 1 667 ? 35.071 18.702 6.895 1.00 77.56 667 LYS A C 1
ATOM 5287 O O . LYS A 1 667 ? 35.694 19.741 7.096 1.00 77.56 667 LYS A O 1
ATOM 5292 N N . GLU A 1 668 ? 35.217 17.627 7.661 1.00 81.25 668 GLU A N 1
ATOM 5293 C CA . GLU A 1 668 ? 35.984 17.625 8.914 1.00 81.25 668 GLU A CA 1
ATOM 5294 C C . GLU A 1 668 ? 37.117 16.589 8.936 1.00 81.25 668 GLU A C 1
ATOM 5296 O O . GLU A 1 668 ? 37.883 16.550 9.895 1.00 81.25 668 GLU A O 1
ATOM 5301 N N . GLY A 1 669 ? 37.237 15.749 7.904 1.00 71.31 669 GLY A N 1
ATOM 5302 C CA . GLY A 1 669 ? 38.269 14.715 7.785 1.00 71.31 669 GLY A CA 1
ATOM 5303 C C . GLY A 1 669 ? 38.096 13.527 8.736 1.00 71.31 669 GLY A C 1
ATOM 5304 O O . GLY A 1 669 ? 39.040 12.772 8.943 1.00 71.31 669 GLY A O 1
ATOM 5305 N N . ILE A 1 670 ? 36.920 13.363 9.352 1.00 77.56 670 ILE A N 1
ATOM 5306 C CA . ILE A 1 670 ? 36.652 12.311 10.344 1.00 77.56 670 ILE A CA 1
ATOM 5307 C C . ILE A 1 670 ? 36.107 11.069 9.620 1.00 77.56 670 ILE A C 1
ATOM 5309 O O . ILE A 1 670 ? 35.038 11.174 9.023 1.00 77.56 670 ILE A O 1
ATOM 5313 N N . PRO A 1 671 ? 36.751 9.892 9.688 1.00 74.06 671 PRO A N 1
ATOM 5314 C CA . PRO A 1 671 ? 36.253 8.675 9.039 1.00 74.06 671 PRO A CA 1
ATOM 5315 C C . PRO A 1 671 ? 34.851 8.234 9.526 1.00 74.06 671 PRO A C 1
ATOM 5317 O O . PRO A 1 671 ? 34.575 8.334 10.728 1.00 74.06 671 PRO A O 1
ATOM 5320 N N . PRO A 1 672 ? 33.951 7.733 8.653 1.00 78.06 672 PRO A N 1
ATOM 5321 C CA . PRO A 1 672 ? 32.568 7.372 9.001 1.00 78.06 672 PRO A CA 1
ATOM 5322 C C . PRO A 1 672 ? 32.414 6.342 10.134 1.00 78.06 672 PRO A C 1
ATOM 5324 O O . PRO A 1 672 ? 31.430 6.377 10.883 1.00 78.06 672 PRO A O 1
ATOM 5327 N N . ASP A 1 673 ? 33.378 5.436 10.302 1.00 73.19 673 ASP A N 1
ATOM 5328 C CA . ASP A 1 673 ? 33.405 4.408 11.353 1.00 73.19 673 ASP A CA 1
ATOM 5329 C C . ASP A 1 673 ? 33.692 4.988 12.757 1.00 73.19 673 ASP A C 1
ATOM 5331 O O . ASP A 1 673 ? 33.201 4.473 13.775 1.00 73.19 673 ASP A O 1
ATOM 5335 N N . GLN A 1 674 ? 34.411 6.113 12.809 1.00 78.88 674 GLN A N 1
ATOM 5336 C CA . GLN A 1 674 ? 34.693 6.892 14.020 1.00 78.88 674 GLN A CA 1
ATOM 5337 C C . GLN A 1 674 ? 33.547 7.828 14.404 1.00 78.88 674 GLN A C 1
ATOM 5339 O O . GLN A 1 674 ? 33.465 8.284 15.552 1.00 78.88 674 GLN A O 1
ATOM 5344 N N . GLN A 1 675 ? 32.633 8.090 13.471 1.00 86.38 675 GLN A N 1
ATOM 5345 C CA . GLN A 1 675 ? 31.492 8.960 13.690 1.00 86.38 675 GLN A CA 1
ATOM 5346 C C . GLN A 1 675 ? 30.334 8.210 14.355 1.00 86.38 675 GLN A C 1
ATOM 5348 O O . GLN A 1 675 ? 29.729 7.291 13.796 1.00 86.38 675 GLN A O 1
ATOM 5353 N N . ARG A 1 676 ? 29.950 8.649 15.556 1.00 89.25 676 ARG A N 1
ATOM 5354 C CA . ARG A 1 676 ? 28.688 8.250 16.187 1.00 89.25 676 ARG A CA 1
ATOM 5355 C C . ARG A 1 676 ? 27.742 9.440 16.225 1.00 89.25 676 ARG A C 1
ATOM 5357 O O . ARG A 1 676 ? 27.914 10.342 17.041 1.00 89.25 676 ARG A O 1
ATOM 5364 N N . LEU A 1 677 ? 26.724 9.400 15.372 1.00 93.00 677 LEU A N 1
ATOM 5365 C CA . LEU A 1 677 ? 25.675 10.413 15.331 1.00 93.00 677 LEU A CA 1
ATOM 5366 C C . LEU A 1 677 ? 24.531 10.050 16.278 1.00 93.00 677 LEU A C 1
ATOM 5368 O O . LEU A 1 677 ? 24.068 8.906 16.316 1.00 93.00 677 LEU A O 1
ATOM 5372 N N . ILE A 1 678 ? 24.102 11.030 17.069 1.00 91.38 678 ILE A N 1
ATOM 5373 C CA . ILE A 1 678 ? 23.029 10.904 18.054 1.00 91.38 678 ILE A CA 1
ATOM 5374 C C . ILE A 1 678 ? 22.008 12.016 17.818 1.00 91.38 678 ILE A C 1
ATOM 5376 O O . ILE A 1 678 ? 22.372 13.186 17.746 1.00 91.38 678 ILE A O 1
ATOM 5380 N N . PHE A 1 679 ? 20.727 11.666 17.766 1.00 94.56 679 PHE A N 1
ATOM 5381 C CA . PHE A 1 679 ? 19.616 12.613 17.680 1.00 94.56 679 PHE A CA 1
ATOM 5382 C C . PHE A 1 679 ? 18.519 12.218 18.670 1.00 94.56 679 PHE A C 1
ATOM 5384 O O . PHE A 1 679 ? 18.201 11.036 18.800 1.00 94.56 679 PHE A O 1
ATOM 5391 N N . ALA A 1 680 ? 17.965 13.186 19.408 1.00 86.38 680 ALA A N 1
ATOM 5392 C CA . ALA A 1 680 ? 16.923 12.955 20.421 1.00 86.38 680 ALA A CA 1
ATOM 5393 C C . ALA A 1 680 ? 17.243 11.801 21.410 1.00 86.38 680 ALA A C 1
ATOM 5395 O O . ALA A 1 680 ? 16.375 11.010 21.779 1.00 86.38 680 ALA A O 1
ATOM 5396 N N . GLY A 1 681 ? 18.515 11.666 21.806 1.00 81.06 681 GLY A N 1
ATOM 5397 C CA . GLY A 1 681 ? 18.988 10.612 22.715 1.00 81.06 681 GLY A CA 1
ATOM 5398 C C . GLY A 1 681 ? 19.139 9.217 22.089 1.00 81.06 681 GLY A C 1
ATOM 5399 O O . GLY A 1 681 ? 19.514 8.279 22.791 1.00 81.06 681 GLY A O 1
ATOM 5400 N N . LYS A 1 682 ? 18.888 9.060 20.783 1.00 84.06 682 LYS A N 1
ATOM 5401 C CA . LYS A 1 682 ? 19.051 7.800 20.042 1.00 84.06 682 LYS A CA 1
ATOM 5402 C C . LYS A 1 682 ? 20.255 7.860 19.110 1.00 84.06 682 LYS A C 1
ATOM 5404 O O . LYS A 1 682 ? 20.492 8.870 18.457 1.00 84.06 682 LYS A O 1
ATOM 5409 N N . GLN A 1 683 ? 21.000 6.761 19.035 1.00 90.56 683 GLN A N 1
ATOM 5410 C CA . GLN A 1 683 ? 22.051 6.597 18.034 1.00 90.56 683 GLN A CA 1
ATOM 5411 C C . GLN A 1 683 ? 21.426 6.305 16.666 1.00 90.56 683 GLN A C 1
ATOM 5413 O O . GLN A 1 683 ? 20.504 5.496 16.570 1.00 90.56 683 GLN A O 1
ATOM 5418 N N . LEU A 1 684 ? 21.958 6.951 15.634 1.00 92.50 684 LEU A N 1
ATOM 5419 C CA . LEU A 1 684 ? 21.522 6.795 14.251 1.00 92.50 684 LEU A CA 1
ATOM 5420 C C . LEU A 1 684 ? 22.212 5.583 13.585 1.00 92.50 684 LEU A C 1
ATOM 5422 O O . LEU A 1 684 ? 23.368 5.283 13.896 1.00 92.50 684 LEU A O 1
ATOM 5426 N N . GLU A 1 685 ? 21.489 4.870 12.718 1.00 89.25 685 GLU A N 1
ATOM 5427 C CA . GLU A 1 685 ? 21.911 3.647 12.012 1.00 89.25 685 GLU A CA 1
ATOM 5428 C C . GLU A 1 685 ? 22.146 3.940 10.523 1.00 89.25 685 GLU A C 1
ATOM 5430 O O . GLU A 1 685 ? 21.287 4.541 9.885 1.00 89.25 685 GLU A O 1
ATOM 5435 N N . ASP A 1 686 ? 23.267 3.462 9.971 1.00 76.75 686 ASP A N 1
ATOM 5436 C CA . ASP A 1 686 ? 23.774 3.821 8.631 1.00 76.75 686 ASP A CA 1
ATOM 5437 C C . ASP A 1 686 ? 22.788 3.532 7.485 1.00 76.75 686 ASP A C 1
ATOM 5439 O O . ASP A 1 686 ? 22.651 4.345 6.578 1.00 76.75 686 ASP A O 1
ATOM 5443 N N . GLY A 1 687 ? 22.025 2.436 7.578 1.00 75.06 687 GLY A N 1
ATOM 5444 C CA . GLY A 1 687 ? 21.049 2.024 6.560 1.00 75.06 687 GLY A CA 1
ATOM 5445 C C . GLY A 1 687 ? 19.673 2.701 6.637 1.00 75.06 687 GLY A C 1
ATOM 5446 O O . GLY A 1 687 ? 18.764 2.285 5.923 1.00 75.06 687 GLY A O 1
ATOM 5447 N N . ARG A 1 688 ? 19.484 3.684 7.523 1.00 78.56 688 ARG A N 1
ATOM 5448 C CA . ARG A 1 688 ? 18.245 4.472 7.629 1.00 78.56 688 ARG A CA 1
ATOM 5449 C C . ARG A 1 688 ? 18.461 5.887 7.118 1.00 78.56 688 ARG A C 1
ATOM 5451 O O . ARG A 1 688 ? 19.587 6.372 7.106 1.00 78.56 688 ARG A O 1
ATOM 5458 N N . THR A 1 689 ? 17.387 6.557 6.728 1.00 86.31 689 THR A N 1
ATOM 5459 C CA . THR A 1 689 ? 17.414 7.941 6.242 1.00 86.31 689 THR A CA 1
ATOM 5460 C C . THR A 1 689 ? 17.201 8.959 7.360 1.00 86.31 689 THR A C 1
ATOM 5462 O O . THR A 1 689 ? 16.762 8.626 8.464 1.00 86.31 689 THR A O 1
ATOM 5465 N N . LEU A 1 690 ? 17.482 10.233 7.090 1.00 84.88 690 LEU A N 1
ATOM 5466 C CA . LEU A 1 690 ? 17.141 11.327 8.000 1.00 84.88 690 LEU A CA 1
ATOM 5467 C C . LEU A 1 690 ? 15.629 11.392 8.286 1.00 84.88 690 LEU A C 1
ATOM 5469 O O . LEU A 1 690 ? 15.232 11.611 9.436 1.00 84.88 690 LEU A O 1
ATOM 5473 N N . SER A 1 691 ? 14.788 11.132 7.279 1.00 83.25 691 SER A N 1
ATOM 5474 C CA . SER A 1 691 ? 13.328 11.075 7.436 1.00 83.25 691 SER A CA 1
ATOM 5475 C C . SER A 1 691 ? 12.861 9.915 8.317 1.00 83.25 691 SER A C 1
ATOM 5477 O O . SER A 1 691 ? 11.949 10.113 9.121 1.00 83.25 691 SER A O 1
ATOM 5479 N N . ASP A 1 692 ? 13.532 8.757 8.283 1.00 85.38 692 ASP A N 1
ATOM 5480 C CA . ASP A 1 692 ? 13.219 7.621 9.170 1.00 85.38 692 ASP A CA 1
ATOM 5481 C C . ASP A 1 692 ? 13.359 7.976 10.659 1.00 85.38 692 ASP A C 1
ATOM 5483 O O . ASP A 1 692 ? 12.687 7.399 11.520 1.00 85.38 692 ASP A O 1
ATOM 5487 N N . TYR A 1 693 ? 14.235 8.932 10.976 1.00 85.94 693 TYR A N 1
ATOM 5488 C CA . TYR A 1 693 ? 14.440 9.450 12.329 1.00 85.94 693 TYR A CA 1
ATOM 5489 C C . TYR A 1 693 ? 13.628 10.708 12.639 1.00 85.94 693 TYR A C 1
ATOM 5491 O O . TYR A 1 693 ? 13.759 11.256 13.737 1.00 85.94 693 TYR A O 1
ATOM 5499 N N . ASN A 1 694 ? 12.784 11.151 11.702 1.00 88.00 694 ASN A N 1
ATOM 5500 C CA . ASN A 1 694 ? 12.062 12.419 11.759 1.00 88.00 694 ASN A CA 1
ATOM 5501 C C . ASN A 1 694 ? 13.003 13.603 12.051 1.00 88.00 694 ASN A C 1
ATOM 5503 O O . ASN A 1 694 ? 12.661 14.528 12.791 1.00 88.00 694 ASN A O 1
ATOM 5507 N N . ILE A 1 695 ? 14.223 13.541 11.512 1.00 87.56 695 ILE A N 1
ATOM 5508 C CA . ILE A 1 695 ? 15.156 14.660 11.536 1.00 87.56 695 ILE A CA 1
ATOM 5509 C C . ILE A 1 695 ? 14.621 15.660 10.522 1.00 87.56 695 ILE A C 1
ATOM 5511 O O . ILE A 1 695 ? 14.398 15.326 9.364 1.00 87.56 695 ILE A O 1
ATOM 5515 N N . GLN A 1 696 ? 14.364 16.876 10.983 1.00 86.19 696 GLN A N 1
ATOM 5516 C CA . GLN A 1 696 ? 13.823 17.952 10.161 1.00 86.19 696 GLN A CA 1
ATOM 5517 C C . GLN A 1 696 ? 14.882 19.020 9.916 1.00 86.19 696 GLN A C 1
ATOM 5519 O O . GLN A 1 696 ? 15.954 19.014 10.527 1.00 86.19 696 GLN A O 1
ATOM 5524 N N . LYS A 1 697 ? 14.557 19.975 9.049 1.00 82.75 697 LYS A N 1
ATOM 5525 C CA . LYS A 1 697 ? 15.344 21.193 8.887 1.00 82.75 697 LYS A CA 1
ATOM 5526 C C . LYS A 1 697 ? 15.642 21.835 10.253 1.00 82.75 697 LYS A C 1
ATOM 5528 O O . LYS A 1 697 ? 14.792 21.854 11.136 1.00 82.75 697 LYS A O 1
ATOM 5533 N N . GLU A 1 698 ? 16.867 22.321 10.405 1.00 84.94 698 GLU A N 1
ATOM 5534 C CA . GLU A 1 698 ? 17.475 22.920 11.599 1.00 84.94 698 GLU A CA 1
ATOM 5535 C C . GLU A 1 698 ? 17.649 21.976 12.801 1.00 84.94 698 GLU A C 1
ATOM 5537 O O . GLU A 1 698 ? 18.046 22.396 13.891 1.00 84.94 698 GLU A O 1
ATOM 5542 N N . SER A 1 699 ? 17.435 20.673 12.615 1.00 91.81 699 SER A N 1
ATOM 5543 C CA . SER A 1 699 ? 17.705 19.684 13.659 1.00 91.81 699 SER A CA 1
ATOM 5544 C C . SER A 1 699 ? 19.182 19.652 14.036 1.00 91.81 699 SER A C 1
ATOM 5546 O O . SER A 1 699 ? 20.056 19.723 13.175 1.00 91.81 699 SER A O 1
ATOM 5548 N N . THR A 1 700 ? 19.468 19.490 15.331 1.00 91.81 700 THR A N 1
ATOM 5549 C CA . THR A 1 700 ? 20.838 19.335 15.834 1.00 91.81 700 THR A CA 1
ATOM 5550 C C . THR A 1 700 ? 21.129 17.882 16.201 1.00 91.81 700 THR A C 1
ATOM 5552 O O . THR A 1 700 ? 20.545 17.338 17.137 1.00 91.81 700 THR A O 1
ATOM 5555 N N . LEU A 1 701 ? 22.061 17.267 15.484 1.00 94.94 701 LEU A N 1
ATOM 5556 C CA . LEU A 1 701 ? 22.681 15.989 15.800 1.00 94.94 701 LEU A CA 1
ATOM 5557 C C . LEU A 1 701 ? 23.914 16.229 16.676 1.00 94.94 701 LEU A C 1
ATOM 5559 O O . LEU A 1 701 ? 24.602 17.242 16.562 1.00 94.94 701 LEU A O 1
ATOM 5563 N N . HIS A 1 702 ? 24.230 15.266 17.531 1.00 92.00 702 HIS A N 1
ATOM 5564 C CA . HIS A 1 702 ? 25.461 15.247 18.308 1.00 92.00 702 HIS A CA 1
ATOM 5565 C C . HIS A 1 702 ? 26.430 14.230 17.715 1.00 92.00 702 HIS A C 1
ATOM 5567 O O . HIS A 1 702 ? 26.105 13.045 17.617 1.00 92.00 702 HIS A O 1
ATOM 5573 N N . LEU A 1 703 ? 27.622 14.697 17.347 1.00 91.00 703 LEU A N 1
ATOM 5574 C CA . LEU A 1 703 ? 28.732 13.855 16.926 1.00 91.00 703 LEU A CA 1
ATOM 5575 C C . LEU A 1 703 ? 29.580 13.487 18.142 1.00 91.00 703 LEU A C 1
ATOM 5577 O O . LEU A 1 703 ? 30.242 14.329 18.752 1.00 91.00 703 LEU A O 1
ATOM 5581 N N . VAL A 1 704 ? 29.573 12.199 18.465 1.00 86.12 704 VAL A N 1
ATOM 5582 C CA . VAL A 1 704 ? 30.457 11.591 19.455 1.00 86.12 704 VAL A CA 1
ATOM 5583 C C . VAL A 1 704 ? 31.524 10.810 18.703 1.00 86.12 704 VAL A C 1
ATOM 5585 O O . VAL A 1 704 ? 31.214 9.877 17.965 1.00 86.12 704 VAL A O 1
ATOM 5588 N N . LEU A 1 705 ? 32.789 11.172 18.898 1.00 79.75 705 LEU A N 1
ATOM 5589 C CA . LEU A 1 705 ? 33.894 10.399 18.346 1.00 79.75 705 LEU A CA 1
ATOM 5590 C C . LEU A 1 705 ? 34.047 9.103 19.138 1.00 79.75 705 LEU A C 1
ATOM 5592 O O . LEU A 1 705 ? 34.155 9.115 20.370 1.00 79.75 705 LEU A O 1
ATOM 5596 N N . ARG A 1 706 ? 34.055 7.966 18.443 1.00 70.44 706 ARG A N 1
ATOM 5597 C CA . ARG A 1 706 ? 34.440 6.696 19.059 1.00 70.44 706 ARG A CA 1
ATOM 5598 C C . ARG A 1 706 ? 35.950 6.708 19.262 1.00 70.44 706 ARG A C 1
ATOM 5600 O O . ARG A 1 706 ? 36.706 6.467 18.337 1.00 70.44 706 ARG A O 1
ATOM 5607 N N . LEU A 1 707 ? 36.386 6.952 20.498 1.00 52.03 707 LEU A N 1
ATOM 5608 C CA . LEU A 1 707 ? 37.813 7.011 20.842 1.00 52.03 707 LEU A CA 1
ATOM 5609 C C . LEU A 1 707 ? 38.545 5.662 20.744 1.00 52.03 707 LEU A C 1
ATOM 5611 O O . LEU A 1 707 ? 39.766 5.640 20.863 1.00 52.03 707 LEU A O 1
ATOM 5615 N N . ARG A 1 708 ? 37.841 4.539 20.542 1.00 54.09 708 ARG A N 1
ATOM 5616 C CA . ARG A 1 708 ? 38.444 3.227 20.257 1.00 54.09 708 ARG A CA 1
ATOM 5617 C C . ARG A 1 708 ? 37.500 2.378 19.408 1.00 54.09 708 ARG A C 1
ATOM 5619 O O . ARG A 1 708 ? 36.398 2.075 19.865 1.00 54.09 708 ARG A O 1
ATOM 5626 N N . GLY A 1 709 ? 37.961 1.960 18.229 1.00 52.62 709 GLY A N 1
ATOM 5627 C CA . GLY A 1 709 ? 37.350 0.857 17.482 1.00 52.62 709 GLY A CA 1
ATOM 5628 C C . GLY A 1 709 ? 37.178 1.036 15.973 1.00 52.62 709 GLY A C 1
ATOM 5629 O O . GLY A 1 709 ? 36.233 0.456 15.451 1.00 52.62 709 GLY A O 1
ATOM 5630 N N . GLY A 1 710 ? 38.038 1.798 15.289 1.00 56.81 710 GLY A N 1
ATOM 5631 C CA . GLY A 1 710 ? 38.241 1.596 13.849 1.00 56.81 710 GLY A CA 1
ATOM 5632 C C . GLY A 1 710 ? 39.060 0.324 13.616 1.00 56.81 710 GLY A C 1
ATOM 5633 O O . GLY A 1 710 ? 39.874 -0.052 14.469 1.00 56.81 710 GLY A O 1
ATOM 5634 N N . MET A 1 711 ? 38.821 -0.387 12.514 1.00 64.19 711 MET A N 1
ATOM 5635 C CA . MET A 1 711 ? 39.617 -1.567 12.170 1.00 64.19 711 MET A CA 1
ATOM 5636 C C . MET A 1 711 ? 41.049 -1.103 11.879 1.00 64.19 711 MET A C 1
ATOM 5638 O O . MET A 1 711 ? 41.291 -0.250 11.034 1.00 64.19 711 MET A O 1
ATOM 5642 N N . GLN A 1 712 ? 42.008 -1.613 12.649 1.00 70.12 712 GLN A N 1
ATOM 5643 C CA . GLN A 1 712 ? 43.414 -1.241 12.531 1.00 70.12 712 GLN A CA 1
ATOM 5644 C C . GLN A 1 712 ? 44.226 -2.436 12.062 1.00 70.12 712 GLN A C 1
ATOM 5646 O O . GLN A 1 712 ? 44.069 -3.546 12.574 1.00 70.12 712 GLN A O 1
ATOM 5651 N N . ILE A 1 713 ? 45.128 -2.190 11.119 1.00 75.06 713 ILE A N 1
ATOM 5652 C CA . ILE A 1 713 ? 46.163 -3.146 10.738 1.00 75.06 713 ILE A CA 1
ATOM 5653 C C . ILE A 1 713 ? 47.531 -2.594 11.124 1.00 75.06 713 ILE A C 1
ATOM 5655 O O . ILE A 1 713 ? 47.778 -1.386 11.108 1.00 75.06 713 ILE A O 1
ATOM 5659 N N . PHE A 1 714 ? 48.433 -3.504 11.478 1.00 76.81 714 PHE A N 1
ATOM 5660 C CA . PHE A 1 714 ? 49.807 -3.180 11.833 1.00 76.81 714 PHE A CA 1
ATOM 5661 C C . PHE A 1 714 ? 50.727 -3.647 10.714 1.00 76.81 714 PHE A C 1
ATOM 5663 O O . PHE A 1 714 ? 50.844 -4.844 10.453 1.00 76.81 714 PHE A O 1
ATOM 5670 N N . VAL A 1 715 ? 51.391 -2.701 10.060 1.00 78.44 715 VAL A N 1
ATOM 5671 C CA . VAL A 1 715 ? 52.370 -2.974 9.009 1.00 78.44 715 VAL A CA 1
ATOM 5672 C C . VAL A 1 715 ? 53.757 -2.844 9.615 1.00 78.44 715 VAL A C 1
ATOM 5674 O O . VAL A 1 715 ? 54.162 -1.766 10.046 1.00 78.44 715 VAL A O 1
ATOM 5677 N N . LYS A 1 716 ? 54.491 -3.954 9.682 1.00 77.81 716 LYS A N 1
ATOM 5678 C CA . LYS A 1 716 ? 55.867 -3.958 10.179 1.00 77.81 716 LYS A CA 1
ATOM 5679 C C . LYS A 1 716 ? 56.832 -3.804 9.009 1.00 77.81 716 LYS A C 1
ATOM 5681 O O . LYS A 1 716 ? 56.806 -4.606 8.079 1.00 77.81 716 LYS A O 1
ATOM 5686 N N . THR A 1 717 ? 57.680 -2.785 9.054 1.00 76.81 717 THR A N 1
ATOM 5687 C CA . THR A 1 717 ? 58.740 -2.589 8.062 1.00 76.81 717 THR A CA 1
ATOM 5688 C C . THR A 1 717 ? 59.874 -3.595 8.284 1.00 76.81 717 THR A C 1
ATOM 5690 O O . THR A 1 717 ? 60.048 -4.136 9.380 1.00 76.81 717 THR A O 1
ATOM 5693 N N . LEU A 1 718 ? 60.715 -3.792 7.265 1.00 71.00 718 LEU A N 1
ATOM 5694 C CA . LEU A 1 718 ? 61.936 -4.607 7.375 1.00 71.00 718 LEU A CA 1
ATOM 5695 C C . LEU A 1 718 ? 62.942 -4.045 8.396 1.00 71.00 718 LEU A C 1
ATOM 5697 O O . LEU A 1 718 ? 63.762 -4.788 8.924 1.00 71.00 718 LEU A O 1
ATOM 5701 N N . THR A 1 719 ? 62.845 -2.753 8.722 1.00 73.81 719 THR A N 1
ATOM 5702 C CA . THR A 1 719 ? 63.646 -2.095 9.767 1.00 73.81 719 THR A CA 1
ATOM 5703 C C . THR A 1 719 ? 63.100 -2.326 11.181 1.00 73.81 719 THR A C 1
ATOM 5705 O O . THR A 1 719 ? 63.685 -1.858 12.153 1.00 73.81 719 THR A O 1
ATOM 5708 N N . GLY A 1 720 ? 61.978 -3.043 11.319 1.00 63.78 720 GLY A N 1
ATOM 5709 C CA . GLY A 1 720 ? 61.347 -3.362 12.599 1.00 63.78 720 GLY A CA 1
ATOM 5710 C C . GLY A 1 720 ? 60.359 -2.310 13.113 1.00 63.78 720 GLY A C 1
ATOM 5711 O O . GLY A 1 720 ? 59.699 -2.562 14.124 1.00 63.78 720 GLY A O 1
ATOM 5712 N N . LYS A 1 721 ? 60.199 -1.174 12.418 1.00 77.88 721 LYS A N 1
ATOM 5713 C CA . LYS A 1 721 ? 59.211 -0.133 12.743 1.00 77.88 721 LYS A CA 1
ATOM 5714 C C . LYS A 1 721 ? 57.800 -0.667 12.490 1.00 77.88 721 LYS A C 1
ATOM 5716 O O . LYS A 1 721 ? 57.537 -1.278 11.460 1.00 77.88 721 LYS A O 1
ATOM 5721 N N . THR A 1 722 ? 56.887 -0.437 13.430 1.00 72.62 722 THR A N 1
ATOM 5722 C CA . THR A 1 722 ? 55.472 -0.812 13.278 1.00 72.62 722 THR A CA 1
ATOM 5723 C C . THR A 1 722 ? 54.659 0.431 12.941 1.00 72.62 722 THR A C 1
ATOM 5725 O O . THR A 1 722 ? 54.615 1.379 13.722 1.00 72.62 722 THR A O 1
ATOM 5728 N N . ILE A 1 723 ? 54.016 0.417 11.779 1.00 78.50 723 ILE A N 1
ATOM 5729 C CA . ILE A 1 723 ? 53.104 1.451 11.300 1.00 78.50 723 ILE A CA 1
ATOM 5730 C C . ILE A 1 723 ? 51.685 0.976 11.604 1.00 78.50 723 ILE A C 1
ATOM 5732 O O . ILE A 1 723 ? 51.291 -0.120 11.214 1.00 78.50 723 ILE A O 1
ATOM 5736 N N . THR A 1 724 ? 50.916 1.790 12.319 1.00 77.19 724 THR A N 1
ATOM 5737 C CA . THR A 1 724 ? 49.495 1.510 12.575 1.00 77.19 724 THR A CA 1
ATOM 5738 C C . THR A 1 724 ? 48.663 2.215 11.513 1.00 77.19 724 THR A C 1
ATOM 5740 O O . THR A 1 724 ? 48.800 3.430 11.364 1.00 77.19 724 THR A O 1
ATOM 5743 N N . LEU A 1 725 ? 47.824 1.487 10.782 1.00 72.50 725 LEU A N 1
ATOM 5744 C CA . LEU A 1 725 ? 46.935 2.035 9.755 1.00 72.50 725 LEU A CA 1
ATOM 5745 C C . LEU A 1 725 ? 45.488 1.762 10.130 1.00 72.50 725 LEU A C 1
ATOM 5747 O O . LEU A 1 725 ? 45.159 0.658 10.558 1.00 72.50 725 LEU A O 1
ATOM 5751 N N . GLU A 1 726 ? 44.637 2.758 9.933 1.00 70.88 726 GLU A N 1
ATOM 5752 C CA . GLU A 1 726 ? 43.189 2.611 10.057 1.00 70.88 726 GLU A CA 1
ATOM 5753 C C . GLU A 1 726 ? 42.618 2.237 8.689 1.00 70.88 726 GLU A C 1
ATOM 5755 O O . GLU A 1 726 ? 42.886 2.902 7.683 1.00 70.88 726 GLU A O 1
ATOM 5760 N N . VAL A 1 727 ? 41.886 1.128 8.639 1.00 71.25 727 VAL A N 1
ATOM 5761 C CA . VAL A 1 727 ? 41.381 0.521 7.406 1.00 71.25 727 VAL A CA 1
ATOM 5762 C C . VAL A 1 727 ? 39.919 0.134 7.546 1.00 71.25 727 VAL A C 1
ATOM 5764 O O . VAL A 1 727 ? 39.427 -0.095 8.647 1.00 71.25 727 VAL A O 1
ATOM 5767 N N . GLU A 1 728 ? 39.235 0.032 6.417 1.00 63.12 728 GLU A N 1
ATOM 5768 C CA . GLU A 1 728 ? 37.868 -0.473 6.325 1.00 63.12 728 GLU A CA 1
ATOM 5769 C C . GLU A 1 728 ? 37.859 -1.900 5.762 1.00 63.12 728 GLU A C 1
ATOM 5771 O O . GLU A 1 728 ? 38.802 -2.334 5.102 1.00 63.12 728 GLU A O 1
ATOM 5776 N N . ALA A 1 729 ? 36.779 -2.654 5.988 1.00 61.72 729 ALA A N 1
ATOM 5777 C CA . ALA A 1 729 ? 36.646 -4.004 5.426 1.00 61.72 729 ALA A CA 1
ATOM 5778 C C . ALA A 1 729 ? 36.589 -4.005 3.882 1.00 61.72 729 ALA A C 1
ATOM 5780 O O . ALA A 1 729 ? 36.908 -5.008 3.250 1.00 61.72 729 ALA A O 1
ATOM 5781 N N . SER A 1 730 ? 36.190 -2.880 3.290 1.00 60.28 730 SER A N 1
ATOM 5782 C CA . SER A 1 730 ? 36.140 -2.611 1.850 1.00 60.28 730 SER A CA 1
ATOM 5783 C C . SER A 1 730 ? 37.487 -2.194 1.256 1.00 60.28 730 SER A C 1
ATOM 5785 O O . SER A 1 730 ? 37.607 -2.178 0.030 1.00 60.28 730 SER A O 1
ATOM 5787 N N . ASP A 1 731 ? 38.495 -1.863 2.075 1.00 71.38 731 ASP A N 1
ATOM 5788 C CA . ASP A 1 731 ? 39.774 -1.385 1.555 1.00 71.38 731 ASP A CA 1
ATOM 5789 C C . ASP A 1 731 ? 40.447 -2.450 0.680 1.00 71.38 731 ASP A C 1
ATOM 5791 O O . ASP A 1 731 ? 40.575 -3.624 1.042 1.00 71.38 731 ASP A O 1
ATOM 5795 N N . THR A 1 732 ? 40.901 -2.026 -0.496 1.00 75.19 732 THR A N 1
ATOM 5796 C CA . THR A 1 732 ? 41.746 -2.844 -1.367 1.00 75.19 732 THR A CA 1
ATOM 5797 C C . THR A 1 732 ? 43.207 -2.755 -0.922 1.00 75.19 732 THR A C 1
ATOM 5799 O O . THR A 1 732 ? 43.606 -1.874 -0.153 1.00 75.19 732 THR A O 1
ATOM 5802 N N . ILE A 1 733 ? 44.051 -3.647 -1.442 1.00 78.50 733 ILE A N 1
ATOM 5803 C CA . ILE A 1 733 ? 45.507 -3.564 -1.235 1.00 78.50 733 ILE A CA 1
ATOM 5804 C C . ILE A 1 733 ? 46.085 -2.232 -1.743 1.00 78.50 733 ILE A C 1
ATOM 5806 O O . ILE A 1 733 ? 47.005 -1.694 -1.127 1.00 78.50 733 ILE A O 1
ATOM 5810 N N . GLU A 1 734 ? 45.510 -1.658 -2.801 1.00 78.06 734 GLU A N 1
ATOM 5811 C CA . GLU A 1 734 ? 45.894 -0.339 -3.313 1.00 78.06 734 GLU A CA 1
ATOM 5812 C C . GLU A 1 734 ? 45.546 0.777 -2.322 1.00 78.06 734 GLU A C 1
ATOM 5814 O O . GLU A 1 734 ? 46.403 1.613 -2.032 1.00 78.06 734 GLU A O 1
ATOM 5819 N N . ASN A 1 735 ? 44.353 0.738 -1.713 1.00 77.81 735 ASN A N 1
ATOM 5820 C CA . ASN A 1 735 ? 43.962 1.695 -0.671 1.00 77.81 735 ASN A CA 1
ATOM 5821 C C . ASN A 1 735 ? 44.928 1.643 0.520 1.00 77.81 735 ASN A C 1
ATOM 5823 O O . ASN A 1 735 ? 45.327 2.677 1.054 1.00 77.81 735 ASN A O 1
ATOM 5827 N N . VAL A 1 736 ? 45.349 0.441 0.929 1.00 79.31 736 VAL A N 1
ATOM 5828 C CA . VAL A 1 736 ? 46.324 0.278 2.018 1.00 79.31 736 VAL A CA 1
ATOM 5829 C C . VAL A 1 736 ? 47.690 0.839 1.631 1.00 79.31 736 VAL A C 1
ATOM 5831 O O . VAL A 1 736 ? 48.322 1.505 2.453 1.00 79.31 736 VAL A O 1
ATOM 5834 N N . LYS A 1 737 ? 48.144 0.619 0.392 1.00 82.00 737 LYS A N 1
ATOM 5835 C CA . LYS A 1 737 ? 49.408 1.187 -0.091 1.00 82.00 737 LYS A CA 1
ATOM 5836 C C . LYS A 1 737 ? 49.368 2.716 -0.150 1.00 82.00 737 LYS A C 1
ATOM 5838 O O . LYS A 1 737 ? 50.329 3.358 0.274 1.00 82.00 737 LYS A O 1
ATOM 5843 N N . ALA A 1 738 ? 48.257 3.301 -0.596 1.00 79.44 738 ALA A N 1
ATOM 5844 C CA . ALA A 1 738 ? 48.049 4.748 -0.568 1.00 79.44 738 ALA A CA 1
ATOM 5845 C C . ALA A 1 738 ? 48.107 5.292 0.872 1.00 79.44 738 ALA A C 1
ATOM 5847 O O . ALA A 1 738 ? 48.857 6.219 1.157 1.00 79.44 738 ALA A O 1
ATOM 5848 N N . LYS A 1 739 ? 47.449 4.625 1.829 1.00 82.38 739 LYS A N 1
ATOM 5849 C CA . LYS A 1 739 ? 47.504 5.005 3.254 1.00 82.38 739 LYS A CA 1
ATOM 5850 C C . LYS A 1 739 ? 48.914 4.915 3.859 1.00 82.38 739 LYS A C 1
ATOM 5852 O O . LYS A 1 739 ? 49.259 5.701 4.741 1.00 82.38 739 LYS A O 1
ATOM 5857 N N . ILE A 1 740 ? 49.745 3.971 3.409 1.00 79.88 740 ILE A N 1
ATOM 5858 C CA . ILE A 1 740 ? 51.167 3.900 3.792 1.00 79.88 740 ILE A CA 1
ATOM 5859 C C . ILE A 1 740 ? 51.951 5.054 3.164 1.00 79.88 740 ILE A C 1
ATOM 5861 O O . ILE A 1 740 ? 52.786 5.650 3.844 1.00 79.88 740 ILE A O 1
ATOM 5865 N N . GLN A 1 741 ? 51.677 5.387 1.900 1.00 82.31 741 GLN A N 1
ATOM 5866 C CA . GLN A 1 741 ? 52.305 6.517 1.220 1.00 82.31 741 GLN A CA 1
ATOM 5867 C C . GLN A 1 741 ? 52.005 7.828 1.946 1.00 82.31 741 GLN A C 1
ATOM 5869 O O . GLN A 1 741 ? 52.932 8.576 2.237 1.00 82.31 741 GLN A O 1
ATOM 5874 N N . ASP A 1 742 ? 50.751 8.073 2.312 1.00 77.69 742 ASP A N 1
ATOM 5875 C CA . ASP A 1 742 ? 50.355 9.296 3.014 1.00 77.69 742 ASP A CA 1
ATOM 5876 C C . ASP A 1 742 ? 51.022 9.415 4.390 1.00 77.69 742 ASP A C 1
ATOM 5878 O O . ASP A 1 742 ? 51.368 10.509 4.838 1.00 77.69 742 ASP A O 1
ATOM 5882 N N . LYS A 1 743 ? 51.227 8.282 5.074 1.00 79.31 743 LYS A N 1
ATOM 5883 C CA . LYS A 1 743 ? 51.752 8.260 6.445 1.00 79.31 743 LYS A CA 1
ATOM 5884 C C . LYS A 1 743 ? 53.277 8.250 6.532 1.00 79.31 743 LYS A C 1
ATOM 5886 O O . LYS A 1 743 ? 53.836 8.786 7.484 1.00 79.31 743 LYS A O 1
ATOM 5891 N N . GLU A 1 744 ? 53.946 7.609 5.580 1.00 81.88 744 GLU A N 1
ATOM 5892 C CA . GLU A 1 744 ? 55.391 7.341 5.626 1.00 81.88 744 GLU A CA 1
ATOM 5893 C C . GLU A 1 744 ? 56.144 7.867 4.395 1.00 81.88 744 GLU A C 1
ATOM 5895 O O . GLU A 1 744 ? 57.368 7.778 4.344 1.00 81.88 744 GLU A O 1
ATOM 5900 N N . GLY A 1 745 ? 55.439 8.420 3.404 1.00 77.50 745 GLY A N 1
ATOM 5901 C CA . GLY A 1 745 ? 56.024 8.996 2.191 1.00 77.50 745 GLY A CA 1
ATOM 5902 C C . GLY A 1 745 ? 56.556 7.970 1.187 1.00 77.50 745 GLY A C 1
ATOM 5903 O O . GLY A 1 745 ? 57.286 8.348 0.276 1.00 77.50 745 GLY A O 1
ATOM 5904 N N . ILE A 1 746 ? 56.233 6.681 1.345 1.00 78.50 746 ILE A N 1
ATOM 5905 C CA . ILE A 1 746 ? 56.738 5.597 0.488 1.00 78.50 746 ILE A CA 1
ATOM 5906 C C . ILE A 1 746 ? 55.787 5.408 -0.706 1.00 78.50 746 ILE A C 1
ATOM 5908 O O . ILE A 1 746 ? 54.639 5.034 -0.480 1.00 78.50 746 ILE A O 1
ATOM 5912 N N . PRO A 1 747 ? 56.214 5.610 -1.963 1.00 74.56 747 PRO A N 1
ATOM 5913 C CA . PRO A 1 747 ? 55.357 5.419 -3.137 1.00 74.56 747 PRO A CA 1
ATOM 5914 C C . PRO A 1 747 ? 54.790 3.982 -3.260 1.00 74.56 747 PRO A C 1
ATOM 5916 O O . PRO A 1 747 ? 55.510 3.034 -2.939 1.00 74.56 747 PRO A O 1
ATOM 5919 N N . PRO A 1 748 ? 53.533 3.770 -3.712 1.00 76.75 748 PRO A N 1
ATOM 5920 C CA . PRO A 1 748 ? 52.867 2.460 -3.737 1.00 76.75 748 PRO A CA 1
ATOM 5921 C C . PRO A 1 748 ? 53.588 1.382 -4.556 1.00 76.75 748 PRO A C 1
ATOM 5923 O O . PRO A 1 748 ? 53.537 0.202 -4.207 1.00 76.75 748 PRO A O 1
ATOM 5926 N N . ASP A 1 749 ? 54.287 1.780 -5.616 1.00 78.25 749 ASP A N 1
ATOM 5927 C CA . ASP A 1 749 ? 55.119 0.931 -6.476 1.00 78.25 749 ASP A CA 1
ATOM 5928 C C . ASP A 1 749 ? 56.379 0.408 -5.765 1.00 78.25 749 ASP A C 1
ATOM 5930 O O . ASP A 1 749 ? 56.915 -0.638 -6.129 1.00 78.25 749 ASP A O 1
ATOM 5934 N N . GLN A 1 750 ? 56.816 1.086 -4.702 1.00 77.19 750 GLN A N 1
ATOM 5935 C CA . GLN A 1 750 ? 57.948 0.685 -3.860 1.00 77.19 750 GLN A CA 1
ATOM 5936 C C . GLN A 1 750 ? 57.522 -0.143 -2.639 1.00 77.19 750 GLN A C 1
ATOM 5938 O O . GLN A 1 750 ? 58.358 -0.551 -1.829 1.00 77.19 750 GLN A O 1
ATOM 5943 N N . GLN A 1 751 ? 56.224 -0.417 -2.490 1.00 78.00 751 GLN A N 1
ATOM 5944 C CA . GLN A 1 751 ? 55.682 -1.164 -1.363 1.00 78.00 751 GLN A CA 1
ATOM 5945 C C . GLN A 1 751 ? 55.393 -2.622 -1.730 1.00 78.00 751 GLN A C 1
ATOM 5947 O O . GLN A 1 751 ? 54.620 -2.924 -2.641 1.00 78.00 751 GLN A O 1
ATOM 5952 N N . ARG A 1 752 ? 55.940 -3.555 -0.939 1.00 79.19 752 ARG A N 1
ATOM 5953 C CA . ARG A 1 752 ? 55.627 -4.989 -1.029 1.00 79.19 752 ARG A CA 1
ATOM 5954 C C . ARG A 1 752 ? 55.000 -5.481 0.271 1.00 79.19 752 ARG A C 1
ATOM 5956 O O . ARG A 1 752 ? 55.693 -5.652 1.271 1.00 79.19 752 ARG A O 1
ATOM 5963 N N . LEU A 1 753 ? 53.689 -5.725 0.247 1.00 80.25 753 LEU A N 1
ATOM 5964 C CA . LEU A 1 753 ? 52.937 -6.211 1.405 1.00 80.25 753 LEU A CA 1
ATOM 5965 C C . LEU A 1 753 ? 52.895 -7.745 1.418 1.00 80.25 753 LEU A C 1
ATOM 5967 O O . LEU A 1 753 ? 52.512 -8.383 0.435 1.00 80.25 753 LEU A O 1
ATOM 5971 N N . ILE A 1 754 ? 53.314 -8.333 2.540 1.00 75.94 754 ILE A N 1
ATOM 5972 C CA . ILE A 1 754 ? 53.386 -9.784 2.747 1.00 75.94 754 ILE A CA 1
ATOM 5973 C C . ILE A 1 754 ? 52.600 -10.136 4.005 1.00 75.94 754 ILE A C 1
ATOM 5975 O O . ILE A 1 754 ? 52.787 -9.523 5.055 1.00 75.94 754 ILE A O 1
ATOM 5979 N N . PHE A 1 755 ? 51.762 -11.164 3.913 1.00 76.69 755 PHE A N 1
ATOM 5980 C CA . PHE A 1 755 ? 50.974 -11.669 5.029 1.00 76.69 755 PHE A CA 1
ATOM 5981 C C . PHE A 1 755 ? 50.974 -13.200 5.034 1.00 76.69 755 PHE A C 1
ATOM 5983 O O . PHE A 1 755 ? 50.780 -13.827 3.995 1.00 76.69 755 PHE A O 1
ATOM 5990 N N . ALA A 1 756 ? 51.257 -13.808 6.193 1.00 68.50 756 ALA A N 1
ATOM 5991 C CA . ALA A 1 756 ? 51.379 -15.264 6.359 1.00 68.50 756 ALA A CA 1
ATOM 5992 C C . ALA A 1 756 ? 52.266 -15.955 5.290 1.00 68.50 756 ALA A C 1
ATOM 5994 O O . ALA A 1 756 ? 51.970 -17.054 4.825 1.00 68.50 756 ALA A O 1
ATOM 5995 N N . GLY A 1 757 ? 53.351 -15.291 4.871 1.00 67.81 757 GLY A N 1
ATOM 5996 C CA . GLY A 1 757 ? 54.296 -15.813 3.874 1.00 67.81 757 GLY A CA 1
ATOM 5997 C C . GLY A 1 757 ? 53.852 -15.686 2.411 1.00 67.81 757 GLY A C 1
ATOM 5998 O O . GLY A 1 757 ? 54.585 -16.128 1.529 1.00 67.81 757 GLY A O 1
ATOM 5999 N N . LYS A 1 758 ? 52.698 -15.066 2.125 1.00 70.12 758 LYS A N 1
ATOM 6000 C CA . LYS A 1 758 ? 52.218 -14.795 0.760 1.00 70.12 758 LYS A CA 1
ATOM 6001 C C . LYS A 1 758 ? 52.207 -13.299 0.461 1.00 70.12 758 LYS A C 1
ATOM 6003 O O . LYS A 1 758 ? 51.874 -12.486 1.321 1.00 70.12 758 LYS A O 1
ATOM 6008 N N . GLN A 1 759 ? 52.571 -12.943 -0.768 1.00 77.62 759 GLN A N 1
ATOM 6009 C CA . GLN A 1 759 ? 52.453 -11.574 -1.260 1.00 77.62 759 GLN A CA 1
ATOM 6010 C C . GLN A 1 759 ? 50.985 -11.253 -1.551 1.00 77.62 759 GLN A C 1
ATOM 6012 O O . GLN A 1 759 ? 50.275 -12.073 -2.131 1.00 77.62 759 GLN A O 1
ATOM 6017 N N . LEU A 1 760 ? 50.544 -10.068 -1.137 1.00 78.06 760 LEU A N 1
ATOM 6018 C CA . LEU A 1 760 ? 49.208 -9.564 -1.436 1.00 78.06 760 LEU A CA 1
ATOM 6019 C C . LEU A 1 760 ? 49.214 -8.920 -2.835 1.00 78.06 760 LEU A C 1
ATOM 6021 O O . LEU A 1 760 ? 50.095 -8.114 -3.134 1.00 78.06 760 LEU A O 1
ATOM 6025 N N . GLU A 1 761 ? 48.272 -9.326 -3.689 1.00 71.88 761 GLU A N 1
ATOM 6026 C CA . GLU A 1 761 ? 48.123 -8.848 -5.074 1.00 71.88 761 GLU A CA 1
ATOM 6027 C C . GLU A 1 761 ? 47.142 -7.671 -5.159 1.00 71.88 761 GLU A C 1
ATOM 6029 O O . GLU A 1 761 ? 46.157 -7.619 -4.415 1.00 71.88 761 GLU A O 1
ATOM 6034 N N . ASP A 1 762 ? 47.401 -6.757 -6.094 1.00 57.38 762 ASP A N 1
ATOM 6035 C CA . ASP A 1 762 ? 46.564 -5.584 -6.348 1.00 57.38 762 ASP A CA 1
ATOM 6036 C C . ASP A 1 762 ? 45.196 -6.012 -6.931 1.00 57.38 762 ASP A C 1
ATOM 6038 O O . ASP A 1 762 ? 45.102 -6.976 -7.694 1.00 57.38 762 ASP A O 1
ATOM 6042 N N . GLY A 1 763 ? 44.110 -5.359 -6.499 1.00 50.34 763 GLY A N 1
ATOM 6043 C CA . GLY A 1 763 ? 42.727 -5.693 -6.887 1.00 50.34 763 GLY A CA 1
ATOM 6044 C C . GLY A 1 763 ? 41.958 -6.661 -5.969 1.00 50.34 763 GLY A C 1
ATOM 6045 O O . GLY A 1 763 ? 40.789 -6.939 -6.233 1.00 50.34 763 GLY A O 1
ATOM 6046 N N . ARG A 1 764 ? 42.553 -7.165 -4.874 1.00 52.19 764 ARG A N 1
ATOM 6047 C CA . ARG A 1 764 ? 41.834 -7.974 -3.862 1.00 52.19 764 ARG A CA 1
ATOM 6048 C C . ARG A 1 764 ? 41.378 -7.122 -2.665 1.00 52.19 764 ARG A C 1
ATOM 6050 O O . ARG A 1 764 ? 42.147 -6.306 -2.161 1.00 52.19 764 ARG A O 1
ATOM 6057 N N . THR A 1 765 ? 40.147 -7.334 -2.195 1.00 43.78 765 THR A N 1
ATOM 6058 C CA . THR A 1 765 ? 39.584 -6.751 -0.958 1.00 43.78 765 THR A CA 1
ATOM 6059 C C . THR A 1 765 ? 39.846 -7.654 0.254 1.00 43.78 765 THR A C 1
ATOM 6061 O O . THR A 1 765 ? 39.994 -8.872 0.105 1.00 43.78 765 THR A O 1
ATOM 6064 N N . PHE A 1 766 ? 39.875 -7.098 1.471 1.00 49.12 766 PHE A N 1
ATOM 6065 C CA . PHE A 1 766 ? 39.915 -7.912 2.694 1.00 49.12 766 PHE A CA 1
ATOM 6066 C C . PHE A 1 766 ? 38.599 -8.693 2.862 1.00 49.12 766 PHE A C 1
ATOM 6068 O O . PHE A 1 766 ? 37.517 -8.120 2.824 1.00 49.12 766 PHE A O 1
ATOM 6075 N N . LEU A 1 767 ? 38.665 -10.010 3.077 1.00 35.28 767 LEU A N 1
ATOM 6076 C CA . LEU A 1 767 ? 37.488 -10.835 3.376 1.00 35.28 767 LEU A CA 1
ATOM 6077 C C . LEU A 1 767 ? 37.717 -11.522 4.726 1.00 35.28 767 LEU A C 1
ATOM 6079 O O . LEU A 1 767 ? 38.548 -12.421 4.827 1.00 35.28 767 LEU A O 1
ATOM 6083 N N . ILE A 1 768 ? 37.025 -11.062 5.777 1.00 38.91 768 ILE A N 1
ATOM 6084 C CA . ILE A 1 768 ? 37.120 -11.622 7.137 1.00 38.91 768 ILE A CA 1
ATOM 6085 C C . ILE A 1 768 ? 35.732 -12.061 7.613 1.00 38.91 768 ILE A C 1
ATOM 6087 O O . ILE A 1 768 ? 34.790 -11.270 7.674 1.00 38.91 768 ILE A O 1
ATOM 6091 N N . ILE A 1 769 ? 35.627 -13.334 7.998 1.00 32.06 769 ILE A N 1
ATOM 6092 C CA . ILE A 1 769 ? 34.452 -13.928 8.641 1.00 32.06 769 ILE A CA 1
ATOM 6093 C C . ILE A 1 769 ? 34.479 -13.531 10.124 1.00 32.06 769 ILE A C 1
ATOM 6095 O O . ILE A 1 769 ? 35.398 -13.895 10.855 1.00 32.06 769 ILE A O 1
ATOM 6099 N N . THR A 1 770 ? 33.487 -12.776 10.597 1.00 28.95 770 THR A N 1
ATOM 6100 C CA . THR A 1 770 ? 33.415 -12.370 12.008 1.00 28.95 770 THR A CA 1
ATOM 6101 C C . THR A 1 770 ? 32.791 -13.467 12.877 1.00 28.95 770 THR A C 1
ATOM 6103 O O . THR A 1 770 ? 31.632 -13.835 12.709 1.00 28.95 770 THR A O 1
ATOM 6106 N N . SER A 1 771 ? 33.535 -13.950 13.877 1.00 26.94 771 SER A N 1
ATOM 6107 C CA . SER A 1 771 ? 32.985 -14.647 15.047 1.00 26.94 771 SER A CA 1
ATOM 6108 C C . SER A 1 771 ? 33.434 -13.931 16.319 1.00 26.94 771 SER A C 1
ATOM 6110 O O . SER A 1 771 ? 34.604 -13.599 16.498 1.00 26.94 771 SER A O 1
ATOM 6112 N N . ARG A 1 772 ? 32.478 -13.643 17.207 1.00 33.09 772 ARG A N 1
ATOM 6113 C CA . ARG A 1 772 ? 32.703 -12.951 18.482 1.00 33.09 772 ARG A CA 1
ATOM 6114 C C . ARG A 1 772 ? 33.533 -13.816 19.438 1.00 33.09 772 ARG A C 1
ATOM 6116 O O . ARG A 1 772 ? 32.962 -14.643 20.144 1.00 33.09 772 ARG A O 1
ATOM 6123 N N . ARG A 1 773 ? 34.835 -13.543 19.545 1.00 28.28 773 ARG A N 1
ATOM 6124 C CA . ARG A 1 773 ? 35.631 -13.462 20.793 1.00 28.28 773 ARG A CA 1
ATOM 6125 C C . ARG A 1 773 ? 37.098 -13.208 20.439 1.00 28.28 773 ARG A C 1
ATOM 6127 O O . ARG A 1 773 ? 37.600 -13.728 19.456 1.00 28.28 773 ARG A O 1
ATOM 6134 N N . ASN A 1 774 ? 37.749 -12.386 21.257 1.00 36.53 774 ASN A N 1
ATOM 6135 C CA . ASN A 1 774 ? 39.146 -11.971 21.147 1.00 36.53 774 ASN A CA 1
ATOM 6136 C C . ASN A 1 774 ? 40.111 -13.131 20.844 1.00 36.53 774 ASN A C 1
ATOM 6138 O O . ASN A 1 774 ? 40.376 -13.941 21.726 1.00 36.53 774 ASN A O 1
ATOM 6142 N N . LEU A 1 775 ? 40.635 -13.150 19.618 1.00 27.27 775 LEU A N 1
ATOM 6143 C CA . LEU A 1 775 ? 42.003 -13.465 19.180 1.00 27.27 775 LEU A CA 1
ATOM 6144 C C . LEU A 1 775 ? 41.944 -13.564 17.650 1.00 27.27 775 LEU A C 1
ATOM 6146 O O . LEU A 1 775 ? 41.197 -14.367 17.103 1.00 27.27 775 LEU A O 1
ATOM 6150 N N . LEU A 1 776 ? 42.678 -12.683 16.969 1.00 27.16 776 LEU A N 1
ATOM 6151 C CA . LEU A 1 776 ? 42.781 -12.676 15.513 1.00 27.16 776 LEU A CA 1
ATOM 6152 C C . LEU A 1 776 ? 43.587 -13.900 15.062 1.00 27.16 776 LEU A C 1
ATOM 6154 O O . LEU A 1 776 ? 44.789 -13.977 15.306 1.00 27.16 776 LEU A O 1
ATOM 6158 N N . SER A 1 777 ? 42.924 -14.826 14.379 1.00 25.66 777 SER A N 1
ATOM 6159 C CA . SER A 1 777 ? 43.546 -15.821 13.507 1.00 25.66 777 SER A CA 1
ATOM 6160 C C . SER A 1 777 ? 42.811 -15.810 12.168 1.00 25.66 777 SER A C 1
ATOM 6162 O O . SER A 1 777 ? 41.586 -15.689 12.151 1.00 25.66 777 SER A O 1
ATOM 6164 N N . ILE A 1 778 ? 43.581 -15.891 11.083 1.00 34.97 778 ILE A N 1
ATOM 6165 C CA . ILE A 1 778 ? 43.124 -15.985 9.686 1.00 34.97 778 ILE A CA 1
ATOM 6166 C C . ILE A 1 778 ? 42.494 -17.350 9.445 1.00 34.97 778 ILE A C 1
ATOM 6168 O O . ILE A 1 778 ? 43.112 -18.338 9.908 1.00 34.97 778 ILE A O 1
#

Secondary structure (DSSP, 8-state):
----PPEEEE--SSSSPPEETTEE-EEEEESTTSPEEEE-SS--STTT---EEETTS---HHHHHHHHHHHHHHS----HHHHHHHHHHHHHS-GGGEEEETTTTEEEE-SSS-GGGTTS-EEES--HHHHH-HHHHSPP---TTTT---PBPHHHHHHHHHHHHHS--SEEEEES-HHHHHH--S-EEEEES-GGGGGTS-TTTEEEEETTTTEESSTTHHHHHHHHHTT--EEEEE---TTS-HHHHHHHHHHHHHHTT-SS--EEEEEEGGGHHHHHHH-TTPEEES----BSS-TTSSGGG-TT---EEEEES-TT----------EEEEEEETTS-EEEEEE-TT-BHHHHHHHHHHHH---TTTEEEEETTEEPPTTSBTGGGT--TT-EEEEEE-TT-SEEEEEEETTS-EEEEEE-TT-BHHHHHHHHHHHH---GGGEEEEETTEEPPTTSBTGGGTPPTT-EEEEEE-SS--EEEEEEETTS-EEEEEE-TT-BHHHHHHHHHHHH---TTTEEEEETTEEPPTTSBTTTTT--TTEEEEEEE-SS-SEEEEEE-TTS-EEEEEE-TT-BHHHHHHHHHHHH---TTTEEEEETTEEPPTTSBTGGGT--TT-EEEEEE-SS---EEEEEETTS-EEEEE--TT-BHHHHHHHHHHHH---TTTEEEEETTEE--TTSBTGGGT--TT-EEEEEE-SS-S-EEEEE-TTSPEEEEE--TT-BHHHHHHHHHHHH---GGG---EETTEEPPTTPBP-----SSS----

Sequence (778 aa):
MHEEKKIILHPANTENPPECPHGPTLLFSRGVEARRFYACSAYRDRKYCDFFLWEDDKITEGKKLAWSIARDKLRPKLKYNKLNTVLGEVKKASPSRRGYCNTCCCLFVSEGVNSAHKSHDVITSISDYSLSHPSELIRLQESAKKESQFLFSPSTVGCFVSGLTSLNVEKLIFIGTPSLKENCQLPSLLLDIDHRYASFYDSTEFLWFNMSNFHFFSDNGLDSLKKFVATSKCAIVVDPPFGALLEPISTSLSKIISECNLSKPPVLLVLPYFMEKQVSNYFPDLIMLDYEVNYINHKKFNAGGRKQGSPVRIFTNVKKFPLPKSDGKKMQIFVKTLTGKTITLEVEASDTIENVKAKIQDKEGIPPDQQRLIFAGKQLEDGRTLSDYNIQKESTLHLVLRLRGGMQIFVKTLTGKTITLEVEASDTIENVKAKIQDKEGIPPDQQRLIFAGKQLEDGRTLSDYNIQKESTLHLVLRLRGGMQIFVKTLTGKTITLEVEASDTIENVKAKIQDKEGIPPDQQRLIFAGKQLEDGRTLSDYNIQKESTLHLVLRLRGGMQIFVKTLTGKTITLEVEASDTIENVKAKIQDKEGIPPDQQRLIFAGKQLEDGRTLSDYNIQKESTLHLVLRLRGGMQIFVKTLTGKTITLEVEASDTIENVKAKIQDKEGIPPDQQRLIFAGKQLEDGRTLSDYNIQKESTLHLVLRLRGGMQIFVKTLTGKTITLEVEASDTIENVKAKIQDKEGIPPDQQRLIFAGKQLEDGRTFLIITSRRNLLSI

Radius of gyration: 37.37 Å; chains: 1; bounding box: 100×72×102 Å

pLDDT: mean 83.37, std 12.95, range [25.66, 98.44]

Organism: Bemisia tabaci (NCBI:txid7038)

InterPro domains:
  IPR000626 Ubiquitin-like domain [PF00240] (333-404)
  IPR000626 Ubiquitin-like domain [PF00240] (409-480)
  IPR000626 Ubiquitin-like domain [PF00240] (485-556)
  IPR000626 Ubiquitin-like domain [PF00240] (561-632)
  IPR000626 Ubiquitin-like domain [PF00240] (637-708)
  IPR000626 Ubiquitin-like domain [PF00240] (713-765)
  IPR000626 Ubiquitin-like domain [PS50053] (331-406)
  IPR000626 Ubiquitin-like domain [PS50053] (407-482)
  IPR000626 Ubiquitin-like domain [PS50053] (483-558)
  IPR000626 Ubiquitin-like domain [PS50053] (559-634)
  IPR000626 Ubiquitin-like domain [PS50053] (635-710)
  IPR000626 Ubiquitin-like domain [PS50053] (711-766)
  IPR000626 Ubiquitin-like domain [SM00213] (331-402)
  IPR000626 Ubiquitin-like domain [SM00213] (407-478)
  IPR000626 Ubiquitin-like domain [SM00213] (483-554)
  IPR000626 Ubiquitin-like domain [SM00213] (559-630)
  IPR000626 Ubiquitin-like domain [SM00213] (635-706)
  IPR000626 Ubiquitin-like domain [SM00213] (711-772)
  IPR010666 Zinc finger, GRF-type [PF06839] (19-57)
  IPR019954 Ubiquitin conserved site [PS00299] (357-382)

Foldseek 3Di:
DDDQQDKDWDDDPDPAADAALLGHWTWIARHDPGFIKTDHLFFDDCVVPVDIGTPPDDDDPVNVVVRVVNSVVNHDPDPQVVLVVQLVVQVPDQLQQWKAFLVVLAIHGHNPADPVCPPTRMDGSQDPLCLLQVLVVHDDDCPLRHQNQWAFDPLLLVQCQVLVVPPPFQEEEEESHSNNLSPHPHHYAYEYCPCSCSSRDHLLRYFNADLSALDTPDPCNLVSLLVNLPVTQYEYEHEGRAPNDVQSNLVNVVCSCVSNVHDQHKYKYKYFPVCVVVCCVSPVLWDWDPDQTATPPDCCQAQVNDPFGGRITIIINPPCRDGPPPPLQFFWEWEAEPVGDIDIDGDDQFDFPLNVLVRCCVVPVAHSQQWFKAFPNDTGDRGDGNVVVPNGHHGYIYTDGDPDGAQWEWEAEPVRDIDIDGDDQFDFVLNVLVRCCVVPVAHSVQWWKAFPNHTGDRGDGNVVVPNGRHGYIYTYGDPDDFAKEWEAEPVGDIDIDGDHQADFLLNVLVVVCVVPVAHSQQWWKDFPNDTGDRRDGNVVVVNGHHGYIYTDGDPDRAQWEWEQEPVRDIDIDHDDQFDFVLNVLVSVCVPPVDHSVQWFKDFPNDTGDRGDGNVNVPNGRHGYIYTDGPPPQAQWEWEAEPVRDIDIDHDHQAAFVLNVLVRCCVVPVAHSVQWFKDFPNDTGDRGDGNVVVVNTRHGYIYTDGPPDDADWDWDADPVRDTDIFGDDQFDWPQNVLVRCCVVPVQHSVRDWDDDPRDTGDGPDGHDDDDDDDDDDDD

=== Feature glossary ===
The record interleaves many kinds of information about one protein. Here is each kind framed as the question it answers.

Q: What does the local fold look like, residue by residue?
A: The Foldseek 3Di string encodes local tertiary geometry as a 20-letter alphabet — one character per residue — derived from the relative positions of nearby Cα atoms. Unlike the amino-acid sequence, 3Di is a direct function of the 3D structure, so two proteins with the same fold have similar 3Di strings even at low sequence identity.

Q: Which residues are in helices, strands, or loops?
A: The SS8 string is DSSP's per-residue secondary-structure call. α-helix (H) means an i→i+4 H-bond ladder; β-strand (E) means the residue participates in a β-sheet; 3₁₀ (G) and π (I) are tighter and wider helices; T/S are turns/bends; '-' is loop.

Q: How big and how compact is the whole molecule?
A: Radius of gyration (Rg) is the root-mean-square distance of Cα atoms from their centroid — a single number for overall size and compactness. A globular domain of N residues has Rg ≈ 2.2·N^0.38 Å; an extended or disordered chain has a much larger Rg. The Cα contact count is the number of residue pairs whose Cα atoms are within 8 Å and are more than four positions apart in sequence — a standard proxy for tertiary packing density. The bounding box is the smallest axis-aligned box enclosing all Cα atoms.

Q: Where is each backbone atom in 3D?
A: Structure coordinates are given as an mmCIF _atom_site loop: one row per atom with element, residue name, chain id, sequence number, and x/y/z position in Å. Only the four main-chain atoms per residue are included here; side chains are omitted to keep the record compact.

Q: What is the amino-acid chain?
A: Primary structure: the covalent order of the twenty standard amino acids along the backbone. Two proteins with the same sequence will (almost always) fold to the same structure; two with 30% identity often share a fold but not the details.

Q: What if only a Cα trace is available?
A: Three-state secondary structure (P-SEA) collapses the eight DSSP classes into helix (a), strand (b), and coil (c). P-SEA assigns these from Cα geometry alone — distances and angles — without requiring backbone oxygens, so it works on any Cα trace.

Q: What family and function is it annotated with?
A: Database cross-references. InterPro integrates a dozen domain/family signature databases into unified entries with residue-range hits. GO terms attach function/process/location labels with evidence codes. CATH codes position the fold in a four-level structural taxonomy. Organism is the NCBI-taxonomy species name.

Q: How confident is the AlphaFold model at each residue?
A: pLDDT is the predicted lDDT-Cα score: AlphaFold's confidence that the local environment of each residue (all inter-atomic distances within 15 Å) is correctly placed. It is a per-residue number between 0 and 100, with higher meaning more reliable.

Q: How mobile is each atom in the crystal?
A: B-factor (Debye–Waller factor) reflects atomic displacement in the crystal lattice. It is an experimental observable (units Å²), not a prediction; low values mean the atom is pinned down, high values mean it moves or is heterogeneous across the crystal.

Q: Which residues are buried vs exposed?
A: SASA measures how much of the protein is reachable by solvent. It is computed by rolling a water-sized probe over the atomic surface and summing the exposed area (Å²). Per-residue SASA distinguishes core (buried, low SASA) from surface (exposed, high SASA) residues; total SASA is a whole-molecule size measure.

Q: What do the diagnostic plots show?
A: Plot images: a contact map (which residues are close in 3D, as an N×N binary image), a Ramachandran scatter (backbone torsion angles, revealing secondary-structure composition at a glance), and — for AlphaFold structures — a PAE heatmap (pairwise prediction confidence).

Q: What known structures does this most resemble?
A: The Foldseek neighbor list gives the closest experimentally determined structures in the PDB, ranked by structural alignment. TM-score near 1 means near-identical fold; near 0.3 means only rough topology match. This is how one finds what a novel AlphaFold prediction most resembles in the solved-structure universe.

Q: Are the domains correctly placed relative to each other?
A: Predicted aligned error is AlphaFold's pairwise confidence. Unlike pLDDT (per-residue), PAE is per-residue-pair and captures whether two parts of the structure are correctly placed relative to each other. Units are ångströms of expected positional error.

Q: What do the rendered images show?
A: Structure images are PyMOL renders from six orthogonal camera directions. Cartoon representation draws helices as coils and strands as arrows; sticks shows the backbone as bonds; surface shows the solvent-excluded envelope. Rainbow coloring maps sequence position to hue (blue→red, N→C); chain coloring assigns a distinct color per polypeptide.

Q: What are the backbone torsion angles?
A: φ (phi) and ψ (psi) are the two rotatable backbone dihedrals per residue: φ is the C(i-1)–N–Cα–C torsion, ψ is the N–Cα–C–N(i+1) torsion, both in degrees on (−180°, 180°]. α-helical residues cluster near (−60°, −45°); β-strand residues near (−120°, +130°). A Ramachandran plot is simply a scatter of (φ, ψ) for every residue.